Protein AF-0000000075244668 (afdb_homodimer)

Foldseek 3Di:
DDDDPPDDDDDDDDDDDPDPPDPPPPPPDPPPPPVCPVVVVCPVVLPPFPPDDDPLDDPPVVVVVVVVVLVVLLVLLVVLLVLLVVLVVQFFPFDDPVVVVVNQVSLVVLLVVQLVSLLVLQLLLLQLVLLLCVVVDDDPLSSQLSNQLSAQVSLVVSCVVSVDPDPSSVVSNVLRVLRNLLSVLSNAFWDWDFDKDKDKDKKKWFAQPFDFPLPVVADDLVVQQQLLLVLLVCLLADAPVQQLAQAHPLGAGFAFDPVVLVVVFDADPVFKRFDDSVPDRTQTLASFHMDMPDDDQFFKKKFKDKHKAKFKAWPAKAKAADADEDADQDDPPPPPLVPQDDPAAWDKAFGPPQHWYEDPPLQFQKTKTKGIATPCRPNNVVVCVVVNPCSRFPWDQDQVDADDPDFIKMKMWGFAPPPPPHDRIITITIITMWMFMKMFMKMWGHDNVSPDHTNMHTRIMGGGRDTDGHGRDDPCSHNSSRHSLRVSLRQSPHRHHNQWHDLLLLCLQPSRHSPVDDGHRRCSSPDDSVSSSSSVSHSSRHSSSCRQQSCVSNPCVHPPDDPVSVVNRGPDDRIDIIMMMGMGRDGIGMHTDPVSSVSNNVSSVVSSVSSVSSVVSNVPRSAAALPPAPLSLLACDPAHPCNVGDRSDHSVRSCSSCVPFAWDQAWLPPVDQETETGIHGPVNGDHHDPPGHYD/DDDDDDPDDDDDDPDPPPPPPDPPPPPPDPPPPPVVVVVVVCVVVLPPFPPDDDDLDDPPVNVVVVVVVLVVLLVLLVVLLVLLVVLVVQFFPFDDPVVVVVNQVSLVVLLVVQLVSLLVLQLLLLQLVLLLCVVVDDDPLLSQLSNQLSAQVSLVVSCVVVVDPDPSSVVSNVLRVLRNLLSVLSNAFWDWDFDKDKDKDKKKWFAQPFDFPLPVVADDLVVQQQLLLVLLVCLLADAPVQQLAQAHPLGAGFAFDVVVLVVVFDADPVFKRFDDSVPDRTQTLASFHMDMPDDDQFFKKKFKDKDKAKFKAWPAKAKAADADEDADQDDPPPPPLVPLDDPAAWDKAFGPPQHWYEDPPLQFQKTKTKGIATPCRPNNVVVCVVVNPCVRFPWDQDQVDADDPDFIKMKMWGFAPPDPPHDRIITITIITMWMFMKMFMKMWGHDNVSPDHTNMHTRIMGGGRDTDGHGSDDPCSHNSSVHSLRVSLRQSPHRHHSQWHDLLLLCLQPSRHSPVDDGHRRCSSPDDSVSSSSSVSHSSRHSSSCRQQSCVSNPCVHPDDDPVSVVSRGPDDRIDIIMMMGMGRDGIGMHTDPVSSVSNNVSSVVSSVSSVSSVVSNVPRSAASAPPAPLNLLACDPAHPCNVGDRSDHSVRSCSSCVPFAWDQAFLPPPDQETETGIHGPVNGDHHDPPGHYD

Solvent-accessible surface area (backbone atoms only — not comparable to full-atom values): 74291 Å² total; per-residue (Å²): 142,80,90,72,88,73,87,85,79,88,91,87,82,87,81,82,81,78,79,77,81,76,75,80,77,76,80,78,81,76,72,75,64,71,71,52,61,73,55,53,70,54,63,77,41,63,65,71,72,58,88,60,66,41,57,56,64,78,54,68,67,62,48,51,55,53,49,48,52,47,49,51,54,48,57,65,42,45,59,57,46,47,53,48,50,50,49,59,68,42,42,72,35,71,67,48,71,67,61,50,54,52,51,51,53,50,27,60,49,40,34,60,47,40,39,56,53,45,38,47,39,46,25,48,24,27,46,30,49,35,51,42,37,29,45,74,45,33,35,40,37,61,43,42,55,30,59,36,30,46,41,66,55,37,37,51,51,45,39,62,74,53,68,54,86,46,72,66,48,52,52,50,54,56,56,50,52,41,31,66,51,32,15,58,22,46,67,54,25,63,46,79,41,83,39,74,44,80,46,79,43,72,27,33,33,47,40,67,78,52,67,62,48,45,43,74,90,45,63,76,52,83,72,46,48,47,56,23,29,40,50,35,41,26,51,64,66,38,39,47,69,44,69,52,39,37,26,25,86,69,66,15,41,31,49,68,30,62,72,62,45,59,72,76,42,69,58,48,95,88,46,40,35,69,55,54,53,88,80,46,93,63,60,44,33,23,56,58,30,47,33,70,21,69,74,61,35,62,21,32,36,36,38,63,47,68,44,58,46,54,44,41,52,36,82,43,56,34,76,36,58,64,75,69,55,42,75,74,72,72,70,60,93,81,61,62,64,77,47,38,79,66,88,66,66,83,52,80,38,70,44,70,87,86,30,24,41,24,59,70,63,78,51,36,35,52,43,52,27,32,34,46,32,46,66,71,31,69,29,41,52,51,45,38,67,70,62,36,66,56,75,66,43,66,63,34,56,50,77,84,43,58,79,62,92,71,81,54,46,34,37,41,37,32,66,28,80,86,46,80,97,40,72,65,25,13,31,38,30,46,20,35,60,32,38,44,51,32,32,34,35,35,43,27,46,31,32,85,80,58,78,46,78,48,52,49,33,51,38,29,40,27,72,34,81,55,75,36,67,30,15,62,68,45,74,60,35,35,61,67,28,35,39,48,48,52,51,49,59,57,42,46,65,29,91,45,60,51,84,37,67,50,70,64,58,28,29,62,66,30,67,58,48,30,70,71,48,67,67,67,80,71,63,64,39,75,50,54,45,67,60,47,16,49,44,51,20,17,52,53,32,21,47,51,58,25,48,47,44,48,44,40,61,71,54,36,66,72,41,90,69,58,65,67,60,45,60,62,49,39,88,56,75,54,66,36,83,34,69,25,43,32,43,25,79,72,43,44,21,30,39,54,34,66,68,33,39,47,50,32,43,50,42,36,46,50,50,44,50,40,38,48,49,26,51,50,39,53,67,73,36,69,67,56,58,42,79,59,35,65,45,32,48,49,48,46,17,81,64,36,91,62,24,76,42,45,44,65,50,27,16,62,59,44,24,56,60,42,23,80,46,45,30,19,50,10,19,59,33,68,86,46,83,60,24,36,50,41,73,27,42,40,88,66,27,40,68,74,58,70,86,43,37,24,40,141,80,88,80,89,81,87,76,78,84,90,79,82,79,77,77,74,74,80,75,78,75,74,79,71,79,76,73,80,79,66,76,62,70,70,52,58,69,57,52,66,55,62,73,39,65,66,71,74,58,88,57,67,42,58,57,63,77,56,68,68,61,48,51,54,55,49,49,53,49,48,50,53,48,56,67,43,46,59,55,45,47,54,49,52,50,48,60,69,42,43,70,34,70,66,48,70,68,60,50,54,51,50,51,53,50,26,60,49,39,35,60,46,38,39,55,52,45,37,46,40,46,25,48,25,28,44,30,51,38,52,40,37,28,46,75,45,33,35,41,37,61,43,41,55,30,59,36,30,47,40,65,56,38,36,51,51,44,40,63,74,53,69,54,86,46,72,66,49,51,54,52,53,56,55,50,53,41,32,66,50,32,15,57,22,45,67,53,26,62,45,79,40,83,39,73,44,81,46,78,44,74,28,33,34,47,42,67,78,52,68,62,48,45,43,73,90,45,63,75,52,82,73,46,47,47,57,23,27,38,50,35,41,27,50,63,66,40,40,47,69,43,70,54,39,37,27,24,85,69,65,15,39,30,49,68,29,61,72,61,45,57,74,75,42,69,58,48,97,87,46,39,34,68,54,53,51,87,81,43,93,62,58,46,32,24,56,58,32,47,35,72,22,68,75,61,36,65,20,31,36,37,38,64,48,68,45,58,47,54,46,40,51,36,82,43,59,34,77,36,56,64,74,70,55,39,75,76,73,73,71,60,93,81,62,63,66,77,47,34,77,66,88,66,68,85,54,81,39,69,44,71,88,87,30,25,40,24,60,72,63,79,49,36,35,51,42,52,28,32,35,46,32,45,67,71,30,70,29,41,52,52,46,36,66,70,64,36,64,56,74,69,42,66,62,33,55,51,78,85,44,57,78,63,91,69,82,56,47,34,37,40,37,32,65,28,79,86,46,80,94,40,72,65,26,13,32,39,30,45,18,35,61,32,36,45,50,32,31,36,36,36,44,26,46,32,33,85,79,58,78,48,80,48,52,50,32,49,40,27,40,27,72,33,80,54,75,36,66,31,14,62,67,45,72,61,35,34,61,68,28,34,40,49,47,53,53,49,58,56,42,46,66,30,92,46,61,50,85,37,66,48,70,65,59,27,29,65,67,31,69,58,47,30,70,72,49,67,68,65,79,70,64,63,38,75,51,53,45,67,60,47,16,50,44,52,21,17,54,52,31,21,48,50,58,26,48,47,45,48,42,40,59,71,54,35,66,71,41,91,68,56,65,68,60,46,60,64,50,38,88,56,77,54,64,37,83,34,71,24,43,34,42,25,80,73,44,43,21,32,40,54,34,66,69,33,39,48,49,31,43,51,42,36,46,50,50,44,50,40,38,50,49,27,52,50,38,53,67,73,37,69,66,55,57,44,77,59,33,63,47,33,48,48,47,44,18,81,64,37,89,62,24,76,44,45,43,63,52,27,16,61,59,45,25,56,60,41,24,82,45,45,30,20,50,10,18,60,33,67,88,47,85,62,25,36,51,40,72,26,43,40,90,64,27,40,68,72,58,71,88,44,36,23,40

pLDDT: mean 81.07, std 19.48, range [15.22, 97.81]

Radius of gyration: 50.9 Å; Cα contacts (8 Å, |Δi|>4): 2650; chains: 2; bounding box: 81×147×114 Å

Organism: NCBI:txid1955775

Secondary structure (DSSP, 8-state):
------------------------------GGGGGGHHHHTTTT-------S-EES---HHHHHHHHHHHHHHHHHHHHHHHHHHHHHHTTTSBPPHHHHHHHHHHHHHHHHHHHHHHHHHHHHHHHHHHHHHHHH-EEHHHHHHHHH-SSHHHHHHHHHHHT---HHHHHHHHHHHHHHHHHHHGGGSEEEEEEEEEEEEEEEEE-TTSPPTT-TTSS-GGGTHHHHHHHHHHHHHS-HHHHHSSB-TTSPBPPBPHHHHHHH----TTS-EE--TTTS---BS-SS-B-EES--SSSEEEEEEEEEEEEEEEEEEEEEEPPPEES-----TT--TT-SS--SPPPEEEPGGG-EE----TT-SEEEEESEEE---HHHHHHHHHH-GGGTS--BS-TT--SSSSPPEEEEEEE-TT-TTSSSEEEEEEEEEEEEEEEEEEEEEPPTTSSS--EEEEEEEEE--S-B--TT--GGGSHHHHHHHHHHHHTTT----TTS--HHHHHHH-SS-GGGS-SS---GGGS-HHHHHHHHHHHHHHHHHHHH-HHIIIIITTS---HHHHHHH-SS--EEEEEEEEEEEEEEEEEE-HHHHHHHHHHHHHHHHHHHHHHHHHHH--S---TT-GGGGGTTBTT-GGGGS-TT--HHHHHHHTTT-EEEEEES-TTSSEE-EEEEEGGGSBPP-TTSEE-/------------------------------GGGGGHHHHHTTTT-------S-EES---HHHHHHHHHHHHHHHHHHHHHHHHHHHHHHTTTSBPPHHHHHHHHHHHHHHHHHHHHHHHHHHHHHHHHHHHHHHHH-EEHHHHHHHHH-SSHHHHHHHHHHHT---HHHHHHHHHHHHHHHHHHHGGGSEEEEEEEEEEEEEEEEE-TTSPPTT-TTSS-GGGTHHHHHHHHHHHHHS-HHHHHSSB-TTSPBPPBPHHHHHHH----TTS-EE--TTTS---BS-SS-B-EES--SSSEEEEEEEEEEEEEEEEEEEEEEPPPEES-----TT--TT-SS--SPPPEEEPGGG-EE----TT-SEEEEESEEE---HHHHHHHHHH-GGGTS--BS-TT--SSSSPPEEEEEEE-TT-TTSSSEEEEEEEEEEEEEEEEEEEEEPPTTSSS--EEEEEEEEE--S-B--TT--GGGSHHHHHHHHHHHHTTT----TTS--HHHHHHH-SS-GGGS-SS---GGGS-HHHHHHHHHHHHHHHHHHHH-HHIIIIITTS---HHHHHHH-SS--EEEEEEEEEEEEEEEEEE-HHHHHHHHHHHHHHHHHHHHHHHHHHH--S---TT-GGGGGTTBTT-GGGGS-TT--HHHHHHHTTT-EEEEEES-TTSSEE-EEEEEGGGSBPPPTTSEE-

Structure (mmCIF, N/CA/C/O backbone):
data_AF-0000000075244668-model_v1
#
loop_
_entity.id
_entity.type
_entity.pdbx_description
1 polymer 'Uncharacterized protein'
#
loop_
_atom_site.group_PDB
_atom_site.id
_atom_site.type_symbol
_atom_site.label_atom_id
_atom_site.label_alt_id
_atom_site.label_comp_id
_atom_site.label_asym_id
_atom_site.label_entity_id
_atom_site.label_seq_id
_atom_site.pdbx_PDB_ins_code
_atom_site.Cartn_x
_atom_site.Cartn_y
_atom_site.Cartn_z
_atom_site.occupancy
_atom_site.B_iso_or_equiv
_atom_site.auth_seq_id
_atom_site.auth_comp_id
_atom_site.auth_asym_id
_atom_site.auth_atom_id
_atom_site.pdbx_PDB_model_num
ATOM 1 N N . MET A 1 1 ? 16.453 -8.766 56.438 1 16.97 1 MET A N 1
ATOM 2 C CA . MET A 1 1 ? 17.094 -9.922 57.062 1 16.97 1 MET A CA 1
ATOM 3 C C . MET A 1 1 ? 17.406 -10.984 56 1 16.97 1 MET A C 1
ATOM 5 O O . MET A 1 1 ? 16.938 -10.906 54.875 1 16.97 1 MET A O 1
ATOM 9 N N . GLU A 1 2 ? 17.203 -12.367 56.219 1 16.03 2 GLU A N 1
ATOM 10 C CA . GLU A 1 2 ? 18.031 -13.562 56.312 1 16.03 2 GLU A CA 1
ATOM 11 C C . GLU A 1 2 ? 18.031 -14.336 55 1 16.03 2 GLU A C 1
ATOM 13 O O . GLU A 1 2 ? 19.078 -14.766 54.531 1 16.03 2 GLU A O 1
ATOM 18 N N . HIS A 1 3 ? 16.891 -14.859 54.531 1 17.03 3 HIS A N 1
ATOM 19 C CA . HIS A 1 3 ? 16.781 -16.312 54.406 1 17.03 3 HIS A CA 1
ATOM 20 C C . HIS A 1 3 ? 17.469 -16.812 53.156 1 17.03 3 HIS A C 1
ATOM 22 O O . HIS A 1 3 ? 17.344 -16.203 52.094 1 17.03 3 HIS A O 1
ATOM 28 N N . THR A 1 4 ? 18.422 -17.797 53.188 1 18.61 4 THR A N 1
ATOM 29 C CA . THR A 1 4 ? 19.516 -18.703 52.844 1 18.61 4 THR A CA 1
ATOM 30 C C . THR A 1 4 ? 19.016 -19.828 51.938 1 18.61 4 THR A C 1
ATOM 32 O O . THR A 1 4 ? 18.469 -20.828 52.406 1 18.61 4 THR A O 1
ATOM 35 N N . ARG A 1 5 ? 18.125 -19.734 50.969 1 16.83 5 ARG A N 1
ATOM 36 C CA . ARG A 1 5 ? 17.422 -20.984 50.688 1 16.83 5 ARG A CA 1
ATOM 37 C C . ARG A 1 5 ? 18.391 -22.062 50.219 1 16.83 5 ARG A C 1
ATOM 39 O O . ARG A 1 5 ? 19.031 -21.922 49.156 1 16.83 5 ARG A O 1
ATOM 46 N N . THR A 1 6 ? 18.875 -23.141 50.938 1 17.02 6 THR A N 1
ATOM 47 C CA . THR A 1 6 ? 19.844 -24.219 51.062 1 17.02 6 THR A CA 1
ATOM 48 C C . THR A 1 6 ? 19.469 -25.375 50.125 1 17.02 6 THR A C 1
ATOM 50 O O . THR A 1 6 ? 20.203 -26.375 50.062 1 17.02 6 THR A O 1
ATOM 53 N N . ILE A 1 7 ? 18.578 -25.359 49.219 1 17.8 7 ILE A N 1
ATOM 54 C CA . ILE A 1 7 ? 17.938 -26.656 49.125 1 17.8 7 ILE A CA 1
ATOM 55 C C . ILE A 1 7 ? 18.969 -27.719 48.781 1 17.8 7 ILE A C 1
ATOM 57 O O . ILE A 1 7 ? 19.781 -27.531 47.875 1 17.8 7 ILE A O 1
ATOM 61 N N . HIS A 1 8 ? 18.984 -28.953 49.344 1 15.84 8 HIS A N 1
ATOM 62 C CA . HIS A 1 8 ? 19.609 -30.156 49.875 1 15.84 8 HIS A CA 1
ATOM 63 C C . HIS A 1 8 ? 19.984 -31.125 48.75 1 15.84 8 HIS A C 1
ATOM 65 O O . HIS A 1 8 ? 19.562 -30.938 47.594 1 15.84 8 HIS A O 1
ATOM 71 N N . SER A 1 9 ? 19.656 -32.438 48.844 1 16.19 9 SER A N 1
ATOM 72 C CA . SER A 1 9 ? 20.312 -33.625 49.344 1 16.19 9 SER A CA 1
ATOM 73 C C . SER A 1 9 ? 20.547 -34.625 48.219 1 16.19 9 SER A C 1
ATOM 75 O O . SER A 1 9 ? 21.672 -35.125 48.062 1 16.19 9 SER A O 1
ATOM 77 N N . GLY A 1 10 ? 19.531 -35.531 47.812 1 15.98 10 GLY A N 1
ATOM 78 C CA . GLY A 1 10 ? 19.656 -36.938 48.156 1 15.98 10 GLY A CA 1
ATOM 79 C C . GLY A 1 10 ? 20.484 -37.719 47.156 1 15.98 10 GLY A C 1
ATOM 80 O O . GLY A 1 10 ? 20.953 -37.188 46.156 1 15.98 10 GLY A O 1
ATOM 81 N N . THR A 1 11 ? 19.922 -38.938 46.531 1 17.11 11 THR A N 1
ATOM 82 C CA . THR A 1 11 ? 20.125 -40.375 46.844 1 17.11 11 THR A CA 1
ATOM 83 C C . THR A 1 11 ? 21.031 -41 45.781 1 17.11 11 THR A C 1
ATOM 85 O O . THR A 1 11 ? 21.203 -40.469 44.688 1 17.11 11 THR A O 1
ATOM 88 N N . ASP A 1 12 ? 21.141 -42.406 45.719 1 17.03 12 ASP A N 1
ATOM 89 C CA . ASP A 1 12 ? 22.094 -43.5 45.906 1 17.03 12 ASP A CA 1
ATOM 90 C C . ASP A 1 12 ? 22.547 -44.062 44.562 1 17.03 12 ASP A C 1
ATOM 92 O O . ASP A 1 12 ? 23.75 -44.094 44.25 1 17.03 12 ASP A O 1
ATOM 96 N N . PRO A 1 13 ? 22.031 -45.406 44.094 1 17.62 13 PRO A N 1
ATOM 97 C CA . PRO A 1 13 ? 22.859 -46.625 44.188 1 17.62 13 PRO A CA 1
ATOM 98 C C . PRO A 1 13 ? 23.453 -47.031 42.844 1 17.62 13 PRO A C 1
ATOM 100 O O . PRO A 1 13 ? 24.641 -47.344 42.75 1 17.62 13 PRO A O 1
ATOM 103 N N . LEU A 1 14 ? 22.609 -47.375 41.688 1 18.86 14 LEU A N 1
ATOM 104 C CA . LEU A 1 14 ? 22.625 -48.781 41.344 1 18.86 14 LEU A CA 1
ATOM 105 C C . LEU A 1 14 ? 23.781 -49.094 40.406 1 18.86 14 LEU A C 1
ATOM 107 O O . LEU A 1 14 ? 24.188 -48.25 39.594 1 18.86 14 LEU A O 1
ATOM 111 N N . PRO A 1 15 ? 24.453 -50.375 40.375 1 19.55 15 PRO A N 1
ATOM 112 C CA . PRO A 1 15 ? 25.766 -51 40.125 1 19.55 15 PRO A CA 1
ATOM 113 C C . PRO A 1 15 ? 25.969 -51.406 38.656 1 19.55 15 PRO A C 1
ATOM 115 O O . PRO A 1 15 ? 27.062 -51.812 38.281 1 19.55 15 PRO A O 1
ATOM 118 N N . GLY A 1 16 ? 25.078 -51.094 37.656 1 18.55 16 GLY A N 1
ATOM 119 C CA . GLY A 1 16 ? 24.859 -52.25 36.75 1 18.55 16 GLY A CA 1
ATOM 120 C C . GLY A 1 16 ? 26.094 -52.656 36 1 18.55 16 GLY A C 1
ATOM 121 O O . GLY A 1 16 ? 27.062 -51.906 35.875 1 18.55 16 GLY A O 1
ATOM 122 N N . HIS A 1 17 ? 26.234 -54.062 35.625 1 18.16 17 HIS A N 1
ATOM 123 C CA . HIS A 1 17 ? 27.141 -55.156 35.312 1 18.16 17 HIS A CA 1
ATOM 124 C C . HIS A 1 17 ? 27.688 -55.031 33.875 1 18.16 17 HIS A C 1
ATOM 126 O O . HIS A 1 17 ? 26.922 -54.812 32.938 1 18.16 17 HIS A O 1
ATOM 132 N N . ARG A 1 18 ? 28.859 -54.562 33.719 1 20.06 18 ARG A N 1
ATOM 133 C CA . ARG A 1 18 ? 29.625 -54.344 32.5 1 20.06 18 ARG A CA 1
ATOM 134 C C . ARG A 1 18 ? 29.859 -55.656 31.734 1 20.06 18 ARG A C 1
ATOM 136 O O . ARG A 1 18 ? 30.562 -56.531 32.219 1 20.06 18 ARG A O 1
ATOM 143 N N . PRO A 1 19 ? 28.859 -56.188 30.938 1 18.67 19 PRO A N 1
ATOM 144 C CA . PRO A 1 19 ? 29.047 -57.531 30.375 1 18.67 19 PRO A CA 1
ATOM 145 C C . PRO A 1 19 ? 30.312 -57.656 29.547 1 18.67 19 PRO A C 1
ATOM 147 O O . PRO A 1 19 ? 30.797 -56.656 29 1 18.67 19 PRO A O 1
ATOM 150 N N . THR A 1 20 ? 31.156 -58.688 29.812 1 21.25 20 THR A N 1
ATOM 151 C CA . THR A 1 20 ? 32.469 -59.156 29.438 1 21.25 20 THR A CA 1
ATOM 152 C C . THR A 1 20 ? 32.5 -59.594 27.969 1 21.25 20 THR A C 1
ATOM 154 O O . THR A 1 20 ? 31.875 -60.594 27.609 1 21.25 20 THR A O 1
ATOM 157 N N . LEU A 1 21 ? 32.25 -58.719 27.016 1 20.11 21 LEU A N 1
ATOM 158 C CA . LEU A 1 21 ? 32.094 -59.156 25.641 1 20.11 21 LEU A CA 1
ATOM 159 C C . LEU A 1 21 ? 33.312 -59.906 25.156 1 20.11 21 LEU A C 1
ATOM 161 O O . LEU A 1 21 ? 34.438 -59.344 25.156 1 20.11 21 LEU A O 1
ATOM 165 N N . SER A 1 22 ? 33.375 -61.25 25.359 1 20.27 22 SER A N 1
ATOM 166 C CA . SER A 1 22 ? 34.406 -62.219 25.047 1 20.27 22 SER A CA 1
ATOM 167 C C . SER A 1 22 ? 34.75 -62.219 23.562 1 20.27 22 SER A C 1
ATOM 169 O O . SER A 1 22 ? 33.875 -62.031 22.703 1 20.27 22 SER A O 1
ATOM 171 N N . GLU A 1 23 ? 36 -61.938 23.203 1 23.02 23 GLU A N 1
ATOM 172 C CA . GLU A 1 23 ? 36.781 -61.688 21.984 1 23.02 23 GLU A CA 1
ATOM 173 C C . GLU A 1 23 ? 36.906 -62.969 21.156 1 23.02 23 GLU A C 1
ATOM 175 O O . GLU A 1 23 ? 37.625 -63 20.141 1 23.02 23 GLU A O 1
ATOM 180 N N . ASN A 1 24 ? 35.844 -63.844 21.109 1 20.92 24 ASN A N 1
ATOM 181 C CA . ASN A 1 24 ? 36.188 -65.125 20.516 1 20.92 24 ASN A CA 1
ATOM 182 C C . ASN A 1 24 ? 36.719 -65 19.094 1 20.92 24 ASN A C 1
ATOM 184 O O . ASN A 1 24 ? 36.062 -64.312 18.25 1 20.92 24 ASN A O 1
ATOM 188 N N . SER A 1 25 ? 38 -65.188 18.844 1 23.7 25 SER A N 1
ATOM 189 C CA . SER A 1 25 ? 38.875 -65.062 17.703 1 23.7 25 SER A CA 1
ATOM 190 C C . SER A 1 25 ? 38.594 -66.188 16.688 1 23.7 25 SER A C 1
ATOM 192 O O . SER A 1 25 ? 38.906 -67.312 16.906 1 23.7 25 SER A O 1
ATOM 194 N N . SER A 1 26 ? 37.281 -66.375 16.281 1 22.16 26 SER A N 1
ATOM 195 C CA . SER A 1 26 ? 37 -67.5 15.461 1 22.16 26 SER A CA 1
ATOM 196 C C . SER A 1 26 ? 37.812 -67.5 14.18 1 22.16 26 SER A C 1
ATOM 198 O O . SER A 1 26 ? 37.938 -66.5 13.516 1 22.16 26 SER A O 1
ATOM 200 N N . THR A 1 27 ? 38.844 -68.375 14.07 1 24.66 27 THR A N 1
ATOM 201 C CA . THR A 1 27 ? 39.812 -68.812 13.055 1 24.66 27 THR A CA 1
ATOM 202 C C . THR A 1 27 ? 39.094 -69.312 11.805 1 24.66 27 THR A C 1
ATOM 204 O O . THR A 1 27 ? 38.5 -70.375 11.812 1 24.66 27 THR A O 1
ATOM 207 N N . THR A 1 28 ? 38.219 -68.5 11.148 1 24.25 28 THR A N 1
ATOM 208 C CA . THR A 1 28 ? 37.438 -69.062 10.047 1 24.25 28 THR A CA 1
ATOM 209 C C . THR A 1 28 ? 38.375 -69.562 8.93 1 24.25 28 THR A C 1
ATOM 211 O O . THR A 1 28 ? 39.219 -68.812 8.445 1 24.25 28 THR A O 1
ATOM 214 N N . SER A 1 29 ? 38.625 -70.875 8.82 1 24.28 29 SER A N 1
ATOM 215 C CA . SER A 1 29 ? 39.344 -71.75 7.863 1 24.28 29 SER A CA 1
ATOM 216 C C . SER A 1 29 ? 38.906 -71.438 6.434 1 24.28 29 SER A C 1
ATOM 218 O O . SER A 1 29 ? 37.688 -71.438 6.152 1 24.28 29 SER A O 1
ATOM 220 N N . VAL A 1 30 ? 39.688 -70.75 5.586 1 26.44 30 VAL A N 1
ATOM 221 C CA . VAL A 1 30 ? 39.594 -70.25 4.227 1 26.44 30 VAL A CA 1
ATOM 222 C C . VAL A 1 30 ? 39.594 -71.375 3.232 1 26.44 30 VAL A C 1
ATOM 224 O O . VAL A 1 30 ? 39.844 -71.188 2.039 1 26.44 30 VAL A O 1
ATOM 227 N N . SER A 1 31 ? 39.25 -72.625 3.645 1 25.7 31 SER A N 1
ATOM 228 C CA . SER A 1 31 ? 39.562 -73.688 2.674 1 25.7 31 SER A CA 1
ATOM 229 C C . SER A 1 31 ? 38.719 -73.5 1.4 1 25.7 31 SER A C 1
ATOM 231 O O . SER A 1 31 ? 38.969 -74.188 0.404 1 25.7 31 SER A O 1
ATOM 233 N N . SER A 1 32 ? 37.531 -72.938 1.422 1 26.12 32 SER A N 1
ATOM 234 C CA . SER A 1 32 ? 36.562 -73.375 0.433 1 26.12 32 SER A CA 1
ATOM 235 C C . SER A 1 32 ? 36.844 -72.812 -0.941 1 26.12 32 SER A C 1
ATOM 237 O O . SER A 1 32 ? 36 -72.812 -1.82 1 26.12 32 SER A O 1
ATOM 239 N N . LEU A 1 33 ? 38.031 -72.312 -1.268 1 26.2 33 LEU A N 1
ATOM 240 C CA . LEU A 1 33 ? 38.125 -71.562 -2.502 1 26.2 33 LEU A CA 1
ATOM 241 C C . LEU A 1 33 ? 38.031 -72.438 -3.721 1 26.2 33 LEU A C 1
ATOM 243 O O . LEU A 1 33 ? 37.938 -72 -4.852 1 26.2 33 LEU A O 1
ATOM 247 N N . GLU A 1 34 ? 38.469 -73.688 -3.504 1 27.25 34 GLU A N 1
ATOM 248 C CA . GLU A 1 34 ? 38.75 -74.438 -4.738 1 27.25 34 GLU A CA 1
ATOM 249 C C . GLU A 1 34 ? 37.5 -74.625 -5.562 1 27.25 34 GLU A C 1
ATOM 251 O O . GLU A 1 34 ? 37.562 -74.812 -6.777 1 27.25 34 GLU A O 1
ATOM 256 N N . SER A 1 35 ? 36.406 -74.875 -4.875 1 29.14 35 SER A N 1
ATOM 257 C CA . SER A 1 35 ? 35.25 -75.375 -5.633 1 29.14 35 SER A CA 1
ATOM 258 C C . SER A 1 35 ? 34.688 -74.312 -6.566 1 29.14 35 SER A C 1
ATOM 260 O O . SER A 1 35 ? 33.656 -74.5 -7.184 1 29.14 35 SER A O 1
ATOM 262 N N . SER A 1 36 ? 35.344 -73.125 -6.59 1 27.97 36 SER A N 1
ATOM 263 C CA . SER A 1 36 ? 34.625 -72.062 -7.297 1 27.97 36 SER A CA 1
ATOM 264 C C . SER A 1 36 ? 34.75 -72.188 -8.812 1 27.97 36 SER A C 1
ATOM 266 O O . SER A 1 36 ? 34.25 -71.375 -9.57 1 27.97 36 SER A O 1
ATOM 268 N N . THR A 1 37 ? 35.75 -72.938 -9.227 1 29.92 37 THR A N 1
ATOM 269 C CA . THR A 1 37 ? 35.969 -72.812 -10.664 1 29.92 37 THR A CA 1
ATOM 270 C C . THR A 1 37 ? 34.812 -73.5 -11.43 1 29.92 37 THR A C 1
ATOM 272 O O . THR A 1 37 ? 34.625 -73.188 -12.617 1 29.92 37 THR A O 1
ATOM 275 N N . GLU A 1 38 ? 34.344 -74.625 -10.922 1 29.5 38 GLU A N 1
ATOM 276 C CA . GLU A 1 38 ? 33.281 -75.25 -11.688 1 29.5 38 GLU A CA 1
ATOM 277 C C . GLU A 1 38 ? 32.062 -74.375 -11.781 1 29.5 38 GLU A C 1
ATOM 279 O O . GLU A 1 38 ? 31.156 -74.625 -12.578 1 29.5 38 GLU A O 1
ATOM 284 N N . LEU A 1 39 ? 31.938 -73.375 -10.812 1 29.72 39 LEU A N 1
ATOM 285 C CA . LEU A 1 39 ? 30.734 -72.562 -10.844 1 29.72 39 LEU A CA 1
ATOM 286 C C . LEU A 1 39 ? 30.781 -71.562 -12.016 1 29.72 39 LEU A C 1
ATOM 288 O O . LEU A 1 39 ? 29.734 -71 -12.406 1 29.72 39 LEU A O 1
ATOM 292 N N . LEU A 1 40 ? 32 -71.125 -12.391 1 31.64 40 LEU A N 1
ATOM 293 C CA . LEU A 1 40 ? 31.984 -70.062 -13.398 1 31.64 40 LEU A CA 1
ATOM 294 C C . LEU A 1 40 ? 31.531 -70.562 -14.75 1 31.64 40 LEU A C 1
ATOM 296 O O . LEU A 1 40 ? 31.094 -69.812 -15.617 1 31.64 40 LEU A O 1
ATOM 300 N N . ASP A 1 41 ? 32.031 -71.812 -15.062 1 30.8 41 ASP A N 1
ATOM 301 C CA . ASP A 1 41 ? 31.625 -72.25 -16.391 1 30.8 41 ASP A CA 1
ATOM 302 C C . ASP A 1 41 ? 30.109 -72.438 -16.469 1 30.8 41 ASP A C 1
ATOM 304 O O . ASP A 1 41 ? 29.578 -72.875 -17.5 1 30.8 41 ASP A O 1
ATOM 308 N N . GLU A 1 42 ? 29.516 -72.562 -15.328 1 30.42 42 GLU A N 1
ATOM 309 C CA . GLU A 1 42 ? 28.047 -72.562 -15.273 1 30.42 42 GLU A CA 1
ATOM 310 C C . GLU A 1 42 ? 27.453 -71.188 -15.641 1 30.42 42 GLU A C 1
ATOM 312 O O . GLU A 1 42 ? 26.234 -71.062 -15.688 1 30.42 42 GLU A O 1
ATOM 317 N N . SER A 1 43 ? 28.266 -70.125 -15.594 1 34.25 43 SER A N 1
ATOM 318 C CA . SER A 1 43 ? 27.641 -68.812 -15.75 1 34.25 43 SER A CA 1
ATOM 319 C C . SER A 1 43 ? 27.094 -68.625 -17.156 1 34.25 43 SER A C 1
ATOM 321 O O . SER A 1 43 ? 26.188 -67.812 -17.375 1 34.25 43 SER A O 1
ATOM 323 N N . ARG A 1 44 ? 28.062 -68.812 -18.203 1 36 44 ARG A N 1
ATOM 324 C CA . ARG A 1 44 ? 27.453 -68.688 -19.531 1 36 44 ARG A CA 1
ATOM 325 C C . ARG A 1 44 ? 26.5 -69.812 -19.828 1 36 44 ARG A C 1
ATOM 327 O O . ARG A 1 44 ? 26.688 -70.562 -20.781 1 36 44 ARG A O 1
ATOM 334 N N . ARG A 1 45 ? 26.266 -70.5 -18.828 1 35.5 45 ARG A N 1
ATOM 335 C CA . ARG A 1 45 ? 25.438 -71.688 -19.062 1 35.5 45 ARG A CA 1
ATOM 336 C C . ARG A 1 45 ? 24.203 -71.312 -19.891 1 35.5 45 ARG A C 1
ATOM 338 O O . ARG A 1 45 ? 23.359 -70.562 -19.438 1 35.5 45 ARG A O 1
ATOM 345 N N . SER A 1 46 ? 24.516 -71.125 -20.969 1 42.75 46 SER A N 1
ATOM 346 C CA . SER A 1 46 ? 23.328 -71.062 -21.812 1 42.75 46 SER A CA 1
ATOM 347 C C . SER A 1 46 ? 22.188 -71.875 -21.219 1 42.75 46 SER A C 1
ATOM 349 O O . SER A 1 46 ? 22.359 -73 -20.844 1 42.75 46 SER A O 1
ATOM 351 N N . PRO A 1 47 ? 21.328 -71.25 -20.531 1 51 47 PRO A N 1
ATOM 352 C CA . PRO A 1 47 ? 20.234 -72 -19.906 1 51 47 PRO A CA 1
ATOM 353 C C . PRO A 1 47 ? 19.734 -73.125 -20.766 1 51 47 PRO A C 1
ATOM 355 O O . PRO A 1 47 ? 19.406 -72.938 -21.953 1 51 47 PRO A O 1
ATOM 358 N N . LYS A 1 48 ? 20.266 -74.312 -20.578 1 57.62 48 LYS A N 1
ATOM 359 C CA . LYS A 1 48 ? 20 -75.625 -21.219 1 57.62 48 LYS A CA 1
ATOM 360 C C . LYS A 1 48 ? 18.5 -75.812 -21.422 1 57.62 48 LYS A C 1
ATOM 362 O O . LYS A 1 48 ? 17.703 -75.5 -20.531 1 57.62 48 LYS A O 1
ATOM 367 N N . TRP A 1 49 ? 18.094 -75.75 -22.656 1 71.25 49 TRP A N 1
ATOM 368 C CA . TRP A 1 49 ? 16.75 -76.188 -23.047 1 71.25 49 TRP A CA 1
ATOM 369 C C . TRP A 1 49 ? 16.281 -77.375 -22.25 1 71.25 49 TRP A C 1
ATOM 371 O O . TRP A 1 49 ? 17.031 -78.312 -22.062 1 71.25 49 TRP A O 1
ATOM 381 N N . PRO A 1 50 ? 15.203 -77.125 -21.5 1 72.62 50 PRO A N 1
ATOM 382 C CA . PRO A 1 50 ? 14.758 -78.25 -20.672 1 72.62 50 PRO A CA 1
ATOM 383 C C . PRO A 1 50 ? 14.539 -79.5 -21.5 1 72.62 50 PRO A C 1
ATOM 385 O O . PRO A 1 50 ? 13.742 -79.562 -22.438 1 72.62 50 PRO A O 1
ATOM 388 N N . LYS A 1 51 ? 15.352 -80.5 -21.422 1 72.19 51 LYS A N 1
ATOM 389 C CA . LYS A 1 51 ? 15.211 -81.812 -22.141 1 72.19 51 LYS A CA 1
ATOM 390 C C . LYS A 1 51 ? 14.281 -82.75 -21.391 1 72.19 51 LYS A C 1
ATOM 392 O O . LYS A 1 51 ? 13.789 -83.75 -21.969 1 72.19 51 LYS A O 1
ATOM 397 N N . ARG A 1 52 ? 13.875 -82.375 -20.109 1 76.94 52 ARG A N 1
ATOM 398 C CA . ARG A 1 52 ? 13.023 -83.25 -19.312 1 76.94 52 ARG A CA 1
ATOM 399 C C . ARG A 1 52 ? 11.703 -82.562 -18.984 1 76.94 52 ARG A C 1
ATOM 401 O O . ARG A 1 52 ? 11.617 -81.312 -18.969 1 76.94 52 ARG A O 1
ATOM 408 N N . PRO A 1 53 ? 10.625 -83.375 -18.906 1 85.25 53 PRO A N 1
ATOM 409 C CA . PRO A 1 53 ? 9.352 -82.812 -18.484 1 85.25 53 PRO A CA 1
ATOM 410 C C . PRO A 1 53 ? 9.453 -82.062 -17.125 1 85.25 53 PRO A C 1
ATOM 412 O O . PRO A 1 53 ? 10.18 -82.562 -16.25 1 85.25 53 PRO A O 1
ATOM 415 N N . LEU A 1 54 ? 8.977 -80.812 -17.109 1 84.31 54 LEU A N 1
ATOM 416 C CA . LEU A 1 54 ? 9.055 -80 -15.914 1 84.31 54 LEU A CA 1
ATOM 417 C C . LEU A 1 54 ? 7.672 -79.75 -15.328 1 84.31 54 LEU A C 1
ATOM 419 O O . LEU A 1 54 ? 6.68 -79.75 -16.062 1 84.31 54 LEU A O 1
ATOM 423 N N . PRO A 1 55 ? 7.613 -79.688 -13.977 1 82.38 55 PRO A N 1
ATOM 424 C CA . PRO A 1 55 ? 6.34 -79.312 -13.375 1 82.38 55 PRO A CA 1
ATOM 425 C C . PRO A 1 55 ? 6.008 -77.812 -13.633 1 82.38 55 PRO A C 1
ATOM 427 O O . PRO A 1 55 ? 6.883 -77.062 -14.023 1 82.38 55 PRO A O 1
ATOM 430 N N . LEU A 1 56 ? 4.727 -77.562 -13.633 1 82.19 56 LEU A N 1
ATOM 431 C CA . LEU A 1 56 ? 4.258 -76.188 -13.828 1 82.19 56 LEU A CA 1
ATOM 432 C C . LEU A 1 56 ? 4.625 -75.312 -12.633 1 82.19 56 LEU A C 1
ATOM 434 O O . LEU A 1 56 ? 3.742 -74.812 -11.938 1 82.19 56 LEU A O 1
ATOM 438 N N . LYS A 1 57 ? 5.883 -75.5 -12.109 1 67.5 57 LYS A N 1
ATOM 439 C CA . LYS A 1 57 ? 6.277 -74.688 -10.969 1 67.5 57 LYS A CA 1
ATOM 440 C C . LYS A 1 57 ? 7.07 -73.438 -11.422 1 67.5 57 LYS A C 1
ATOM 442 O O . LYS A 1 57 ? 7.891 -73.5 -12.344 1 67.5 57 LYS A O 1
ATOM 447 N N . ARG A 1 58 ? 6.578 -72.188 -11.023 1 65.62 58 ARG A N 1
ATOM 448 C CA . ARG A 1 58 ? 7.238 -70.938 -11.328 1 65.62 58 ARG A CA 1
ATOM 449 C C . ARG A 1 58 ? 8.648 -70.875 -10.758 1 65.62 58 ARG A C 1
ATOM 451 O O . ARG A 1 58 ? 8.875 -71.312 -9.617 1 65.62 58 ARG A O 1
ATOM 458 N N . GLY A 1 59 ? 9.688 -70.875 -11.609 1 64.75 59 GLY A N 1
ATOM 459 C CA . GLY A 1 59 ? 11.039 -70.75 -11.086 1 64.75 59 GLY A CA 1
ATOM 460 C C . GLY A 1 59 ? 11.148 -69.75 -9.969 1 64.75 59 GLY A C 1
ATOM 461 O O . GLY A 1 59 ? 10.406 -68.75 -9.953 1 64.75 59 GLY A O 1
ATOM 462 N N . THR A 1 60 ? 11.773 -70 -8.906 1 67.5 60 THR A N 1
ATOM 463 C CA . THR A 1 60 ? 11.914 -69.188 -7.699 1 67.5 60 THR A CA 1
ATOM 464 C C . THR A 1 60 ? 12.422 -67.812 -8.047 1 67.5 60 THR A C 1
ATOM 466 O O . THR A 1 60 ? 11.922 -66.812 -7.516 1 67.5 60 THR A O 1
ATOM 469 N N . ALA A 1 61 ? 13.406 -67.688 -8.922 1 71.62 61 ALA A N 1
ATOM 470 C CA . ALA A 1 61 ? 13.977 -66.375 -9.234 1 71.62 61 ALA A CA 1
ATOM 471 C C . ALA A 1 61 ? 12.984 -65.5 -10 1 71.62 61 ALA A C 1
ATOM 473 O O . ALA A 1 61 ? 12.852 -64.312 -9.719 1 71.62 61 ALA A O 1
ATOM 474 N N . GLY A 1 62 ? 12.328 -66.125 -10.922 1 71.19 62 GLY A N 1
ATOM 475 C CA . GLY A 1 62 ? 11.32 -65.375 -11.664 1 71.19 62 GLY A CA 1
ATOM 476 C C . GLY A 1 62 ? 10.156 -64.938 -10.805 1 71.19 62 GLY A C 1
ATOM 477 O O . GLY A 1 62 ? 9.656 -63.812 -10.953 1 71.19 62 GLY A O 1
ATOM 478 N N . PHE A 1 63 ? 9.945 -65.688 -9.914 1 75.62 63 PHE A N 1
ATOM 479 C CA . PHE A 1 63 ? 8.852 -65.375 -9 1 75.62 63 PHE A CA 1
ATOM 480 C C . PHE A 1 63 ? 9.227 -64.25 -8.094 1 75.62 63 PHE A C 1
ATOM 482 O O . PHE A 1 63 ? 8.414 -63.344 -7.863 1 75.62 63 PHE A O 1
ATOM 489 N N . VAL A 1 64 ? 10.461 -64.188 -7.676 1 81.5 64 VAL A N 1
ATOM 490 C CA . VAL A 1 64 ? 10.906 -63.156 -6.762 1 81.5 64 VAL A CA 1
ATOM 491 C C . VAL A 1 64 ? 10.945 -61.812 -7.488 1 81.5 64 VAL A C 1
ATOM 493 O O . VAL A 1 64 ? 10.492 -60.781 -6.949 1 81.5 64 VAL A O 1
ATOM 496 N N . ILE A 1 65 ? 11.367 -61.719 -8.68 1 79.62 65 ILE A N 1
ATOM 497 C CA . ILE A 1 65 ? 11.477 -60.469 -9.43 1 79.62 65 ILE A CA 1
ATOM 498 C C . ILE A 1 65 ? 10.086 -59.938 -9.758 1 79.62 65 ILE A C 1
ATOM 500 O O . ILE A 1 65 ? 9.82 -58.719 -9.633 1 79.62 65 ILE A O 1
ATOM 504 N N . ARG A 1 66 ? 9.242 -60.812 -10.102 1 77.62 66 ARG A N 1
ATOM 505 C CA . ARG A 1 66 ? 7.875 -60.406 -10.406 1 77.62 66 ARG A CA 1
ATOM 506 C C . ARG A 1 66 ? 7.168 -59.906 -9.156 1 77.62 66 ARG A C 1
ATOM 508 O O . ARG A 1 66 ? 6.406 -58.938 -9.219 1 77.62 66 ARG A O 1
ATOM 515 N N . SER A 1 67 ? 7.512 -60.562 -8.109 1 84.25 67 SER A N 1
ATOM 516 C CA . SER A 1 67 ? 6.918 -60.125 -6.855 1 84.25 67 SER A CA 1
ATOM 517 C C . SER A 1 67 ? 7.457 -58.75 -6.441 1 84.25 67 SER A C 1
ATOM 519 O O . SER A 1 67 ? 6.715 -57.906 -5.918 1 84.25 67 SER A O 1
ATOM 521 N N . LEU A 1 68 ? 8.688 -58.5 -6.734 1 86.44 68 LEU A N 1
ATOM 522 C CA . LEU A 1 68 ? 9.281 -57.219 -6.398 1 86.44 68 LEU A CA 1
ATOM 523 C C . LEU A 1 68 ? 8.672 -56.094 -7.234 1 86.44 68 LEU A C 1
ATOM 525 O O . LEU A 1 68 ? 8.414 -55 -6.723 1 86.44 68 LEU A O 1
ATOM 529 N N . ILE A 1 69 ? 8.391 -56.312 -8.438 1 82.81 69 ILE A N 1
ATOM 530 C CA . ILE A 1 69 ? 7.777 -55.312 -9.312 1 82.81 69 ILE A CA 1
ATOM 531 C C . ILE A 1 69 ? 6.359 -55 -8.836 1 82.81 69 ILE A C 1
ATOM 533 O O . ILE A 1 69 ? 5.938 -53.844 -8.805 1 82.81 69 ILE A O 1
ATOM 537 N N . ASP A 1 70 ? 5.754 -56.062 -8.438 1 86.06 70 ASP A N 1
ATOM 538 C CA . ASP A 1 70 ? 4.391 -55.875 -7.945 1 86.06 70 ASP A CA 1
ATOM 539 C C . ASP A 1 70 ? 4.379 -55.062 -6.645 1 86.06 70 ASP A C 1
ATOM 541 O O . ASP A 1 70 ? 3.525 -54.188 -6.453 1 86.06 70 ASP A O 1
ATOM 545 N N . ILE A 1 71 ? 5.359 -55.312 -5.906 1 89.31 71 ILE A N 1
ATOM 546 C CA . ILE A 1 71 ? 5.445 -54.594 -4.648 1 89.31 71 ILE A CA 1
ATOM 547 C C . ILE A 1 71 ? 5.789 -53.125 -4.922 1 89.31 71 ILE A C 1
ATOM 549 O O . ILE A 1 71 ? 5.223 -52.219 -4.305 1 89.31 71 ILE A O 1
ATOM 553 N N . LEU A 1 72 ? 6.602 -52.906 -5.824 1 88.75 72 LEU A N 1
ATOM 554 C CA . LEU A 1 72 ? 6.992 -51.531 -6.18 1 88.75 72 LEU A CA 1
ATOM 555 C C . LEU A 1 72 ? 5.809 -50.75 -6.746 1 88.75 72 LEU A C 1
ATOM 557 O O . LEU A 1 72 ? 5.629 -49.594 -6.441 1 88.75 72 LEU A O 1
ATOM 561 N N . LEU A 1 73 ? 5.047 -51.406 -7.492 1 88.75 73 LEU A N 1
ATOM 562 C CA . LEU A 1 73 ? 3.879 -50.719 -8.07 1 88.75 73 LEU A CA 1
ATOM 563 C C . LEU A 1 73 ? 2.828 -50.469 -6.996 1 88.75 73 LEU A C 1
ATOM 565 O O . LEU A 1 73 ? 2.166 -49.406 -7.027 1 88.75 73 LEU A O 1
ATOM 569 N N . LEU A 1 74 ? 2.766 -51.375 -6.086 1 91.44 74 LEU A N 1
ATOM 570 C CA . LEU A 1 74 ? 1.85 -51.156 -4.969 1 91.44 74 LEU A CA 1
ATOM 571 C C . LEU A 1 74 ? 2.305 -50 -4.105 1 91.44 74 LEU A C 1
ATOM 573 O O . LEU A 1 74 ? 1.493 -49.156 -3.729 1 91.44 74 LEU A O 1
ATOM 577 N N . LEU A 1 75 ? 3.545 -49.906 -3.971 1 92.94 75 LEU A N 1
ATOM 578 C CA . LEU A 1 75 ? 4.102 -48.844 -3.156 1 92.94 75 LEU A CA 1
ATOM 579 C C . LEU A 1 75 ? 3.996 -47.5 -3.877 1 92.94 75 LEU A C 1
ATOM 581 O O . LEU A 1 75 ? 3.83 -46.438 -3.238 1 92.94 75 LEU A O 1
ATOM 585 N N . ALA A 1 76 ? 4.035 -47.469 -5.117 1 92.38 76 ALA A N 1
ATOM 586 C CA . ALA A 1 76 ? 3.99 -46.25 -5.91 1 92.38 76 ALA A CA 1
ATOM 587 C C . ALA A 1 76 ? 2.596 -45.625 -5.887 1 92.38 76 ALA A C 1
ATOM 589 O O . ALA A 1 76 ? 2.434 -44.438 -6.152 1 92.38 76 ALA A O 1
ATOM 590 N N . THR A 1 77 ? 1.584 -46.406 -5.52 1 93.25 77 THR A N 1
ATOM 591 C CA . THR A 1 77 ? 0.213 -45.906 -5.496 1 93.25 77 THR A CA 1
ATOM 592 C C . THR A 1 77 ? -0.125 -45.312 -4.133 1 93.25 77 THR A C 1
ATOM 594 O O . THR A 1 77 ? -1.052 -44.5 -4.012 1 93.25 77 THR A O 1
ATOM 597 N N . THR A 1 78 ? 0.621 -45.531 -3.16 1 93.5 78 THR A N 1
ATOM 598 C CA . THR A 1 78 ? 0.294 -45.156 -1.784 1 93.5 78 THR A CA 1
ATOM 599 C C . THR A 1 78 ? 0.442 -43.656 -1.562 1 93.5 78 THR A C 1
ATOM 601 O O . THR A 1 78 ? -0.375 -43.062 -0.873 1 93.5 78 THR A O 1
ATOM 604 N N . PRO A 1 79 ? 1.398 -43.031 -2.191 1 94.06 79 PRO A N 1
ATOM 605 C CA . PRO A 1 79 ? 1.533 -41.594 -1.94 1 94.06 79 PRO A CA 1
ATOM 606 C C . PRO A 1 79 ? 0.323 -40.812 -2.42 1 94.06 79 PRO A C 1
ATOM 608 O O . PRO A 1 79 ? 0.008 -39.75 -1.854 1 94.06 79 PRO A O 1
ATOM 611 N N . PHE A 1 80 ? -0.372 -41.281 -3.389 1 95.56 80 PHE A N 1
ATOM 612 C CA . PHE A 1 80 ? -1.538 -40.562 -3.885 1 95.56 80 PHE A CA 1
ATOM 613 C C . PHE A 1 80 ? -2.684 -40.625 -2.883 1 95.56 80 PHE A C 1
ATOM 615 O O . PHE A 1 80 ? -3.355 -39.625 -2.631 1 95.56 80 PHE A O 1
ATOM 622 N N . LEU A 1 81 ? -2.861 -41.781 -2.301 1 94.81 81 LEU A N 1
ATOM 623 C CA . LEU A 1 81 ? -3.871 -41.938 -1.257 1 94.81 81 LEU A CA 1
ATOM 624 C C . LEU A 1 81 ? -3.475 -41.156 -0.011 1 94.81 81 LEU A C 1
ATOM 626 O O . LEU A 1 81 ? -4.328 -40.562 0.653 1 94.81 81 LEU A O 1
ATOM 630 N N . GLY A 1 82 ? -2.193 -41.188 0.229 1 94.38 82 GLY A N 1
ATOM 631 C CA . GLY A 1 82 ? -1.7 -40.406 1.342 1 94.38 82 GLY A CA 1
ATOM 632 C C . GLY A 1 82 ? -1.952 -38.906 1.17 1 94.38 82 GLY A C 1
ATOM 633 O O . GLY A 1 82 ? -2.369 -38.219 2.111 1 94.38 82 GLY A O 1
ATOM 634 N N . LEU A 1 83 ? -1.709 -38.406 0.069 1 95 83 LEU A N 1
ATOM 635 C CA . LEU A 1 83 ? -1.933 -37 -0.226 1 95 83 LEU A CA 1
ATOM 636 C C . LEU A 1 83 ? -3.406 -36.625 -0.068 1 95 83 LEU A C 1
ATOM 638 O O . LEU A 1 83 ? -3.738 -35.625 0.555 1 95 83 LEU A O 1
ATOM 642 N N . GLY A 1 84 ? -4.254 -37.5 -0.615 1 94.5 84 GLY A N 1
ATOM 643 C CA . GLY A 1 84 ? -5.68 -37.25 -0.486 1 94.5 84 GLY A CA 1
ATOM 644 C C . GLY A 1 84 ? -6.168 -37.312 0.949 1 94.5 84 GLY A C 1
ATOM 645 O O . GLY A 1 84 ? -6.938 -36.438 1.385 1 94.5 84 GLY A O 1
ATOM 646 N N . THR A 1 85 ? -5.766 -38.25 1.7 1 94.25 85 THR A N 1
ATOM 647 C CA . THR A 1 85 ? -6.18 -38.406 3.09 1 94.25 85 THR A CA 1
ATOM 648 C C . THR A 1 85 ? -5.637 -37.281 3.951 1 94.25 85 THR A C 1
ATOM 650 O O . THR A 1 85 ? -6.332 -36.781 4.836 1 94.25 85 THR A O 1
ATOM 653 N N . TYR A 1 86 ? -4.484 -36.938 3.666 1 95 86 TYR A N 1
ATOM 654 C CA . TYR A 1 86 ? -3.887 -35.812 4.41 1 95 86 TYR A CA 1
ATOM 655 C C . TYR A 1 86 ? -4.695 -34.531 4.23 1 95 86 TYR A C 1
ATOM 657 O O . TYR A 1 86 ? -4.969 -33.844 5.203 1 95 86 TYR A O 1
ATOM 665 N N . THR A 1 87 ? -5.051 -34.219 3.029 1 94.19 87 THR A N 1
ATOM 666 C CA . THR A 1 87 ? -5.828 -33.031 2.746 1 94.19 87 THR A CA 1
ATOM 667 C C . THR A 1 87 ? -7.207 -33.094 3.393 1 94.19 87 THR A C 1
ATOM 669 O O . THR A 1 87 ? -7.742 -32.094 3.857 1 94.19 87 THR A O 1
ATOM 672 N N . ALA A 1 88 ? -7.707 -34.312 3.455 1 93.69 88 ALA A N 1
ATOM 673 C CA . ALA A 1 88 ? -9.016 -34.5 4.07 1 93.69 88 ALA A CA 1
ATOM 674 C C . ALA A 1 88 ? -8.953 -34.25 5.574 1 93.69 88 ALA A C 1
ATOM 676 O O . ALA A 1 88 ? -9.859 -33.625 6.145 1 93.69 88 ALA A O 1
ATOM 677 N N . VAL A 1 89 ? -7.93 -34.656 6.164 1 93.94 89 VAL A N 1
ATOM 678 C CA . VAL A 1 89 ? -7.773 -34.5 7.605 1 93.94 89 VAL A CA 1
ATOM 679 C C . VAL A 1 89 ? -7.5 -33.031 7.957 1 93.94 89 VAL A C 1
ATOM 681 O O . VAL A 1 89 ? -7.941 -32.562 9 1 93.94 89 VAL A O 1
ATOM 684 N N . LYS A 1 90 ? -6.852 -32.375 7.117 1 94 90 LYS A N 1
ATOM 685 C CA . LYS A 1 90 ? -6.453 -31 7.395 1 94 90 LYS A CA 1
ATOM 686 C C . LYS A 1 90 ? -7.574 -30.031 7.059 1 94 90 LYS A C 1
ATOM 688 O O . LYS A 1 90 ? -7.457 -28.828 7.316 1 94 90 LYS A O 1
ATOM 693 N N . ASN A 1 91 ? -8.648 -30.641 6.605 1 93.31 91 ASN A N 1
ATOM 694 C CA . ASN A 1 91 ? -9.773 -29.766 6.254 1 93.31 91 ASN A CA 1
ATOM 695 C C . ASN A 1 91 ? -10.289 -29 7.465 1 93.31 91 ASN A C 1
ATOM 697 O O . ASN A 1 91 ? -10.586 -29.594 8.5 1 93.31 91 ASN A O 1
ATOM 701 N N . GLY A 1 92 ? -10.359 -27.672 7.363 1 91.06 92 GLY A N 1
ATOM 702 C CA . GLY A 1 92 ? -10.898 -26.828 8.414 1 91.06 92 GLY A CA 1
ATOM 703 C C . GLY A 1 92 ? -9.867 -26.438 9.461 1 91.06 92 GLY A C 1
ATOM 704 O O . GLY A 1 92 ? -10.172 -25.703 10.398 1 91.06 92 GLY A O 1
ATOM 705 N N . LYS A 1 93 ? -8.727 -26.953 9.328 1 92.25 93 LYS A N 1
ATOM 706 C CA . LYS A 1 93 ? -7.664 -26.625 10.281 1 92.25 93 LYS A CA 1
ATOM 707 C C . LYS A 1 93 ? -6.855 -25.422 9.812 1 92.25 93 LYS A C 1
ATOM 709 O O . LYS A 1 93 ? -6.859 -25.078 8.633 1 92.25 93 LYS A O 1
ATOM 714 N N . PRO A 1 94 ? -6.176 -24.719 10.727 1 92 94 PRO A N 1
ATOM 715 C CA . PRO A 1 94 ? -5.359 -23.562 10.359 1 92 94 PRO A CA 1
ATOM 716 C C . PRO A 1 94 ? -4.137 -23.938 9.523 1 92 94 PRO A C 1
ATOM 718 O O . PRO A 1 94 ? -3.527 -24.984 9.758 1 92 94 PRO A O 1
ATOM 721 N N . VAL A 1 95 ? -3.861 -23.078 8.555 1 91.62 95 VAL A N 1
ATOM 722 C CA . VAL A 1 95 ? -2.791 -23.328 7.594 1 91.62 95 VAL A CA 1
ATOM 723 C C . VAL A 1 95 ? -1.436 -23.109 8.266 1 91.62 95 VAL A C 1
ATOM 725 O O . VAL A 1 95 ? -1.231 -22.109 8.953 1 91.62 95 VAL A O 1
ATOM 728 N N . ASN A 1 96 ? -0.622 -24.062 8.203 1 90.62 96 ASN A N 1
ATOM 729 C CA . ASN A 1 96 ? 0.805 -23.938 8.484 1 90.62 96 ASN A CA 1
ATOM 730 C C . ASN A 1 96 ? 1.604 -23.672 7.215 1 90.62 96 ASN A C 1
ATOM 732 O O . ASN A 1 96 ? 1.596 -24.469 6.285 1 90.62 96 ASN A O 1
ATOM 736 N N . GLU A 1 97 ? 2.35 -22.688 7.113 1 88.19 97 GLU A N 1
ATOM 737 C CA . GLU A 1 97 ? 2.99 -22.219 5.887 1 88.19 97 GLU A CA 1
ATOM 738 C C . GLU A 1 97 ? 3.969 -23.266 5.352 1 88.19 97 GLU A C 1
ATOM 740 O O . GLU A 1 97 ? 4.07 -23.453 4.137 1 88.19 97 GLU A O 1
ATOM 745 N N . GLN A 1 98 ? 4.664 -23.812 6.18 1 89.62 98 GLN A N 1
ATOM 746 C CA . GLN A 1 98 ? 5.605 -24.844 5.738 1 89.62 98 GLN A CA 1
ATOM 747 C C . GLN A 1 98 ? 4.875 -26.047 5.156 1 89.62 98 GLN A C 1
ATOM 749 O O . GLN A 1 98 ? 5.238 -26.547 4.09 1 89.62 98 GLN A O 1
ATOM 754 N N . GLU A 1 99 ? 3.889 -26.438 5.883 1 91.69 99 GLU A N 1
ATOM 755 C CA . GLU A 1 99 ? 3.105 -27.578 5.414 1 91.69 99 GLU A CA 1
ATOM 756 C C . GLU A 1 99 ? 2.389 -27.266 4.105 1 91.69 99 GLU A C 1
ATOM 758 O O . GLU A 1 99 ? 2.289 -28.109 3.219 1 91.69 99 GLU A O 1
ATOM 763 N N . TRP A 1 100 ? 1.992 -26.094 3.982 1 92.12 100 TRP A N 1
ATOM 764 C CA . TRP A 1 100 ? 1.3 -25.656 2.775 1 92.12 100 TRP A CA 1
ATOM 765 C C . TRP A 1 100 ? 2.234 -25.703 1.569 1 92.12 100 TRP A C 1
ATOM 767 O O . TRP A 1 100 ? 1.839 -26.125 0.482 1 92.12 100 TRP A O 1
ATOM 777 N N . SER A 1 101 ? 3.477 -25.344 1.749 1 90.38 101 SER A N 1
ATOM 778 C CA . SER A 1 101 ? 4.461 -25.391 0.67 1 90.38 101 SER A CA 1
ATOM 779 C C . SER A 1 101 ? 4.723 -26.828 0.22 1 90.38 101 SER A C 1
ATOM 781 O O . SER A 1 101 ? 4.824 -27.094 -0.979 1 90.38 101 SER A O 1
ATOM 783 N N . TYR A 1 102 ? 4.75 -27.688 1.169 1 90.94 102 TYR A N 1
ATOM 784 C CA . TYR A 1 102 ? 4.949 -29.094 0.845 1 90.94 102 TYR A CA 1
ATOM 785 C C . TYR A 1 102 ? 3.746 -29.656 0.101 1 90.94 102 TYR A C 1
ATOM 787 O O . TYR A 1 102 ? 3.9 -30.438 -0.837 1 90.94 102 TYR A O 1
ATOM 795 N N . LEU A 1 103 ? 2.689 -29.219 0.545 1 91.81 103 LEU A N 1
ATOM 796 C CA . LEU A 1 103 ? 1.467 -29.688 -0.098 1 91.81 103 LEU A CA 1
ATOM 797 C C . LEU A 1 103 ? 1.389 -29.203 -1.54 1 91.81 103 LEU A C 1
ATOM 799 O O . LEU A 1 103 ? 0.964 -29.938 -2.43 1 91.81 103 LEU A O 1
ATOM 803 N N . GLN A 1 104 ? 1.889 -28.156 -1.843 1 87.94 104 GLN A N 1
ATOM 804 C CA . GLN A 1 104 ? 1.868 -27.609 -3.195 1 87.94 104 GLN A CA 1
ATOM 805 C C . GLN A 1 104 ? 2.846 -28.359 -4.102 1 87.94 104 GLN A C 1
ATOM 807 O O . GLN A 1 104 ? 2.527 -28.656 -5.254 1 87.94 104 GLN A O 1
ATOM 812 N N . VAL A 1 105 ? 3.955 -28.688 -3.584 1 86.12 105 VAL A N 1
ATOM 813 C CA . VAL A 1 105 ? 4.934 -29.453 -4.34 1 86.12 105 VAL A CA 1
ATOM 814 C C . VAL A 1 105 ? 4.387 -30.859 -4.609 1 86.12 105 VAL A C 1
ATOM 816 O O . VAL A 1 105 ? 4.539 -31.391 -5.707 1 86.12 105 VAL A O 1
ATOM 819 N N . GLY A 1 106 ? 3.732 -31.344 -3.586 1 88.56 106 GLY A N 1
ATOM 820 C CA . GLY A 1 106 ? 3.117 -32.656 -3.754 1 88.56 106 GLY A CA 1
ATOM 821 C C . GLY A 1 106 ? 2.043 -32.656 -4.824 1 88.56 106 GLY A C 1
ATOM 822 O O . GLY A 1 106 ? 1.979 -33.594 -5.629 1 88.56 106 GLY A O 1
ATOM 823 N N . MET A 1 107 ? 1.32 -31.656 -4.965 1 88.56 107 MET A N 1
ATOM 824 C CA . MET A 1 107 ? 0.243 -31.578 -5.949 1 88.56 107 MET A CA 1
ATOM 825 C C . MET A 1 107 ? 0.804 -31.406 -7.359 1 88.56 107 MET A C 1
ATOM 827 O O . MET A 1 107 ? 0.347 -32.062 -8.297 1 88.56 107 MET A O 1
ATOM 831 N N . LYS A 1 108 ? 1.876 -30.734 -7.555 1 80.94 108 LYS A N 1
ATOM 832 C CA . LYS A 1 108 ? 2.496 -30.516 -8.859 1 80.94 108 LYS A CA 1
ATOM 833 C C . LYS A 1 108 ? 3.205 -31.766 -9.352 1 80.94 108 LYS A C 1
ATOM 835 O O . LYS A 1 108 ? 3.197 -32.062 -10.555 1 80.94 108 LYS A O 1
ATOM 840 N N . THR A 1 109 ? 3.742 -32.438 -8.438 1 84.31 109 THR A N 1
ATOM 841 C CA . THR A 1 109 ? 4.41 -33.688 -8.797 1 84.31 109 THR A CA 1
ATOM 842 C C . THR A 1 109 ? 3.391 -34.781 -9.094 1 84.31 109 THR A C 1
ATOM 844 O O . THR A 1 109 ? 3.604 -35.594 -9.992 1 84.31 109 THR A O 1
ATOM 847 N N . ALA A 1 110 ? 2.324 -34.656 -8.391 1 88.31 110 ALA A N 1
ATOM 848 C CA . ALA A 1 110 ? 1.292 -35.688 -8.57 1 88.31 110 ALA A CA 1
ATOM 849 C C . ALA A 1 110 ? 0.652 -35.594 -9.953 1 88.31 110 ALA A C 1
ATOM 851 O O . ALA A 1 110 ? 0.297 -36.594 -10.555 1 88.31 110 ALA A O 1
ATOM 852 N N . VAL A 1 111 ? 0.618 -34.5 -10.539 1 84.94 111 VAL A N 1
ATOM 853 C CA . VAL A 1 111 ? -0.031 -34.312 -11.836 1 84.94 111 VAL A CA 1
ATOM 854 C C . VAL A 1 111 ? 0.785 -35 -12.922 1 84.94 111 VAL A C 1
ATOM 856 O O . VAL A 1 111 ? 0.223 -35.562 -13.859 1 84.94 111 VAL A O 1
ATOM 859 N N . THR A 1 112 ? 2.109 -35.062 -12.82 1 81.88 112 THR A N 1
ATOM 860 C CA . THR A 1 112 ? 2.988 -35.656 -13.82 1 81.88 112 THR A CA 1
ATOM 861 C C . THR A 1 112 ? 3.168 -37.156 -13.562 1 81.88 112 THR A C 1
ATOM 863 O O . THR A 1 112 ? 3.197 -37.938 -14.5 1 81.88 112 THR A O 1
ATOM 866 N N . THR A 1 113 ? 3.191 -37.5 -12.312 1 86.62 113 THR A N 1
ATOM 867 C CA . THR A 1 113 ? 3.533 -38.875 -11.977 1 86.62 113 THR A CA 1
ATOM 868 C C . THR A 1 113 ? 2.293 -39.75 -12.023 1 86.62 113 THR A C 1
ATOM 870 O O . THR A 1 113 ? 2.391 -40.969 -12.289 1 86.62 113 THR A O 1
ATOM 873 N N . PHE A 1 114 ? 1.123 -39.25 -11.883 1 90.44 114 PHE A N 1
ATOM 874 C CA . PHE A 1 114 ? -0.098 -40.031 -11.773 1 90.44 114 PHE A CA 1
ATOM 875 C C . PHE A 1 114 ? -0.379 -40.781 -13.07 1 90.44 114 PHE A C 1
ATOM 877 O O . PHE A 1 114 ? -0.541 -42 -13.062 1 90.44 114 PHE A O 1
ATOM 884 N N . PRO A 1 115 ? -0.304 -40.094 -14.164 1 86.12 115 PRO A N 1
ATOM 885 C CA . PRO A 1 115 ? -0.581 -40.844 -15.398 1 86.12 115 PRO A CA 1
ATOM 886 C C . PRO A 1 115 ? 0.479 -41.906 -15.703 1 86.12 115 PRO A C 1
ATOM 888 O O . PRO A 1 115 ? 0.166 -42.938 -16.281 1 86.12 115 PRO A O 1
ATOM 891 N N . ILE A 1 116 ? 1.671 -41.688 -15.344 1 84.06 116 ILE A N 1
ATOM 892 C CA . ILE A 1 116 ? 2.76 -42.625 -15.594 1 84.06 116 ILE A CA 1
ATOM 893 C C . ILE A 1 116 ? 2.557 -43.875 -14.766 1 84.06 116 ILE A C 1
ATOM 895 O O . ILE A 1 116 ? 2.627 -45 -15.289 1 84.06 116 ILE A O 1
ATOM 899 N N . ILE A 1 117 ? 2.258 -43.688 -13.523 1 89.69 117 ILE A N 1
ATOM 900 C CA . ILE A 1 117 ? 2.061 -44.844 -12.648 1 89.69 117 ILE A CA 1
ATOM 901 C C . ILE A 1 117 ? 0.752 -45.562 -13 1 89.69 117 ILE A C 1
ATOM 903 O O . ILE A 1 117 ? 0.669 -46.781 -12.961 1 89.69 117 ILE A O 1
ATOM 907 N N . PHE A 1 118 ? -0.237 -44.812 -13.391 1 91.56 118 PHE A N 1
ATOM 908 C CA . PHE A 1 118 ? -1.513 -45.375 -13.797 1 91.56 118 PHE A CA 1
ATOM 909 C C . PHE A 1 118 ? -1.33 -46.281 -15.008 1 91.56 118 PHE A C 1
ATOM 911 O O . PHE A 1 118 ? -1.89 -47.375 -15.055 1 91.56 118 PHE A O 1
ATOM 918 N N . ALA A 1 119 ? -0.518 -45.812 -15.852 1 87.38 119 ALA A N 1
ATOM 919 C CA . ALA A 1 119 ? -0.265 -46.625 -17.047 1 87.38 119 ALA A CA 1
ATOM 920 C C . ALA A 1 119 ? 0.497 -47.906 -16.719 1 87.38 119 ALA A C 1
ATOM 922 O O . ALA A 1 119 ? 0.235 -48.938 -17.297 1 87.38 119 ALA A O 1
ATOM 923 N N . ALA A 1 120 ? 1.374 -47.812 -15.805 1 88.69 120 ALA A N 1
ATOM 924 C CA . ALA A 1 120 ? 2.141 -48.969 -15.391 1 88.69 120 ALA A CA 1
ATOM 925 C C . ALA A 1 120 ? 1.242 -50.031 -14.719 1 88.69 120 ALA A C 1
ATOM 927 O O . ALA A 1 120 ? 1.325 -51.219 -15.023 1 88.69 120 ALA A O 1
ATOM 928 N N . VAL A 1 121 ? 0.351 -49.594 -13.914 1 92.5 121 VAL A N 1
ATOM 929 C CA . VAL A 1 121 ? -0.512 -50.5 -13.148 1 92.5 121 VAL A CA 1
ATOM 930 C C . VAL A 1 121 ? -1.583 -51.094 -14.055 1 92.5 121 VAL A C 1
ATOM 932 O O . VAL A 1 121 ? -1.788 -52.312 -14.078 1 92.5 121 VAL A O 1
ATOM 935 N N . MET A 1 122 ? -2.174 -50.281 -14.836 1 91.88 122 MET A N 1
ATOM 936 C CA . MET A 1 122 ? -3.262 -50.75 -15.688 1 91.88 122 MET A CA 1
ATOM 937 C C . MET A 1 122 ? -2.732 -51.625 -16.812 1 91.88 122 MET A C 1
ATOM 939 O O . MET A 1 122 ? -3.391 -52.594 -17.219 1 91.88 122 MET A O 1
ATOM 943 N N . GLY A 1 123 ? -1.609 -51.281 -17.312 1 87.38 123 GLY A N 1
ATOM 944 C CA . GLY A 1 123 ? -0.998 -52.156 -18.312 1 87.38 123 GLY A CA 1
ATOM 945 C C . GLY A 1 123 ? -0.696 -53.531 -17.812 1 87.38 123 GLY A C 1
ATOM 946 O O . GLY A 1 123 ? -0.944 -54.531 -18.5 1 87.38 123 GLY A O 1
ATOM 947 N N . ARG A 1 124 ? -0.266 -53.594 -16.641 1 89 124 ARG A N 1
ATOM 948 C CA . ARG A 1 124 ? 0.031 -54.906 -16.047 1 89 124 ARG A CA 1
ATOM 949 C C . ARG A 1 124 ? -1.251 -55.656 -15.719 1 89 124 ARG A C 1
ATOM 951 O O . ARG A 1 124 ? -1.316 -56.875 -15.883 1 89 124 ARG A O 1
ATOM 958 N N . LEU A 1 125 ? -2.199 -54.969 -15.289 1 92.56 125 LEU A N 1
ATOM 959 C CA . LEU A 1 125 ? -3.473 -55.594 -14.953 1 92.56 125 LEU A CA 1
ATOM 960 C C . LEU A 1 125 ? -4.105 -56.25 -16.172 1 92.56 125 LEU A C 1
ATOM 962 O O . LEU A 1 125 ? -4.539 -57.406 -16.125 1 92.56 125 LEU A O 1
ATOM 966 N N . THR A 1 126 ? -4.156 -55.562 -17.234 1 92.5 126 THR A N 1
ATOM 967 C CA . THR A 1 126 ? -4.805 -56.094 -18.422 1 92.5 126 THR A CA 1
ATOM 968 C C . THR A 1 126 ? -4.043 -57.312 -18.953 1 92.5 126 THR A C 1
ATOM 970 O O . THR A 1 126 ? -4.652 -58.281 -19.422 1 92.5 126 THR A O 1
ATOM 973 N N . ARG A 1 127 ? -2.781 -57.312 -18.828 1 89.12 127 ARG A N 1
ATOM 974 C CA . ARG A 1 127 ? -1.976 -58.438 -19.266 1 89.12 127 ARG A CA 1
ATOM 975 C C . ARG A 1 127 ? -2.221 -59.688 -18.391 1 89.12 127 ARG A C 1
ATOM 977 O O . ARG A 1 127 ? -2.408 -60.781 -18.891 1 89.12 127 ARG A O 1
ATOM 984 N N . ASN A 1 128 ? -2.195 -59.438 -17.125 1 91.44 128 ASN A N 1
ATOM 985 C CA . ASN A 1 128 ? -2.428 -60.562 -16.203 1 91.44 128 ASN A CA 1
ATOM 986 C C . ASN A 1 128 ? -3.855 -61.094 -16.312 1 91.44 128 ASN A C 1
ATOM 988 O O . ASN A 1 128 ? -4.09 -62.281 -16.172 1 91.44 128 ASN A O 1
ATOM 992 N N . LEU A 1 129 ? -4.738 -60.188 -16.547 1 93.94 129 LEU A N 1
ATOM 993 C CA . LEU A 1 129 ? -6.121 -60.594 -16.75 1 93.94 129 LEU A CA 1
ATOM 994 C C . LEU A 1 129 ? -6.266 -61.438 -18.016 1 93.94 129 LEU A C 1
ATOM 996 O O . LEU A 1 129 ? -7.008 -62.406 -18.031 1 93.94 129 LEU A O 1
ATOM 1000 N N . ALA A 1 130 ? -5.594 -61.062 -19.047 1 93.94 130 ALA A N 1
ATOM 1001 C CA . ALA A 1 130 ? -5.613 -61.812 -20.297 1 93.94 130 ALA A CA 1
ATOM 1002 C C . ALA A 1 130 ? -5.074 -63.25 -20.109 1 93.94 130 ALA A C 1
ATOM 1004 O O . ALA A 1 130 ? -5.664 -64.188 -20.578 1 93.94 130 ALA A O 1
ATOM 1005 N N . THR A 1 131 ? -4.008 -63.375 -19.359 1 93.12 131 THR A N 1
ATOM 1006 C CA . THR A 1 131 ? -3.404 -64.688 -19.125 1 93.12 131 THR A CA 1
ATOM 1007 C C . THR A 1 131 ? -4.312 -65.562 -18.25 1 93.12 131 THR A C 1
ATOM 1009 O O . THR A 1 131 ? -4.453 -66.75 -18.484 1 93.12 131 THR A O 1
ATOM 1012 N N . TRP A 1 132 ? -4.875 -64.938 -17.297 1 93.38 132 TRP A N 1
ATOM 1013 C CA . TRP A 1 132 ? -5.781 -65.688 -16.406 1 93.38 132 TRP A CA 1
ATOM 1014 C C . TRP A 1 132 ? -7.004 -66.188 -17.156 1 93.38 132 TRP A C 1
ATOM 1016 O O . TRP A 1 132 ? -7.438 -67.312 -16.969 1 93.38 132 TRP A O 1
ATOM 1026 N N . ARG A 1 133 ? -7.52 -65.375 -18.016 1 94.56 133 ARG A N 1
ATOM 1027 C CA . ARG A 1 133 ? -8.688 -65.812 -18.797 1 94.56 133 ARG A CA 1
ATOM 1028 C C . ARG A 1 133 ? -8.305 -66.812 -19.859 1 94.56 133 ARG A C 1
ATOM 1030 O O . ARG A 1 133 ? -9.102 -67.688 -20.203 1 94.56 133 ARG A O 1
ATOM 1037 N N . LEU A 1 134 ? -7.07 -66.75 -20.328 1 94.81 134 LEU A N 1
ATOM 1038 C CA . LEU A 1 134 ? -6.582 -67.688 -21.312 1 94.81 134 LEU A CA 1
ATOM 1039 C C . LEU A 1 134 ? -6.512 -69.062 -20.719 1 94.81 134 LEU A C 1
ATOM 1041 O O . LEU A 1 134 ? -6.785 -70.062 -21.406 1 94.81 134 LEU A O 1
ATOM 1045 N N . GLU A 1 135 ? -6.164 -69.188 -19.484 1 93 135 GLU A N 1
ATOM 1046 C CA . GLU A 1 135 ? -6.113 -70.5 -18.797 1 93 135 GLU A CA 1
ATOM 1047 C C . GLU A 1 135 ? -7.496 -71.125 -18.734 1 93 135 GLU A C 1
ATOM 1049 O O . GLU A 1 135 ? -7.621 -72.375 -18.859 1 93 135 GLU A O 1
ATOM 1054 N N . ARG A 1 136 ? -8.5 -70.438 -18.672 1 92.69 136 ARG A N 1
ATOM 1055 C CA . ARG A 1 136 ? -9.859 -70.938 -18.484 1 92.69 136 ARG A CA 1
ATOM 1056 C C . ARG A 1 136 ? -10.602 -70.938 -19.812 1 92.69 136 ARG A C 1
ATOM 1058 O O . ARG A 1 136 ? -11.602 -71.688 -19.953 1 92.69 136 ARG A O 1
ATOM 1065 N N . GLY A 1 137 ? -10.297 -70.25 -20.703 1 93.81 137 GLY A N 1
ATOM 1066 C CA . GLY A 1 137 ? -10.945 -70.188 -22 1 93.81 137 GLY A CA 1
ATOM 1067 C C . GLY A 1 137 ? -11.531 -68.812 -22.297 1 93.81 137 GLY A C 1
ATOM 1068 O O . GLY A 1 137 ? -12.219 -68.25 -21.453 1 93.81 137 GLY A O 1
ATOM 1069 N N . ILE A 1 138 ? -11.164 -68.25 -23.344 1 94.25 138 ILE A N 1
ATOM 1070 C CA . ILE A 1 138 ? -11.609 -66.938 -23.734 1 94.25 138 ILE A CA 1
AT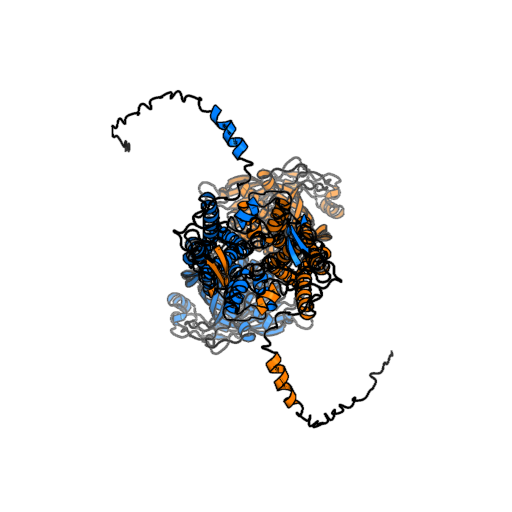OM 1071 C C . ILE A 1 138 ? -11.742 -66.875 -25.25 1 94.25 138 ILE A C 1
ATOM 1073 O O . ILE A 1 138 ? -11.141 -67.625 -25.984 1 94.25 138 ILE A O 1
ATOM 1077 N N . SER A 1 139 ? -12.609 -66 -25.656 1 94.06 139 SER A N 1
ATOM 1078 C CA . SER A 1 139 ? -12.695 -65.75 -27.078 1 94.06 139 SER A CA 1
ATOM 1079 C C . SER A 1 139 ? -11.484 -64.938 -27.578 1 94.06 139 SER A C 1
ATOM 1081 O O . SER A 1 139 ? -10.922 -64.125 -26.859 1 94.06 139 SER A O 1
ATOM 1083 N N . LEU A 1 140 ? -11.039 -65.25 -28.766 1 92.94 140 LEU A N 1
ATOM 1084 C CA . LEU A 1 140 ? -9.859 -64.562 -29.328 1 92.94 140 LEU A CA 1
ATOM 1085 C C . LEU A 1 140 ? -10.062 -63.094 -29.438 1 92.94 140 LEU A C 1
ATOM 1087 O O . LEU A 1 140 ? -9.117 -62.312 -29.25 1 92.94 140 LEU A O 1
ATOM 1091 N N . GLY A 1 141 ? -11.266 -62.594 -29.734 1 90.94 141 GLY A N 1
ATOM 1092 C CA . GLY A 1 141 ? -11.562 -61.188 -29.781 1 90.94 141 GLY A CA 1
ATOM 1093 C C . GLY A 1 141 ? -11.352 -60.5 -28.438 1 90.94 141 GLY A C 1
ATOM 1094 O O . GLY A 1 141 ? -10.719 -59.438 -28.375 1 90.94 141 GLY A O 1
ATOM 1095 N N . HIS A 1 142 ? -11.836 -61.062 -27.406 1 93.06 142 HIS A N 1
ATOM 1096 C CA . HIS A 1 142 ? -11.672 -60.5 -26.062 1 93.06 142 HIS A CA 1
ATOM 1097 C C . HIS A 1 142 ? -10.219 -60.562 -25.625 1 93.06 142 HIS A C 1
ATOM 1099 O O . HIS A 1 142 ? -9.742 -59.656 -24.922 1 93.06 142 HIS A O 1
ATOM 1105 N N . LEU A 1 143 ? -9.578 -61.562 -26.047 1 94.06 143 LEU A N 1
ATOM 1106 C CA . LEU A 1 143 ? -8.164 -61.688 -25.703 1 94.06 143 LEU A CA 1
ATOM 1107 C C . LEU A 1 143 ? -7.336 -60.594 -26.359 1 94.06 143 LEU A C 1
ATOM 1109 O O . LEU A 1 143 ? -6.461 -60 -25.719 1 94.06 143 LEU A O 1
ATOM 1113 N N . GLU A 1 144 ? -7.652 -60.312 -27.562 1 93.12 144 GLU A N 1
ATOM 1114 C CA . GLU A 1 144 ? -6.938 -59.281 -28.297 1 93.12 144 GLU A CA 1
ATOM 1115 C C . GLU A 1 144 ? -7.223 -57.906 -27.703 1 93.12 144 GLU A C 1
ATOM 1117 O O . GLU A 1 144 ? -6.332 -57.062 -27.641 1 93.12 144 GLU A O 1
ATOM 1122 N N . GLN A 1 145 ? -8.391 -57.688 -27.281 1 92.69 145 GLN A N 1
ATOM 1123 C CA . GLN A 1 145 ? -8.75 -56.406 -26.688 1 92.69 145 GLN A CA 1
ATOM 1124 C C . GLN A 1 145 ? -8 -56.188 -25.375 1 92.69 145 GLN A C 1
ATOM 1126 O O . GLN A 1 145 ? -7.555 -55.062 -25.078 1 92.69 145 GLN A O 1
ATOM 1131 N N . LEU A 1 146 ? -7.836 -57.156 -24.594 1 92.31 146 LEU A N 1
ATOM 1132 C CA . LEU A 1 146 ? -7.133 -57.031 -23.328 1 92.31 146 LEU A CA 1
ATOM 1133 C C . LEU A 1 146 ? -5.637 -56.844 -23.547 1 92.31 146 LEU A C 1
ATOM 1135 O O . LEU A 1 146 ? -5.02 -56 -22.891 1 92.31 146 LEU A O 1
ATOM 1139 N N . LEU A 1 147 ? -5.113 -57.531 -24.5 1 90 147 LEU A N 1
ATOM 1140 C CA . LEU A 1 147 ? -3.682 -57.438 -24.766 1 90 147 LEU A CA 1
ATOM 1141 C C . LEU A 1 147 ? -3.326 -56.094 -25.391 1 90 147 LEU A C 1
ATOM 1143 O O . LEU A 1 147 ? -2.252 -55.562 -25.141 1 90 147 LEU A O 1
ATOM 1147 N N . GLY A 1 148 ? -4.203 -55.594 -26.172 1 87.38 148 GLY A N 1
ATOM 1148 C CA . GLY A 1 148 ? -3.971 -54.312 -26.828 1 87.38 148 GLY A CA 1
ATOM 1149 C C . GLY A 1 148 ? -4.195 -53.125 -25.938 1 87.38 148 GLY A C 1
ATOM 1150 O O . GLY A 1 148 ? -3.863 -52 -26.297 1 87.38 148 GLY A O 1
ATOM 1151 N N . SER A 1 149 ? -4.676 -53.281 -24.734 1 86.94 149 SER A N 1
ATOM 1152 C CA . SER A 1 149 ? -5 -52.188 -23.828 1 86.94 149 SER A CA 1
ATOM 1153 C C . SER A 1 149 ? -3.885 -51.969 -22.812 1 86.94 149 SER A C 1
ATOM 1155 O O . SER A 1 149 ? -4.121 -52.031 -21.594 1 86.94 149 SER A O 1
ATOM 1157 N N . SER A 1 150 ? -2.699 -51.625 -23.328 1 81.06 150 SER A N 1
ATOM 1158 C CA . SER A 1 150 ? -1.565 -51.406 -22.438 1 81.06 150 SER A CA 1
ATOM 1159 C C . SER A 1 150 ? -1.352 -49.906 -22.219 1 81.06 150 SER A C 1
ATOM 1161 O O . SER A 1 150 ? -0.653 -49.5 -21.281 1 81.06 150 SER A O 1
ATOM 1163 N N . SER A 1 151 ? -1.902 -49.125 -23.016 1 82.19 151 SER A N 1
ATOM 1164 C CA . SER A 1 151 ? -1.847 -47.688 -22.891 1 82.19 151 SER A CA 1
ATOM 1165 C C . SER A 1 151 ? -3.164 -47.031 -23.312 1 82.19 151 SER A C 1
ATOM 1167 O O . SER A 1 151 ? -4.059 -47.719 -23.812 1 82.19 151 SER A O 1
ATOM 1169 N N . VAL A 1 152 ? -3.219 -45.75 -23.047 1 82.81 152 VAL A N 1
ATOM 1170 C CA . VAL A 1 152 ? -4.438 -45.031 -23.406 1 82.81 152 VAL A CA 1
ATOM 1171 C C . VAL A 1 152 ? -4.645 -45.094 -24.922 1 82.81 152 VAL A C 1
ATOM 1173 O O . VAL A 1 152 ? -5.723 -45.438 -25.391 1 82.81 152 VAL A O 1
ATOM 1176 N N . PHE A 1 153 ? -3.605 -44.844 -25.609 1 80.5 153 PHE A N 1
ATOM 1177 C CA . PHE A 1 153 ? -3.719 -44.812 -27.062 1 80.5 153 PHE A CA 1
ATOM 1178 C C . PHE A 1 153 ? -3.854 -46.219 -27.625 1 80.5 153 PHE A C 1
ATOM 1180 O O . PHE A 1 153 ? -4.574 -46.469 -28.594 1 80.5 153 PHE A O 1
ATOM 1187 N N . GLY A 1 154 ? -3.188 -47.125 -27 1 82.69 154 GLY A N 1
ATOM 1188 C CA . GLY A 1 154 ? -3.32 -48.5 -27.406 1 82.69 154 GLY A CA 1
ATOM 1189 C C . GLY A 1 154 ? -4.734 -49.031 -27.266 1 82.69 154 GLY A C 1
ATOM 1190 O O . GLY A 1 154 ? -5.223 -49.75 -28.141 1 82.69 154 GLY A O 1
ATOM 1191 N N . THR A 1 155 ? -5.336 -48.656 -26.219 1 86.31 155 THR A N 1
ATOM 1192 C CA . THR A 1 155 ? -6.711 -49.062 -25.984 1 86.31 155 THR A CA 1
ATOM 1193 C C . THR A 1 155 ? -7.648 -48.469 -27.031 1 86.31 155 THR A C 1
ATOM 1195 O O . THR A 1 155 ? -8.5 -49.156 -27.578 1 86.31 155 THR A O 1
ATOM 1198 N N . PHE A 1 156 ? -7.371 -47.312 -27.312 1 84.19 156 PHE A N 1
ATOM 1199 C CA . PHE A 1 156 ? -8.227 -46.625 -28.281 1 84.19 156 PHE A CA 1
ATOM 1200 C C . PHE A 1 156 ? -8.023 -47.188 -29.688 1 84.19 156 PHE A C 1
ATOM 1202 O O . PHE A 1 156 ? -8.984 -47.531 -30.375 1 84.19 156 PHE A O 1
ATOM 1209 N N . SER A 1 157 ? -6.785 -47.344 -30.094 1 82.88 157 SER A N 1
ATOM 1210 C CA . SER A 1 157 ? -6.457 -47.812 -31.438 1 82.88 157 SER A CA 1
ATOM 1211 C C . SER A 1 157 ? -6.914 -49.25 -31.672 1 82.88 157 SER A C 1
ATOM 1213 O O . SER A 1 157 ? -7.398 -49.594 -32.75 1 82.88 157 SER A O 1
ATOM 1215 N N . THR A 1 158 ? -6.777 -50.062 -30.656 1 85.31 158 THR A N 1
ATOM 1216 C CA . THR A 1 158 ? -7.172 -51.469 -30.781 1 85.31 158 THR A CA 1
ATOM 1217 C C . THR A 1 158 ? -8.68 -51.594 -31 1 85.31 158 THR A C 1
ATOM 1219 O O . THR A 1 158 ? -9.133 -52.375 -31.828 1 85.31 158 THR A O 1
ATOM 1222 N N . GLN A 1 159 ? -9.43 -50.781 -30.328 1 86.44 159 GLN A N 1
ATOM 1223 C CA . GLN A 1 159 ? -10.883 -50.844 -30.453 1 86.44 159 GLN A CA 1
ATOM 1224 C C . GLN A 1 159 ? -11.344 -50.344 -31.812 1 86.44 159 GLN A C 1
ATOM 1226 O O . GLN A 1 159 ? -12.266 -50.906 -32.406 1 86.44 159 GLN A O 1
ATOM 1231 N N . VAL A 1 160 ? -10.688 -49.375 -32.312 1 81.81 160 VAL A N 1
ATOM 1232 C CA . VAL A 1 160 ? -11.086 -48.812 -33.594 1 81.81 160 VAL A CA 1
ATOM 1233 C C . VAL A 1 160 ? -10.695 -49.75 -34.719 1 81.81 160 VAL A C 1
ATOM 1235 O O . VAL A 1 160 ? -11.477 -49.969 -35.656 1 81.81 160 VAL A O 1
ATOM 1238 N N . LEU A 1 161 ? -9.516 -50.375 -34.594 1 80.81 161 LEU A N 1
ATOM 1239 C CA . LEU A 1 161 ? -9 -51.25 -35.688 1 80.81 161 LEU A CA 1
ATOM 1240 C C . LEU A 1 161 ? -9.711 -52.594 -35.688 1 80.81 161 LEU A C 1
ATOM 1242 O O . LEU A 1 161 ? -9.898 -53.188 -36.75 1 80.81 161 LEU A O 1
ATOM 1246 N N . MET A 1 162 ? -10.094 -53.062 -34.531 1 82.5 162 MET A N 1
ATOM 1247 C CA . MET A 1 162 ? -10.82 -54.312 -34.438 1 82.5 162 MET A CA 1
ATOM 1248 C C . MET A 1 162 ? -12.297 -54.125 -34.781 1 82.5 162 MET A C 1
ATOM 1250 O O . MET A 1 162 ? -12.977 -55.062 -35.188 1 82.5 162 MET A O 1
ATOM 1254 N N . GLY A 1 163 ? -12.859 -52.938 -34.75 1 76.56 163 GLY A N 1
ATOM 1255 C CA . GLY A 1 163 ? -14.25 -52.625 -35.031 1 76.56 163 GLY A CA 1
ATOM 1256 C C . GLY A 1 163 ? -15.227 -53.25 -34.094 1 76.56 163 GLY A C 1
ATOM 1257 O O . GLY A 1 163 ? -16.359 -53.594 -34.469 1 76.56 163 GLY A O 1
ATOM 1258 N N . SER A 1 164 ? -14.695 -53.719 -32.875 1 76.88 164 SER A N 1
ATOM 1259 C CA . SER A 1 164 ? -15.578 -54.375 -31.938 1 76.88 164 SER A CA 1
ATOM 1260 C C . SER A 1 164 ? -15.797 -53.531 -30.688 1 76.88 164 SER A C 1
ATOM 1262 O O . SER A 1 164 ? -15.023 -53.594 -29.734 1 76.88 164 SER A O 1
ATOM 1264 N N . PHE A 1 165 ? -16.828 -52.688 -30.75 1 83.88 165 PHE A N 1
ATOM 1265 C CA . PHE A 1 165 ? -17.172 -51.906 -29.578 1 83.88 165 PHE A CA 1
ATOM 1266 C C . PHE A 1 165 ? -18.172 -52.625 -28.688 1 83.88 165 PHE A C 1
ATOM 1268 O O . PHE A 1 165 ? -19.375 -52.406 -28.766 1 83.88 165 PHE A O 1
ATOM 1275 N N . ASN A 1 166 ? -17.609 -53.625 -27.938 1 89.62 166 ASN A N 1
ATOM 1276 C CA . ASN A 1 166 ? -18.406 -54.375 -26.984 1 89.62 166 ASN A CA 1
ATOM 1277 C C . ASN A 1 166 ? -18.312 -53.812 -25.578 1 89.62 166 ASN A C 1
ATOM 1279 O O . ASN A 1 166 ? -17.75 -52.719 -25.375 1 89.62 166 ASN A O 1
ATOM 1283 N N . MET A 1 167 ? -18.906 -54.5 -24.625 1 91.81 167 MET A N 1
ATOM 1284 C CA . MET A 1 167 ? -18.938 -54.031 -23.25 1 91.81 167 MET A CA 1
ATOM 1285 C C . MET A 1 167 ? -17.547 -54 -22.641 1 91.81 167 MET A C 1
ATOM 1287 O O . MET A 1 167 ? -17.234 -53.094 -21.844 1 91.81 167 MET A O 1
ATOM 1291 N N . LEU A 1 168 ? -16.719 -54.812 -23.062 1 91.56 168 LEU A N 1
ATOM 1292 C CA . LEU A 1 168 ? -15.336 -54.844 -22.594 1 91.56 168 LEU A CA 1
ATOM 1293 C C . LEU A 1 168 ? -14.578 -53.594 -23.094 1 91.56 168 LEU A C 1
ATOM 1295 O O . LEU A 1 168 ? -13.812 -53 -22.344 1 91.56 168 LEU A O 1
ATOM 1299 N N . ALA A 1 169 ? -14.859 -53.281 -24.312 1 91.5 169 ALA A N 1
ATOM 1300 C CA . ALA A 1 169 ? -14.211 -52.125 -24.906 1 91.5 169 ALA A CA 1
ATOM 1301 C C . ALA A 1 169 ? -14.602 -50.844 -24.172 1 91.5 169 ALA A C 1
ATOM 1303 O O . ALA A 1 169 ? -13.75 -50 -23.844 1 91.5 169 ALA A O 1
ATOM 1304 N N . ILE A 1 170 ? -15.805 -50.719 -23.844 1 91.88 170 ILE A N 1
ATOM 1305 C CA . ILE A 1 170 ? -16.297 -49.531 -23.141 1 91.88 170 ILE A CA 1
ATOM 1306 C C . ILE A 1 170 ? -15.703 -49.469 -21.734 1 91.88 170 ILE A C 1
ATOM 1308 O O . ILE A 1 170 ? -15.281 -48.406 -21.266 1 91.88 170 ILE A O 1
ATOM 1312 N N . GLY A 1 171 ? -15.688 -50.594 -21.094 1 92.19 171 GLY A N 1
ATOM 1313 C CA . GLY A 1 171 ? -15.102 -50.656 -19.766 1 92.19 171 GLY A CA 1
ATOM 1314 C C . GLY A 1 171 ? -13.633 -50.281 -19.734 1 92.19 171 GLY A C 1
ATOM 1315 O O . GLY A 1 171 ? -13.188 -49.562 -18.844 1 92.19 171 GLY A O 1
ATOM 1316 N N . LEU A 1 172 ? -12.922 -50.688 -20.734 1 93.25 172 LEU A N 1
ATOM 1317 C CA . LEU A 1 172 ? -11.5 -50.375 -20.797 1 93.25 172 LEU A CA 1
ATOM 1318 C C . LEU A 1 172 ? -11.281 -48.906 -21.109 1 93.25 172 LEU A C 1
ATOM 1320 O O . LEU A 1 172 ? -10.375 -48.25 -20.562 1 93.25 172 LEU A O 1
ATOM 1324 N N . LEU A 1 173 ? -12.125 -48.344 -21.953 1 92.38 173 LEU A N 1
ATOM 1325 C CA . LEU A 1 173 ? -12.008 -46.938 -22.281 1 92.38 173 LEU A CA 1
ATOM 1326 C C . LEU A 1 173 ? -12.328 -46.062 -21.062 1 92.38 173 LEU A C 1
ATOM 1328 O O . LEU A 1 173 ? -11.648 -45.062 -20.812 1 92.38 173 LEU A O 1
ATOM 1332 N N . CYS A 1 174 ? -13.25 -46.406 -20.281 1 92 174 CYS A N 1
ATOM 1333 C CA . CYS A 1 174 ? -13.602 -45.688 -19.062 1 92 174 CYS A CA 1
ATOM 1334 C C . CYS A 1 174 ? -12.492 -45.781 -18.031 1 92 174 CYS A C 1
ATOM 1336 O O . CYS A 1 174 ? -12.195 -44.812 -17.344 1 92 174 CYS A O 1
ATOM 1338 N N . LEU A 1 175 ? -11.93 -46.906 -18 1 92.25 175 LEU A N 1
ATOM 1339 C CA . LEU A 1 175 ? -10.844 -47.094 -17.062 1 92.25 175 LEU A CA 1
ATOM 1340 C C . LEU A 1 175 ? -9.648 -46.219 -17.391 1 92.25 175 LEU A C 1
ATOM 1342 O O . LEU A 1 175 ? -9.07 -45.594 -16.516 1 92.25 175 LEU A O 1
ATOM 1346 N N . TRP A 1 176 ? -9.344 -46.125 -18.672 1 92.19 176 TRP A N 1
ATOM 1347 C CA . TRP A 1 176 ? -8.164 -45.375 -19.078 1 92.19 176 TRP A CA 1
ATOM 1348 C C . TRP A 1 176 ? -8.453 -43.875 -19.031 1 92.19 176 TRP A C 1
ATOM 1350 O O . TRP A 1 176 ? -7.535 -43.062 -18.984 1 92.19 176 TRP A O 1
ATOM 1360 N N . ALA A 1 177 ? -9.695 -43.469 -19 1 90.25 177 ALA A N 1
ATOM 1361 C CA . ALA A 1 177 ? -10.07 -42.062 -18.859 1 90.25 177 ALA A CA 1
ATOM 1362 C C . ALA A 1 177 ? -9.805 -41.531 -17.453 1 90.25 177 ALA A C 1
ATOM 1364 O O . ALA A 1 177 ? -9.695 -40.344 -17.234 1 90.25 177 ALA A O 1
ATOM 1365 N N . LEU A 1 178 ? -9.633 -42.406 -16.531 1 92.69 178 LEU A N 1
ATOM 1366 C CA . LEU A 1 178 ? -9.383 -42.031 -15.141 1 92.69 178 LEU A CA 1
ATOM 1367 C C . LEU A 1 178 ? -7.957 -41.5 -14.961 1 92.69 178 LEU A C 1
ATOM 1369 O O . LEU A 1 178 ? -7.66 -40.812 -13.992 1 92.69 178 LEU A O 1
ATOM 1373 N N . SER A 1 179 ? -7.094 -41.812 -15.922 1 89.69 179 SER A N 1
ATOM 1374 C CA . SER A 1 179 ? -5.699 -41.406 -15.805 1 89.69 179 SER A CA 1
ATOM 1375 C C . SER A 1 179 ? -5.559 -39.906 -15.898 1 89.69 179 SER A C 1
ATOM 1377 O O . SER A 1 179 ? -5.078 -39.25 -14.961 1 89.69 179 SER A O 1
ATOM 1379 N N . PRO A 1 180 ? -6.094 -39.25 -16.984 1 86.31 180 PRO A N 1
ATOM 1380 C CA . PRO A 1 180 ? -6.004 -37.812 -17.031 1 86.31 180 PRO A CA 1
ATOM 1381 C C . PRO A 1 180 ? -6.883 -37.125 -15.977 1 86.31 180 PRO A C 1
ATOM 1383 O O . PRO A 1 180 ? -6.543 -36.062 -15.469 1 86.31 180 PRO A O 1
ATOM 1386 N N . LEU A 1 181 ? -7.926 -37.719 -15.547 1 89.06 181 LEU A N 1
ATOM 1387 C CA . LEU A 1 181 ? -8.828 -37.156 -14.547 1 89.06 181 LEU A CA 1
ATOM 1388 C C . LEU A 1 181 ? -8.188 -37.188 -13.164 1 89.06 181 LEU A C 1
ATOM 1390 O O . LEU A 1 181 ? -8.305 -36.188 -12.414 1 89.06 181 LEU A O 1
ATOM 1394 N N . GLY A 1 182 ? -7.59 -38.219 -12.844 1 89.62 182 GLY A N 1
ATOM 1395 C CA . GLY A 1 182 ? -6.891 -38.312 -11.57 1 89.62 182 GLY A CA 1
ATOM 1396 C C . GLY A 1 182 ? -5.734 -37.344 -11.461 1 89.62 182 GLY A C 1
ATOM 1397 O O . GLY A 1 182 ? -5.578 -36.656 -10.438 1 89.62 182 GLY A O 1
ATOM 1398 N N . GLY A 1 183 ? -4.969 -37.25 -12.469 1 87.38 183 GLY A N 1
ATOM 1399 C CA . GLY A 1 183 ? -3.865 -36.281 -12.461 1 87.38 183 GLY A CA 1
ATOM 1400 C C . GLY A 1 183 ? -4.316 -34.844 -12.297 1 87.38 183 GLY A C 1
ATOM 1401 O O . GLY A 1 183 ? -3.787 -34.125 -11.453 1 87.38 183 GLY A O 1
ATOM 1402 N N . GLN A 1 184 ? -5.324 -34.469 -13 1 85.62 184 GLN A N 1
ATOM 1403 C CA . GLN A 1 184 ? -5.82 -33.094 -12.961 1 85.62 184 GLN A CA 1
ATOM 1404 C C . GLN A 1 184 ? -6.523 -32.781 -11.641 1 85.62 184 GLN A C 1
ATOM 1406 O O . GLN A 1 184 ? -6.492 -31.656 -11.156 1 85.62 184 GLN A O 1
ATOM 1411 N N . SER A 1 185 ? -7.117 -33.688 -11.031 1 90.19 185 SER A N 1
ATOM 1412 C CA . SER A 1 185 ? -7.836 -33.5 -9.773 1 90.19 185 SER A CA 1
ATOM 1413 C C . SER A 1 185 ? -6.883 -33.125 -8.641 1 90.19 185 SER A C 1
ATOM 1415 O O . SER A 1 185 ? -7.258 -32.406 -7.715 1 90.19 185 SER A O 1
ATOM 1417 N N . SER A 1 186 ? -5.695 -33.562 -8.75 1 90.06 186 SER A N 1
ATOM 1418 C CA . SER A 1 186 ? -4.73 -33.312 -7.684 1 90.06 186 SER A CA 1
ATOM 1419 C C . SER A 1 186 ? -4.457 -31.812 -7.543 1 90.06 186 SER A C 1
ATOM 1421 O O . SER A 1 186 ? -4.117 -31.328 -6.457 1 90.06 186 SER A O 1
ATOM 1423 N N . LEU A 1 187 ? -4.691 -31.047 -8.531 1 85.94 187 LEU A N 1
ATOM 1424 C CA . LEU A 1 187 ? -4.395 -29.609 -8.508 1 85.94 187 LEU A CA 1
ATOM 1425 C C . LEU A 1 187 ? -5.52 -28.828 -7.844 1 85.94 187 LEU A C 1
ATOM 1427 O O . LEU A 1 187 ? -5.328 -27.688 -7.434 1 85.94 187 LEU A O 1
ATOM 1431 N N . HIS A 1 188 ? -6.617 -29.453 -7.621 1 88.06 188 HIS A N 1
ATOM 1432 C CA . HIS A 1 188 ? -7.781 -28.688 -7.188 1 88.06 188 HIS A CA 1
ATOM 1433 C C . HIS A 1 188 ? -8.312 -29.203 -5.855 1 88.06 188 HIS A C 1
ATOM 1435 O O . HIS A 1 188 ? -9.391 -28.797 -5.41 1 88.06 188 HIS A O 1
ATOM 1441 N N . ILE A 1 189 ? -7.621 -29.969 -5.164 1 92.88 189 ILE A N 1
ATOM 1442 C CA . ILE A 1 189 ? -8.164 -30.656 -3.998 1 92.88 189 ILE A CA 1
ATOM 1443 C C . ILE A 1 189 ? -8.188 -29.703 -2.805 1 92.88 189 ILE A C 1
ATOM 1445 O O . ILE A 1 189 ? -9.016 -29.844 -1.905 1 92.88 189 ILE A O 1
ATOM 1449 N N . VAL A 1 190 ? -7.301 -28.766 -2.707 1 92.81 190 VAL A N 1
ATOM 1450 C CA . VAL A 1 190 ? -7.258 -27.969 -1.493 1 92.81 190 VAL A CA 1
ATOM 1451 C C . VAL A 1 190 ? -6.949 -26.516 -1.85 1 92.81 190 VAL A C 1
ATOM 1453 O O . VAL A 1 190 ? -6.203 -26.25 -2.795 1 92.81 190 VAL A O 1
ATOM 1456 N N . LYS A 1 191 ? -7.609 -25.641 -1.144 1 90.69 191 LYS A N 1
ATOM 1457 C CA . LYS A 1 191 ? -7.344 -24.203 -1.179 1 90.69 191 LYS A CA 1
ATOM 1458 C C . LYS A 1 191 ? -7.348 -23.609 0.227 1 90.69 191 LYS A C 1
ATOM 1460 O O . LYS A 1 191 ? -7.664 -24.297 1.197 1 90.69 191 LYS A O 1
ATOM 1465 N N . THR A 1 192 ? -6.898 -22.375 0.27 1 91.06 192 THR A N 1
ATOM 1466 C CA . THR A 1 192 ? -6.91 -21.688 1.557 1 91.06 192 THR A CA 1
ATOM 1467 C C . THR A 1 192 ? -8.016 -20.625 1.599 1 91.06 192 THR A C 1
ATOM 1469 O O . THR A 1 192 ? -8.273 -19.953 0.603 1 91.06 192 THR A O 1
ATOM 1472 N N . ILE A 1 193 ? -8.766 -20.672 2.812 1 89.44 193 ILE A N 1
ATOM 1473 C CA . ILE A 1 193 ? -9.812 -19.672 3.008 1 89.44 193 ILE A CA 1
ATOM 1474 C C . ILE A 1 193 ? -9.562 -18.906 4.309 1 89.44 193 ILE A C 1
ATOM 1476 O O . ILE A 1 193 ? -9.094 -19.484 5.293 1 89.44 193 ILE A O 1
ATOM 1480 N N . PRO A 1 194 ? -9.883 -17.641 4.289 1 87 194 PRO A N 1
ATOM 1481 C CA . PRO A 1 194 ? -9.695 -16.859 5.516 1 87 194 PRO A CA 1
ATOM 1482 C C . PRO A 1 194 ? -10.805 -17.094 6.539 1 87 194 PRO A C 1
ATOM 1484 O O . PRO A 1 194 ? -11.969 -17.25 6.164 1 87 194 PRO A O 1
ATOM 1487 N N . SER A 1 195 ? -10.508 -17.328 7.875 1 85.69 195 SER A N 1
ATOM 1488 C CA . SER A 1 195 ? -11.453 -17.391 8.984 1 85.69 195 SER A CA 1
ATOM 1489 C C . SER A 1 195 ? -11.5 -16.078 9.742 1 85.69 195 SER A C 1
ATOM 1491 O O . SER A 1 195 ? -10.461 -15.57 10.188 1 85.69 195 SER A O 1
ATOM 1493 N N . VAL A 1 196 ? -12.805 -15.602 9.891 1 85.5 196 VAL A N 1
ATOM 1494 C CA . VAL A 1 196 ? -12.953 -14.289 10.5 1 85.5 196 VAL A CA 1
ATOM 1495 C C . VAL A 1 196 ? -13.617 -14.43 11.875 1 85.5 196 VAL A C 1
ATOM 1497 O O . VAL A 1 196 ? -14.492 -15.273 12.062 1 85.5 196 VAL A O 1
ATOM 1500 N N . SER A 1 197 ? -13.109 -13.828 12.906 1 85.94 197 SER A N 1
ATOM 1501 C CA . SER A 1 197 ? -13.711 -13.727 14.227 1 85.94 197 SER A CA 1
ATOM 1502 C C . SER A 1 197 ? -14.391 -12.375 14.422 1 85.94 197 SER A C 1
ATOM 1504 O O . SER A 1 197 ? -13.875 -11.344 13.992 1 85.94 197 SER A O 1
ATOM 1506 N N . ILE A 1 198 ? -15.656 -12.5 15.031 1 88.81 198 ILE A N 1
ATOM 1507 C CA . ILE A 1 198 ? -16.406 -11.281 15.297 1 88.81 198 ILE A CA 1
ATOM 1508 C C . ILE A 1 198 ? -16.484 -11.039 16.797 1 88.81 198 ILE A C 1
ATOM 1510 O O . ILE A 1 198 ? -16.938 -11.898 17.547 1 88.81 198 ILE A O 1
ATOM 1514 N N . THR A 1 199 ? -15.93 -10.023 17.281 1 89.38 199 THR A N 1
ATOM 1515 C CA . THR A 1 199 ? -15.977 -9.656 18.688 1 89.38 199 THR A CA 1
ATOM 1516 C C . THR A 1 199 ? -16.484 -8.227 18.859 1 89.38 199 THR A C 1
ATOM 1518 O O . THR A 1 199 ? -16.469 -7.441 17.906 1 89.38 199 THR A O 1
ATOM 1521 N N . SER A 1 200 ? -17.031 -7.98 20.062 1 92.5 200 SER A N 1
ATOM 1522 C CA . SER A 1 200 ? -17.453 -6.625 20.406 1 92.5 200 SER A CA 1
ATOM 1523 C C . SER A 1 200 ? -16.438 -5.945 21.312 1 92.5 200 SER A C 1
ATOM 1525 O O . SER A 1 200 ? -15.859 -6.586 22.203 1 92.5 200 SER A O 1
ATOM 1527 N N . LYS A 1 201 ? -16.125 -4.734 21.016 1 91.81 201 LYS A N 1
ATOM 1528 C CA . LYS A 1 201 ? -15.18 -3.965 21.812 1 91.81 201 LYS A CA 1
ATOM 1529 C C . LYS A 1 201 ? -15.711 -2.566 22.109 1 91.81 201 LYS A C 1
ATOM 1531 O O . LYS A 1 201 ? -16.422 -1.976 21.281 1 91.81 201 LYS A O 1
ATOM 1536 N N . GLU A 1 202 ? -15.398 -2.088 23.328 1 93 202 GLU A N 1
ATOM 1537 C CA . GLU A 1 202 ? -15.758 -0.727 23.703 1 93 202 GLU A CA 1
ATOM 1538 C C . GLU A 1 202 ? -14.773 0.289 23.141 1 93 202 GLU A C 1
ATOM 1540 O O . GLU A 1 202 ? -13.562 0.169 23.344 1 93 202 GLU A O 1
ATOM 1545 N N . ILE A 1 203 ? -15.312 1.204 22.438 1 92.62 203 ILE A N 1
ATOM 1546 C CA . ILE A 1 203 ? -14.539 2.285 21.828 1 92.62 203 ILE A CA 1
ATOM 1547 C C . ILE A 1 203 ? -15.016 3.627 22.391 1 92.62 203 ILE A C 1
ATOM 1549 O O . ILE A 1 203 ? -16.125 3.734 22.906 1 92.62 203 ILE A O 1
ATOM 1553 N N . TYR A 1 204 ? -14.094 4.598 22.344 1 93.62 204 TYR A N 1
ATOM 1554 C CA . TYR A 1 204 ? -14.414 5.938 22.828 1 93.62 204 TYR A CA 1
ATOM 1555 C C . TYR A 1 204 ? -14.375 6.949 21.688 1 93.62 204 TYR A C 1
ATOM 1557 O O . TYR A 1 204 ? -13.469 6.922 20.859 1 93.62 204 TYR A O 1
ATOM 1565 N N . THR A 1 205 ? -15.398 7.688 21.609 1 95 205 THR A N 1
ATOM 1566 C CA . THR A 1 205 ? -15.414 8.805 20.688 1 95 205 THR A CA 1
ATOM 1567 C C . THR A 1 205 ? -15.492 10.133 21.438 1 95 205 THR A C 1
ATOM 1569 O O . THR A 1 205 ? -15.961 10.188 22.578 1 95 205 THR A O 1
ATOM 1572 N N . PHE A 1 206 ? -14.977 11.141 20.875 1 95.31 206 PHE A N 1
ATOM 1573 C CA . PHE A 1 206 ? -15.023 12.461 21.484 1 95.31 206 PHE A CA 1
ATOM 1574 C C . PHE A 1 206 ? -16.453 13 21.5 1 95.31 206 PHE A C 1
ATOM 1576 O O . PHE A 1 206 ? -17.188 12.852 20.516 1 95.31 206 PHE A O 1
ATOM 1583 N N . ASN A 1 207 ? -16.812 13.633 22.609 1 93.5 207 ASN A N 1
ATOM 1584 C CA . ASN A 1 207 ? -18.125 14.242 22.75 1 93.5 207 ASN A CA 1
ATOM 1585 C C . ASN A 1 207 ? -18.141 15.672 22.203 1 93.5 207 ASN A C 1
ATOM 1587 O O . ASN A 1 207 ? -17.672 16.594 22.859 1 93.5 207 ASN A O 1
ATOM 1591 N N . THR A 1 208 ? -18.812 15.859 21.125 1 92.12 208 THR A N 1
ATOM 1592 C CA . THR A 1 208 ? -18.844 17.172 20.469 1 92.12 208 THR A CA 1
ATOM 1593 C C . THR A 1 208 ? -19.859 18.094 21.156 1 92.12 208 THR A C 1
ATOM 1595 O O . THR A 1 208 ? -19.969 19.266 20.797 1 92.12 208 THR A O 1
ATOM 1598 N N . GLU A 1 209 ? -20.562 17.594 22.125 1 86.56 209 GLU A N 1
ATOM 1599 C CA . GLU A 1 209 ? -21.625 18.375 22.766 1 86.56 209 GLU A CA 1
ATOM 1600 C C . GLU A 1 209 ? -21.188 18.938 24.109 1 86.56 209 GLU A C 1
ATOM 1602 O O . GLU A 1 209 ? -22 19.406 24.891 1 86.56 209 GLU A O 1
ATOM 1607 N N . ILE A 1 210 ? -19.922 18.859 24.328 1 84.94 210 ILE A N 1
ATOM 1608 C CA . ILE A 1 210 ? -19.453 19.453 25.562 1 84.94 210 ILE A CA 1
ATOM 1609 C C . ILE A 1 210 ? -19.656 20.969 25.516 1 84.94 210 ILE A C 1
ATOM 1611 O O . ILE A 1 210 ? -19.797 21.547 24.438 1 84.94 210 ILE A O 1
ATOM 1615 N N . SER A 1 211 ? -19.625 21.547 26.609 1 76.75 211 SER A N 1
ATOM 1616 C CA . SER A 1 211 ? -19.906 22.984 26.703 1 76.75 211 SER A CA 1
ATOM 1617 C C . SER A 1 211 ? -18.828 23.797 26 1 76.75 211 SER A C 1
ATOM 1619 O O . SER A 1 211 ? -17.641 23.469 26.062 1 76.75 211 SER A O 1
ATOM 1621 N N . SER A 1 212 ? -19.312 24.875 25.391 1 73.38 212 SER A N 1
ATOM 1622 C CA . SER A 1 212 ? -18.422 25.75 24.641 1 73.38 212 SER A CA 1
ATOM 1623 C C . SER A 1 212 ? -17.406 26.406 25.547 1 73.38 212 SER A C 1
ATOM 1625 O O . SER A 1 212 ? -17.75 26.891 26.641 1 73.38 212 SER A O 1
ATOM 1627 N N . PRO A 1 213 ? -16.188 26.438 25.141 1 76.12 213 PRO A N 1
ATOM 1628 C CA . PRO A 1 213 ? -15.203 27.156 25.953 1 76.12 213 PRO A CA 1
ATOM 1629 C C . PRO A 1 213 ? -15.414 28.672 25.922 1 76.12 213 PRO A C 1
ATOM 1631 O O . PRO A 1 213 ? -14.852 29.391 26.75 1 76.12 213 PRO A O 1
ATOM 1634 N N . PHE A 1 214 ? -16.281 29.125 25 1 77.5 214 PHE A N 1
ATOM 1635 C CA . PHE A 1 214 ? -16.516 30.547 24.859 1 77.5 214 PHE A CA 1
ATOM 1636 C C . PHE A 1 214 ? -17.578 31.016 25.844 1 77.5 214 PHE A C 1
ATOM 1638 O O . PHE A 1 214 ? -17.891 32.219 25.922 1 77.5 214 PHE A O 1
ATOM 1645 N N . ASN A 1 215 ? -18.031 30.047 26.438 1 64.25 215 ASN A N 1
ATOM 1646 C CA . ASN A 1 215 ? -19.016 30.391 27.469 1 64.25 215 ASN A CA 1
ATOM 1647 C C . ASN A 1 215 ? -18.359 31.047 28.672 1 64.25 215 ASN A C 1
ATOM 1649 O O . ASN A 1 215 ? -17.422 30.484 29.25 1 64.25 215 ASN A O 1
ATOM 1653 N N . ALA A 1 216 ? -18.266 32.531 28.688 1 55.94 216 ALA A N 1
ATOM 1654 C CA . ALA A 1 216 ? -17.656 33.5 29.625 1 55.94 216 ALA A CA 1
ATOM 1655 C C . ALA A 1 216 ? -17.609 32.906 31.031 1 55.94 216 ALA A C 1
ATOM 1657 O O . ALA A 1 216 ? -16.75 33.281 31.844 1 55.94 216 ALA A O 1
ATOM 1658 N N . MET A 1 217 ? -18.625 32.344 31.406 1 48.88 217 MET A N 1
ATOM 1659 C CA . MET A 1 217 ? -18.688 31.969 32.812 1 48.88 217 MET A CA 1
ATOM 1660 C C . MET A 1 217 ? -17.672 30.875 33.125 1 48.88 217 MET A C 1
ATOM 1662 O O . MET A 1 217 ? -17.422 30.562 34.281 1 48.88 217 MET A O 1
ATOM 1666 N N . ARG A 1 218 ? -17.25 30.391 32.062 1 51.41 218 ARG A N 1
ATOM 1667 C CA . ARG A 1 218 ? -16.203 29.406 32.312 1 51.41 218 ARG A CA 1
ATOM 1668 C C . ARG A 1 218 ? -14.836 30.062 32.344 1 51.41 218 ARG A C 1
ATOM 1670 O O . ARG A 1 218 ? -14.703 31.266 32.094 1 51.41 218 ARG A O 1
ATOM 1677 N N . GLN A 1 219 ? -13.758 29.25 32.562 1 52.03 219 GLN A N 1
ATOM 1678 C CA . GLN A 1 219 ? -12.375 29.609 32.844 1 52.03 219 GLN A CA 1
ATOM 1679 C C . GLN A 1 219 ? -11.789 30.453 31.703 1 52.03 219 GLN A C 1
ATOM 1681 O O . GLN A 1 219 ? -12.234 30.359 30.562 1 52.03 219 GLN A O 1
ATOM 1686 N N . PRO A 1 220 ? -11.023 31.422 32.156 1 50.41 220 PRO A N 1
ATOM 1687 C CA . PRO A 1 220 ? -10.344 32.375 31.281 1 50.41 220 PRO A CA 1
ATOM 1688 C C . PRO A 1 220 ? -9.836 31.75 29.984 1 50.41 220 PRO A C 1
ATOM 1690 O O . PRO A 1 220 ? -9.141 30.734 30.031 1 50.41 220 PRO A O 1
ATOM 1693 N N . LEU A 1 221 ? -10.578 32 28.859 1 53.16 221 LEU A N 1
ATOM 1694 C CA . LEU A 1 221 ? -10.312 31.656 27.469 1 53.16 221 LEU A CA 1
ATOM 1695 C C . LEU A 1 221 ? -8.844 31.906 27.125 1 53.16 221 LEU A C 1
ATOM 1697 O O . LEU A 1 221 ? -8.344 31.375 26.141 1 53.16 221 LEU A O 1
ATOM 1701 N N . ALA A 1 222 ? -8.219 32.781 27.906 1 53.22 222 ALA A N 1
ATOM 1702 C CA . ALA A 1 222 ? -6.863 33.156 27.531 1 53.22 222 ALA A CA 1
ATOM 1703 C C . ALA A 1 222 ? -5.973 31.953 27.344 1 53.22 222 ALA A C 1
ATOM 1705 O O . ALA A 1 222 ? -4.992 31.984 26.594 1 53.22 222 ALA A O 1
ATOM 1706 N N . PHE A 1 223 ? -6.555 30.75 27.922 1 58.94 223 PHE A N 1
ATOM 1707 C CA . PHE A 1 223 ? -5.691 29.578 27.938 1 58.94 223 PHE A CA 1
ATOM 1708 C C . PHE A 1 223 ? -5.832 28.766 26.656 1 58.94 223 PHE A C 1
ATOM 1710 O O . PHE A 1 223 ? -4.891 28.094 26.234 1 58.94 223 PHE A O 1
ATOM 1717 N N . VAL A 1 224 ? -6.844 29.031 25.922 1 65.69 224 VAL A N 1
ATOM 1718 C CA . VAL A 1 224 ? -7.176 28.109 24.844 1 65.69 224 VAL A CA 1
ATOM 1719 C C . VAL A 1 224 ? -6.762 28.719 23.5 1 65.69 224 VAL A C 1
ATOM 1721 O O . VAL A 1 224 ? -6.531 28 22.531 1 65.69 224 VAL A O 1
ATOM 1724 N N . GLY A 1 225 ? -6.332 29.953 23.5 1 75.88 225 GLY A N 1
ATOM 1725 C CA . GLY A 1 225 ? -6.211 30.703 22.266 1 75.88 225 GLY A CA 1
ATOM 1726 C C . GLY A 1 225 ? -5.113 30.172 21.359 1 75.88 225 GLY A C 1
ATOM 1727 O O . GLY A 1 225 ? -5.379 29.75 20.234 1 75.88 225 GLY A O 1
ATOM 1728 N N . PRO A 1 226 ? -3.947 30.047 21.906 1 76.06 226 PRO A N 1
ATOM 1729 C CA . PRO A 1 226 ? -2.852 29.625 21.031 1 76.06 226 PRO A CA 1
ATOM 1730 C C . PRO A 1 226 ? -3.014 28.203 20.516 1 76.06 226 PRO A C 1
ATOM 1732 O O . PRO A 1 226 ? -2.693 27.906 19.375 1 76.06 226 PRO A O 1
ATOM 1735 N N . GLN A 1 227 ? -3.451 27.312 21.375 1 82.44 227 GLN A N 1
ATOM 1736 C CA . GLN A 1 227 ? -3.645 25.922 20.969 1 82.44 227 GLN A CA 1
ATOM 1737 C C . GLN A 1 227 ? -4.773 25.812 19.938 1 82.44 227 GLN A C 1
ATOM 1739 O O . GLN A 1 227 ? -4.656 25.062 18.969 1 82.44 227 GLN A O 1
ATOM 1744 N N . LEU A 1 228 ? -5.797 26.516 20.25 1 88.62 228 LEU A N 1
ATOM 1745 C CA . LEU A 1 228 ? -6.934 26.562 19.344 1 88.62 228 LEU A CA 1
ATOM 1746 C C . LEU A 1 228 ? -6.512 27.094 17.969 1 88.62 228 LEU A C 1
ATOM 1748 O O . LEU A 1 228 ? -6.832 26.484 16.953 1 88.62 228 LEU A O 1
ATOM 1752 N N . ASN A 1 229 ? -5.781 28.125 17.953 1 87.88 229 ASN A N 1
ATOM 1753 C CA . ASN A 1 229 ? -5.34 28.719 16.703 1 87.88 229 ASN A CA 1
ATOM 1754 C C . ASN A 1 229 ? -4.395 27.797 15.938 1 87.88 229 ASN A C 1
ATOM 1756 O O . ASN A 1 229 ? -4.445 27.734 14.703 1 87.88 229 ASN A O 1
ATOM 1760 N N . GLY A 1 230 ? -3.586 27.125 16.688 1 87.69 230 GLY A N 1
ATOM 1761 C CA . GLY A 1 230 ? -2.693 26.172 16.062 1 87.69 230 GLY A CA 1
ATOM 1762 C C . GLY A 1 230 ? -3.428 25.062 15.32 1 87.69 230 GLY A C 1
ATOM 1763 O O . GLY A 1 230 ? -3.09 24.75 14.172 1 87.69 230 GLY A O 1
ATOM 1764 N N . LEU A 1 231 ? -4.418 24.547 15.906 1 92.25 231 LEU A N 1
ATOM 1765 C CA . LEU A 1 231 ? -5.223 23.5 15.289 1 92.25 231 LEU A CA 1
ATOM 1766 C C . LEU A 1 231 ? -5.957 24.031 14.062 1 92.25 231 LEU A C 1
ATOM 1768 O O . LEU A 1 231 ? -5.977 23.391 13.016 1 92.25 231 LEU A O 1
ATOM 1772 N N . TYR A 1 232 ? -6.5 25.172 14.305 1 93.5 232 TYR A N 1
ATOM 1773 C CA . TYR A 1 232 ? -7.297 25.812 13.258 1 93.5 232 TYR A CA 1
ATOM 1774 C C . TYR A 1 232 ? -6.445 26.125 12.039 1 93.5 232 TYR A C 1
ATOM 1776 O O . TYR A 1 232 ? -6.793 25.75 10.914 1 93.5 232 TYR A O 1
ATOM 1784 N N . ILE A 1 233 ? -5.332 26.703 12.195 1 91.81 233 ILE A N 1
ATOM 1785 C CA . ILE A 1 233 ? -4.445 27.094 11.109 1 91.81 233 ILE A CA 1
ATOM 1786 C C . ILE A 1 233 ? -3.9 25.844 10.414 1 91.81 233 ILE A C 1
ATOM 1788 O O . ILE A 1 233 ? -3.848 25.781 9.18 1 91.81 233 ILE A O 1
ATOM 1792 N N . THR A 1 234 ? -3.529 24.875 11.164 1 92.44 234 THR A N 1
ATOM 1793 C CA . THR A 1 234 ? -3.014 23.641 10.602 1 92.44 234 THR A CA 1
ATOM 1794 C C . THR A 1 234 ? -4.055 22.984 9.703 1 92.44 234 THR A C 1
ATOM 1796 O O . THR A 1 234 ? -3.721 22.453 8.641 1 92.44 234 THR A O 1
ATOM 1799 N N . SER A 1 235 ? -5.227 23 10.102 1 95.5 235 SER A N 1
ATOM 1800 C CA . SER A 1 235 ? -6.301 22.391 9.328 1 95.5 235 SER A CA 1
ATOM 1801 C C . SER A 1 235 ? -6.535 23.141 8.023 1 95.5 235 SER A C 1
ATOM 1803 O O . SER A 1 235 ? -6.793 22.531 6.984 1 95.5 235 SER A O 1
ATOM 1805 N N . LEU A 1 236 ? -6.445 24.453 8.062 1 94.25 236 LEU A N 1
ATOM 1806 C CA . LEU A 1 236 ? -6.648 25.25 6.855 1 94.25 236 LEU A CA 1
ATOM 1807 C C . LEU A 1 236 ? -5.484 25.078 5.887 1 94.25 236 LEU A C 1
ATOM 1809 O O . LEU A 1 236 ? -5.668 25.156 4.672 1 94.25 236 LEU A O 1
ATOM 1813 N N . MET A 1 237 ? -4.336 24.797 6.445 1 92 237 MET A N 1
ATOM 1814 C CA . MET A 1 237 ? -3.125 24.766 5.633 1 92 237 MET A CA 1
ATOM 1815 C C . MET A 1 237 ? -2.822 23.344 5.168 1 92 237 MET A C 1
ATOM 1817 O O . MET A 1 237 ? -1.887 23.125 4.395 1 92 237 MET A O 1
ATOM 1821 N N . ALA A 1 238 ? -3.594 22.438 5.645 1 92.31 238 ALA A N 1
ATOM 1822 C CA . ALA A 1 238 ? -3.379 21.047 5.254 1 92.31 238 ALA A CA 1
ATOM 1823 C C . ALA A 1 238 ? -3.457 20.891 3.736 1 92.31 238 ALA A C 1
ATOM 1825 O O . ALA A 1 238 ? -4.133 21.672 3.059 1 92.31 238 ALA A O 1
ATOM 1826 N N . PRO A 1 239 ? -2.766 19.922 3.178 1 89.75 239 PRO A N 1
ATOM 1827 C CA . PRO A 1 239 ? -2.84 19.656 1.737 1 89.75 239 PRO A CA 1
ATOM 1828 C C . PRO A 1 239 ? -4.238 19.25 1.281 1 89.75 239 PRO A C 1
ATOM 1830 O O . PRO A 1 239 ? -5.047 18.797 2.094 1 89.75 239 PRO A O 1
ATOM 1833 N N . PRO A 1 240 ? -4.48 19.406 -0.018 1 90.62 240 PRO A N 1
ATOM 1834 C CA . PRO A 1 240 ? -5.809 19.078 -0.542 1 90.62 240 PRO A CA 1
ATOM 1835 C C . PRO A 1 240 ? -6.191 17.625 -0.335 1 90.62 240 PRO A C 1
ATOM 1837 O O . PRO A 1 240 ? -7.355 17.312 -0.066 1 90.62 240 PRO A O 1
ATOM 1840 N N . ASP A 1 241 ? -5.25 16.703 -0.426 1 86.94 241 ASP A N 1
ATOM 1841 C CA . ASP A 1 241 ? -5.551 15.289 -0.248 1 86.94 241 ASP A CA 1
ATOM 1842 C C . ASP A 1 241 ? -6.031 15 1.173 1 86.94 241 ASP A C 1
ATOM 1844 O O . ASP A 1 241 ? -6.914 14.172 1.379 1 86.94 241 ASP A O 1
ATOM 1848 N N . THR A 1 242 ? -5.465 15.664 2.102 1 90.5 242 THR A N 1
ATOM 1849 C CA . THR A 1 242 ? -5.863 15.508 3.496 1 90.5 242 THR A CA 1
ATOM 1850 C C . THR A 1 242 ? -7.234 16.125 3.742 1 90.5 242 THR A C 1
ATOM 1852 O O . THR A 1 242 ? -8.031 15.602 4.52 1 90.5 242 THR A O 1
ATOM 1855 N N . LYS A 1 243 ? -7.484 17.234 3.129 1 93.12 243 LYS A N 1
ATOM 1856 C CA . LYS A 1 243 ? -8.758 17.922 3.316 1 93.12 243 LYS A CA 1
ATOM 1857 C C . LYS A 1 243 ? -9.914 17.125 2.723 1 93.12 243 LYS A C 1
ATOM 1859 O O . LYS A 1 243 ? -11.023 17.141 3.256 1 93.12 243 LYS A O 1
ATOM 1864 N N . SER A 1 244 ? -9.648 16.406 1.649 1 92.31 244 SER A N 1
ATOM 1865 C CA . SER A 1 244 ? -10.695 15.633 0.993 1 92.31 244 SER A CA 1
ATOM 1866 C C . SER A 1 244 ? -10.773 14.219 1.564 1 92.31 244 SER A C 1
ATOM 1868 O O . SER A 1 244 ? -11.734 13.5 1.312 1 92.31 244 SER A O 1
ATOM 1870 N N . SER A 1 245 ? -9.828 13.852 2.369 1 93.06 245 SER A N 1
ATOM 1871 C CA . SER A 1 245 ? -9.805 12.523 2.984 1 93.06 245 SER A CA 1
ATOM 1872 C C . SER A 1 245 ? -10.844 12.414 4.094 1 93.06 245 SER A C 1
ATOM 1874 O O . SER A 1 245 ? -11.25 13.422 4.676 1 93.06 245 SER A O 1
ATOM 1876 N N . PRO A 1 246 ? -11.258 11.195 4.406 1 96.06 246 PRO A N 1
ATOM 1877 C CA . PRO A 1 246 ? -12.227 11 5.484 1 96.06 246 PRO A CA 1
ATOM 1878 C C . PRO A 1 246 ? -11.641 11.281 6.867 1 96.06 246 PRO A C 1
ATOM 1880 O O . PRO A 1 246 ? -12.383 11.445 7.836 1 96.06 246 PRO A O 1
ATOM 1883 N N . THR A 1 247 ? -10.359 11.312 6.977 1 94.75 247 THR A N 1
ATOM 1884 C CA . THR A 1 247 ? -9.695 11.609 8.242 1 94.75 247 THR A CA 1
ATOM 1885 C C . THR A 1 247 ? -8.836 12.867 8.117 1 94.75 247 THR A C 1
ATOM 1887 O O . THR A 1 247 ? -8.43 13.242 7.016 1 94.75 247 THR A O 1
ATOM 1890 N N . ASP A 1 248 ? -8.688 13.547 9.227 1 94.94 248 ASP A N 1
ATOM 1891 C CA . ASP A 1 248 ? -7.832 14.727 9.211 1 94.94 248 ASP A CA 1
ATOM 1892 C C . ASP A 1 248 ? -6.363 14.344 9.383 1 94.94 248 ASP A C 1
ATOM 1894 O O . ASP A 1 248 ? -6.008 13.172 9.281 1 94.94 248 ASP A O 1
ATOM 1898 N N . ILE A 1 249 ? -5.484 15.305 9.547 1 91.06 249 ILE A N 1
ATOM 1899 C CA . ILE A 1 249 ? -4.043 15.086 9.555 1 91.06 249 ILE A CA 1
ATOM 1900 C C . ILE A 1 249 ? -3.652 14.258 10.773 1 91.06 249 ILE A C 1
ATOM 1902 O O . ILE A 1 249 ? -2.615 13.594 10.773 1 91.06 249 ILE A O 1
ATOM 1906 N N . TRP A 1 250 ? -4.453 14.32 11.844 1 91.69 250 TRP A N 1
ATOM 1907 C CA . TRP A 1 250 ? -4.141 13.594 13.07 1 91.69 250 TRP A CA 1
ATOM 1908 C C . TRP A 1 250 ? -4.875 12.258 13.117 1 91.69 250 TRP A C 1
ATOM 1910 O O . TRP A 1 250 ? -4.812 11.539 14.117 1 91.69 250 TRP A O 1
ATOM 1920 N N . GLY A 1 251 ? -5.645 11.938 12.094 1 90.31 251 GLY A N 1
ATOM 1921 C CA . GLY A 1 251 ? -6.336 10.656 12.008 1 90.31 251 GLY A CA 1
ATOM 1922 C C . GLY A 1 251 ? -7.734 10.695 12.594 1 90.31 251 GLY A C 1
ATOM 1923 O O . GLY A 1 251 ? -8.352 9.648 12.812 1 90.31 251 GLY A O 1
ATOM 1924 N N . ASN A 1 252 ? -8.234 11.859 12.883 1 95 252 ASN A N 1
ATOM 1925 C CA . ASN A 1 252 ? -9.594 12 13.391 1 95 252 ASN A CA 1
ATOM 1926 C C . ASN A 1 252 ? -10.633 11.852 12.273 1 95 252 ASN A C 1
ATOM 1928 O O . ASN A 1 252 ? -10.367 12.227 11.133 1 95 252 ASN A O 1
ATOM 1932 N N . LEU A 1 253 ? -11.75 11.43 12.656 1 96.06 253 LEU A N 1
ATOM 1933 C CA . LEU A 1 253 ? -12.797 11.117 11.68 1 96.06 253 LEU A CA 1
ATOM 1934 C C . LEU A 1 253 ? -13.625 12.352 11.359 1 96.06 253 LEU A C 1
ATOM 1936 O O . LEU A 1 253 ? -14.242 12.945 12.25 1 96.06 253 LEU A O 1
ATOM 1940 N N . LYS A 1 254 ? -13.648 12.664 10.094 1 97.19 254 LYS A N 1
ATOM 1941 C CA . LYS A 1 254 ? -14.469 13.797 9.688 1 97.19 254 LYS A CA 1
ATOM 1942 C C . LYS A 1 254 ? -15.906 13.375 9.414 1 97.19 254 LYS A C 1
ATOM 1944 O O . LYS A 1 254 ? -16.156 12.266 8.93 1 97.19 254 LYS A O 1
ATOM 1949 N N . VAL A 1 255 ? -16.781 14.266 9.727 1 97.56 255 VAL A N 1
ATOM 1950 C CA . VAL A 1 255 ? -18.188 14.008 9.516 1 97.56 255 VAL A CA 1
ATOM 1951 C C . VAL A 1 255 ? -18.688 14.75 8.273 1 97.56 255 VAL A C 1
ATOM 1953 O O . VAL A 1 255 ? -18.484 15.961 8.156 1 97.56 255 VAL A O 1
ATOM 1956 N N . PRO A 1 256 ? -19.328 14.094 7.402 1 96.75 256 PRO A N 1
ATOM 1957 C CA . PRO A 1 256 ? -19.828 14.75 6.191 1 96.75 256 PRO A CA 1
ATOM 1958 C C . PRO A 1 256 ? -20.969 15.734 6.477 1 96.75 256 PRO A C 1
ATOM 1960 O O . PRO A 1 256 ? -21.688 15.586 7.465 1 96.75 256 PRO A O 1
ATOM 1963 N N . LEU A 1 257 ? -21.031 16.688 5.602 1 95.88 257 LEU A N 1
ATOM 1964 C CA . LEU A 1 257 ? -22.109 17.656 5.664 1 95.88 257 LEU A CA 1
ATOM 1965 C C . LEU A 1 257 ? -23.406 17.047 5.141 1 95.88 257 LEU A C 1
ATOM 1967 O O . LEU A 1 257 ? -23.5 16.703 3.961 1 95.88 257 LEU A O 1
ATOM 1971 N N . MET A 1 258 ? -24.406 17.016 5.957 1 92.38 258 MET A N 1
ATOM 1972 C CA . MET A 1 258 ? -25.688 16.406 5.617 1 92.38 258 MET A CA 1
ATOM 1973 C C . MET A 1 258 ? -26.359 17.141 4.465 1 92.38 258 MET A C 1
ATOM 1975 O O . MET A 1 258 ? -27 16.516 3.615 1 92.38 258 MET A O 1
ATOM 1979 N N . SER A 1 259 ? -26.266 18.438 4.469 1 88 259 SER A N 1
ATOM 1980 C CA . SER A 1 259 ? -26.891 19.234 3.422 1 88 259 SER A CA 1
ATOM 1981 C C . SER A 1 259 ? -26.328 18.891 2.047 1 88 259 SER A C 1
ATOM 1983 O O . SER A 1 259 ? -27.062 18.844 1.061 1 88 259 SER A O 1
ATOM 1985 N N . HIS A 1 260 ? -25.094 18.703 2.02 1 88.06 260 HIS A N 1
ATOM 1986 C CA . HIS A 1 260 ? -24.438 18.312 0.773 1 88.06 260 HIS A CA 1
ATOM 1987 C C . HIS A 1 260 ? -24.828 16.906 0.362 1 88.06 260 HIS A C 1
ATOM 1989 O O . HIS A 1 260 ? -25.047 16.641 -0.821 1 88.06 260 HIS A O 1
ATOM 1995 N N . LEU A 1 261 ? -24.906 16.016 1.291 1 90.88 261 LEU A N 1
ATOM 1996 C CA . LEU A 1 261 ? -25.281 14.633 1.019 1 90.88 261 LEU A CA 1
ATOM 1997 C C . LEU A 1 261 ? -26.719 14.539 0.529 1 90.88 261 LEU A C 1
ATOM 1999 O O . LEU A 1 261 ? -27.016 13.773 -0.389 1 90.88 261 LEU A O 1
ATOM 2003 N N . ALA A 1 262 ? -27.516 15.32 1.141 1 87.31 262 ALA A N 1
ATOM 2004 C CA . ALA A 1 262 ? -28.938 15.305 0.799 1 87.31 262 ALA A CA 1
ATOM 2005 C C . ALA A 1 262 ? -29.156 15.773 -0.635 1 87.31 262 ALA A C 1
ATOM 2007 O O . ALA A 1 262 ? -30.125 15.352 -1.287 1 87.31 262 ALA A O 1
ATOM 2008 N N . SER A 1 263 ? -28.266 16.578 -1.077 1 85.31 263 SER A N 1
ATOM 2009 C CA . SER A 1 263 ? -28.406 17.109 -2.43 1 85.31 263 SER A CA 1
ATOM 2010 C C . SER A 1 263 ? -27.922 16.094 -3.471 1 85.31 263 SER A C 1
ATOM 2012 O O . SER A 1 263 ? -28.422 16.078 -4.602 1 85.31 263 SER A O 1
ATOM 2014 N N . ASN A 1 264 ? -27.109 15.203 -3.109 1 86.12 264 ASN A N 1
ATOM 2015 C CA . ASN A 1 264 ? -26.453 14.344 -4.094 1 86.12 264 ASN A CA 1
ATOM 2016 C C . ASN A 1 264 ? -26.844 12.883 -3.914 1 86.12 264 ASN A C 1
ATOM 2018 O O . ASN A 1 264 ? -26.594 12.055 -4.797 1 86.12 264 ASN A O 1
ATOM 2022 N N . HIS A 1 265 ? -27.453 12.633 -2.754 1 90.06 265 HIS A N 1
ATOM 2023 C CA . HIS A 1 265 ? -27.797 11.258 -2.439 1 90.06 265 HIS A CA 1
ATOM 2024 C C . HIS A 1 265 ? -29.234 11.141 -1.972 1 90.06 265 HIS A C 1
ATOM 2026 O O . HIS A 1 265 ? -29.844 12.141 -1.589 1 90.06 265 HIS A O 1
ATOM 2032 N N . THR A 1 266 ? -29.703 9.922 -2.127 1 91.62 266 THR A N 1
ATOM 2033 C CA . THR A 1 266 ? -31.031 9.633 -1.597 1 91.62 266 THR A CA 1
ATOM 2034 C C . THR A 1 266 ? -30.938 8.758 -0.351 1 91.62 266 THR A C 1
ATOM 2036 O O . THR A 1 266 ? -30.141 7.816 -0.308 1 91.62 266 THR A O 1
ATOM 2039 N N . ALA A 1 267 ? -31.734 9.156 0.59 1 92.62 267 ALA A N 1
ATOM 2040 C CA . ALA A 1 267 ? -31.734 8.414 1.846 1 92.62 267 ALA A CA 1
ATOM 2041 C C . ALA A 1 267 ? -32.469 7.082 1.688 1 92.62 267 ALA A C 1
ATOM 2043 O O . ALA A 1 267 ? -33.438 6.992 0.944 1 92.62 267 ALA A O 1
ATOM 2044 N N . ASN A 1 268 ? -32.031 6.121 2.391 1 91.94 268 ASN A N 1
ATOM 2045 C CA . ASN A 1 268 ? -32.75 4.84 2.395 1 91.94 268 ASN A CA 1
ATOM 2046 C C . ASN A 1 268 ? -33.969 4.871 3.305 1 91.94 268 ASN A C 1
ATOM 2048 O O . ASN A 1 268 ? -34.344 5.926 3.826 1 91.94 268 ASN A O 1
ATOM 2052 N N . GLU A 1 269 ? -34.562 3.688 3.5 1 89.25 269 GLU A N 1
ATOM 2053 C CA . GLU A 1 269 ? -35.812 3.592 4.238 1 89.25 269 GLU A CA 1
ATOM 2054 C C . GLU A 1 269 ? -35.625 4.004 5.699 1 89.25 269 GLU A C 1
ATOM 2056 O O . GLU A 1 269 ? -36.531 4.555 6.312 1 89.25 269 GLU A O 1
ATOM 2061 N N . THR A 1 270 ? -34.469 3.85 6.211 1 91.69 270 THR A N 1
ATOM 2062 C CA . THR A 1 270 ? -34.25 4.156 7.617 1 91.69 270 THR A CA 1
ATOM 2063 C C . THR A 1 270 ? -33.594 5.531 7.766 1 91.69 270 THR A C 1
ATOM 2065 O O . THR A 1 270 ? -33.188 5.914 8.867 1 91.69 270 THR A O 1
ATOM 2068 N N . GLY A 1 271 ? -33.375 6.293 6.656 1 92.25 271 GLY A N 1
ATOM 2069 C CA . GLY A 1 271 ? -32.906 7.668 6.711 1 92.25 271 GLY A CA 1
ATOM 2070 C C . GLY A 1 271 ? -31.422 7.801 6.488 1 92.25 271 GLY A C 1
ATOM 2071 O O . GLY A 1 271 ? -30.875 8.906 6.57 1 92.25 271 GLY A O 1
ATOM 2072 N N . TRP A 1 272 ? -30.719 6.652 6.211 1 95.56 272 TRP A N 1
ATOM 2073 C CA . TRP A 1 272 ? -29.266 6.676 6.027 1 95.56 272 TRP A CA 1
ATOM 2074 C C . TRP A 1 272 ? -28.906 7.133 4.621 1 95.56 272 TRP A C 1
ATOM 2076 O O . TRP A 1 272 ? -29.484 6.66 3.639 1 95.56 272 TRP A O 1
ATOM 2086 N N . TYR A 1 273 ? -28.078 8.078 4.527 1 95.88 273 TYR A N 1
ATOM 2087 C CA . TYR A 1 273 ? -27.406 8.391 3.273 1 95.88 273 TYR A CA 1
ATOM 2088 C C . TYR A 1 273 ? -26.109 7.59 3.129 1 95.88 273 TYR A C 1
ATOM 2090 O O . TYR A 1 273 ? -25.141 7.828 3.848 1 95.88 273 TYR A O 1
ATOM 2098 N N . ASN A 1 274 ? -26.078 6.672 2.258 1 94.69 274 ASN A N 1
ATOM 2099 C CA . ASN A 1 274 ? -24.891 5.848 2.023 1 94.69 274 ASN A CA 1
ATOM 2100 C C . ASN A 1 274 ? -24 6.449 0.945 1 94.69 274 ASN A C 1
ATOM 2102 O O . ASN A 1 274 ? -24.484 6.973 -0.056 1 94.69 274 ASN A O 1
ATOM 2106 N N . PHE A 1 275 ? -22.734 6.43 1.157 1 94.12 275 PHE A N 1
ATOM 2107 C CA . PHE A 1 275 ? -21.781 6.965 0.196 1 94.12 275 PHE A CA 1
ATOM 2108 C C . PHE A 1 275 ? -20.422 6.301 0.358 1 94.12 275 PHE A C 1
ATOM 2110 O O . PHE A 1 275 ? -20.156 5.637 1.363 1 94.12 275 PHE A O 1
ATOM 2117 N N . ASP A 1 276 ? -19.594 6.375 -0.674 1 92.44 276 ASP A N 1
ATOM 2118 C CA . ASP A 1 276 ? -18.203 5.914 -0.622 1 92.44 276 ASP A CA 1
ATOM 2119 C C . ASP A 1 276 ? -17.25 7.082 -0.4 1 92.44 276 ASP A C 1
ATOM 2121 O O . ASP A 1 276 ? -16.969 7.848 -1.326 1 92.44 276 ASP A O 1
ATOM 2125 N N . ALA A 1 277 ? -16.672 7.102 0.829 1 90.75 277 ALA A N 1
ATOM 2126 C CA . ALA A 1 277 ? -15.852 8.227 1.254 1 90.75 277 ALA A CA 1
ATOM 2127 C C . ALA A 1 277 ? -14.562 8.305 0.44 1 90.75 277 ALA A C 1
ATOM 2129 O O . ALA A 1 277 ? -13.938 9.359 0.353 1 90.75 277 ALA A O 1
ATOM 2130 N N . PHE A 1 278 ? -14.133 7.23 -0.18 1 85.94 278 PHE A N 1
ATOM 2131 C CA . PHE A 1 278 ? -12.867 7.207 -0.893 1 85.94 278 PHE A CA 1
ATOM 2132 C C . PHE A 1 278 ? -13.078 7.426 -2.387 1 85.94 278 PHE A C 1
ATOM 2134 O O . PHE A 1 278 ? -12.164 7.848 -3.094 1 85.94 278 PHE A O 1
ATOM 2141 N N . ALA A 1 279 ? -14.258 7.207 -2.848 1 85.88 279 ALA A N 1
ATOM 2142 C CA . ALA A 1 279 ? -14.523 7.281 -4.281 1 85.88 279 ALA A CA 1
ATOM 2143 C C . ALA A 1 279 ? -15.227 8.586 -4.645 1 85.88 279 ALA A C 1
ATOM 2145 O O . ALA A 1 279 ? -15.141 9.047 -5.781 1 85.88 279 ALA A O 1
ATOM 2146 N N . GLU A 1 280 ? -15.922 9.125 -3.73 1 89.56 280 GLU A N 1
ATOM 2147 C CA . GLU A 1 280 ? -16.734 10.312 -4.004 1 89.56 280 GLU A CA 1
ATOM 2148 C C . GLU A 1 280 ? -16.109 11.555 -3.381 1 89.56 280 GLU A C 1
ATOM 2150 O O . GLU A 1 280 ? -15.336 11.461 -2.432 1 89.56 280 GLU A O 1
ATOM 2155 N N . ASP A 1 281 ? -16.422 12.68 -3.994 1 87.81 281 ASP A N 1
ATOM 2156 C CA . ASP A 1 281 ? -16.062 13.969 -3.412 1 87.81 281 ASP A CA 1
ATOM 2157 C C . ASP A 1 281 ? -17.047 14.391 -2.332 1 87.81 281 ASP A C 1
ATOM 2159 O O . ASP A 1 281 ? -18.156 14.836 -2.643 1 87.81 281 ASP A O 1
ATOM 2163 N N . ILE A 1 282 ? -16.688 14.234 -1.139 1 91.31 282 ILE A N 1
ATOM 2164 C CA . ILE A 1 282 ? -17.562 14.508 -0.002 1 91.31 282 ILE A CA 1
ATOM 2165 C C . ILE A 1 282 ? -17.141 15.82 0.663 1 91.31 282 ILE A C 1
ATOM 2167 O O . ILE A 1 282 ? -15.953 16.062 0.884 1 91.31 282 ILE A O 1
ATOM 2171 N N . ALA A 1 283 ? -18.141 16.672 0.909 1 93.62 283 ALA A N 1
ATOM 2172 C CA . ALA A 1 283 ? -17.906 17.875 1.711 1 93.62 283 ALA A CA 1
ATOM 2173 C C . ALA A 1 283 ? -18.062 17.578 3.199 1 93.62 283 ALA A C 1
ATOM 2175 O O . ALA A 1 283 ? -19.109 17.062 3.627 1 93.62 283 ALA A O 1
ATOM 2176 N N . TYR A 1 284 ? -17.109 17.891 3.926 1 96.88 284 TYR A N 1
ATOM 2177 C CA . TYR A 1 284 ? -17.156 17.594 5.355 1 96.88 284 TYR A CA 1
ATOM 2178 C C . TYR A 1 284 ? -17.562 18.828 6.152 1 96.88 284 TYR A C 1
ATOM 2180 O O . TYR A 1 284 ? -17.359 19.953 5.711 1 96.88 284 TYR A O 1
ATOM 2188 N N . SER A 1 285 ? -18.141 18.594 7.289 1 97.44 285 SER A N 1
ATOM 2189 C CA . SER A 1 285 ? -18.641 19.672 8.141 1 97.44 285 SER A CA 1
ATOM 2190 C C . SER A 1 285 ? -17.484 20.438 8.789 1 97.44 285 SER A C 1
ATOM 2192 O O . SER A 1 285 ? -17.625 21.625 9.102 1 97.44 285 SER A O 1
ATOM 2194 N N . SER A 1 286 ? -16.438 19.781 9.039 1 97.81 286 SER A N 1
ATOM 2195 C CA . SER A 1 286 ? -15.258 20.344 9.688 1 97.81 286 SER A CA 1
ATOM 2196 C C . SER A 1 286 ? -13.977 19.719 9.133 1 97.81 286 SER A C 1
ATOM 2198 O O . SER A 1 286 ? -13.992 18.594 8.641 1 97.81 286 SER A O 1
ATOM 2200 N N . LEU A 1 287 ? -12.945 20.484 9.195 1 97.38 287 LEU A N 1
ATOM 2201 C CA . LEU A 1 287 ? -11.648 19.969 8.758 1 97.38 287 LEU A CA 1
ATOM 2202 C C . LEU A 1 287 ? -10.992 19.141 9.867 1 97.38 287 LEU A C 1
ATOM 2204 O O . LEU A 1 287 ? -10.07 18.375 9.609 1 97.38 287 LEU A O 1
ATOM 2208 N N . ILE A 1 288 ? -11.461 19.422 11.047 1 96.94 288 ILE A N 1
ATOM 2209 C CA . ILE A 1 288 ? -11.039 18.594 12.172 1 96.94 288 ILE A CA 1
ATOM 2210 C C . ILE A 1 288 ? -12.094 17.531 12.453 1 96.94 288 ILE A C 1
ATOM 2212 O O . ILE A 1 288 ? -13.273 17.828 12.594 1 96.94 288 ILE A O 1
ATOM 2216 N N . GLY A 1 289 ? -11.625 16.359 12.508 1 96.69 289 GLY A N 1
ATOM 2217 C CA . GLY A 1 289 ? -12.547 15.266 12.742 1 96.69 289 GLY A CA 1
ATOM 2218 C C . GLY A 1 289 ? -12.742 14.953 14.211 1 96.69 289 GLY A C 1
ATOM 2219 O O . GLY A 1 289 ? -12.266 15.688 15.078 1 96.69 289 GLY A O 1
ATOM 2220 N N . ILE A 1 290 ? -13.477 13.953 14.406 1 96.81 290 ILE A N 1
ATOM 2221 C CA . ILE A 1 290 ? -13.758 13.461 15.75 1 96.81 290 ILE A CA 1
ATOM 2222 C C . ILE A 1 290 ? -12.734 12.398 16.141 1 96.81 290 ILE A C 1
ATOM 2224 O O . ILE A 1 290 ? -12.617 11.367 15.469 1 96.81 290 ILE A O 1
ATOM 2228 N N . PRO A 1 291 ? -12.016 12.68 17.219 1 95.12 291 PRO A N 1
ATOM 2229 C CA . PRO A 1 291 ? -11.047 11.672 17.672 1 95.12 291 PRO A CA 1
ATOM 2230 C C . PRO A 1 291 ? -11.719 10.391 18.172 1 95.12 291 PRO A C 1
ATOM 2232 O O . PRO A 1 291 ? -12.766 10.453 18.828 1 95.12 291 PRO A O 1
ATOM 2235 N N . ILE A 1 292 ? -11.07 9.305 17.844 1 93.69 292 ILE A N 1
ATOM 2236 C CA . ILE A 1 292 ? -11.523 8 18.312 1 93.69 292 ILE A CA 1
ATOM 2237 C C . ILE A 1 292 ? -10.414 7.324 19.109 1 93.69 292 ILE A C 1
ATOM 2239 O O . ILE A 1 292 ? -9.242 7.367 18.734 1 93.69 292 ILE A O 1
ATOM 2243 N N . GLY A 1 293 ? -10.812 6.812 20.219 1 90.81 293 GLY A N 1
ATOM 2244 C CA . GLY A 1 293 ? -9.859 6.09 21.047 1 90.81 293 GLY A CA 1
ATOM 2245 C C . GLY A 1 293 ? -10.242 4.637 21.266 1 90.81 293 GLY A C 1
ATOM 2246 O O . GLY A 1 293 ? -11.414 4.273 21.141 1 90.81 293 GLY A O 1
ATOM 2247 N N . GLY A 1 294 ? -9.203 3.814 21.469 1 88.88 294 GLY A N 1
ATOM 2248 C CA . GLY A 1 294 ? -9.438 2.422 21.812 1 88.88 294 GLY A CA 1
ATOM 2249 C C . GLY A 1 294 ? -9.625 1.523 20.609 1 88.88 294 GLY A C 1
ATOM 2250 O O . GLY A 1 294 ? -10.164 0.421 20.719 1 88.88 294 GLY A O 1
ATOM 2251 N N . LEU A 1 295 ? -9.281 1.942 19.469 1 89.25 295 LEU A N 1
ATOM 2252 C CA . LEU A 1 295 ? -9.445 1.146 18.25 1 89.25 295 LEU A CA 1
ATOM 2253 C C . LEU A 1 295 ? -8.406 0.037 18.188 1 89.25 295 LEU A C 1
ATOM 2255 O O . LEU A 1 295 ? -7.211 0.287 18.391 1 89.25 295 LEU A O 1
ATOM 2259 N N . PRO A 1 296 ? -8.875 -1.118 17.984 1 87.12 296 PRO A N 1
ATOM 2260 C CA . PRO A 1 296 ? -7.898 -2.188 17.781 1 87.12 296 PRO A CA 1
ATOM 2261 C C . PRO A 1 296 ? -7.133 -2.055 16.469 1 87.12 296 PRO A C 1
ATOM 2263 O O . PRO A 1 296 ? -7.711 -1.649 15.453 1 87.12 296 PRO A O 1
ATOM 2266 N N . TRP A 1 297 ? -5.91 -2.41 16.438 1 82.5 297 TRP A N 1
ATOM 2267 C CA . TRP A 1 297 ? -5.07 -2.27 15.258 1 82.5 297 TRP A CA 1
ATOM 2268 C C . TRP A 1 297 ? -5.32 -3.404 14.273 1 82.5 297 TRP A C 1
ATOM 2270 O O . TRP A 1 297 ? -5.148 -3.232 13.062 1 82.5 297 TRP A O 1
ATOM 2280 N N . ASN A 1 298 ? -5.691 -4.5 14.883 1 82.25 298 ASN A N 1
ATOM 2281 C CA . ASN A 1 298 ? -5.922 -5.664 14.031 1 82.25 298 ASN A CA 1
ATOM 2282 C C . ASN A 1 298 ? -7.414 -5.914 13.812 1 82.25 298 ASN A C 1
ATOM 2284 O O . ASN A 1 298 ? -8.188 -5.941 14.773 1 82.25 298 ASN A O 1
ATOM 2288 N N . GLY A 1 299 ? -7.773 -5.855 12.539 1 85.62 299 GLY A N 1
ATOM 2289 C CA . GLY A 1 299 ? -9.156 -6.156 12.219 1 85.62 299 GLY A CA 1
ATOM 2290 C C . GLY A 1 299 ? -9.953 -4.938 11.789 1 85.62 299 GLY A C 1
ATOM 2291 O O . GLY A 1 299 ? -9.523 -3.803 12.008 1 85.62 299 GLY A O 1
ATOM 2292 N N . ASN A 1 300 ? -11.078 -5.266 11.211 1 90.25 300 ASN A N 1
ATOM 2293 C CA . ASN A 1 300 ? -12 -4.207 10.812 1 90.25 300 ASN A CA 1
ATOM 2294 C C . ASN A 1 300 ? -13.008 -3.895 11.914 1 90.25 300 ASN A C 1
ATOM 2296 O O . ASN A 1 300 ? -13.516 -4.805 12.57 1 90.25 300 ASN A O 1
ATOM 2300 N N . THR A 1 301 ? -13.195 -2.68 12.188 1 93.44 301 THR A N 1
ATOM 2301 C CA . THR A 1 301 ? -14.125 -2.248 13.234 1 93.44 301 THR A CA 1
ATOM 2302 C C . THR A 1 301 ? -15.266 -1.426 12.633 1 93.44 301 THR A C 1
ATOM 2304 O O . THR A 1 301 ? -15.039 -0.587 11.758 1 93.44 301 THR A O 1
ATOM 2307 N N . THR A 1 302 ? -16.5 -1.755 13.062 1 95.38 302 THR A N 1
ATOM 2308 C CA . THR A 1 302 ? -17.672 -0.982 12.664 1 95.38 302 THR A CA 1
ATOM 2309 C C . THR A 1 302 ? -18.438 -0.496 13.883 1 95.38 302 THR A C 1
ATOM 2311 O O . THR A 1 302 ? -18.578 -1.225 14.867 1 95.38 302 THR A O 1
ATOM 2314 N N . PHE A 1 303 ? -18.844 0.702 13.914 1 96 303 PHE A N 1
ATOM 2315 C CA . PHE A 1 303 ? -19.625 1.281 14.992 1 96 303 PHE A CA 1
ATOM 2316 C C . PHE A 1 303 ? -20.375 2.518 14.516 1 96 303 PHE A C 1
ATOM 2318 O O . PHE A 1 303 ? -20.219 2.939 13.367 1 96 303 PHE A O 1
ATOM 2325 N N . THR A 1 304 ? -21.281 3.029 15.328 1 96 304 THR A N 1
ATOM 2326 C CA . THR A 1 304 ? -22.016 4.27 15.07 1 96 304 THR A CA 1
ATOM 2327 C C . THR A 1 304 ? -21.656 5.332 16.109 1 96 304 THR A C 1
ATOM 2329 O O . THR A 1 304 ? -21.375 5.012 17.266 1 96 304 THR A O 1
ATOM 2332 N N . MET A 1 305 ? -21.594 6.539 15.688 1 95.75 305 MET A N 1
ATOM 2333 C CA . MET A 1 305 ? -21.266 7.621 16.609 1 95.75 305 MET A CA 1
ATOM 2334 C C . MET A 1 305 ? -22.203 8.805 16.422 1 95.75 305 MET A C 1
ATOM 2336 O O . MET A 1 305 ? -22.719 9.023 15.32 1 95.75 305 MET A O 1
ATOM 2340 N N . GLU A 1 306 ? -22.422 9.555 17.5 1 95.25 306 GLU A N 1
ATOM 2341 C CA . GLU A 1 306 ? -23.234 10.766 17.5 1 95.25 306 GLU A CA 1
ATOM 2342 C C . GLU A 1 306 ? -22.359 12.016 17.469 1 95.25 306 GLU A C 1
ATOM 2344 O O . GLU A 1 306 ? -21.297 12.062 18.109 1 95.25 306 GLU A O 1
ATOM 2349 N N . SER A 1 307 ? -22.734 12.953 16.672 1 95.88 307 SER A N 1
ATOM 2350 C CA . SER A 1 307 ? -22.031 14.234 16.625 1 95.88 307 SER A CA 1
ATOM 2351 C C . SER A 1 307 ? -22.969 15.367 16.219 1 95.88 307 SER A C 1
ATOM 2353 O O . SER A 1 307 ? -24.109 15.125 15.828 1 95.88 307 SER A O 1
ATOM 2355 N N . SER A 1 308 ? -22.578 16.547 16.422 1 95.69 308 SER A N 1
ATOM 2356 C CA . SER A 1 308 ? -23.328 17.719 16.031 1 95.69 308 SER A CA 1
ATOM 2357 C C . SER A 1 308 ? -22.406 18.781 15.43 1 95.69 308 SER A C 1
ATOM 2359 O O . SER A 1 308 ? -21.219 18.844 15.742 1 95.69 308 SER A O 1
ATOM 2361 N N . TYR A 1 309 ? -22.891 19.547 14.523 1 96.38 309 TYR A N 1
ATOM 2362 C CA . TYR A 1 309 ? -22.156 20.641 13.898 1 96.38 309 TYR A CA 1
ATOM 2363 C C . TYR A 1 309 ? -23.094 21.734 13.438 1 96.38 309 TYR A C 1
ATOM 2365 O O . TYR A 1 309 ? -24.312 21.547 13.398 1 96.38 309 TYR A O 1
ATOM 2373 N N . PHE A 1 310 ? -22.578 22.844 13.172 1 96.19 310 PHE A N 1
ATOM 2374 C CA . PHE A 1 310 ? -23.359 23.969 12.656 1 96.19 310 PHE A CA 1
ATOM 2375 C C . PHE A 1 310 ? -23.531 23.844 11.141 1 96.19 310 PHE A C 1
ATOM 2377 O O . PHE A 1 310 ? -22.641 23.344 10.453 1 96.19 310 PHE A O 1
ATOM 2384 N N . ASP A 1 311 ? -24.594 24.234 10.688 1 95.5 311 ASP A N 1
ATOM 2385 C CA . ASP A 1 311 ? -24.891 24.297 9.266 1 95.5 311 ASP A CA 1
ATOM 2386 C C . ASP A 1 311 ? -25.344 25.703 8.867 1 95.5 311 ASP A C 1
ATOM 2388 O O . ASP A 1 311 ? -26.375 26.188 9.344 1 95.5 311 ASP A O 1
ATOM 2392 N N . ASN A 1 312 ? -24.547 26.312 8.047 1 95.62 312 ASN A N 1
ATOM 2393 C CA . ASN A 1 312 ? -24.844 27.641 7.539 1 95.62 312 ASN A CA 1
ATOM 2394 C C . ASN A 1 312 ? -25.469 27.594 6.141 1 95.62 312 ASN A C 1
ATOM 2396 O O . ASN A 1 312 ? -24.875 27 5.227 1 95.62 312 ASN A O 1
ATOM 2400 N N . ASP A 1 313 ? -26.578 28.172 6.02 1 94.75 313 ASP A N 1
ATOM 2401 C CA . ASP A 1 313 ? -27.25 28.312 4.734 1 94.75 313 ASP A CA 1
ATOM 2402 C C . ASP A 1 313 ? -27.344 29.766 4.312 1 94.75 313 ASP A C 1
ATOM 2404 O O . ASP A 1 313 ? -28.266 30.484 4.715 1 94.75 313 ASP A O 1
ATOM 2408 N N . CYS A 1 314 ? -26.391 30.172 3.451 1 96.88 314 CYS A N 1
ATOM 2409 C CA . CYS A 1 314 ? -26.359 31.547 2.984 1 96.88 314 CYS A CA 1
ATOM 2410 C C . CYS A 1 314 ? -27.312 31.734 1.806 1 96.88 314 CYS A C 1
ATOM 2412 O O . CYS A 1 314 ? -27.094 31.172 0.733 1 96.88 314 CYS A O 1
ATOM 2414 N N . PHE A 1 315 ? -28.266 32.594 1.954 1 95.44 315 PHE A N 1
ATOM 2415 C CA . PHE A 1 315 ? -29.281 32.75 0.915 1 95.44 315 PHE A CA 1
ATOM 2416 C C . PHE A 1 315 ? -28.953 33.969 0.029 1 95.44 315 PHE A C 1
ATOM 2418 O O . PHE A 1 315 ? -29.5 34.094 -1.067 1 95.44 315 PHE A O 1
ATOM 2425 N N . THR A 1 316 ? -27.984 34.844 0.456 1 96.12 316 THR A N 1
ATOM 2426 C CA . THR A 1 316 ? -27.484 35.906 -0.389 1 96.12 316 THR A CA 1
ATOM 2427 C C . THR A 1 316 ? -25.969 36 -0.315 1 96.12 316 THR A C 1
ATOM 2429 O O . THR A 1 316 ? -25.375 35.719 0.726 1 96.12 316 THR A O 1
ATOM 2432 N N . LEU A 1 317 ? -25.328 36.281 -1.395 1 96.88 317 LEU A N 1
ATOM 2433 C CA . LEU A 1 317 ? -23.906 36.562 -1.523 1 96.88 317 LEU A CA 1
ATOM 2434 C C . LEU A 1 317 ? -23.656 37.562 -2.629 1 96.88 317 LEU A C 1
ATOM 2436 O O . LEU A 1 317 ? -23.906 37.312 -3.803 1 96.88 317 LEU A O 1
ATOM 2440 N N . SER A 1 318 ? -23.219 38.75 -2.242 1 95.12 318 SER A N 1
ATOM 2441 C CA . SER A 1 318 ? -23.047 39.781 -3.246 1 95.12 318 SER A CA 1
ATOM 2442 C C . SER A 1 318 ? -22.078 40.875 -2.768 1 95.12 318 SER A C 1
ATOM 2444 O O . SER A 1 318 ? -21.719 40.906 -1.591 1 95.12 318 SER A O 1
ATOM 2446 N N . ALA A 1 319 ? -21.594 41.625 -3.711 1 94.5 319 ALA A N 1
ATOM 2447 C CA . ALA A 1 319 ? -20.891 42.844 -3.367 1 94.5 319 ALA A CA 1
ATOM 2448 C C . ALA A 1 319 ? -21.859 43.938 -2.982 1 94.5 319 ALA A C 1
ATOM 2450 O O . ALA A 1 319 ? -22.75 44.281 -3.756 1 94.5 319 ALA A O 1
ATOM 2451 N N . ALA A 1 320 ? -21.766 44.438 -1.792 1 93.94 320 ALA A N 1
ATOM 2452 C CA . ALA A 1 320 ? -22.703 45.438 -1.263 1 93.94 320 ALA A CA 1
ATOM 2453 C C . ALA A 1 320 ? -21.984 46.406 -0.333 1 93.94 320 ALA A C 1
ATOM 2455 O O . ALA A 1 320 ? -20.812 46.219 -0.006 1 93.94 320 ALA A O 1
ATOM 2456 N N . PRO A 1 321 ? -22.734 47.5 -0.051 1 91.94 321 PRO A N 1
ATOM 2457 C CA . PRO A 1 321 ? -22.141 48.406 0.942 1 91.94 321 PRO A CA 1
ATOM 2458 C C . PRO A 1 321 ? -21.984 47.75 2.312 1 91.94 321 PRO A C 1
ATOM 2460 O O . PRO A 1 321 ? -22.797 46.875 2.688 1 91.94 321 PRO A O 1
ATOM 2463 N N . HIS A 1 322 ? -21.094 48.156 2.998 1 89.62 322 HIS A N 1
ATOM 2464 C CA . HIS A 1 322 ? -20.844 47.688 4.352 1 89.62 322 HIS A CA 1
ATOM 2465 C C . HIS A 1 322 ? -22.094 47.781 5.219 1 89.62 322 HIS A C 1
ATOM 2467 O O . HIS A 1 322 ? -22.828 48.781 5.152 1 89.62 322 HIS A O 1
ATOM 2473 N N . VAL A 1 323 ? -22.328 46.688 5.961 1 89 323 VAL A N 1
ATOM 2474 C CA . VAL A 1 323 ? -23.469 46.656 6.879 1 89 323 VAL A CA 1
ATOM 2475 C C . VAL A 1 323 ? -23.016 47.094 8.273 1 89 323 VAL A C 1
ATOM 2477 O O . VAL A 1 323 ? -22.047 46.562 8.82 1 89 323 VAL A O 1
ATOM 2480 N N . PRO A 1 324 ? -23.688 48.062 8.812 1 83.69 324 PRO A N 1
ATOM 2481 C CA . PRO A 1 324 ? -23.281 48.5 10.148 1 83.69 324 PRO A CA 1
ATOM 2482 C C . PRO A 1 324 ? -23.5 47.438 11.219 1 83.69 324 PRO A C 1
ATOM 2484 O O . PRO A 1 324 ? -24.562 46.812 11.266 1 83.69 324 PRO A O 1
ATOM 2487 N N . ILE A 1 325 ? -22.516 47.125 11.961 1 85.44 325 ILE A N 1
ATOM 2488 C CA . ILE A 1 325 ? -22.547 46.219 13.094 1 85.44 325 ILE A CA 1
ATOM 2489 C C . ILE A 1 325 ? -22.344 46.969 14.398 1 85.44 325 ILE A C 1
ATOM 2491 O O . ILE A 1 325 ? -21.469 47.844 14.469 1 85.44 325 ILE A O 1
ATOM 2495 N N . THR A 1 326 ? -23.203 46.844 15.344 1 79.88 326 THR A N 1
ATOM 2496 C CA . THR A 1 326 ? -23.094 47.562 16.609 1 79.88 326 THR A CA 1
ATOM 2497 C C . THR A 1 326 ? -22.672 46.594 17.734 1 79.88 326 THR A C 1
ATOM 2499 O O . THR A 1 326 ? -23.047 45.438 17.719 1 79.88 326 THR A O 1
ATOM 2502 N N . GLU A 1 327 ? -21.781 47.031 18.672 1 73.44 327 GLU A N 1
ATOM 2503 C CA . GLU A 1 327 ? -21.375 46.219 19.828 1 73.44 327 GLU A CA 1
ATOM 2504 C C . GLU A 1 327 ? -22.312 46.438 21 1 73.44 327 GLU A C 1
ATOM 2506 O O . GLU A 1 327 ? -22.375 45.625 21.922 1 73.44 327 GLU A O 1
ATOM 2511 N N . ASN A 1 328 ? -22.906 47.656 21.047 1 61.19 328 ASN A N 1
ATOM 2512 C CA . ASN A 1 328 ? -23.688 48.062 22.219 1 61.19 328 ASN A CA 1
ATOM 2513 C C . ASN A 1 328 ? -25.172 47.812 22 1 61.19 328 ASN A C 1
ATOM 2515 O O . ASN A 1 328 ? -25.719 48.156 20.969 1 61.19 328 ASN A O 1
ATOM 2519 N N . SER A 1 329 ? -25.641 46.656 22.297 1 56.38 329 SER A N 1
ATOM 2520 C CA . SER A 1 329 ? -27.094 46.594 22.203 1 56.38 329 SER A CA 1
ATOM 2521 C C . SER A 1 329 ? -27.75 46.938 23.531 1 56.38 329 SER A C 1
ATOM 2523 O O . SER A 1 329 ? -27.453 46.312 24.547 1 56.38 329 SER A O 1
ATOM 2525 N N . THR A 1 330 ? -28.109 48.125 23.625 1 52.09 330 THR A N 1
ATOM 2526 C CA . THR A 1 330 ? -28.953 48.469 24.766 1 52.09 330 THR A CA 1
ATOM 2527 C C . THR A 1 330 ? -30.203 47.594 24.828 1 52.09 330 THR A C 1
ATOM 2529 O O . THR A 1 330 ? -30.844 47.375 23.797 1 52.09 330 THR A O 1
ATOM 2532 N N . ALA A 1 331 ? -30.188 46.781 25.875 1 52.12 331 ALA A N 1
ATOM 2533 C CA . ALA A 1 331 ? -31.422 46.031 26.094 1 52.12 331 ALA A CA 1
ATOM 2534 C C . ALA A 1 331 ? -32.656 46.906 25.812 1 52.12 331 ALA A C 1
ATOM 2536 O O . ALA A 1 331 ? -32.656 48.094 26.109 1 52.12 331 ALA A O 1
ATOM 2537 N N . PRO A 1 332 ? -33.438 46.5 24.891 1 50.06 332 PRO A N 1
ATOM 2538 C CA . PRO A 1 332 ? -34.656 47.312 24.719 1 50.06 332 PRO A CA 1
ATOM 2539 C C . PRO A 1 332 ? -35.188 47.844 26.031 1 50.06 332 PRO A C 1
ATOM 2541 O O . PRO A 1 332 ? -35.031 47.219 27.078 1 50.06 332 PRO A O 1
ATOM 2544 N N . PRO A 1 333 ? -35.688 49.031 26.047 1 43.75 333 PRO A N 1
ATOM 2545 C CA . PRO A 1 333 ? -36.375 49.531 27.25 1 43.75 333 PRO A CA 1
ATOM 2546 C C . PRO A 1 333 ? -37.438 48.594 27.75 1 43.75 333 PRO A C 1
ATOM 2548 O O . PRO A 1 333 ? -38.25 48.062 26.953 1 43.75 333 PRO A O 1
ATOM 2551 N N . GLY A 1 334 ? -37.375 48.094 29.078 1 44.88 334 GLY A N 1
ATOM 2552 C CA . GLY A 1 334 ? -38.281 47.156 29.734 1 44.88 334 GLY A CA 1
ATOM 2553 C C . GLY A 1 334 ? -37.688 45.812 30 1 44.88 334 GLY A C 1
ATOM 2554 O O . GLY A 1 334 ? -38.375 44.906 30.469 1 44.88 334 GLY A O 1
ATOM 2555 N N . THR A 1 335 ? -36.562 45.688 29.344 1 46 335 THR A N 1
ATOM 2556 C CA . THR A 1 335 ? -35.875 44.438 29.703 1 46 335 THR A CA 1
ATOM 2557 C C . THR A 1 335 ? -35.469 44.438 31.172 1 46 335 THR A C 1
ATOM 2559 O O . THR A 1 335 ? -34.781 45.344 31.625 1 46 335 THR A O 1
ATOM 2562 N N . ASP A 1 336 ? -36.25 43.875 31.969 1 42.38 336 ASP A N 1
ATOM 2563 C CA . ASP A 1 336 ? -35.875 43.781 33.375 1 42.38 336 ASP A CA 1
ATOM 2564 C C . ASP A 1 336 ? -34.562 43.031 33.562 1 42.38 336 ASP A C 1
ATOM 2566 O O . ASP A 1 336 ? -34.5 41.812 33.375 1 42.38 336 ASP A O 1
ATOM 2570 N N . LEU A 1 337 ? -33.562 43.688 33.469 1 44.34 337 LEU A N 1
ATOM 2571 C CA . LEU A 1 337 ? -32.188 43.156 33.688 1 44.34 337 LEU A CA 1
ATOM 2572 C C . LEU A 1 337 ? -32.094 42.438 35.031 1 44.34 337 LEU A C 1
ATOM 2574 O O . LEU A 1 337 ? -31.094 41.781 35.312 1 44.34 337 LEU A O 1
ATOM 2578 N N . SER A 1 338 ? -32.812 42.906 36 1 40.19 338 SER A N 1
ATOM 2579 C CA . SER A 1 338 ? -32.812 42.375 37.344 1 40.19 338 SER A CA 1
ATOM 2580 C C . SER A 1 338 ? -33.375 40.969 37.375 1 40.19 338 SER A C 1
ATOM 2582 O O . SER A 1 338 ? -33.594 40.406 38.469 1 40.19 338 SER A O 1
ATOM 2584 N N . MET A 1 339 ? -34.094 40.562 36.375 1 38.81 339 MET A N 1
ATOM 2585 C CA . MET A 1 339 ? -34.906 39.375 36.562 1 38.81 339 MET A CA 1
ATOM 2586 C C . MET A 1 339 ? -34.031 38.125 36.75 1 38.81 339 MET A C 1
ATOM 2588 O O . MET A 1 339 ? -33.438 37.656 35.781 1 38.81 339 MET A O 1
ATOM 2592 N N . THR A 1 340 ? -33.375 37.906 37.812 1 39.91 340 THR A N 1
ATOM 2593 C CA . THR A 1 340 ? -32.906 36.656 38.375 1 39.91 340 THR A CA 1
ATOM 2594 C C . THR A 1 340 ? -33.656 35.469 37.812 1 39.91 340 THR A C 1
ATOM 2596 O O . THR A 1 340 ? -33.062 34.5 37.312 1 39.91 340 THR A O 1
ATOM 2599 N N . THR A 1 341 ? -34.844 34.969 38.562 1 41.12 341 THR A N 1
ATOM 2600 C CA . THR A 1 341 ? -35.656 33.75 38.656 1 41.12 341 THR A CA 1
ATOM 2601 C C . THR A 1 341 ? -36.688 33.75 37.531 1 41.12 341 THR A C 1
ATOM 2603 O O . THR A 1 341 ? -37.781 33.188 37.719 1 41.12 341 THR A O 1
ATOM 2606 N N . SER A 1 342 ? -36.688 34.406 36.562 1 44.41 342 SER A N 1
ATOM 2607 C CA . SER A 1 342 ? -37.938 34.344 35.844 1 44.41 342 SER A CA 1
ATOM 2608 C C . SER A 1 342 ? -38.125 33 35.156 1 44.41 342 SER A C 1
ATOM 2610 O O . SER A 1 342 ? -37.188 32.5 34.562 1 44.41 342 SER A O 1
ATOM 2612 N N . LYS A 1 343 ? -39.125 32.188 35.562 1 52.03 343 LYS A N 1
ATOM 2613 C CA . LYS A 1 343 ? -39.719 30.922 35.094 1 52.03 343 LYS A CA 1
ATOM 2614 C C . LYS A 1 343 ? -40.062 31.031 33.625 1 52.03 343 LYS A C 1
ATOM 2616 O O . LYS A 1 343 ? -40.562 30.047 33.031 1 52.03 343 LYS A O 1
ATOM 2621 N N . GLU A 1 344 ? -39.938 32.188 32.938 1 58.5 344 GLU A N 1
ATOM 2622 C CA . GLU A 1 344 ? -40.469 32.188 31.578 1 58.5 344 GLU A CA 1
ATOM 2623 C C . GLU A 1 344 ? -39.406 31.734 30.562 1 58.5 344 GLU A C 1
ATOM 2625 O O . GLU A 1 344 ? -38.219 31.844 30.844 1 58.5 344 GLU A O 1
ATOM 2630 N N . ALA A 1 345 ? -39.875 31.109 29.453 1 64 345 ALA A N 1
ATOM 2631 C CA . ALA A 1 345 ? -39.031 30.641 28.359 1 64 345 ALA A CA 1
ATOM 2632 C C . ALA A 1 345 ? -38.25 31.781 27.734 1 64 345 ALA A C 1
ATOM 2634 O O . ALA A 1 345 ? -38.719 32.938 27.688 1 64 345 ALA A O 1
ATOM 2635 N N . PRO A 1 346 ? -37.031 31.578 27.359 1 71.56 346 PRO A N 1
ATOM 2636 C CA . PRO A 1 346 ? -36.219 32.625 26.734 1 71.56 346 PRO A CA 1
ATOM 2637 C C . PRO A 1 346 ? -36.875 33.188 25.484 1 71.56 346 PRO A C 1
ATOM 2639 O O . PRO A 1 346 ? -37.5 32.469 24.719 1 71.56 346 PRO A O 1
ATOM 2642 N N . ARG A 1 347 ? -36.906 34.531 25.422 1 76.31 347 ARG A N 1
ATOM 2643 C CA . ARG A 1 347 ? -37.469 35.188 24.234 1 76.31 347 ARG A CA 1
ATOM 2644 C C . ARG A 1 347 ? -36.344 35.719 23.344 1 76.31 347 ARG A C 1
ATOM 2646 O O . ARG A 1 347 ? -35.25 36.062 23.828 1 76.31 347 ARG A O 1
ATOM 2653 N N . LEU A 1 348 ? -36.531 35.656 22.016 1 79.38 348 LEU A N 1
ATOM 2654 C CA . LEU A 1 348 ? -35.594 36.156 21.016 1 79.38 348 LEU A CA 1
ATOM 2655 C C . LEU A 1 348 ? -35.719 37.688 20.875 1 79.38 348 LEU A C 1
ATOM 2657 O O . LEU A 1 348 ? -36.812 38.188 20.656 1 79.38 348 LEU A O 1
ATOM 2661 N N . LEU A 1 349 ? -34.656 38.406 21.156 1 78.19 349 LEU A N 1
ATOM 2662 C CA . LEU A 1 349 ? -34.625 39.844 21.047 1 78.19 349 LEU A CA 1
ATOM 2663 C C . LEU A 1 349 ? -34.062 40.281 19.703 1 78.19 349 LEU A C 1
ATOM 2665 O O . LEU A 1 349 ? -32.938 39.938 19.359 1 78.19 349 LEU A O 1
ATOM 2669 N N . GLN A 1 350 ? -34.844 40.969 18.938 1 79.69 350 GLN A N 1
ATOM 2670 C CA . GLN A 1 350 ? -34.375 41.469 17.672 1 79.69 350 GLN A CA 1
ATOM 2671 C C . GLN A 1 350 ? -33.562 42.75 17.875 1 79.69 350 GLN A C 1
ATOM 2673 O O . GLN A 1 350 ? -33.938 43.625 18.688 1 79.69 350 GLN A O 1
ATOM 2678 N N . ILE A 1 351 ? -32.438 42.812 17.234 1 77.62 351 ILE A N 1
ATOM 2679 C CA . ILE A 1 351 ? -31.625 44.031 17.281 1 77.62 351 ILE A CA 1
ATOM 2680 C C . ILE A 1 351 ? -32.344 45.156 16.531 1 77.62 351 ILE A C 1
ATOM 2682 O O . ILE A 1 351 ? -32.812 44.938 15.414 1 77.62 351 ILE A O 1
ATOM 2686 N N . PRO A 1 352 ? -32.406 46.312 17.141 1 72.75 352 PRO A N 1
ATOM 2687 C CA . PRO A 1 352 ? -33.188 47.406 16.531 1 72.75 352 PRO A CA 1
ATOM 2688 C C . PRO A 1 352 ? -32.531 47.938 15.242 1 72.75 352 PRO A C 1
ATOM 2690 O O . PRO A 1 352 ? -31.344 47.781 15.039 1 72.75 352 PRO A O 1
ATOM 2693 N N . ASN A 1 353 ? -33.344 48.656 14.391 1 66.88 353 ASN A N 1
ATOM 2694 C CA . ASN A 1 353 ? -32.938 49.406 13.219 1 66.88 353 ASN A CA 1
ATOM 2695 C C . ASN A 1 353 ? -32.281 48.531 12.164 1 66.88 353 ASN A C 1
ATOM 2697 O O . ASN A 1 353 ? -31.359 48.969 11.469 1 66.88 353 ASN A O 1
ATOM 2701 N N . ASN A 1 354 ? -32.656 47.344 12.07 1 69 354 ASN A N 1
ATOM 2702 C CA . ASN A 1 354 ? -32.156 46.438 11.047 1 69 354 ASN A CA 1
ATOM 2703 C C . ASN A 1 354 ? -30.625 46.344 11.078 1 69 354 ASN A C 1
ATOM 2705 O O . ASN A 1 354 ? -29.984 46.344 10.031 1 69 354 ASN A O 1
ATOM 2709 N N . THR A 1 355 ? -30.156 46.562 12.281 1 81.56 355 THR A N 1
ATOM 2710 C CA . THR A 1 355 ? -28.719 46.438 12.461 1 81.56 355 THR A CA 1
ATOM 2711 C C . THR A 1 355 ? -28.344 45.062 13 1 81.56 355 THR A C 1
ATOM 2713 O O . THR A 1 355 ? -29.219 44.25 13.266 1 81.56 355 THR A O 1
ATOM 2716 N N . PHE A 1 356 ? -27.125 44.75 12.914 1 89.56 356 PHE A N 1
ATOM 2717 C CA . PHE A 1 356 ? -26.609 43.469 13.398 1 89.56 356 PHE A CA 1
ATOM 2718 C C . PHE A 1 356 ? -25.703 43.688 14.609 1 89.56 356 PHE A C 1
ATOM 2720 O O . PHE A 1 356 ? -25.094 44.75 14.766 1 89.56 356 PHE A O 1
ATOM 2727 N N . TYR A 1 357 ? -25.797 42.719 15.398 1 87.5 357 TYR A N 1
ATOM 2728 C CA . TYR A 1 357 ? -24.891 42.719 16.547 1 87.5 357 TYR A CA 1
ATOM 2729 C C . TYR A 1 357 ? -23.625 41.938 16.234 1 87.5 357 TYR A C 1
ATOM 2731 O O . TYR A 1 357 ? -23.672 40.875 15.617 1 87.5 357 TYR A O 1
ATOM 2739 N N . GLY A 1 358 ? -22.484 42.562 16.609 1 86.88 358 GLY A N 1
ATOM 2740 C CA . GLY A 1 358 ? -21.188 41.906 16.438 1 86.88 358 GLY A CA 1
ATOM 2741 C C . GLY A 1 358 ? -20.016 42.75 16.875 1 86.88 358 GLY A C 1
ATOM 2742 O O . GLY A 1 358 ? -20.203 43.906 17.297 1 86.88 358 GLY A O 1
ATOM 2743 N N . GLN A 1 359 ? -18.844 42.094 16.828 1 79.56 359 GLN A N 1
ATOM 2744 C CA . GLN A 1 359 ? -17.625 42.812 17.203 1 79.56 359 GLN A CA 1
ATOM 2745 C C . GLN A 1 359 ? -17.125 43.688 16.062 1 79.56 359 GLN A C 1
ATOM 2747 O O . GLN A 1 359 ? -17.109 43.281 14.906 1 79.56 359 GLN A O 1
ATOM 2752 N N . THR A 1 360 ? -16.906 44.906 16.375 1 68.88 360 THR A N 1
ATOM 2753 C CA . THR A 1 360 ? -16.406 45.844 15.375 1 68.88 360 THR A CA 1
ATOM 2754 C C . THR A 1 360 ? -14.891 45.938 15.422 1 68.88 360 THR A C 1
ATOM 2756 O O . THR A 1 360 ? -14.32 47 15.273 1 68.88 360 THR A O 1
ATOM 2759 N N . ASP A 1 361 ? -14.266 44.844 15.641 1 62.09 361 ASP A N 1
ATOM 2760 C CA . ASP A 1 361 ? -12.812 44.906 15.734 1 62.09 361 ASP A CA 1
ATOM 2761 C C . ASP A 1 361 ? -12.203 45.5 14.477 1 62.09 361 ASP A C 1
ATOM 2763 O O . ASP A 1 361 ? -12.477 45.062 13.367 1 62.09 361 ASP A O 1
ATOM 2767 N N . THR A 1 362 ? -11.477 46.594 14.555 1 60.34 362 THR A N 1
ATOM 2768 C CA . THR A 1 362 ? -10.883 47.375 13.469 1 60.34 362 THR A CA 1
ATOM 2769 C C . THR A 1 362 ? -9.695 46.625 12.859 1 60.34 362 THR A C 1
ATOM 2771 O O . THR A 1 362 ? -9.211 47 11.789 1 60.34 362 THR A O 1
ATOM 2774 N N . GLN A 1 363 ? -9.414 45.562 13.383 1 64 363 GLN A N 1
ATOM 2775 C CA . GLN A 1 363 ? -8.164 45 12.883 1 64 363 GLN A CA 1
ATOM 2776 C C . GLN A 1 363 ? -8.43 43.75 12.031 1 64 363 GLN A C 1
ATOM 2778 O O . GLN A 1 363 ? -7.5 43.062 11.641 1 64 363 GLN A O 1
ATOM 2783 N N . SER A 1 364 ? -9.727 43.531 11.68 1 77.56 364 SER A N 1
ATOM 2784 C CA . SER A 1 364 ? -10.008 42.375 10.852 1 77.56 364 SER A CA 1
ATOM 2785 C C . SER A 1 364 ? -10.617 42.781 9.516 1 77.56 364 SER A C 1
ATOM 2787 O O . SER A 1 364 ? -11.336 43.781 9.43 1 77.56 364 SER A O 1
ATOM 2789 N N . SER A 1 365 ? -10.25 42.062 8.516 1 82.88 365 SER A N 1
ATOM 2790 C CA . SER A 1 365 ? -10.773 42.312 7.176 1 82.88 365 SER A CA 1
ATOM 2791 C C . SER A 1 365 ? -12.18 41.75 7.012 1 82.88 365 SER A C 1
ATOM 2793 O O . SER A 1 365 ? -12.883 42.094 6.066 1 82.88 365 SER A O 1
ATOM 2795 N N . PHE A 1 366 ? -12.602 40.938 7.965 1 89.44 366 PHE A N 1
ATOM 2796 C CA . PHE A 1 366 ? -13.945 40.375 7.906 1 89.44 366 PHE A CA 1
ATOM 2797 C C . PHE A 1 366 ? -14.648 40.531 9.25 1 89.44 366 PHE A C 1
ATOM 2799 O O . PHE A 1 366 ? -14 40.719 10.281 1 89.44 366 PHE A O 1
ATOM 2806 N N . LYS A 1 367 ? -15.977 40.438 9.234 1 89.75 367 LYS A N 1
ATOM 2807 C CA . LYS A 1 367 ? -16.797 40.562 10.43 1 89.75 367 LYS A CA 1
ATOM 2808 C C . LYS A 1 367 ? -18.016 39.625 10.359 1 89.75 367 LYS A C 1
ATOM 2810 O O . LYS A 1 367 ? -18.438 39.219 9.273 1 89.75 367 LYS A O 1
ATOM 2815 N N . PHE A 1 368 ? -18.438 39.375 11.586 1 92.88 368 PHE A N 1
ATOM 2816 C CA . PHE A 1 368 ? -19.672 38.594 11.734 1 92.88 368 PHE A CA 1
ATOM 2817 C C . PHE A 1 368 ? -20.703 39.375 12.539 1 92.88 368 PHE A C 1
ATOM 2819 O O . PHE A 1 368 ? -20.344 40.25 13.336 1 92.88 368 PHE A O 1
ATOM 2826 N N . GLY A 1 369 ? -21.938 39.094 12.234 1 91.31 369 GLY A N 1
ATOM 2827 C CA . GLY A 1 369 ? -23.016 39.688 12.984 1 91.31 369 GLY A CA 1
ATOM 2828 C C . GLY A 1 369 ? -24.281 38.844 13.016 1 91.31 369 GLY A C 1
ATOM 2829 O O . GLY A 1 369 ? -24.422 37.906 12.211 1 91.31 369 GLY A O 1
ATOM 2830 N N . ILE A 1 370 ? -25.078 39.125 14.023 1 91.25 370 ILE A N 1
ATOM 2831 C CA . ILE A 1 370 ? -26.359 38.438 14.133 1 91.25 370 ILE A CA 1
ATOM 2832 C C . ILE A 1 370 ? -27.469 39.469 14.328 1 91.25 370 ILE A C 1
ATOM 2834 O O . ILE A 1 370 ? -27.234 40.562 14.875 1 91.25 370 ILE A O 1
ATOM 2838 N N . ASP A 1 371 ? -28.688 39.156 13.898 1 89.5 371 ASP A N 1
ATOM 2839 C CA . ASP A 1 371 ? -29.781 40.125 13.93 1 89.5 371 ASP A CA 1
ATOM 2840 C C . ASP A 1 371 ? -30.625 39.969 15.195 1 89.5 371 ASP A C 1
ATOM 2842 O O . ASP A 1 371 ? -31.484 40.812 15.484 1 89.5 371 ASP A O 1
ATOM 2846 N N . SER A 1 372 ? -30.453 38.844 15.859 1 84.06 372 SER A N 1
ATOM 2847 C CA . SER A 1 372 ? -31.234 38.594 17.062 1 84.06 372 SER A CA 1
ATOM 2848 C C . SER A 1 372 ? -30.422 37.844 18.109 1 84.06 372 SER A C 1
ATOM 2850 O O . SER A 1 372 ? -29.484 37.094 17.75 1 84.06 372 SER A O 1
ATOM 2852 N N . SER A 1 373 ? -30.656 38.094 19.344 1 81.81 373 SER A N 1
ATOM 2853 C CA . SER A 1 373 ? -30 37.406 20.438 1 81.81 373 SER A CA 1
ATOM 2854 C C . SER A 1 373 ? -30.969 37.094 21.562 1 81.81 373 SER A C 1
ATOM 2856 O O . SER A 1 373 ? -32.062 37.656 21.609 1 81.81 373 SER A O 1
ATOM 2858 N N . VAL A 1 374 ? -30.594 36.094 22.234 1 75.81 374 VAL A N 1
ATOM 2859 C CA . VAL A 1 374 ? -31.422 35.75 23.375 1 75.81 374 VAL A CA 1
ATOM 2860 C C . VAL A 1 374 ? -31.078 36.625 24.562 1 75.81 374 VAL A C 1
ATOM 2862 O O . VAL A 1 374 ? -29.906 36.906 24.812 1 75.81 374 VAL A O 1
ATOM 2865 N N . ASP A 1 375 ? -32.062 37.25 24.969 1 63.06 375 ASP A N 1
ATOM 2866 C CA . ASP A 1 375 ? -31.891 38.062 26.172 1 63.06 375 ASP A CA 1
ATOM 2867 C C . ASP A 1 375 ? -31.688 37.156 27.391 1 63.06 375 ASP A C 1
ATOM 2869 O O . ASP A 1 375 ? -32.594 36.438 27.797 1 63.06 375 ASP A O 1
ATOM 2873 N N . TRP A 1 376 ? -30.375 36.75 27.516 1 55.62 376 TRP A N 1
ATOM 2874 C CA . TRP A 1 376 ? -30.219 35.938 28.719 1 55.62 376 TRP A CA 1
ATOM 2875 C C . TRP A 1 376 ? -29.875 36.812 29.922 1 55.62 376 TRP A C 1
ATOM 2877 O O . TRP A 1 376 ? -28.828 37.469 29.953 1 55.62 376 TRP A O 1
ATOM 2887 N N . ARG A 1 377 ? -30.719 37.188 30.625 1 49.44 377 ARG A N 1
ATOM 2888 C CA . ARG A 1 377 ? -30.562 38 31.828 1 49.44 377 ARG A CA 1
ATOM 2889 C C . ARG A 1 377 ? -29.672 37.344 32.844 1 49.44 377 ARG A C 1
ATOM 2891 O O . ARG A 1 377 ? -29.609 36.094 32.906 1 49.44 377 ARG A O 1
ATOM 2898 N N . PRO A 1 378 ? -28.719 38.062 33.5 1 44.72 378 PRO A N 1
ATOM 2899 C CA . PRO A 1 378 ? -27.781 37.531 34.469 1 44.72 378 PRO A CA 1
ATOM 2900 C C . PRO A 1 378 ? -28.375 36.406 35.312 1 44.72 378 PRO A C 1
ATOM 2902 O O . PRO A 1 378 ? -27.672 35.438 35.656 1 44.72 378 PRO A O 1
ATOM 2905 N N . GLY A 1 379 ? -29.484 36.531 35.844 1 42.22 379 GLY A N 1
ATOM 2906 C CA . GLY A 1 379 ? -30.094 35.531 36.719 1 42.22 379 GLY A CA 1
ATOM 2907 C C . GLY A 1 379 ? -30.328 34.188 36.031 1 42.22 379 GLY A C 1
ATOM 2908 O O . GLY A 1 379 ? -30.219 33.125 36.656 1 42.22 379 GLY A O 1
ATOM 2909 N N . TYR A 1 380 ? -30.594 34.125 34.812 1 46.94 380 TYR A N 1
ATOM 2910 C CA . TYR A 1 380 ? -30.859 32.938 34 1 46.94 380 TYR A CA 1
ATOM 2911 C C . TYR A 1 380 ? -29.578 32.156 33.75 1 46.94 380 TYR A C 1
ATOM 2913 O O . TYR A 1 380 ? -29.594 30.922 33.688 1 46.94 380 TYR A O 1
ATOM 2921 N N . LEU A 1 381 ? -28.672 32.969 33.625 1 48.81 381 LEU A N 1
ATOM 2922 C CA . LEU A 1 381 ? -27.391 32.312 33.344 1 48.81 381 LEU A CA 1
ATOM 2923 C C . LEU A 1 381 ? -26.969 31.406 34.5 1 48.81 381 LEU A C 1
ATOM 2925 O O . LEU A 1 381 ? -26.422 30.328 34.281 1 48.81 381 LEU A O 1
ATOM 2929 N N . THR A 1 382 ? -27.359 31.938 35.719 1 44.22 382 THR A N 1
ATOM 2930 C CA . THR A 1 382 ? -27.047 31.094 36.875 1 44.22 382 THR A CA 1
ATOM 2931 C C . THR A 1 382 ? -27.859 29.797 36.844 1 44.22 382 THR A C 1
ATOM 2933 O O . THR A 1 382 ? -27.344 28.734 37.156 1 44.22 382 THR A O 1
ATOM 2936 N N . LYS A 1 383 ? -29.141 29.953 36.594 1 46.44 383 LYS A N 1
ATOM 2937 C CA . LYS A 1 383 ? -29.969 28.75 36.562 1 46.44 383 LYS A CA 1
ATOM 2938 C C . LYS A 1 383 ? -29.578 27.844 35.406 1 46.44 383 LYS A C 1
ATOM 2940 O O . LYS A 1 383 ? -29.594 26.625 35.531 1 46.44 383 LYS A O 1
ATOM 2945 N N . LEU A 1 384 ? -29.406 28.344 34.312 1 51.53 384 LEU A N 1
ATOM 2946 C CA . LEU A 1 384 ? -28.906 27.609 33.156 1 51.53 384 LEU A CA 1
ATOM 2947 C C . LEU A 1 384 ? -27.625 26.859 33.531 1 51.53 384 LEU A C 1
ATOM 2949 O O . LEU A 1 384 ? -27.422 25.719 33.094 1 51.53 384 LEU A O 1
ATOM 2953 N N . TRP A 1 385 ? -26.922 27.578 34.344 1 47.69 385 TRP A N 1
ATOM 2954 C CA . TRP A 1 385 ? -25.688 26.969 34.812 1 47.69 385 TRP A CA 1
ATOM 2955 C C . TRP A 1 385 ? -25.984 25.781 35.719 1 47.69 385 TRP A C 1
ATOM 2957 O O . TRP A 1 385 ? -25.312 24.75 35.656 1 47.69 385 TRP A O 1
ATOM 2967 N N . ASP A 1 386 ? -27.031 26.078 36.531 1 45.88 386 ASP A N 1
ATOM 2968 C CA . ASP A 1 386 ? -27.312 25.062 37.562 1 45.88 386 ASP A CA 1
ATOM 2969 C C . ASP A 1 386 ? -28.141 23.922 37 1 45.88 386 ASP A C 1
ATOM 2971 O O . ASP A 1 386 ? -27.906 22.75 37.312 1 45.88 386 ASP A O 1
ATOM 2975 N N . GLU A 1 387 ? -29.078 24.25 36.125 1 50.31 387 GLU A N 1
ATOM 2976 C CA . GLU A 1 387 ? -30.062 23.234 35.719 1 50.31 387 GLU A CA 1
ATOM 2977 C C . GLU A 1 387 ? -29.875 22.812 34.281 1 50.31 387 GLU A C 1
ATOM 2979 O O . GLU A 1 387 ? -30.438 21.797 33.844 1 50.31 387 GLU A O 1
ATOM 2984 N N . GLY A 1 388 ? -28.969 23.422 33.625 1 54.09 388 GLY A N 1
ATOM 2985 C CA . GLY A 1 388 ? -28.688 23.094 32.219 1 54.09 388 GLY A CA 1
ATOM 2986 C C . GLY A 1 388 ? -29.703 23.688 31.266 1 54.09 388 GLY A C 1
ATOM 2987 O O . GLY A 1 388 ? -30.812 24.047 31.672 1 54.09 388 GLY A O 1
ATOM 2988 N N . MET A 1 389 ? -29.438 23.953 30.047 1 59.09 389 MET A N 1
ATOM 2989 C CA . MET A 1 389 ? -30.266 24.531 29 1 59.09 389 MET A CA 1
ATOM 2990 C C . MET A 1 389 ? -31.562 23.734 28.812 1 59.09 389 MET A C 1
ATOM 2992 O O . MET A 1 389 ? -32.594 24.297 28.406 1 59.09 389 MET A O 1
ATOM 2996 N N . SER A 1 390 ? -31.516 22.516 29.203 1 60.38 390 SER A N 1
ATOM 2997 C CA . SER A 1 390 ? -32.625 21.594 28.953 1 60.38 390 SER A CA 1
ATOM 2998 C C . SER A 1 390 ? -33.844 21.938 29.812 1 60.38 390 SER A C 1
ATOM 3000 O O . SER A 1 390 ? -34.969 21.594 29.469 1 60.38 390 SER A O 1
ATOM 3002 N N . SER A 1 391 ? -33.562 22.531 30.922 1 61.62 391 SER A N 1
ATOM 3003 C CA . SER A 1 391 ? -34.719 22.875 31.781 1 61.62 391 SER A CA 1
ATOM 3004 C C . SER A 1 391 ? -35.562 23.953 31.156 1 61.62 391 SER A C 1
ATOM 3006 O O . SER A 1 391 ? -36.781 24.031 31.422 1 61.62 391 SER A O 1
ATOM 3008 N N . PHE A 1 392 ? -35.094 24.688 30.266 1 69.06 392 PHE A N 1
ATOM 3009 C CA . PHE A 1 392 ? -35.844 25.781 29.656 1 69.06 392 PHE A CA 1
ATOM 3010 C C . PHE A 1 392 ? -36.25 25.438 28.219 1 69.06 392 PHE A C 1
ATOM 3012 O O . PHE A 1 392 ? -37.312 25.859 27.75 1 69.06 392 PHE A O 1
ATOM 3019 N N . ILE A 1 393 ? -35.469 24.75 27.609 1 78.75 393 ILE A N 1
ATOM 3020 C CA . ILE A 1 393 ? -35.656 24.359 26.219 1 78.75 393 ILE A CA 1
ATOM 3021 C C . ILE A 1 393 ? -35.75 22.844 26.125 1 78.75 393 ILE A C 1
ATOM 3023 O O . ILE A 1 393 ? -34.719 22.156 26.203 1 78.75 393 ILE A O 1
ATOM 3027 N N . PRO A 1 394 ? -36.938 22.406 25.953 1 82.12 394 PRO A N 1
ATOM 3028 C CA . PRO A 1 394 ? -37.094 20.953 25.875 1 82.12 394 PRO A CA 1
ATOM 3029 C C . PRO A 1 394 ? -36.375 20.344 24.672 1 82.12 394 PRO A C 1
ATOM 3031 O O . PRO A 1 394 ? -36.375 20.953 23.594 1 82.12 394 PRO A O 1
ATOM 3034 N N . ASN A 1 395 ? -35.906 19.156 24.797 1 87.38 395 ASN A N 1
ATOM 3035 C CA . ASN A 1 395 ? -35.281 18.422 23.703 1 87.38 395 ASN A CA 1
ATOM 3036 C C . ASN A 1 395 ? -36.312 17.953 22.672 1 87.38 395 ASN A C 1
ATOM 3038 O O . ASN A 1 395 ? -37.5 17.781 23 1 87.38 395 ASN A O 1
ATOM 3042 N N . VAL A 1 396 ? -35.781 17.844 21.516 1 88.06 396 VAL A N 1
ATOM 3043 C CA . VAL A 1 396 ? -36.625 17.406 20.406 1 88.06 396 VAL A CA 1
ATOM 3044 C C . VAL A 1 396 ? -36 16.156 19.766 1 88.06 396 VAL A C 1
ATOM 3046 O O . VAL A 1 396 ? -34.906 15.75 20.125 1 88.06 396 VAL A O 1
ATOM 3049 N N . THR A 1 397 ? -36.781 15.445 18.859 1 84.44 397 THR A N 1
ATOM 3050 C CA . THR A 1 397 ? -36.312 14.227 18.234 1 84.44 397 THR A CA 1
ATOM 3051 C C . THR A 1 397 ? -35.969 14.469 16.766 1 84.44 397 THR A C 1
ATOM 3053 O O . THR A 1 397 ? -35.281 13.656 16.141 1 84.44 397 THR A O 1
ATOM 3056 N N . ASN A 1 398 ? -36.312 15.625 16.219 1 86.12 398 ASN A N 1
ATOM 3057 C CA . ASN A 1 398 ? -36.094 15.852 14.789 1 86.12 398 ASN A CA 1
ATOM 3058 C C . ASN A 1 398 ? -35.375 17.156 14.547 1 86.12 398 ASN A C 1
ATOM 3060 O O . ASN A 1 398 ? -35.625 18.156 15.211 1 86.12 398 ASN A O 1
ATOM 3064 N N . ASN A 1 399 ? -34.438 17.078 13.5 1 90.06 399 ASN A N 1
ATOM 3065 C CA . ASN A 1 399 ? -33.625 18.25 13.148 1 90.06 399 ASN A CA 1
ATOM 3066 C C . ASN A 1 399 ? -34.5 19.344 12.508 1 90.06 399 ASN A C 1
ATOM 3068 O O . ASN A 1 399 ? -34.031 20.469 12.312 1 90.06 399 ASN A O 1
ATOM 3072 N N . GLU A 1 400 ? -35.719 19.078 12.227 1 86.88 400 GLU A N 1
ATOM 3073 C CA . GLU A 1 400 ? -36.562 20.062 11.57 1 86.88 400 GLU A CA 1
ATOM 3074 C C . GLU A 1 400 ? -37.25 20.953 12.586 1 86.88 400 GLU A C 1
ATOM 3076 O O . GLU A 1 400 ? -37.719 22.047 12.25 1 86.88 400 GLU A O 1
ATOM 3081 N N . LYS A 1 401 ? -37.25 20.516 13.797 1 86.75 401 LYS A N 1
ATOM 3082 C CA . LYS A 1 401 ? -37.969 21.25 14.828 1 86.75 401 LYS A CA 1
ATOM 3083 C C . LYS A 1 401 ? -37.125 22.391 15.375 1 86.75 401 LYS A C 1
ATOM 3085 O O . LYS A 1 401 ? -35.906 22.219 15.617 1 86.75 401 LYS A O 1
ATOM 3090 N N . THR A 1 402 ? -37.75 23.609 15.508 1 89.19 402 THR A N 1
ATOM 3091 C CA . THR A 1 402 ? -37.094 24.812 16.047 1 89.19 402 THR A CA 1
ATOM 3092 C C . THR A 1 402 ? -37.844 25.281 17.297 1 89.19 402 THR A C 1
ATOM 3094 O O . THR A 1 402 ? -38.969 24.891 17.547 1 89.19 402 THR A O 1
ATOM 3097 N N . PHE A 1 403 ? -37.156 25.938 18.062 1 87 403 PHE A N 1
ATOM 3098 C CA . PHE A 1 403 ? -37.75 26.484 19.281 1 87 403 PHE A CA 1
ATOM 3099 C C . PHE A 1 403 ? -38.406 27.828 19 1 87 403 PHE A C 1
ATOM 3101 O O . PHE A 1 403 ? -39.5 28.094 19.453 1 87 403 PHE A O 1
ATOM 3108 N N . PHE A 1 404 ? -37.688 28.641 18.219 1 86.75 404 PHE A N 1
ATOM 3109 C CA . PHE A 1 404 ? -38.219 29.953 17.875 1 86.75 404 PHE A CA 1
ATOM 3110 C C . PHE A 1 404 ? -38.938 29.938 16.531 1 86.75 404 PHE A C 1
ATOM 3112 O O . PHE A 1 404 ? -38.594 29.125 15.672 1 86.75 404 PHE A O 1
ATOM 3119 N N . ASP A 1 405 ? -39.812 30.844 16.297 1 83.31 405 ASP A N 1
ATOM 3120 C CA . ASP A 1 405 ? -40.594 30.906 15.047 1 83.31 405 ASP A CA 1
ATOM 3121 C C . ASP A 1 405 ? -39.781 31.609 13.953 1 83.31 405 ASP A C 1
ATOM 3123 O O . ASP A 1 405 ? -39.906 31.266 12.773 1 83.31 405 ASP A O 1
ATOM 3127 N N . LYS A 1 406 ? -38.969 32.531 14.391 1 82.19 406 LYS A N 1
ATOM 3128 C CA . LYS A 1 406 ? -38.156 33.25 13.414 1 82.19 406 LYS A CA 1
ATOM 3129 C C . LYS A 1 406 ? -36.75 32.688 13.344 1 82.19 406 LYS A C 1
ATOM 3131 O O . LYS A 1 406 ? -36.156 32.375 14.367 1 82.19 406 LYS A O 1
ATOM 3136 N N . LYS A 1 407 ? -36.312 32.625 12.086 1 84.75 407 LYS A N 1
ATOM 3137 C CA . LYS A 1 407 ? -34.938 32.188 11.883 1 84.75 407 LYS A CA 1
ATOM 3138 C C . LYS A 1 407 ? -33.969 33.344 12.062 1 84.75 407 LYS A C 1
ATOM 3140 O O . LYS A 1 407 ? -34.219 34.469 11.625 1 84.75 407 LYS A O 1
ATOM 3145 N N . GLN A 1 408 ? -32.938 33.031 12.734 1 86.81 408 GLN A N 1
ATOM 3146 C CA . GLN A 1 408 ? -31.906 34.031 12.945 1 86.81 408 GLN A CA 1
ATOM 3147 C C . GLN A 1 408 ? -31.062 34.219 11.688 1 86.81 408 GLN A C 1
ATOM 3149 O O . GLN A 1 408 ? -30.734 33.25 11.008 1 86.81 408 GLN A O 1
ATOM 3154 N N . THR A 1 409 ? -30.781 35.531 11.438 1 92.12 409 THR A N 1
ATOM 3155 C CA . THR A 1 409 ? -29.906 35.844 10.305 1 92.12 409 THR A CA 1
ATOM 3156 C C . THR A 1 409 ? -28.469 36.062 10.773 1 92.12 409 THR A C 1
ATOM 3158 O O . THR A 1 409 ? -28.234 36.906 11.648 1 92.12 409 THR A O 1
ATOM 3161 N N . PHE A 1 410 ? -27.641 35.281 10.266 1 94.25 410 PHE A N 1
ATOM 3162 C CA . PHE A 1 410 ? -26.203 35.375 10.508 1 94.25 410 PHE A CA 1
ATOM 3163 C C . PHE A 1 410 ? -25.5 36.094 9.375 1 94.25 410 PHE A C 1
ATOM 3165 O O . PHE A 1 410 ? -25.656 35.719 8.203 1 94.25 410 PHE A O 1
ATOM 3172 N N . LEU A 1 411 ? -24.766 37.156 9.664 1 95 411 LEU A N 1
ATOM 3173 C CA . LEU A 1 411 ? -24.141 38.031 8.68 1 95 411 LEU A CA 1
ATOM 3174 C C . LEU A 1 411 ? -22.641 37.781 8.602 1 95 411 LEU A C 1
ATOM 3176 O O . LEU A 1 411 ? -21.984 37.656 9.633 1 95 411 LEU A O 1
ATOM 3180 N N . PHE A 1 412 ? -22.109 37.594 7.383 1 95.31 412 PHE A N 1
ATOM 3181 C CA . PHE A 1 412 ? -20.688 37.625 7.09 1 95.31 412 PHE A CA 1
ATOM 3182 C C . PHE A 1 412 ? -20.344 38.781 6.164 1 95.31 412 PHE A C 1
ATOM 3184 O O . PHE A 1 412 ? -21.016 39 5.156 1 95.31 412 PHE A O 1
ATOM 3191 N N . GLU A 1 413 ? -19.375 39.531 6.512 1 93 413 GLU A N 1
ATOM 3192 C CA . GLU A 1 413 ? -18.922 40.625 5.672 1 93 413 GLU A CA 1
ATOM 3193 C C . GLU A 1 413 ? -17.391 40.656 5.551 1 93 413 GLU A C 1
ATOM 3195 O O . GLU A 1 413 ? -16.688 40.438 6.535 1 93 413 GLU A O 1
ATOM 3200 N N . SER A 1 414 ? -16.891 40.75 4.375 1 91.81 414 SER A N 1
ATOM 3201 C CA . SER A 1 414 ? -15.469 40.906 4.078 1 91.81 414 SER A CA 1
ATOM 3202 C C . SER A 1 414 ? -15.203 42.125 3.227 1 91.81 414 SER A C 1
ATOM 3204 O O . SER A 1 414 ? -15.836 42.312 2.188 1 91.81 414 SER A O 1
ATOM 3206 N N . ARG A 1 415 ? -14.234 42.938 3.576 1 88.62 415 ARG A N 1
ATOM 3207 C CA . ARG A 1 415 ? -13.93 44.188 2.883 1 88.62 415 ARG A CA 1
ATOM 3208 C C . ARG A 1 415 ? -13.484 43.906 1.449 1 88.62 415 ARG A C 1
ATOM 3210 O O . ARG A 1 415 ? -12.773 42.938 1.186 1 88.62 415 ARG A O 1
ATOM 3217 N N . LEU A 1 416 ? -13.984 44.75 0.563 1 87.88 416 LEU A N 1
ATOM 3218 C CA . LEU A 1 416 ? -13.633 44.688 -0.852 1 87.88 416 LEU A CA 1
ATOM 3219 C C . LEU A 1 416 ? -13.062 46.031 -1.32 1 87.88 416 LEU A C 1
ATOM 3221 O O . LEU A 1 416 ? -13.711 46.75 -2.076 1 87.88 416 LEU A O 1
ATOM 3225 N N . PRO A 1 417 ? -11.805 46.156 -0.993 1 81.19 417 PRO A N 1
ATOM 3226 C CA . PRO A 1 417 ? -11.258 47.469 -1.357 1 81.19 417 PRO A CA 1
ATOM 3227 C C . PRO A 1 417 ? -11.203 47.688 -2.867 1 81.19 417 PRO A C 1
ATOM 3229 O O . PRO A 1 417 ? -10.859 46.75 -3.617 1 81.19 417 PRO A O 1
ATOM 3232 N N . GLY A 1 418 ? -11.5 48.938 -3.363 1 76.56 418 GLY A N 1
ATOM 3233 C CA . GLY A 1 418 ? -11.32 49.375 -4.738 1 76.56 418 GLY A CA 1
ATOM 3234 C C . GLY A 1 418 ? -12.43 48.938 -5.664 1 76.56 418 GLY A C 1
ATOM 3235 O O . GLY A 1 418 ? -12.328 49.062 -6.883 1 76.56 418 GLY A O 1
ATOM 3236 N N . PHE A 1 419 ? -13.391 48.281 -4.984 1 83.19 419 PHE A N 1
ATOM 3237 C CA . PHE A 1 419 ? -14.516 47.875 -5.824 1 83.19 419 PHE A CA 1
ATOM 3238 C C . PHE A 1 419 ? -15.258 49.125 -6.348 1 83.19 419 PHE A C 1
ATOM 3240 O O . PHE A 1 419 ? -15.656 50 -5.574 1 83.19 419 PHE A O 1
ATOM 3247 N N . PRO A 1 420 ? -15.406 49.156 -7.652 1 85.38 420 PRO A N 1
ATOM 3248 C CA . PRO A 1 420 ? -15.977 50.375 -8.227 1 85.38 420 PRO A CA 1
ATOM 3249 C C . PRO A 1 420 ? -17.469 50.5 -7.961 1 85.38 420 PRO A C 1
ATOM 3251 O O . PRO A 1 420 ? -18.203 49.5 -7.988 1 85.38 420 PRO A O 1
ATOM 3254 N N . GLY A 1 421 ? -17.953 51.75 -7.73 1 87.75 421 GLY A N 1
ATOM 3255 C CA . GLY A 1 421 ? -19.375 52.094 -7.738 1 87.75 421 GLY A CA 1
ATOM 3256 C C . GLY A 1 421 ? -20.031 51.906 -6.383 1 87.75 421 GLY A C 1
ATOM 3257 O O . GLY A 1 421 ? -21.219 52.219 -6.219 1 87.75 421 GLY A O 1
ATOM 3258 N N . ILE A 1 422 ? -19.406 51.312 -5.418 1 90 422 ILE A N 1
ATOM 3259 C CA . ILE A 1 422 ? -20.016 51.094 -4.109 1 90 422 ILE A CA 1
ATOM 3260 C C . ILE A 1 422 ? -19.156 51.75 -3.031 1 90 422 ILE A C 1
ATOM 3262 O O . ILE A 1 422 ? -17.938 51.594 -3.002 1 90 422 ILE A O 1
ATOM 3266 N N . LYS A 1 423 ? -19.859 52.594 -2.262 1 88.81 423 LYS A N 1
ATOM 3267 C CA . LYS A 1 423 ? -19.172 53.219 -1.138 1 88.81 423 LYS A CA 1
ATOM 3268 C C . LYS A 1 423 ? -18.812 52.188 -0.075 1 88.81 423 LYS A C 1
ATOM 3270 O O . LYS A 1 423 ? -19.672 51.438 0.396 1 88.81 423 LYS A O 1
ATOM 3275 N N . ASN A 1 424 ? -17.625 52.094 0.311 1 87.81 424 ASN A N 1
ATOM 3276 C CA . ASN A 1 424 ? -17.109 51.125 1.272 1 87.81 424 ASN A CA 1
ATOM 3277 C C . ASN A 1 424 ? -17.578 49.688 0.937 1 87.81 424 ASN A C 1
ATOM 3279 O O . ASN A 1 424 ? -18.281 49.062 1.721 1 87.81 424 ASN A O 1
ATOM 3283 N N . PRO A 1 425 ? -17.219 49.281 -0.191 1 91.31 425 PRO A N 1
ATOM 3284 C CA . PRO A 1 425 ? -17.719 48 -0.688 1 91.31 425 PRO A CA 1
ATOM 3285 C C . PRO A 1 425 ? -17.234 46.812 0.154 1 91.31 425 PRO A C 1
ATOM 3287 O O . PRO A 1 425 ? -16.109 46.812 0.646 1 91.31 425 PRO A O 1
ATOM 3290 N N . ALA A 1 426 ? -18.109 45.844 0.314 1 92.38 426 ALA A N 1
ATOM 3291 C CA . ALA A 1 426 ? -17.812 44.594 1.022 1 92.38 426 ALA A CA 1
ATOM 3292 C C . ALA A 1 426 ? -18.531 43.406 0.385 1 92.38 426 ALA A C 1
ATOM 3294 O O . ALA A 1 426 ? -19.516 43.594 -0.338 1 92.38 426 ALA A O 1
ATOM 3295 N N . THR A 1 427 ? -17.938 42.281 0.456 1 94.38 427 THR A N 1
ATOM 3296 C CA . THR A 1 427 ? -18.688 41.062 0.205 1 94.38 427 THR A CA 1
ATOM 3297 C C . THR A 1 427 ? -19.625 40.75 1.374 1 94.38 427 THR A C 1
ATOM 3299 O O . THR A 1 427 ? -19.172 40.625 2.514 1 94.38 427 THR A O 1
ATOM 3302 N N . VAL A 1 428 ? -20.859 40.75 1.115 1 95.62 428 VAL A N 1
ATOM 3303 C CA . VAL A 1 428 ? -21.844 40.562 2.174 1 95.62 428 VAL A CA 1
ATOM 3304 C C . VAL A 1 428 ? -22.625 39.281 1.918 1 95.62 428 VAL A C 1
ATOM 3306 O O . VAL A 1 428 ? -23.141 39.062 0.816 1 95.62 428 VAL A O 1
ATOM 3309 N N . ALA A 1 429 ? -22.688 38.406 2.908 1 97.12 429 ALA A N 1
ATOM 3310 C CA . ALA A 1 429 ? -23.5 37.188 2.859 1 97.12 429 ALA A CA 1
ATOM 3311 C C . ALA A 1 429 ? -24.469 37.125 4.035 1 97.12 429 ALA A C 1
ATOM 3313 O O . ALA A 1 429 ? -24.078 37.375 5.184 1 97.12 429 ALA A O 1
ATOM 3314 N N . TYR A 1 430 ? -25.734 36.938 3.771 1 96.44 430 TYR A N 1
ATOM 3315 C CA . TYR A 1 430 ? -26.75 36.688 4.785 1 96.44 430 TYR A CA 1
ATOM 3316 C C . TYR A 1 430 ? -27.062 35.188 4.859 1 96.44 430 TYR A C 1
ATOM 3318 O O . TYR A 1 430 ? -27.438 34.594 3.861 1 96.44 430 TYR A O 1
ATOM 3326 N N . CYS A 1 431 ? -26.875 34.656 6.051 1 96.75 431 CYS A N 1
ATOM 3327 C CA . CYS A 1 431 ? -27.016 33.219 6.23 1 96.75 431 CYS A CA 1
ATOM 3328 C C . CYS A 1 431 ? -27.953 32.906 7.391 1 96.75 431 CYS A C 1
ATOM 3330 O O . CYS A 1 431 ? -28.25 33.75 8.219 1 96.75 431 CYS A O 1
ATOM 3332 N N . ASN A 1 432 ? -28.531 31.719 7.348 1 94.69 432 ASN A N 1
ATOM 3333 C CA . ASN A 1 432 ? -29.156 31.109 8.508 1 94.69 432 ASN A CA 1
ATOM 3334 C C . ASN A 1 432 ? -28.25 30.047 9.133 1 94.69 432 ASN A C 1
ATOM 3336 O O . ASN A 1 432 ? -27.609 29.281 8.414 1 94.69 432 ASN A O 1
ATOM 3340 N N . ILE A 1 433 ? -28.109 30.078 10.438 1 93.81 433 ILE A N 1
ATOM 3341 C CA . ILE A 1 433 ? -27.25 29.109 11.102 1 93.81 433 ILE A CA 1
ATOM 3342 C C . ILE A 1 433 ? -28.078 28.188 11.992 1 93.81 433 ILE A C 1
ATOM 3344 O O . ILE A 1 433 ? -28.969 28.656 12.703 1 93.81 433 ILE A O 1
ATOM 3348 N N . ARG A 1 434 ? -27.875 26.922 11.883 1 93.62 434 ARG A N 1
ATOM 3349 C CA . ARG A 1 434 ? -28.516 25.906 12.711 1 93.62 434 ARG A CA 1
ATOM 3350 C C . ARG A 1 434 ? -27.5 24.859 13.188 1 93.62 434 ARG A C 1
ATOM 3352 O O . ARG A 1 434 ? -26.422 24.75 12.617 1 93.62 434 ARG A O 1
ATOM 3359 N N . ARG A 1 435 ? -27.781 24.219 14.281 1 94.25 435 ARG A N 1
ATOM 3360 C CA . ARG A 1 435 ? -26.969 23.109 14.773 1 94.25 435 ARG A CA 1
ATOM 3361 C C . ARG A 1 435 ? -27.609 21.766 14.438 1 94.25 435 ARG A C 1
ATOM 3363 O O . ARG A 1 435 ? -28.703 21.469 14.93 1 94.25 435 ARG A O 1
ATOM 3370 N N . LEU A 1 436 ? -26.984 20.984 13.617 1 95.5 436 LEU A N 1
ATOM 3371 C CA . LEU A 1 436 ? -27.5 19.688 13.203 1 95.5 436 LEU A CA 1
ATOM 3372 C C . LEU A 1 436 ? -26.922 18.562 14.055 1 95.5 436 LEU A C 1
ATOM 3374 O O . LEU A 1 436 ? -25.734 18.594 14.406 1 95.5 436 LEU A O 1
ATOM 3378 N N . TYR A 1 437 ? -27.75 17.656 14.398 1 95.69 437 TYR A N 1
ATOM 3379 C CA . TYR A 1 437 ? -27.359 16.469 15.141 1 95.69 437 TYR A CA 1
ATOM 3380 C C . TYR A 1 437 ? -27.453 15.227 14.258 1 95.69 437 TYR A C 1
ATOM 3382 O O . TYR A 1 437 ? -28.516 14.922 13.703 1 95.69 437 TYR A O 1
ATOM 3390 N N . VAL A 1 438 ? -26.359 14.516 14.172 1 96.56 438 VAL A N 1
ATOM 3391 C CA . VAL A 1 438 ? -26.297 13.438 13.188 1 96.56 438 VAL A CA 1
ATOM 3392 C C . VAL A 1 438 ? -25.734 12.172 13.844 1 96.56 438 VAL A C 1
ATOM 3394 O O . VAL A 1 438 ? -25.031 12.25 14.844 1 96.56 438 VAL A O 1
ATOM 3397 N N . GLU A 1 439 ? -26.156 11.109 13.312 1 96.62 439 GLU A N 1
ATOM 3398 C CA . GLU A 1 439 ? -25.594 9.789 13.586 1 96.62 439 GLU A CA 1
ATOM 3399 C C . GLU A 1 439 ? -24.766 9.281 12.406 1 96.62 439 GLU A C 1
ATOM 3401 O O . GLU A 1 439 ? -25.234 9.32 11.258 1 96.62 439 GLU A O 1
ATOM 3406 N N . SER A 1 440 ? -23.547 8.914 12.648 1 97.31 440 SER A N 1
ATOM 3407 C CA . SER A 1 440 ? -22.656 8.469 11.586 1 97.31 440 SER A CA 1
ATOM 3408 C C . SER A 1 440 ? -22.25 7.004 11.773 1 97.31 440 SER A C 1
ATOM 3410 O O . SER A 1 440 ? -21.922 6.582 12.883 1 97.31 440 SER A O 1
ATOM 3412 N N . ALA A 1 441 ? -22.391 6.234 10.719 1 97.38 441 ALA A N 1
ATOM 3413 C CA . ALA A 1 441 ? -21.875 4.871 10.695 1 97.38 441 ALA A CA 1
ATOM 3414 C C . ALA A 1 441 ? -20.406 4.848 10.25 1 97.38 441 ALA A C 1
ATOM 3416 O O . ALA A 1 441 ? -20.062 5.379 9.195 1 97.38 441 ALA A O 1
ATOM 3417 N N . VAL A 1 442 ? -19.594 4.203 11.031 1 97.12 442 VAL A N 1
ATOM 3418 C CA . VAL A 1 442 ? -18.156 4.262 10.797 1 97.12 442 VAL A CA 1
ATOM 3419 C C . VAL A 1 442 ? -17.625 2.857 10.508 1 97.12 442 VAL A C 1
ATOM 3421 O O . VAL A 1 442 ? -18.062 1.883 11.125 1 97.12 442 VAL A O 1
ATOM 3424 N N . HIS A 1 443 ? -16.812 2.799 9.555 1 96 443 HIS A N 1
ATOM 3425 C CA . HIS A 1 443 ? -16.094 1.573 9.211 1 96 443 HIS A CA 1
ATOM 3426 C C . HIS A 1 443 ? -14.586 1.8 9.195 1 96 443 HIS A C 1
ATOM 3428 O O . HIS A 1 443 ? -14.094 2.672 8.477 1 96 443 HIS A O 1
ATOM 3434 N N . CYS A 1 444 ? -13.828 1.108 10.008 1 93.44 444 CYS A N 1
ATOM 3435 C CA . CYS A 1 444 ? -12.375 1.203 10.094 1 93.44 444 CYS A CA 1
ATOM 3436 C C . CYS A 1 444 ? -11.719 -0.069 9.578 1 93.44 444 CYS A C 1
ATOM 3438 O O . CYS A 1 444 ? -12.086 -1.174 9.984 1 93.44 444 CYS A O 1
ATOM 3440 N N . ILE A 1 445 ? -10.836 0.072 8.688 1 89.5 445 ILE A N 1
ATOM 3441 C CA . ILE A 1 445 ? -10.094 -1.05 8.125 1 89.5 445 ILE A CA 1
ATOM 3442 C C . ILE A 1 445 ? -8.75 -1.188 8.836 1 89.5 445 ILE A C 1
ATOM 3444 O O . ILE A 1 445 ? -7.922 -0.277 8.797 1 89.5 445 ILE A O 1
ATOM 3448 N N . GLY A 1 446 ? -8.625 -2.281 9.414 1 84.81 446 GLY A N 1
ATOM 3449 C CA . GLY A 1 446 ? -7.383 -2.543 10.125 1 84.81 446 GLY A CA 1
ATOM 3450 C C . GLY A 1 446 ? -6.324 -3.189 9.258 1 84.81 446 GLY A C 1
ATOM 3451 O O . GLY A 1 446 ? -6.621 -3.682 8.164 1 84.81 446 GLY A O 1
ATOM 3452 N N . ASN A 1 447 ? -5.02 -2.867 9.617 1 72.69 447 ASN A N 1
ATOM 3453 C CA . ASN A 1 447 ? -3.893 -3.494 8.938 1 72.69 447 ASN A CA 1
ATOM 3454 C C . ASN A 1 447 ? -3.365 -4.695 9.711 1 72.69 447 ASN A C 1
ATOM 3456 O O . ASN A 1 447 ? -3.197 -4.625 10.93 1 72.69 447 ASN A O 1
ATOM 3460 N N . SER A 1 448 ? -3.277 -5.758 9.039 1 64.12 448 SER A N 1
ATOM 3461 C CA . SER A 1 448 ? -2.801 -6.984 9.664 1 64.12 448 SER A CA 1
ATOM 3462 C C . SER A 1 448 ? -1.384 -6.82 10.203 1 64.12 448 SER A C 1
ATOM 3464 O O . SER A 1 448 ? -1.011 -7.453 11.188 1 64.12 448 SER A O 1
ATOM 3466 N N . SER A 1 449 ? -0.638 -5.977 9.586 1 58.5 449 SER A N 1
ATOM 3467 C CA . SER A 1 449 ? 0.747 -5.859 10.031 1 58.5 449 SER A CA 1
ATOM 3468 C C . SER A 1 449 ? 0.863 -4.926 11.234 1 58.5 449 SER A C 1
ATOM 3470 O O . SER A 1 449 ? 1.917 -4.852 11.867 1 58.5 449 SER A O 1
ATOM 3472 N N . ALA A 1 450 ? -0.06 -4.469 11.828 1 53.78 450 ALA A N 1
ATOM 3473 C CA . ALA A 1 450 ? -0.131 -3.646 13.031 1 53.78 450 ALA A CA 1
ATOM 3474 C C . ALA A 1 450 ? 0.857 -2.484 12.961 1 53.78 450 ALA A C 1
ATOM 3476 O O . ALA A 1 450 ? 1.366 -2.031 13.984 1 53.78 450 ALA A O 1
ATOM 3477 N N . THR A 1 451 ? 1.234 -2.098 11.859 1 59.16 451 THR A N 1
ATOM 3478 C CA . THR A 1 451 ? 2.23 -1.035 11.773 1 59.16 451 THR A CA 1
ATOM 3479 C C . THR A 1 451 ? 1.561 0.321 11.57 1 59.16 451 THR A C 1
ATOM 3481 O O . THR A 1 451 ? 2.076 1.346 12.023 1 59.16 451 THR A O 1
ATOM 3484 N N . ASN A 1 452 ? 0.331 0.179 11 1 64.31 452 ASN A N 1
ATOM 3485 C CA . ASN A 1 452 ? -0.312 1.457 10.711 1 64.31 452 ASN A CA 1
ATOM 3486 C C . ASN A 1 452 ? -1.66 1.576 11.414 1 64.31 452 ASN A C 1
ATOM 3488 O O . ASN A 1 452 ? -2.342 0.573 11.633 1 64.31 452 ASN A O 1
ATOM 3492 N N . LYS A 1 453 ? -2.008 2.762 11.852 1 75.44 453 LYS A N 1
ATOM 3493 C CA . LYS A 1 453 ? -3.324 3.037 12.422 1 75.44 453 LYS A CA 1
ATOM 3494 C C . LYS A 1 453 ? -4.434 2.68 11.438 1 75.44 453 LYS A C 1
ATOM 3496 O O . LYS A 1 453 ? -4.262 2.814 10.227 1 75.44 453 LYS A O 1
ATOM 3501 N N . PRO A 1 454 ? -5.512 2.16 12.047 1 87 454 PRO A N 1
ATOM 3502 C CA . PRO A 1 454 ? -6.625 1.822 11.156 1 87 454 PRO A CA 1
ATOM 3503 C C . PRO A 1 454 ? -7.145 3.027 10.375 1 87 454 PRO A C 1
ATOM 3505 O O . PRO A 1 454 ? -7.141 4.148 10.891 1 87 454 PRO A O 1
ATOM 3508 N N . GLN A 1 455 ? -7.488 2.717 9.148 1 87.56 455 GLN A N 1
ATOM 3509 C CA . GLN A 1 455 ? -8.117 3.746 8.328 1 87.56 455 GLN A CA 1
ATOM 3510 C C . GLN A 1 455 ? -9.633 3.744 8.516 1 87.56 455 GLN A C 1
ATOM 3512 O O . GLN A 1 455 ? -10.305 2.773 8.164 1 87.56 455 GLN A O 1
ATOM 3517 N N . CYS A 1 456 ? -10.039 4.812 9.086 1 93.38 456 CYS A N 1
ATOM 3518 C CA . CYS A 1 456 ? -11.461 4.898 9.375 1 93.38 456 CYS A CA 1
ATOM 3519 C C . CYS A 1 456 ? -12.156 5.863 8.422 1 93.38 456 CYS A C 1
ATOM 3521 O O . CYS A 1 456 ? -11.539 6.801 7.918 1 93.38 456 CYS A O 1
ATOM 3523 N N . ALA A 1 457 ? -13.469 5.559 8.094 1 96.06 457 ALA A N 1
ATOM 3524 C CA . ALA A 1 457 ? -14.281 6.441 7.266 1 96.06 457 ALA A CA 1
ATOM 3525 C C . ALA A 1 457 ? -15.766 6.324 7.617 1 96.06 457 ALA A C 1
ATOM 3527 O O . ALA A 1 457 ? -16.234 5.254 8.016 1 96.06 457 ALA A O 1
ATOM 3528 N N . VAL A 1 458 ? -16.375 7.418 7.586 1 97.25 458 VAL A N 1
ATOM 3529 C CA . VAL A 1 458 ? -17.828 7.387 7.672 1 97.25 458 VAL A CA 1
ATOM 3530 C C . VAL A 1 458 ? -18.422 6.855 6.367 1 97.25 458 VAL A C 1
ATOM 3532 O O . VAL A 1 458 ? -18.047 7.309 5.281 1 97.25 458 VAL A O 1
ATOM 3535 N N . THR A 1 459 ? -19.312 5.906 6.504 1 96.06 459 THR A N 1
ATOM 3536 C CA . THR A 1 459 ? -19.859 5.289 5.305 1 96.06 459 THR A CA 1
ATOM 3537 C C . THR A 1 459 ? -21.328 5.676 5.121 1 96.06 459 THR A C 1
ATOM 3539 O O . THR A 1 459 ? -21.875 5.539 4.027 1 96.06 459 THR A O 1
ATOM 3542 N N . ALA A 1 460 ? -21.875 6.094 6.176 1 96.5 460 ALA A N 1
ATOM 3543 C CA . ALA A 1 460 ? -23.266 6.523 6.121 1 96.5 460 ALA A CA 1
ATOM 3544 C C . ALA A 1 460 ? -23.578 7.516 7.238 1 96.5 460 ALA A C 1
ATOM 3546 O O . ALA A 1 460 ? -22.969 7.477 8.305 1 96.5 460 ALA A O 1
ATOM 3547 N N . THR A 1 461 ? -24.484 8.445 6.961 1 96.5 461 THR A N 1
ATOM 3548 C CA . THR A 1 461 ? -24.922 9.422 7.953 1 96.5 461 THR A CA 1
ATOM 3549 C C . THR A 1 461 ? -26.438 9.625 7.895 1 96.5 461 THR A C 1
ATOM 3551 O O . THR A 1 461 ? -27.031 9.508 6.828 1 96.5 461 THR A O 1
ATOM 3554 N N . ARG A 1 462 ? -27.047 9.867 9 1 95.81 462 ARG A N 1
ATOM 3555 C CA . ARG A 1 462 ? -28.453 10.211 9.086 1 95.81 462 ARG A CA 1
ATOM 3556 C C . ARG A 1 462 ? -28.719 11.156 10.25 1 95.81 462 ARG A C 1
ATOM 3558 O O . ARG A 1 462 ? -27.828 11.406 11.07 1 95.81 462 ARG A O 1
ATOM 3565 N N . ALA A 1 463 ? -29.891 11.75 10.242 1 94.81 463 ALA A N 1
ATOM 3566 C CA . ALA A 1 463 ? -30.297 12.539 11.406 1 94.81 463 ALA A CA 1
ATOM 3567 C C . ALA A 1 463 ? -30.391 11.672 12.656 1 94.81 463 ALA A C 1
ATOM 3569 O O . ALA A 1 463 ? -30.828 10.523 12.586 1 94.81 463 ALA A O 1
ATOM 3570 N N . THR A 1 464 ? -29.891 12.25 13.75 1 94.56 464 THR A N 1
ATOM 3571 C CA . THR A 1 464 ? -29.922 11.484 14.992 1 94.56 464 THR A CA 1
ATOM 3572 C C . THR A 1 464 ? -31.344 11.125 15.375 1 94.56 464 THR A C 1
ATOM 3574 O O . THR A 1 464 ? -32.281 11.859 15.047 1 94.56 464 THR A O 1
ATOM 3577 N N . ARG A 1 465 ? -31.547 10.023 16.047 1 91.38 465 ARG A N 1
ATOM 3578 C CA . ARG A 1 465 ? -32.844 9.602 16.562 1 91.38 465 ARG A CA 1
ATOM 3579 C C . ARG A 1 465 ? -32.938 9.836 18.062 1 91.38 465 ARG A C 1
ATOM 3581 O O . ARG A 1 465 ? -34 9.617 18.672 1 91.38 465 ARG A O 1
ATOM 3588 N N . LYS A 1 466 ? -31.906 10.391 18.547 1 91.19 466 LYS A N 1
ATOM 3589 C CA . LYS A 1 466 ? -31.875 10.695 19.984 1 91.19 466 LYS A CA 1
ATOM 3590 C C . LYS A 1 466 ? -32.438 12.086 20.25 1 91.19 466 LYS A C 1
ATOM 3592 O O . LYS A 1 466 ? -32.5 12.93 19.359 1 91.19 466 LYS A O 1
ATOM 3597 N N . GLN A 1 467 ? -32.75 12.266 21.484 1 91.31 467 GLN A N 1
ATOM 3598 C CA . GLN A 1 467 ? -33.25 13.578 21.891 1 91.31 467 GLN A CA 1
ATOM 3599 C C . GLN A 1 467 ? -32.094 14.594 21.969 1 91.31 467 GLN A C 1
ATOM 3601 O O . GLN A 1 467 ? -31.016 14.266 22.438 1 91.31 467 GLN A O 1
ATOM 3606 N N . HIS A 1 468 ? -32.344 15.734 21.422 1 90.44 468 HIS A N 1
ATOM 3607 C CA . HIS A 1 468 ? -31.359 16.797 21.391 1 90.44 468 HIS A CA 1
ATOM 3608 C C . HIS A 1 468 ? -32.031 18.172 21.453 1 90.44 468 HIS A C 1
ATOM 3610 O O . HIS A 1 468 ? -33.219 18.297 21.219 1 90.44 468 HIS A O 1
ATOM 3616 N N . PRO A 1 469 ? -31.297 19.203 21.766 1 88.12 469 PRO A N 1
ATOM 3617 C CA . PRO A 1 469 ? -31.875 20.547 21.703 1 88.12 469 PRO A CA 1
ATOM 3618 C C . PRO A 1 469 ? -32.344 20.938 20.297 1 88.12 469 PRO A C 1
ATOM 3620 O O . PRO A 1 469 ? -31.797 20.406 19.312 1 88.12 469 PRO A O 1
ATOM 3623 N N . PRO A 1 470 ? -33.344 21.828 20.25 1 90.81 470 PRO A N 1
ATOM 3624 C CA . PRO A 1 470 ? -33.75 22.281 18.922 1 90.81 470 PRO A CA 1
ATOM 3625 C C . PRO A 1 470 ? -32.594 22.859 18.109 1 90.81 470 PRO A C 1
ATOM 3627 O O . PRO A 1 470 ? -31.656 23.438 18.672 1 90.81 470 PRO A O 1
ATOM 3630 N N . THR A 1 471 ? -32.719 22.781 16.797 1 92 471 THR A N 1
ATOM 3631 C CA . THR A 1 471 ? -31.594 23.062 15.914 1 92 471 THR A CA 1
ATOM 3632 C C . THR A 1 471 ? -31.281 24.547 15.859 1 92 471 THR A C 1
ATOM 3634 O O . THR A 1 471 ? -30.188 24.953 15.469 1 92 471 THR A O 1
ATOM 3637 N N . ASP A 1 472 ? -32.25 25.422 16.172 1 90.25 472 ASP A N 1
ATOM 3638 C CA . ASP A 1 472 ? -32.031 26.859 16.094 1 90.25 472 ASP A CA 1
ATOM 3639 C C . ASP A 1 472 ? -31.281 27.375 17.328 1 90.25 472 ASP A C 1
ATOM 3641 O O . ASP A 1 472 ? -30.828 28.516 17.359 1 90.25 472 ASP A O 1
ATOM 3645 N N . ILE A 1 473 ? -31.172 26.5 18.281 1 86.88 473 ILE A N 1
ATOM 3646 C CA . ILE A 1 473 ? -30.453 26.875 19.484 1 86.88 473 ILE A CA 1
ATOM 3647 C C . ILE A 1 473 ? -28.953 26.656 19.281 1 86.88 473 ILE A C 1
ATOM 3649 O O . ILE A 1 473 ? -28.438 25.562 19.469 1 86.88 473 ILE A O 1
ATOM 3653 N N . THR A 1 474 ? -28.25 27.719 18.969 1 88.06 474 THR A N 1
ATOM 3654 C CA . THR A 1 474 ? -26.797 27.719 18.812 1 88.06 474 THR A CA 1
ATOM 3655 C C . THR A 1 474 ? -26.125 28.578 19.875 1 88.06 474 THR A C 1
ATOM 3657 O O . THR A 1 474 ? -26.75 29.484 20.438 1 88.06 474 THR A O 1
ATOM 3660 N N . PRO A 1 475 ? -24.891 28.266 20.188 1 84.81 475 PRO A N 1
ATOM 3661 C CA . PRO A 1 475 ? -24.203 29.109 21.172 1 84.81 475 PRO A CA 1
ATOM 3662 C C . PRO A 1 475 ? -24.094 30.562 20.719 1 84.81 475 PRO A C 1
ATOM 3664 O O . PRO A 1 475 ? -23.906 31.453 21.547 1 84.81 475 PRO A O 1
ATOM 3667 N N . PHE A 1 476 ? -24.312 30.859 19.516 1 87 476 PHE A N 1
ATOM 3668 C CA . PHE A 1 476 ? -24.125 32.219 18.969 1 87 476 PHE A CA 1
ATOM 3669 C C . PHE A 1 476 ? -25.328 33.094 19.297 1 87 476 PHE A C 1
ATOM 3671 O O . PHE A 1 476 ? -25.281 34.312 19.078 1 87 476 PHE A O 1
ATOM 3678 N N . LEU A 1 477 ? -26.344 32.469 19.797 1 83.25 477 LEU A N 1
ATOM 3679 C CA . LEU A 1 477 ? -27.516 33.219 20.266 1 83.25 477 LEU A CA 1
ATOM 3680 C C . LEU A 1 477 ? -27.156 34.062 21.484 1 83.25 477 LEU A C 1
ATOM 3682 O O . LEU A 1 477 ? -27.859 35 21.812 1 83.25 477 LEU A O 1
ATOM 3686 N N . PHE A 1 478 ? -26.078 33.625 22.047 1 80 478 PHE A N 1
ATOM 3687 C CA . PHE A 1 478 ? -25.594 34.344 23.219 1 80 478 PHE A CA 1
ATOM 3688 C C . PHE A 1 478 ? -24.516 35.344 22.844 1 80 478 PHE A C 1
ATOM 3690 O O . PHE A 1 478 ? -23.422 34.969 22.406 1 80 478 PHE A O 1
ATOM 3697 N N . ARG A 1 479 ? -24.688 36.594 23.109 1 80.31 479 ARG A N 1
ATOM 3698 C CA . ARG A 1 479 ? -23.859 37.688 22.641 1 80.31 479 ARG A CA 1
ATOM 3699 C C . ARG A 1 479 ? -22.422 37.531 23.125 1 80.31 479 ARG A C 1
ATOM 3701 O O . ARG A 1 479 ? -21.469 37.656 22.344 1 80.31 479 ARG A O 1
ATOM 3708 N N . PRO A 1 480 ? -22.188 37.188 24.453 1 77.62 480 PRO A N 1
ATOM 3709 C CA . PRO A 1 480 ? -20.797 37.062 24.891 1 77.62 480 PRO A CA 1
ATOM 3710 C C . PRO A 1 480 ? -20.062 35.938 24.172 1 77.62 480 PRO A C 1
ATOM 3712 O O . PRO A 1 480 ? -18.859 36.062 23.906 1 77.62 480 PRO A O 1
ATOM 3715 N N . VAL A 1 481 ? -20.797 34.844 23.859 1 82.25 481 VAL A N 1
ATOM 3716 C CA . VAL A 1 481 ? -20.188 33.719 23.172 1 82.25 481 VAL A CA 1
ATOM 3717 C C . VAL A 1 481 ? -19.859 34.125 21.734 1 82.25 481 VAL A C 1
ATOM 3719 O O . VAL A 1 481 ? -18.75 33.844 21.234 1 82.25 481 VAL A O 1
ATOM 3722 N N . LEU A 1 482 ? -20.797 34.812 21.094 1 86 482 LEU A N 1
ATOM 3723 C CA . LEU A 1 482 ? -20.562 35.25 19.719 1 86 482 LEU A CA 1
ATOM 3724 C C . LEU A 1 482 ? -19.375 36.219 19.656 1 86 482 LEU A C 1
ATOM 3726 O O . LEU A 1 482 ? -18.531 36.094 18.766 1 86 482 LEU A O 1
ATOM 3730 N N . ASP A 1 483 ? -19.297 37.156 20.562 1 83.38 483 ASP A N 1
ATOM 3731 C CA . ASP A 1 483 ? -18.234 38.156 20.594 1 83.38 483 ASP A CA 1
ATOM 3732 C C . ASP A 1 483 ? -16.875 37.5 20.75 1 83.38 483 ASP A C 1
ATOM 3734 O O . ASP A 1 483 ? -15.938 37.812 20.016 1 83.38 483 ASP A O 1
ATOM 3738 N N . LYS A 1 484 ? -16.828 36.656 21.719 1 82.94 484 LYS A N 1
ATOM 3739 C CA . LYS A 1 484 ? -15.555 36 21.984 1 82.94 484 LYS A CA 1
ATOM 3740 C C . LYS A 1 484 ? -15.148 35.094 20.844 1 82.94 484 LYS A C 1
ATOM 3742 O O . LYS A 1 484 ? -13.977 35.062 20.438 1 82.94 484 LYS A O 1
ATOM 3747 N N . PHE A 1 485 ? -16.062 34.375 20.312 1 88.19 485 PHE A N 1
ATOM 3748 C CA . PHE A 1 485 ? -15.781 33.438 19.219 1 88.19 485 PHE A CA 1
ATOM 3749 C C . PHE A 1 485 ? -15.305 34.188 17.984 1 88.19 485 PHE A C 1
ATOM 3751 O O . PHE A 1 485 ? -14.289 33.844 17.391 1 88.19 485 PHE A O 1
ATOM 3758 N N . THR A 1 486 ? -16 35.219 17.594 1 89.19 486 THR A N 1
ATOM 3759 C CA . THR A 1 486 ? -15.688 35.906 16.359 1 89.19 486 THR A CA 1
ATOM 3760 C C . THR A 1 486 ? -14.422 36.75 16.531 1 89.19 486 THR A C 1
ATOM 3762 O O . THR A 1 486 ? -13.656 36.906 15.578 1 89.19 486 THR A O 1
ATOM 3765 N N . SER A 1 487 ? -14.211 37.312 17.703 1 83.94 487 SER A N 1
ATOM 3766 C CA . SER A 1 487 ? -12.992 38.062 17.938 1 83.94 487 SER A CA 1
ATOM 3767 C C . SER A 1 487 ? -11.758 37.188 17.875 1 83.94 487 SER A C 1
ATOM 3769 O O . SER A 1 487 ? -10.758 37.562 17.25 1 83.94 487 SER A O 1
ATOM 3771 N N . LEU A 1 488 ? -11.898 36.031 18.516 1 84.56 488 LEU A N 1
ATOM 3772 C CA . LEU A 1 488 ? -10.766 35.094 18.5 1 84.56 488 LEU A CA 1
ATOM 3773 C C . LEU A 1 488 ? -10.539 34.531 17.109 1 84.56 488 LEU A C 1
ATOM 3775 O O . LEU A 1 488 ? -9.398 34.344 16.703 1 84.56 488 LEU A O 1
ATOM 3779 N N . LEU A 1 489 ? -11.602 34.312 16.422 1 89.38 489 LEU A N 1
ATOM 3780 C CA . LEU A 1 489 ? -11.5 33.812 15.055 1 89.38 489 LEU A CA 1
ATOM 3781 C C . LEU A 1 489 ? -10.836 34.844 14.156 1 89.38 489 LEU A C 1
ATOM 3783 O O . LEU A 1 489 ? -9.992 34.5 13.32 1 89.38 489 LEU A O 1
ATOM 3787 N N . ALA A 1 490 ? -11.148 36.031 14.305 1 83.38 490 ALA A N 1
ATOM 3788 C CA . ALA A 1 490 ? -10.625 37.125 13.484 1 83.38 490 ALA A CA 1
ATOM 3789 C C . ALA A 1 490 ? -9.133 37.312 13.734 1 83.38 490 ALA A C 1
ATOM 3791 O O . ALA A 1 490 ? -8.398 37.719 12.828 1 83.38 490 ALA A O 1
ATOM 3792 N N . THR A 1 491 ? -8.648 36.938 14.898 1 79.12 491 THR A N 1
ATOM 3793 C CA . THR A 1 491 ? -7.246 37.156 15.234 1 79.12 491 THR A CA 1
ATOM 3794 C C . THR A 1 491 ? -6.484 35.844 15.266 1 79.12 491 THR A C 1
ATOM 3796 O O . THR A 1 491 ? -5.422 35.75 15.891 1 79.12 491 THR A O 1
ATOM 3799 N N . SER A 1 492 ? -7.105 34.844 14.805 1 81.44 492 SER A N 1
ATOM 3800 C CA . SER A 1 492 ? -6.527 33.531 14.898 1 81.44 492 SER A CA 1
ATOM 3801 C C . SER A 1 492 ? -5.152 33.469 14.234 1 81.44 492 SER A C 1
ATOM 3803 O O . SER A 1 492 ? -4.312 32.625 14.609 1 81.44 492 SER A O 1
ATOM 3805 N N . GLN A 1 493 ? -4.863 34.25 13.219 1 75.94 493 GLN A N 1
ATOM 3806 C CA . GLN A 1 493 ? -3.568 34.25 12.539 1 75.94 493 GLN A CA 1
ATOM 3807 C C . GLN A 1 493 ? -2.707 35.438 13 1 75.94 493 GLN A C 1
ATOM 3809 O O . GLN A 1 493 ? -1.661 35.688 12.406 1 75.94 493 GLN A O 1
ATOM 3814 N N . GLY A 1 494 ? -3.027 36.031 13.914 1 67.06 494 GLY A N 1
ATOM 3815 C CA . GLY A 1 494 ? -2.316 37.219 14.367 1 67.06 494 GLY A CA 1
ATOM 3816 C C . GLY A 1 494 ? -2.936 38.5 13.867 1 67.06 494 GLY A C 1
ATOM 3817 O O . GLY A 1 494 ? -3.971 38.5 13.195 1 67.06 494 GLY A O 1
ATOM 3818 N N . LEU A 1 495 ? -2.279 39.594 14.242 1 60.38 495 LEU A N 1
ATOM 3819 C CA . LEU A 1 495 ? -2.801 40.906 13.875 1 60.38 495 LEU A CA 1
ATOM 3820 C C . LEU A 1 495 ? -2.557 41.188 12.398 1 60.38 495 LEU A C 1
ATOM 3822 O O . LEU A 1 495 ? -1.439 41.031 11.906 1 60.38 495 LEU A O 1
ATOM 3826 N N . ASN A 1 496 ? -3.666 41.094 11.641 1 57.59 496 ASN A N 1
ATOM 3827 C CA . ASN A 1 496 ? -3.572 41.375 10.211 1 57.59 496 ASN A CA 1
ATOM 3828 C C . ASN A 1 496 ? -3.707 42.875 9.93 1 57.59 496 ASN A C 1
ATOM 3830 O O . ASN A 1 496 ? -4.348 43.594 10.695 1 57.59 496 ASN A O 1
ATOM 3834 N N . GLU A 1 497 ? -2.867 43.281 9.016 1 60.69 497 GLU A N 1
ATOM 3835 C CA . GLU A 1 497 ? -3.18 44.594 8.477 1 60.69 497 GLU A CA 1
ATOM 3836 C C . GLU A 1 497 ? -4.551 44.625 7.809 1 60.69 497 GLU A C 1
ATOM 3838 O O . GLU A 1 497 ? -4.918 43.656 7.113 1 60.69 497 GLU A O 1
ATOM 3843 N N . THR A 1 498 ? -5.426 45.469 8.18 1 60.47 498 THR A N 1
ATOM 3844 C CA . THR A 1 498 ? -6.797 45.594 7.703 1 60.47 498 THR A CA 1
ATOM 3845 C C . THR A 1 498 ? -6.844 45.531 6.18 1 60.47 498 THR A C 1
ATOM 3847 O O . THR A 1 498 ? -7.883 45.219 5.594 1 60.47 498 THR A O 1
ATOM 3850 N N . SER A 1 499 ? -5.77 45.781 5.559 1 62.75 499 SER A N 1
ATOM 3851 C CA . SER A 1 499 ? -5.793 45.875 4.102 1 62.75 499 SER A CA 1
ATOM 3852 C C . SER A 1 499 ? -5.5 44.5 3.471 1 62.75 499 SER A C 1
ATOM 3854 O O . SER A 1 499 ? -5.605 44.344 2.254 1 62.75 499 SER A O 1
ATOM 3856 N N . ARG A 1 500 ? -5.422 43.531 4.285 1 74 500 ARG A N 1
ATOM 3857 C CA . ARG A 1 500 ? -5.09 42.25 3.715 1 74 500 ARG A CA 1
ATOM 3858 C C . ARG A 1 500 ? -6.066 41.156 4.191 1 74 500 ARG A C 1
ATOM 3860 O O . ARG A 1 500 ? -6.609 41.25 5.293 1 74 500 ARG A O 1
ATOM 3867 N N . TYR A 1 501 ? -6.156 40.281 3.299 1 82.88 501 TYR A N 1
ATOM 3868 C CA . TYR A 1 501 ? -7.125 39.219 3.59 1 82.88 501 TYR A CA 1
ATOM 3869 C C . TYR A 1 501 ? -6.531 38.188 4.531 1 82.88 501 TYR A C 1
ATOM 3871 O O . TYR A 1 501 ? -5.348 37.844 4.426 1 82.88 501 TYR A O 1
ATOM 3879 N N . SER A 1 502 ? -7.328 37.688 5.395 1 84.75 502 SER A N 1
ATOM 3880 C CA . SER A 1 502 ? -6.945 36.656 6.344 1 84.75 502 SER A CA 1
ATOM 3881 C C . SER A 1 502 ? -6.871 35.281 5.668 1 84.75 502 SER A C 1
ATOM 3883 O O . SER A 1 502 ? -7.383 35.125 4.562 1 84.75 502 SER A O 1
ATOM 3885 N N . LEU A 1 503 ? -6.254 34.375 6.32 1 87.56 503 LEU A N 1
ATOM 3886 C CA . LEU A 1 503 ? -6.16 33 5.828 1 87.56 503 LEU A CA 1
ATOM 3887 C C . LEU A 1 503 ? -7.551 32.406 5.637 1 87.56 503 LEU A C 1
ATOM 3889 O O . LEU A 1 503 ? -7.766 31.625 4.715 1 87.56 503 LEU A O 1
ATOM 3893 N N . MET A 1 504 ? -8.461 32.75 6.5 1 91.81 504 MET A N 1
ATOM 3894 C CA . MET A 1 504 ? -9.828 32.25 6.383 1 91.81 504 MET A CA 1
ATOM 3895 C C . MET A 1 504 ? -10.461 32.688 5.07 1 91.81 504 MET A C 1
ATOM 3897 O O . MET A 1 504 ? -11.055 31.891 4.355 1 91.81 504 MET A O 1
ATOM 3901 N N . GLU A 1 505 ? -10.305 33.969 4.777 1 92.44 505 GLU A N 1
ATOM 3902 C CA . GLU A 1 505 ? -10.859 34.5 3.535 1 92.44 505 GLU A CA 1
ATOM 3903 C C . GLU A 1 505 ? -10.219 33.844 2.318 1 92.44 505 GLU A C 1
ATOM 3905 O O . GLU A 1 505 ? -10.898 33.531 1.336 1 92.44 505 GLU A O 1
ATOM 3910 N N . LYS A 1 506 ? -8.977 33.656 2.416 1 90.19 506 LYS A N 1
ATOM 3911 C CA . LYS A 1 506 ? -8.266 32.969 1.329 1 90.19 506 LYS A CA 1
ATOM 3912 C C . LYS A 1 506 ? -8.758 31.547 1.16 1 90.19 506 LYS A C 1
ATOM 3914 O O . LYS A 1 506 ? -8.867 31.047 0.036 1 90.19 506 LYS A O 1
ATOM 3919 N N . TYR A 1 507 ? -8.992 30.953 2.258 1 93.69 507 TYR A N 1
ATOM 3920 C CA . TYR A 1 507 ? -9.516 29.594 2.213 1 93.69 507 TYR A CA 1
ATOM 3921 C C . TYR A 1 507 ? -10.906 29.562 1.588 1 93.69 507 TYR A C 1
ATOM 3923 O O . TYR A 1 507 ? -11.219 28.672 0.801 1 93.69 507 TYR A O 1
ATOM 3931 N N . LEU A 1 508 ? -11.727 30.469 2.02 1 95.88 508 LEU A N 1
ATOM 3932 C CA . LEU A 1 508 ? -13.07 30.531 1.459 1 95.88 508 LEU A CA 1
ATOM 3933 C C . LEU A 1 508 ? -13.023 30.672 -0.058 1 95.88 508 LEU A C 1
ATOM 3935 O O . LEU A 1 508 ? -13.906 30.172 -0.762 1 95.88 508 LEU A O 1
ATOM 3939 N N . ASN A 1 509 ? -11.984 31.281 -0.47 1 93.38 509 ASN A N 1
ATOM 3940 C CA . ASN A 1 509 ? -11.844 31.5 -1.906 1 93.38 509 ASN A CA 1
ATOM 3941 C C . ASN A 1 509 ? -11.305 30.266 -2.609 1 93.38 509 ASN A C 1
ATOM 3943 O O . ASN A 1 509 ? -11.781 29.891 -3.682 1 93.38 509 ASN A O 1
ATOM 3947 N N . ASN A 1 510 ? -10.25 29.703 -2.014 1 91.56 510 ASN A N 1
ATOM 3948 C CA . ASN A 1 510 ? -9.602 28.516 -2.539 1 91.56 510 ASN A CA 1
ATOM 3949 C C . ASN A 1 510 ? -9.266 27.516 -1.43 1 91.56 510 ASN A C 1
ATOM 3951 O O . ASN A 1 510 ? -8.266 27.672 -0.729 1 91.56 510 ASN A O 1
ATOM 3955 N N . THR A 1 511 ? -10.031 26.453 -1.422 1 92.69 511 THR A N 1
ATOM 3956 C CA . THR A 1 511 ? -9.867 25.5 -0.329 1 92.69 511 THR A CA 1
ATOM 3957 C C . THR A 1 511 ? -8.625 24.641 -0.545 1 92.69 511 THR A C 1
ATOM 3959 O O . THR A 1 511 ? -8.031 24.125 0.414 1 92.69 511 THR A O 1
ATOM 3962 N N . ASP A 1 512 ? -8.133 24.5 -1.755 1 87.44 512 ASP A N 1
ATOM 3963 C CA . ASP A 1 512 ? -7.02 23.609 -2.059 1 87.44 512 ASP A CA 1
ATOM 3964 C C . ASP A 1 512 ? -5.688 24.25 -1.663 1 87.44 512 ASP A C 1
ATOM 3966 O O . ASP A 1 512 ? -4.84 23.594 -1.053 1 87.44 512 ASP A O 1
ATOM 3970 N N . ALA A 1 513 ? -5.578 25.5 -2.094 1 85.94 513 ALA A N 1
ATOM 3971 C CA . ALA A 1 513 ? -4.324 26.203 -1.825 1 85.94 513 ALA A CA 1
ATOM 3972 C C . ALA A 1 513 ? -4.582 27.656 -1.422 1 85.94 513 ALA A C 1
ATOM 3974 O O . ALA A 1 513 ? -4.344 28.578 -2.207 1 85.94 513 ALA A O 1
ATOM 3975 N N . PRO A 1 514 ? -4.852 27.828 -0.166 1 87.62 514 PRO A N 1
ATOM 3976 C CA . PRO A 1 514 ? -5.199 29.172 0.282 1 87.62 514 PRO A CA 1
ATOM 3977 C C . PRO A 1 514 ? -4.043 30.156 0.125 1 87.62 514 PRO A C 1
ATOM 3979 O O . PRO A 1 514 ? -4.27 31.344 -0.151 1 87.62 514 PRO A O 1
ATOM 3982 N N . LEU A 1 515 ? -2.83 29.688 0.215 1 83.5 515 LEU A N 1
ATOM 3983 C CA . LEU A 1 515 ? -1.689 30.594 0.178 1 83.5 515 LEU A CA 1
ATOM 3984 C C . LEU A 1 515 ? -1.352 30.984 -1.257 1 83.5 515 LEU A C 1
ATOM 3986 O O . LEU A 1 515 ? -0.55 31.891 -1.484 1 83.5 515 LEU A O 1
ATOM 3990 N N . LEU A 1 516 ? -1.986 30.438 -2.189 1 79.5 516 LEU A N 1
ATOM 3991 C CA . LEU A 1 516 ? -1.74 30.781 -3.588 1 79.5 516 LEU A CA 1
ATOM 3992 C C . LEU A 1 516 ? -2.711 31.844 -4.066 1 79.5 516 LEU A C 1
ATOM 3994 O O . LEU A 1 516 ? -2.57 32.375 -5.176 1 79.5 516 LEU A O 1
ATOM 3998 N N . VAL A 1 517 ? -3.691 32.125 -3.199 1 80.31 517 VAL A N 1
ATOM 3999 C CA . VAL A 1 517 ? -4.645 33.188 -3.506 1 80.31 517 VAL A CA 1
ATOM 4000 C C . VAL A 1 517 ? -3.957 34.562 -3.383 1 80.31 517 VAL A C 1
ATOM 4002 O O . VAL A 1 517 ? -3.158 34.781 -2.469 1 80.31 517 VAL A O 1
ATOM 4005 N N . PRO A 1 518 ? -4.227 35.344 -4.348 1 74.25 518 PRO A N 1
ATOM 4006 C CA . PRO A 1 518 ? -3.592 36.656 -4.309 1 74.25 518 PRO A CA 1
ATOM 4007 C C . PRO A 1 518 ? -3.977 37.469 -3.066 1 74.25 518 PRO A C 1
ATOM 4009 O O . PRO A 1 518 ? -5.078 37.281 -2.533 1 74.25 518 PRO A O 1
ATOM 4012 N N . GLU A 1 519 ? -3.164 38.312 -2.674 1 69.62 519 GLU A N 1
ATOM 4013 C CA . GLU A 1 519 ? -3.318 39.094 -1.448 1 69.62 519 GLU A CA 1
ATOM 4014 C C . GLU A 1 519 ? -4.344 40.219 -1.628 1 69.62 519 GLU A C 1
ATOM 4016 O O . GLU A 1 519 ? -4.941 40.688 -0.654 1 69.62 519 GLU A O 1
ATOM 4021 N N . VAL A 1 520 ? -4.469 40.656 -2.834 1 65.38 520 VAL A N 1
ATOM 4022 C CA . VAL A 1 520 ? -5.379 41.781 -3.066 1 65.38 520 VAL A CA 1
ATOM 4023 C C . VAL A 1 520 ? -6.434 41.375 -4.094 1 65.38 520 VAL A C 1
ATOM 4025 O O . VAL A 1 520 ? -6.188 40.5 -4.945 1 65.38 520 VAL A O 1
ATOM 4028 N N . GLY A 1 521 ? -7.66 41.906 -3.879 1 70.38 521 GLY A N 1
ATOM 4029 C CA . GLY A 1 521 ? -8.711 41.75 -4.875 1 70.38 521 GLY A CA 1
ATOM 4030 C C . GLY A 1 521 ? -9.414 40.406 -4.805 1 70.38 521 GLY A C 1
ATOM 4031 O O . GLY A 1 521 ? -9.75 39.812 -5.836 1 70.38 521 GLY A O 1
ATOM 4032 N N . LEU A 1 522 ? -9.57 39.938 -3.604 1 82 522 LEU A N 1
ATOM 4033 C CA . LEU A 1 522 ? -10.258 38.656 -3.438 1 82 522 LEU A CA 1
ATOM 4034 C C . LEU A 1 522 ? -11.742 38.781 -3.742 1 82 522 LEU A C 1
ATOM 4036 O O . LEU A 1 522 ? -12.414 39.688 -3.203 1 82 522 LEU A O 1
ATOM 4040 N N . SER A 1 523 ? -12.203 38.031 -4.703 1 85.81 523 SER A N 1
ATOM 4041 C CA . SER A 1 523 ? -13.594 38.094 -5.145 1 85.81 523 SER A CA 1
ATOM 4042 C C . SER A 1 523 ? -14.43 36.969 -4.555 1 85.81 523 SER A C 1
ATOM 4044 O O . SER A 1 523 ? -14.953 36.125 -5.289 1 85.81 523 SER A O 1
ATOM 4046 N N . LEU A 1 524 ? -14.711 37.062 -3.264 1 93.44 524 LEU A N 1
ATOM 4047 C CA . LEU A 1 524 ? -15.539 36.031 -2.615 1 93.44 524 LEU A CA 1
ATOM 4048 C C . LEU A 1 524 ? -16.969 36.094 -3.133 1 93.44 524 LEU A C 1
ATOM 4050 O O . LEU A 1 524 ? -17.672 35.094 -3.17 1 93.44 524 LEU A O 1
ATOM 4054 N N . TYR A 1 525 ? -17.406 37.281 -3.6 1 94.06 525 TYR A N 1
ATOM 4055 C CA . TYR A 1 525 ? -18.781 37.531 -4.023 1 94.06 525 TYR A CA 1
ATOM 4056 C C . TYR A 1 525 ? -19.078 36.781 -5.328 1 94.06 525 TYR A C 1
ATOM 4058 O O . TYR A 1 525 ? -20.234 36.625 -5.695 1 94.06 525 TYR A O 1
ATOM 4066 N N . THR A 1 526 ? -18.062 36.312 -5.996 1 93.62 526 THR A N 1
ATOM 4067 C CA . THR A 1 526 ? -18.266 35.625 -7.277 1 93.62 526 THR A CA 1
ATOM 4068 C C . THR A 1 526 ? -18.516 34.156 -7.078 1 93.62 526 THR A C 1
ATOM 4070 O O . THR A 1 526 ? -18.906 33.438 -8.016 1 93.62 526 THR A O 1
ATOM 4073 N N . LEU A 1 527 ? -18.359 33.656 -5.891 1 95 527 LEU A N 1
ATOM 4074 C CA . LEU A 1 527 ? -18.562 32.25 -5.605 1 95 527 LEU A CA 1
ATOM 4075 C C . LEU A 1 527 ? -20.047 31.906 -5.633 1 95 527 LEU A C 1
ATOM 4077 O O . LEU A 1 527 ? -20.891 32.781 -5.418 1 95 527 LEU A O 1
ATOM 4081 N N . ASP A 1 528 ? -20.266 30.672 -5.949 1 95.06 528 ASP A N 1
ATOM 4082 C CA . ASP A 1 528 ? -21.625 30.188 -5.801 1 95.06 528 ASP A CA 1
ATOM 4083 C C . ASP A 1 528 ? -22.047 30.172 -4.336 1 95.06 528 ASP A C 1
ATOM 4085 O O . ASP A 1 528 ? -21.266 29.812 -3.455 1 95.06 528 ASP A O 1
ATOM 4089 N N . LYS A 1 529 ? -23.297 30.578 -4.086 1 94.88 529 LYS A N 1
ATOM 4090 C CA . LYS A 1 529 ? -23.781 30.703 -2.719 1 94.88 529 LYS A CA 1
ATOM 4091 C C . LYS A 1 529 ? -23.719 29.375 -1.976 1 94.88 529 LYS A C 1
ATOM 4093 O O . LYS A 1 529 ? -23.438 29.344 -0.774 1 94.88 529 LYS A O 1
ATOM 4098 N N . ILE A 1 530 ? -23.984 28.281 -2.639 1 93.5 530 ILE A N 1
ATOM 4099 C CA . ILE A 1 530 ? -23.969 26.969 -2.006 1 93.5 530 ILE A CA 1
ATOM 4100 C C . ILE A 1 530 ? -22.547 26.594 -1.611 1 93.5 530 ILE A C 1
ATOM 4102 O O . ILE A 1 530 ? -22.312 26.094 -0.506 1 93.5 530 ILE A O 1
ATOM 4106 N N . VAL A 1 531 ? -21.656 26.859 -2.539 1 94.31 531 VAL A N 1
ATOM 4107 C CA . VAL A 1 531 ? -20.25 26.562 -2.287 1 94.31 531 VAL A CA 1
ATOM 4108 C C . VAL A 1 531 ? -19.734 27.422 -1.137 1 94.31 531 VAL A C 1
ATOM 4110 O O . VAL A 1 531 ? -19.031 26.938 -0.257 1 94.31 531 VAL A O 1
ATOM 4113 N N . PHE A 1 532 ? -20.141 28.703 -1.152 1 96.44 532 PHE A N 1
ATOM 4114 C CA . PHE A 1 532 ? -19.734 29.594 -0.083 1 96.44 532 PHE A CA 1
ATOM 4115 C C . PHE A 1 532 ? -20.297 29.141 1.256 1 96.44 532 PHE A C 1
ATOM 4117 O O . PHE A 1 532 ? -19.594 29.172 2.271 1 96.44 532 PHE A O 1
ATOM 4124 N N . SER A 1 533 ? -21.547 28.719 1.246 1 96.31 533 SER A N 1
ATOM 4125 C CA . SER A 1 533 ? -22.188 28.234 2.471 1 96.31 533 SER A CA 1
ATOM 4126 C C . SER A 1 533 ? -21.453 27.031 3.049 1 96.31 533 SER A C 1
ATOM 4128 O O . SER A 1 533 ? -21.25 26.953 4.262 1 96.31 533 SER A O 1
ATOM 4130 N N . GLN A 1 534 ? -21.109 26.188 2.211 1 95.31 534 GLN A N 1
ATOM 4131 C CA . GLN A 1 534 ? -20.406 24.984 2.637 1 95.31 534 GLN A CA 1
ATOM 4132 C C . GLN A 1 534 ? -19.047 25.312 3.229 1 95.31 534 GLN A C 1
ATOM 4134 O O . GLN A 1 534 ? -18.672 24.797 4.281 1 95.31 534 GLN A O 1
ATOM 4139 N N . ARG A 1 535 ? -18.344 26.172 2.547 1 96.56 535 ARG A N 1
ATOM 4140 C CA . ARG A 1 535 ? -17 26.516 2.998 1 96.56 535 ARG A CA 1
ATOM 4141 C C . ARG A 1 535 ? -17.047 27.312 4.301 1 96.56 535 ARG A C 1
ATOM 4143 O O . ARG A 1 535 ? -16.203 27.109 5.18 1 96.56 535 ARG A O 1
ATOM 4150 N N . LEU A 1 536 ? -18 28.188 4.41 1 97.31 536 LEU A N 1
ATOM 4151 C CA . LEU A 1 536 ? -18.172 28.938 5.648 1 97.31 536 LEU A CA 1
ATOM 4152 C C . LEU A 1 536 ? -18.531 28.016 6.801 1 97.31 536 LEU A C 1
ATOM 4154 O O . LEU A 1 536 ? -18.031 28.172 7.914 1 97.31 536 LEU A O 1
ATOM 4158 N N . THR A 1 537 ? -19.406 27.047 6.539 1 97.5 537 THR A N 1
ATOM 4159 C CA . THR A 1 537 ? -19.766 26.047 7.531 1 97.5 537 THR A CA 1
ATOM 4160 C C . THR A 1 537 ? -18.531 25.281 8 1 97.5 537 THR A C 1
ATOM 4162 O O . THR A 1 537 ? -18.344 25.078 9.203 1 97.5 537 THR A O 1
ATOM 4165 N N . GLN A 1 538 ? -17.75 24.922 7.09 1 97 538 GLN A N 1
ATOM 4166 C CA . GLN A 1 538 ? -16.547 24.156 7.379 1 97 538 GLN A CA 1
ATOM 4167 C C . GLN A 1 538 ? -15.586 24.938 8.258 1 97 538 GLN A C 1
ATOM 4169 O O . GLN A 1 538 ? -15.055 24.406 9.234 1 97 538 GLN A O 1
ATOM 4174 N N . VAL A 1 539 ? -15.414 26.172 7.957 1 96.88 539 VAL A N 1
ATOM 4175 C CA . VAL A 1 539 ? -14.461 27 8.688 1 96.88 539 VAL A CA 1
ATOM 4176 C C . VAL A 1 539 ? -14.969 27.266 10.094 1 96.88 539 VAL A C 1
ATOM 4178 O O . VAL A 1 539 ? -14.219 27.172 11.07 1 96.88 539 VAL A O 1
ATOM 4181 N N . LEU A 1 540 ? -16.188 27.578 10.25 1 96.88 540 LEU A N 1
ATOM 4182 C CA . LEU A 1 540 ? -16.766 27.859 11.555 1 96.88 540 LEU A CA 1
ATOM 4183 C C . LEU A 1 540 ? -16.75 26.625 12.445 1 96.88 540 LEU A C 1
ATOM 4185 O O . LEU A 1 540 ? -16.375 26.703 13.617 1 96.88 540 LEU A O 1
ATOM 4189 N N . ASN A 1 541 ? -17.109 25.531 11.883 1 97.38 541 ASN A N 1
ATOM 4190 C CA . ASN A 1 541 ? -17.109 24.281 12.648 1 97.38 541 ASN A CA 1
ATOM 4191 C C . ASN A 1 541 ? -15.688 23.859 13.023 1 97.38 541 ASN A C 1
ATOM 4193 O O . ASN A 1 541 ? -15.469 23.281 14.086 1 97.38 541 ASN A O 1
ATOM 4197 N N . THR A 1 542 ? -14.766 24.047 12.086 1 97.44 542 THR A N 1
ATOM 4198 C CA . THR A 1 542 ? -13.375 23.703 12.367 1 97.44 542 THR A CA 1
ATOM 4199 C C . THR A 1 542 ? -12.852 24.484 13.57 1 97.44 542 THR A C 1
ATOM 4201 O O . THR A 1 542 ? -12.219 23.906 14.461 1 97.44 542 THR A O 1
ATOM 4204 N N . TYR A 1 543 ? -13.164 25.766 13.586 1 95.94 543 TYR A N 1
ATOM 4205 C CA . TYR A 1 543 ? -12.711 26.594 14.695 1 95.94 543 TYR A CA 1
ATOM 4206 C C . TYR A 1 543 ? -13.422 26.203 15.992 1 95.94 543 TYR A C 1
ATOM 4208 O O . TYR A 1 543 ? -12.805 26.156 17.062 1 95.94 543 TYR A O 1
ATOM 4216 N N . TYR A 1 544 ? -14.625 25.969 15.883 1 94.44 544 TYR A N 1
ATOM 4217 C CA . TYR A 1 544 ? -15.391 25.578 17.062 1 94.44 544 TYR A CA 1
ATOM 4218 C C . TYR A 1 544 ? -14.898 24.234 17.609 1 94.44 544 TYR A C 1
ATOM 4220 O O . TYR A 1 544 ? -14.711 24.078 18.812 1 94.44 544 TYR A O 1
ATOM 4228 N N . MET A 1 545 ? -14.727 23.297 16.734 1 94.25 545 MET A N 1
ATOM 4229 C CA . MET A 1 545 ? -14.234 21.984 17.141 1 94.25 545 MET A CA 1
ATOM 4230 C C . MET A 1 545 ? -12.875 22.094 17.812 1 94.25 545 MET A C 1
ATOM 4232 O O . MET A 1 545 ? -12.625 21.438 18.828 1 94.25 545 MET A O 1
ATOM 4236 N N . ALA A 1 546 ? -12.062 22.875 17.25 1 93 546 ALA A N 1
ATOM 4237 C CA . ALA A 1 546 ? -10.719 23.062 17.797 1 93 546 ALA A CA 1
ATOM 4238 C C . ALA A 1 546 ? -10.773 23.672 19.188 1 93 546 ALA A C 1
ATOM 4240 O O . ALA A 1 546 ? -9.875 23.438 20.016 1 93 546 ALA A O 1
ATOM 4241 N N . SER A 1 547 ? -11.82 24.406 19.531 1 90.56 547 SER A N 1
ATOM 4242 C CA . SER A 1 547 ? -11.922 25.109 20.797 1 90.56 547 SER A CA 1
ATOM 4243 C C . SER A 1 547 ? -12.43 24.203 21.906 1 90.56 547 SER A C 1
ATOM 4245 O O . SER A 1 547 ? -12.258 24.5 23.094 1 90.56 547 SER A O 1
ATOM 4247 N N . LEU A 1 548 ? -13.047 23.125 21.547 1 89.06 548 LEU A N 1
ATOM 4248 C CA . LEU A 1 548 ? -13.703 22.281 22.547 1 89.06 548 LEU A CA 1
ATOM 4249 C C . LEU A 1 548 ? -12.672 21.625 23.469 1 89.06 548 LEU A C 1
ATOM 4251 O O . LEU A 1 548 ? -12.812 21.688 24.688 1 89.06 548 LEU A O 1
ATOM 4255 N N . PHE A 1 549 ? -11.68 21.047 22.891 1 88.62 549 PHE A N 1
ATOM 4256 C CA . PHE A 1 549 ? -10.648 20.359 23.672 1 88.62 549 PHE A CA 1
ATOM 4257 C C . PHE A 1 549 ? -9.414 20.109 22.812 1 88.62 549 PHE A C 1
ATOM 4259 O O . PHE A 1 549 ? -9.195 18.984 22.344 1 88.62 549 PHE A O 1
ATOM 4266 N N . PRO A 1 550 ? -8.562 21.062 22.641 1 88.38 550 PRO A N 1
ATOM 4267 C CA . PRO A 1 550 ? -7.43 20.969 21.703 1 88.38 550 PRO A CA 1
ATOM 4268 C C . PRO A 1 550 ? -6.555 19.75 21.953 1 88.38 550 PRO A C 1
ATOM 4270 O O . PRO A 1 550 ? -6.172 19.047 21 1 88.38 550 PRO A O 1
ATOM 4273 N N . SER A 1 551 ? -6.238 19.359 23.188 1 86.88 551 SER A N 1
ATOM 4274 C CA . SER A 1 551 ? -5.371 18.219 23.453 1 86.88 551 SER A CA 1
ATOM 4275 C C . SER A 1 551 ? -6.027 16.906 23.047 1 86.88 551 SER A C 1
ATOM 4277 O O . SER A 1 551 ? -5.34 15.953 22.656 1 86.88 551 SER A O 1
ATOM 4279 N N . ALA A 1 552 ? -7.32 16.844 23.078 1 89.5 552 ALA A N 1
ATOM 4280 C CA . ALA A 1 552 ? -8.047 15.648 22.672 1 89.5 552 ALA A CA 1
ATOM 4281 C C . ALA A 1 552 ? -7.945 15.438 21.156 1 89.5 552 ALA A C 1
ATOM 4283 O O . ALA A 1 552 ? -7.984 14.297 20.688 1 89.5 552 ALA A O 1
ATOM 4284 N N . MET A 1 553 ? -7.77 16.516 20.406 1 91.75 553 MET A N 1
ATOM 4285 C CA . MET A 1 553 ? -7.766 16.453 18.953 1 91.75 553 MET A CA 1
ATOM 4286 C C . MET A 1 553 ? -6.453 15.867 18.438 1 91.75 553 MET A C 1
ATOM 4288 O O . MET A 1 553 ? -6.379 15.406 17.297 1 91.75 553 MET A O 1
ATOM 4292 N N . VAL A 1 554 ? -5.441 15.914 19.25 1 88.81 554 VAL A N 1
ATOM 4293 C CA . VAL A 1 554 ? -4.133 15.484 18.766 1 88.81 554 VAL A CA 1
ATOM 4294 C C . VAL A 1 554 ? -3.734 14.18 19.453 1 88.81 554 VAL A C 1
ATOM 4296 O O . VAL A 1 554 ? -2.549 13.93 19.688 1 88.81 554 VAL A O 1
ATOM 4299 N N . GLY A 1 555 ? -4.684 13.383 19.938 1 83.5 555 GLY A N 1
ATOM 4300 C CA . GLY A 1 555 ? -4.391 12.078 20.5 1 83.5 555 GLY A CA 1
ATOM 4301 C C . GLY A 1 555 ? -4.672 11.992 21.984 1 83.5 555 GLY A C 1
ATOM 4302 O O . GLY A 1 555 ? -4.371 10.984 22.625 1 83.5 555 GLY A O 1
ATOM 4303 N N . GLY A 1 556 ? -5.242 12.93 22.5 1 74.94 556 GLY A N 1
ATOM 4304 C CA . GLY A 1 556 ? -5.465 13 23.938 1 74.94 556 GLY A CA 1
ATOM 4305 C C . GLY A 1 556 ? -6.559 12.062 24.406 1 74.94 556 GLY A C 1
ATOM 4306 O O . GLY A 1 556 ? -6.754 11.898 25.609 1 74.94 556 GLY A O 1
ATOM 4307 N N . LEU A 1 557 ? -7.18 11.469 23.484 1 85.56 557 LEU A N 1
ATOM 4308 C CA . LEU A 1 557 ? -8.219 10.539 23.906 1 85.56 557 LEU A CA 1
ATOM 4309 C C . LEU A 1 557 ? -7.609 9.219 24.375 1 85.56 557 LEU A C 1
ATOM 4311 O O . LEU A 1 557 ? -8.172 8.547 25.25 1 85.56 557 LEU A O 1
ATOM 4315 N N . ASP A 1 558 ? -6.52 8.875 23.828 1 82.31 558 ASP A N 1
ATOM 4316 C CA . ASP A 1 558 ? -5.863 7.621 24.172 1 82.31 558 ASP A CA 1
ATOM 4317 C C . ASP A 1 558 ? -4.805 7.824 25.25 1 82.31 558 ASP A C 1
ATOM 4319 O O . ASP A 1 558 ? -4.375 6.863 25.891 1 82.31 558 ASP A O 1
ATOM 4323 N N . THR A 1 559 ? -4.422 9.055 25.375 1 81.5 559 THR A N 1
ATOM 4324 C CA . THR A 1 559 ? -3.391 9.359 26.359 1 81.5 559 THR A CA 1
ATOM 4325 C C . THR A 1 559 ? -4.012 9.922 27.641 1 81.5 559 THR A C 1
ATOM 4327 O O . THR A 1 559 ? -5.016 10.633 27.594 1 81.5 559 THR A O 1
ATOM 4330 N N . LYS A 1 560 ? -3.461 9.516 28.719 1 79.38 560 LYS A N 1
ATOM 4331 C CA . LYS A 1 560 ? -3.922 10.062 30 1 79.38 560 LYS A CA 1
ATOM 4332 C C . LYS A 1 560 ? -3.521 11.531 30.141 1 79.38 560 LYS A C 1
ATOM 4334 O O . LYS A 1 560 ? -2.334 11.859 30.141 1 79.38 560 LYS A O 1
ATOM 4339 N N . LEU A 1 561 ? -4.527 12.344 30.156 1 80.94 561 LEU A N 1
ATOM 4340 C CA . LEU A 1 561 ? -4.293 13.773 30.328 1 80.94 561 LEU A CA 1
ATOM 4341 C C . LEU A 1 561 ? -4.34 14.164 31.812 1 80.94 561 LEU A C 1
ATOM 4343 O O . LEU A 1 561 ? -5.098 13.578 32.594 1 80.94 561 LEU A O 1
ATOM 4347 N N . PRO A 1 562 ? -3.486 15.086 32.156 1 76.19 562 PRO A N 1
ATOM 4348 C CA . PRO A 1 562 ? -3.562 15.555 33.531 1 76.19 562 PRO A CA 1
ATOM 4349 C C . PRO A 1 562 ? -4.941 16.109 33.906 1 76.19 562 PRO A C 1
ATOM 4351 O O . PRO A 1 562 ? -5.59 16.75 33.062 1 76.19 562 PRO A O 1
ATOM 4354 N N . GLU A 1 563 ? -5.289 15.852 35.094 1 76.94 563 GLU A N 1
ATOM 4355 C CA . GLU A 1 563 ? -6.605 16.25 35.594 1 76.94 563 GLU A CA 1
ATOM 4356 C C . GLU A 1 563 ? -6.793 17.766 35.469 1 76.94 563 GLU A C 1
ATOM 4358 O O . GLU A 1 563 ? -7.891 18.234 35.156 1 76.94 563 GLU A O 1
ATOM 4363 N N . TYR A 1 564 ? -5.754 18.406 35.719 1 72.56 564 TYR A N 1
ATOM 4364 C CA . TYR A 1 564 ? -5.82 19.859 35.656 1 72.56 564 TYR A CA 1
ATOM 4365 C C . TYR A 1 564 ? -6.203 20.328 34.25 1 72.56 564 TYR A C 1
ATOM 4367 O O . TYR A 1 564 ? -6.996 21.25 34.062 1 72.56 564 TYR A O 1
ATOM 4375 N N . THR A 1 565 ? -5.664 19.672 33.281 1 73.56 565 THR A N 1
ATOM 4376 C CA . THR A 1 565 ? -5.973 20.016 31.891 1 73.56 565 THR A CA 1
ATOM 4377 C C . THR A 1 565 ? -7.43 19.703 31.562 1 73.56 565 THR A C 1
ATOM 4379 O O . THR A 1 565 ? -8.102 20.484 30.891 1 73.56 565 THR A O 1
ATOM 4382 N N . ILE A 1 566 ? -7.883 18.609 32.062 1 77.56 566 ILE A N 1
ATOM 4383 C CA . ILE A 1 566 ? -9.25 18.203 31.797 1 77.56 566 ILE A CA 1
ATOM 4384 C C . ILE A 1 566 ? -10.227 19.172 32.438 1 77.56 566 ILE A C 1
ATOM 4386 O O . ILE A 1 566 ? -11.172 19.641 31.797 1 77.56 566 ILE A O 1
ATOM 4390 N N . ARG A 1 567 ? -9.992 19.531 33.625 1 74.06 567 ARG A N 1
ATOM 4391 C CA . ARG A 1 567 ? -10.883 20.422 34.375 1 74.06 567 ARG A CA 1
ATOM 4392 C C . ARG A 1 567 ? -10.891 21.828 33.781 1 74.06 567 ARG A C 1
ATOM 4394 O O . ARG A 1 567 ? -11.891 22.547 33.906 1 74.06 567 ARG A O 1
ATOM 4401 N N . MET A 1 568 ? -9.812 22.109 33.188 1 70.25 568 MET A N 1
ATOM 4402 C CA . MET A 1 568 ? -9.703 23.438 32.594 1 70.25 568 MET A CA 1
ATOM 4403 C C . MET A 1 568 ? -10.594 23.547 31.359 1 70.25 568 MET A C 1
ATOM 4405 O O . MET A 1 568 ? -11.125 24.625 31.062 1 70.25 568 MET A O 1
ATOM 4409 N N . TYR A 1 569 ? -10.789 22.469 30.766 1 72.62 569 TYR A N 1
ATOM 4410 C CA . TYR A 1 569 ? -11.523 22.562 29.5 1 72.62 569 TYR A CA 1
ATOM 4411 C C . TYR A 1 569 ? -12.992 22.172 29.703 1 72.62 569 TYR A C 1
ATOM 4413 O O . TYR A 1 569 ? -13.883 22.75 29.078 1 72.62 569 TYR A O 1
ATOM 4421 N N . THR A 1 570 ? -13.172 21.141 30.516 1 72.19 570 THR A N 1
ATOM 4422 C CA . THR A 1 570 ? -14.57 20.75 30.609 1 72.19 570 THR A CA 1
ATOM 4423 C C . THR A 1 570 ? -14.852 20.031 31.922 1 72.19 570 THR A C 1
ATOM 4425 O O . THR A 1 570 ? -13.945 19.422 32.5 1 72.19 570 THR A O 1
ATOM 4428 N N . GLU A 1 571 ? -15.992 20.25 32.344 1 70.88 571 GLU A N 1
ATOM 4429 C CA . GLU A 1 571 ? -16.5 19.469 33.469 1 70.88 571 GLU A CA 1
ATOM 4430 C C . GLU A 1 571 ? -17.328 18.281 32.969 1 70.88 571 GLU A C 1
ATOM 4432 O O . GLU A 1 571 ? -17.547 17.328 33.719 1 70.88 571 GLU A O 1
ATOM 4437 N N . ASP A 1 572 ? -17.672 18.344 31.688 1 74.88 572 ASP A N 1
ATOM 4438 C CA . ASP A 1 572 ? -18.453 17.281 31.078 1 74.88 572 ASP A CA 1
ATOM 4439 C C . ASP A 1 572 ? -17.562 16.109 30.672 1 74.88 572 ASP A C 1
ATOM 4441 O O . ASP A 1 572 ? -16.375 16.281 30.438 1 74.88 572 ASP A O 1
ATOM 4445 N N . PRO A 1 573 ? -18.172 14.938 30.75 1 84.62 573 PRO A N 1
ATOM 4446 C CA . PRO A 1 573 ? -17.406 13.828 30.172 1 84.62 573 PRO A CA 1
ATOM 4447 C C . PRO A 1 573 ? -17.094 14.039 28.688 1 84.62 573 PRO A C 1
ATOM 4449 O O . PRO A 1 573 ? -18.016 14.141 27.875 1 84.62 573 PRO A O 1
ATOM 4452 N N . PHE A 1 574 ? -15.859 14.109 28.344 1 89.25 574 PHE A N 1
ATOM 4453 C CA . PHE A 1 574 ? -15.492 14.43 26.969 1 89.25 574 PHE A CA 1
ATOM 4454 C C . PHE A 1 574 ? -15.32 13.164 26.141 1 89.25 574 PHE A C 1
ATOM 4456 O O . PHE A 1 574 ? -15.109 13.227 24.938 1 89.25 574 PHE A O 1
ATOM 4463 N N . LYS A 1 575 ? -15.477 12.016 26.797 1 90.88 575 LYS A N 1
ATOM 4464 C CA . LYS A 1 575 ? -15.43 10.727 26.094 1 90.88 575 LYS A CA 1
ATOM 4465 C C . LYS A 1 575 ? -16.797 10.055 26.094 1 90.88 575 LYS A C 1
ATOM 4467 O O . LYS A 1 575 ? -17.484 10.031 27.125 1 90.88 575 LYS A O 1
ATOM 4472 N N . ARG A 1 576 ? -17.203 9.633 24.922 1 92.81 576 ARG A N 1
ATOM 4473 C CA . ARG A 1 576 ? -18.422 8.828 24.797 1 92.81 576 ARG A CA 1
ATOM 4474 C C . ARG A 1 576 ? -18.078 7.375 24.484 1 92.81 576 ARG A C 1
ATOM 4476 O O . ARG A 1 576 ? -17.281 7.098 23.578 1 92.81 576 ARG A O 1
ATOM 4483 N N . ARG A 1 577 ? -18.688 6.469 25.219 1 93.5 577 ARG A N 1
ATOM 4484 C CA . ARG A 1 577 ? -18.453 5.047 25 1 93.5 577 ARG A CA 1
ATOM 4485 C C . ARG A 1 577 ? -19.406 4.5 23.938 1 93.5 577 ARG A C 1
ATOM 4487 O O . ARG A 1 577 ? -20.609 4.758 23.969 1 93.5 577 ARG A O 1
ATOM 4494 N N . VAL A 1 578 ? -18.844 3.869 23 1 94.19 578 VAL A N 1
ATOM 4495 C CA . VAL A 1 578 ? -19.625 3.227 21.953 1 94.19 578 VAL A CA 1
ATOM 4496 C C . VAL A 1 578 ? -19.156 1.784 21.766 1 94.19 578 VAL A C 1
ATOM 4498 O O . VAL A 1 578 ? -17.984 1.474 21.984 1 94.19 578 VAL A O 1
ATOM 4501 N N . MET A 1 579 ? -20.078 0.967 21.422 1 93.88 579 MET A N 1
ATOM 4502 C CA . MET A 1 579 ? -19.734 -0.432 21.172 1 93.88 579 MET A CA 1
ATOM 4503 C C . MET A 1 579 ? -19.422 -0.671 19.703 1 93.88 579 MET A C 1
ATOM 4505 O O . MET A 1 579 ? -20.234 -0.349 18.828 1 93.88 579 MET A O 1
ATOM 4509 N N . GLY A 1 580 ? -18.219 -1.164 19.438 1 93.44 580 GLY A N 1
ATOM 4510 C CA . GLY A 1 580 ? -17.828 -1.503 18.078 1 93.44 580 GLY A CA 1
ATOM 4511 C C . GLY A 1 580 ? -17.766 -2.998 17.828 1 93.44 580 GLY A C 1
ATOM 4512 O O . GLY A 1 580 ? -17.531 -3.777 18.75 1 93.44 580 GLY A O 1
ATOM 4513 N N . THR A 1 581 ? -18.109 -3.385 16.641 1 93.38 581 THR A N 1
ATOM 4514 C CA . THR A 1 581 ? -17.953 -4.762 16.188 1 93.38 581 THR A CA 1
ATOM 4515 C C . THR A 1 581 ? -16.625 -4.945 15.461 1 93.38 581 THR A C 1
ATOM 4517 O O . THR A 1 581 ? -16.359 -4.266 14.469 1 93.38 581 THR A O 1
ATOM 4520 N N . VAL A 1 582 ? -15.773 -5.793 15.922 1 91.19 582 VAL A N 1
ATOM 4521 C CA . VAL A 1 582 ? -14.445 -6.023 15.359 1 91.19 582 VAL A CA 1
ATOM 4522 C C . VAL A 1 582 ? -14.43 -7.355 14.609 1 91.19 582 VAL A C 1
ATOM 4524 O O . VAL A 1 582 ? -14.773 -8.398 15.172 1 91.19 582 VAL A O 1
ATOM 4527 N N . THR A 1 583 ? -14.133 -7.301 13.352 1 89.25 583 THR A N 1
ATOM 4528 C CA . THR A 1 583 ? -13.945 -8.492 12.531 1 89.25 583 THR A CA 1
ATOM 4529 C C . THR A 1 583 ? -12.461 -8.703 12.227 1 89.25 583 THR A C 1
ATOM 4531 O O . THR A 1 583 ? -11.836 -7.871 11.562 1 89.25 583 THR A O 1
ATOM 4534 N N . SER A 1 584 ? -11.82 -9.586 12.703 1 86 584 SER A N 1
ATOM 4535 C CA . SER A 1 584 ? -10.391 -9.836 12.516 1 86 584 SER A CA 1
ATOM 4536 C C . SER A 1 584 ? -10.148 -11.18 11.844 1 86 584 SER A C 1
ATOM 4538 O O . SER A 1 584 ? -10.914 -12.125 12.055 1 86 584 SER A O 1
ATOM 4540 N N . LEU A 1 585 ? -9.125 -11.094 10.898 1 79.25 585 LEU A N 1
ATOM 4541 C CA . LEU A 1 585 ? -8.672 -12.352 10.312 1 79.25 585 LEU A CA 1
ATOM 4542 C C . LEU A 1 585 ? -7.898 -13.172 11.344 1 79.25 585 LEU A C 1
ATOM 4544 O O . LEU A 1 585 ? -6.879 -12.719 11.867 1 79.25 585 LEU A O 1
ATOM 4548 N N . GLU A 1 586 ? -8.398 -14.219 11.75 1 76.31 586 GLU A N 1
ATOM 4549 C CA . GLU A 1 586 ? -7.73 -15.047 12.758 1 76.31 586 GLU A CA 1
ATOM 4550 C C . GLU A 1 586 ? -6.699 -15.969 12.117 1 76.31 586 GLU A C 1
ATOM 4552 O O . GLU A 1 586 ? -5.523 -15.945 12.492 1 76.31 586 GLU A O 1
ATOM 4557 N N . TYR A 1 587 ? -7.164 -16.906 11.258 1 80.25 587 TYR A N 1
ATOM 4558 C CA . TYR A 1 587 ? -6.289 -17.844 10.578 1 80.25 587 TYR A CA 1
ATOM 4559 C C . TYR A 1 587 ? -6.82 -18.188 9.195 1 80.25 587 TYR A C 1
ATOM 4561 O O . TYR A 1 587 ? -7.984 -17.922 8.883 1 80.25 587 TYR A O 1
ATOM 4569 N N . HIS A 1 588 ? -5.832 -18.531 8.336 1 87.38 588 HIS A N 1
ATOM 4570 C CA . HIS A 1 588 ? -6.254 -19.203 7.113 1 87.38 588 HIS A CA 1
ATOM 4571 C C . HIS A 1 588 ? -6.562 -20.672 7.363 1 87.38 588 HIS A C 1
ATOM 4573 O O . HIS A 1 588 ? -5.863 -21.328 8.133 1 87.38 588 HIS A O 1
ATOM 4579 N N . LEU A 1 589 ? -7.652 -21.031 6.824 1 91.5 589 LEU A N 1
ATOM 4580 C CA . LEU A 1 589 ? -8.062 -22.438 6.965 1 91.5 589 LEU A CA 1
ATOM 4581 C C . LEU A 1 589 ? -7.879 -23.188 5.652 1 91.5 589 LEU A C 1
ATOM 4583 O O . LEU A 1 589 ? -7.988 -22.609 4.574 1 91.5 589 LEU A O 1
ATOM 4587 N N . TYR A 1 590 ? -7.535 -24.5 5.82 1 93.56 590 TYR A N 1
ATOM 4588 C CA . TYR A 1 590 ? -7.555 -25.375 4.664 1 93.56 590 TYR A CA 1
ATOM 4589 C C . TYR A 1 590 ? -8.984 -25.672 4.227 1 93.56 590 TYR A C 1
ATOM 4591 O O . TYR A 1 590 ? -9.836 -26 5.051 1 93.56 590 TYR A O 1
ATOM 4599 N N . ALA A 1 591 ? -9.211 -25.375 2.955 1 93.5 591 ALA A N 1
ATOM 4600 C CA . ALA A 1 591 ? -10.516 -25.703 2.396 1 93.5 591 ALA A CA 1
ATOM 4601 C C . ALA A 1 591 ? -10.391 -26.703 1.258 1 93.5 591 ALA A C 1
ATOM 4603 O O . ALA A 1 591 ? -9.828 -26.391 0.205 1 93.5 591 ALA A O 1
ATOM 4604 N N . THR A 1 592 ? -10.914 -27.906 1.562 1 93.94 592 THR A N 1
ATOM 4605 C CA . THR A 1 592 ? -10.844 -28.969 0.567 1 93.94 592 THR A CA 1
ATOM 4606 C C . THR A 1 592 ? -12.086 -28.953 -0.321 1 93.94 592 THR A C 1
ATOM 4608 O O . THR A 1 592 ? -13.188 -28.656 0.145 1 93.94 592 THR A O 1
ATOM 4611 N N . ASN A 1 593 ? -11.867 -29.109 -1.638 1 93.94 593 ASN A N 1
ATOM 4612 C CA . ASN A 1 593 ? -12.984 -29.328 -2.549 1 93.94 593 ASN A CA 1
ATOM 4613 C C . ASN A 1 593 ? -13.453 -30.781 -2.523 1 93.94 593 ASN A C 1
ATOM 4615 O O . ASN A 1 593 ? -12.758 -31.672 -3.012 1 93.94 593 ASN A O 1
ATOM 4619 N N . PRO A 1 594 ? -14.625 -30.969 -1.98 1 93.5 594 PRO A N 1
ATOM 4620 C CA . PRO A 1 594 ? -15.047 -32.344 -1.804 1 93.5 594 PRO A CA 1
ATOM 4621 C C . PRO A 1 594 ? -15.211 -33.094 -3.131 1 93.5 594 PRO A C 1
ATOM 4623 O O . PRO A 1 594 ? -14.945 -34.281 -3.207 1 93.5 594 PRO A O 1
ATOM 4626 N N . ALA A 1 595 ? -15.586 -32.375 -4.207 1 93.44 595 ALA A N 1
ATOM 4627 C CA . ALA A 1 595 ? -15.773 -33.031 -5.496 1 93.44 595 ALA A CA 1
ATOM 4628 C C . ALA A 1 595 ? -14.438 -33.531 -6.062 1 93.44 595 ALA A C 1
ATOM 4630 O O . ALA A 1 595 ? -14.297 -34.719 -6.398 1 93.44 595 ALA A O 1
ATOM 4631 N N . TRP A 1 596 ? -13.508 -32.719 -6.062 1 93.38 596 TRP A N 1
ATOM 4632 C CA . TRP A 1 596 ? -12.203 -33.062 -6.617 1 93.38 596 TRP A CA 1
ATOM 4633 C C . TRP A 1 596 ? -11.461 -34.031 -5.703 1 93.38 596 TRP A C 1
ATOM 4635 O O . TRP A 1 596 ? -10.742 -34.938 -6.18 1 93.38 596 TRP A O 1
ATOM 4645 N N . LEU A 1 597 ? -11.68 -33.906 -4.438 1 95.44 597 LEU A N 1
ATOM 4646 C CA . LEU A 1 597 ? -11.055 -34.844 -3.502 1 95.44 597 LEU A CA 1
ATOM 4647 C C . LEU A 1 597 ? -11.625 -36.25 -3.662 1 95.44 597 LEU A C 1
ATOM 4649 O O . LEU A 1 597 ? -10.883 -37.219 -3.643 1 95.44 597 LEU A O 1
ATOM 4653 N N . THR A 1 598 ? -12.906 -36.281 -3.869 1 95.19 598 THR A N 1
ATOM 4654 C CA . THR A 1 598 ? -13.547 -37.594 -4.055 1 95.19 598 THR A CA 1
ATOM 4655 C C . THR A 1 598 ? -13.055 -38.25 -5.336 1 95.19 598 THR A C 1
ATOM 4657 O O . THR A 1 598 ? -12.742 -39.438 -5.336 1 95.19 598 THR A O 1
ATOM 4660 N N . VAL A 1 599 ? -12.992 -37.5 -6.387 1 94.75 599 VAL A N 1
ATOM 4661 C CA . VAL A 1 599 ? -12.508 -38.031 -7.656 1 94.75 599 VAL A CA 1
ATOM 4662 C C . VAL A 1 599 ? -11.07 -38.531 -7.496 1 94.75 599 VAL A C 1
ATOM 4664 O O . VAL A 1 599 ? -10.719 -39.625 -7.953 1 94.75 599 VAL A O 1
ATOM 4667 N N . PHE A 1 600 ? -10.281 -37.75 -6.797 1 95.5 600 PHE A N 1
ATOM 4668 C CA . PHE A 1 600 ? -8.875 -38.094 -6.602 1 95.5 600 PHE A CA 1
ATOM 4669 C C . PHE A 1 600 ? -8.727 -39.344 -5.754 1 95.5 600 PHE A C 1
ATOM 4671 O O . PHE A 1 600 ? -7.934 -40.25 -6.078 1 95.5 600 PHE A O 1
ATOM 4678 N N . LEU A 1 601 ? -9.523 -39.531 -4.801 1 95.5 601 LEU A N 1
ATOM 4679 C CA . LEU A 1 601 ? -9.445 -40.688 -3.92 1 95.5 601 LEU A CA 1
ATOM 4680 C C . LEU A 1 601 ? -10 -41.938 -4.605 1 95.5 601 LEU A C 1
ATOM 4682 O O . LEU A 1 601 ? -9.43 -43.031 -4.488 1 95.5 601 LEU A O 1
ATOM 4686 N N . ILE A 1 602 ? -11.078 -41.719 -5.355 1 95.5 602 ILE A N 1
ATOM 4687 C CA . ILE A 1 602 ? -11.664 -42.875 -6.055 1 95.5 602 ILE A CA 1
ATOM 4688 C C . ILE A 1 602 ? -10.695 -43.375 -7.113 1 95.5 602 ILE A C 1
ATOM 4690 O O . ILE A 1 602 ? -10.469 -44.594 -7.227 1 95.5 602 ILE A O 1
ATOM 4694 N N . THR A 1 603 ? -10.141 -42.438 -7.836 1 95.69 603 THR A N 1
ATOM 4695 C CA . THR A 1 603 ? -9.211 -42.844 -8.883 1 95.69 603 THR A CA 1
ATOM 4696 C C . THR A 1 603 ? -7.961 -43.5 -8.273 1 95.69 603 THR A C 1
ATOM 4698 O O . THR A 1 603 ? -7.434 -44.469 -8.812 1 95.69 603 THR A O 1
ATOM 4701 N N . SER A 1 604 ? -7.531 -42.969 -7.184 1 95.56 604 SER A N 1
ATOM 4702 C CA . SER A 1 604 ? -6.379 -43.562 -6.5 1 95.56 604 SER A CA 1
ATOM 4703 C C . SER A 1 604 ? -6.715 -44.938 -5.91 1 95.56 604 SER A C 1
ATOM 4705 O O . SER A 1 604 ? -5.891 -45.844 -5.941 1 95.56 604 SER A O 1
ATOM 4707 N N . ALA A 1 605 ? -7.883 -45.094 -5.449 1 95.56 605 ALA A N 1
ATOM 4708 C CA . ALA A 1 605 ? -8.32 -46.375 -4.91 1 95.56 605 ALA A CA 1
ATOM 4709 C C . ALA A 1 605 ? -8.445 -47.438 -6.016 1 95.56 605 ALA A C 1
ATOM 4711 O O . ALA A 1 605 ? -8.039 -48.594 -5.836 1 95.56 605 ALA A O 1
ATOM 4712 N N . ILE A 1 606 ? -8.992 -46.906 -7.082 1 95.5 606 ILE A N 1
ATOM 4713 C CA . ILE A 1 606 ? -9.117 -47.812 -8.219 1 95.5 606 ILE A CA 1
ATOM 4714 C C . ILE A 1 606 ? -7.73 -48.281 -8.664 1 95.5 606 ILE A C 1
ATOM 4716 O O . ILE A 1 606 ? -7.527 -49.469 -8.977 1 95.5 606 ILE A O 1
ATOM 4720 N N . MET A 1 607 ? -6.832 -47.375 -8.641 1 95.69 607 MET A N 1
ATOM 4721 C CA . MET A 1 607 ? -5.461 -47.688 -9 1 95.69 607 MET A CA 1
ATOM 4722 C C . MET A 1 607 ? -4.867 -48.688 -8.016 1 95.69 607 MET A C 1
ATOM 4724 O O . MET A 1 607 ? -4.227 -49.688 -8.414 1 95.69 607 MET A O 1
ATOM 4728 N N . LEU A 1 608 ? -5.113 -48.531 -6.766 1 95.56 608 LEU A N 1
ATOM 4729 C CA . LEU A 1 608 ? -4.613 -49.438 -5.742 1 95.56 608 LEU A CA 1
ATOM 4730 C C . LEU A 1 608 ? -5.262 -50.812 -5.871 1 95.56 608 LEU A C 1
ATOM 4732 O O . LEU A 1 608 ? -4.574 -51.812 -5.809 1 95.56 608 LEU A O 1
ATOM 4736 N N . PHE A 1 609 ? -6.52 -50.875 -6.109 1 95.56 609 PHE A N 1
ATOM 4737 C CA . PHE A 1 609 ? -7.23 -52.125 -6.277 1 95.56 609 PHE A CA 1
ATOM 4738 C C . PHE A 1 609 ? -6.758 -52.844 -7.531 1 95.56 609 PHE A C 1
ATOM 4740 O O . PHE A 1 609 ? -6.637 -54.062 -7.535 1 95.56 609 PHE A O 1
ATOM 4747 N N . ALA A 1 610 ? -6.52 -52.031 -8.516 1 94.94 610 ALA A N 1
ATOM 4748 C CA . ALA A 1 610 ? -6.004 -52.625 -9.75 1 94.94 610 ALA A CA 1
ATOM 4749 C C . ALA A 1 610 ? -4.625 -53.25 -9.531 1 94.94 610 ALA A C 1
ATOM 4751 O O . ALA A 1 610 ? -4.324 -54.312 -10.07 1 94.94 610 ALA A O 1
ATOM 4752 N N . ALA A 1 611 ? -3.844 -52.594 -8.703 1 94.56 611 ALA A N 1
ATOM 4753 C CA . ALA A 1 611 ? -2.52 -53.125 -8.398 1 94.56 611 ALA A CA 1
ATOM 4754 C C . ALA A 1 611 ? -2.623 -54.438 -7.602 1 94.56 611 ALA A C 1
ATOM 4756 O O . ALA A 1 611 ? -1.912 -55.406 -7.887 1 94.56 611 ALA A O 1
ATOM 4757 N N . ILE A 1 612 ? -3.539 -54.531 -6.77 1 94.62 612 ILE A N 1
ATOM 4758 C CA . ILE A 1 612 ? -3.748 -55.719 -5.961 1 94.62 612 ILE A CA 1
ATOM 4759 C C . ILE A 1 612 ? -4.32 -56.844 -6.832 1 94.62 612 ILE A C 1
ATOM 4761 O O . ILE A 1 612 ? -3.836 -57.969 -6.797 1 94.62 612 ILE A O 1
ATOM 4765 N N . ALA A 1 613 ? -5.305 -56.469 -7.57 1 94.38 613 ALA A N 1
ATOM 4766 C CA . ALA A 1 613 ? -5.926 -57.438 -8.453 1 94.38 613 ALA A CA 1
ATOM 4767 C C . ALA A 1 613 ? -4.91 -58.031 -9.43 1 94.38 613 ALA A C 1
ATOM 4769 O O . ALA A 1 613 ? -4.918 -59.219 -9.695 1 94.38 613 ALA A O 1
ATOM 4770 N N . SER A 1 614 ? -4.059 -57.125 -9.922 1 93 614 SER A N 1
ATOM 4771 C CA . SER A 1 614 ? -3.023 -57.562 -10.852 1 93 614 SER A CA 1
ATOM 4772 C C . SER A 1 614 ? -2.086 -58.594 -10.188 1 93 614 SER A C 1
ATOM 4774 O O . SER A 1 614 ? -1.749 -59.594 -10.781 1 93 614 SER A O 1
ATOM 4776 N N . SER A 1 615 ? -1.748 -58.344 -8.977 1 90.94 615 SER A N 1
ATOM 4777 C CA . SER A 1 615 ? -0.855 -59.25 -8.25 1 90.94 615 SER A CA 1
ATOM 4778 C C . SER A 1 615 ? -1.549 -60.562 -7.902 1 90.94 615 SER A C 1
ATOM 4780 O O . SER A 1 615 ? -0.946 -61.625 -8.008 1 90.94 615 SER A O 1
ATOM 4782 N N . LEU A 1 616 ? -2.793 -60.594 -7.59 1 92.31 616 LEU A N 1
ATOM 4783 C CA . LEU A 1 616 ? -3.543 -61.812 -7.238 1 92.31 616 LEU A CA 1
ATOM 4784 C C . LEU A 1 616 ? -3.783 -62.688 -8.469 1 92.31 616 LEU A C 1
ATOM 4786 O O . LEU A 1 616 ? -3.662 -63.906 -8.398 1 92.31 616 LEU A O 1
ATOM 4790 N N . LEU A 1 617 ? -4.121 -62 -9.523 1 92.12 617 LEU A N 1
ATOM 4791 C CA . LEU A 1 617 ? -4.336 -62.75 -10.758 1 92.12 617 LEU A CA 1
ATOM 4792 C C . LEU A 1 617 ? -3.061 -63.469 -11.188 1 92.12 617 LEU A C 1
ATOM 4794 O O . LEU A 1 617 ? -3.109 -64.625 -11.633 1 92.12 617 LEU A O 1
ATOM 4798 N N . ALA A 1 618 ? -1.943 -62.75 -11.031 1 86.62 618 ALA A N 1
ATOM 4799 C CA . ALA A 1 618 ? -0.661 -63.375 -11.383 1 86.62 618 ALA A CA 1
ATOM 4800 C C . ALA A 1 618 ? -0.357 -64.562 -10.484 1 86.62 618 ALA A C 1
ATOM 4802 O O . ALA A 1 618 ? 0.22 -65.562 -10.93 1 86.62 618 ALA A O 1
ATOM 4803 N N . PHE A 1 619 ? -0.848 -64.5 -9.273 1 84.81 619 PHE A N 1
ATOM 4804 C CA . PHE A 1 619 ? -0.594 -65.562 -8.305 1 84.81 619 PHE A CA 1
ATOM 4805 C C . PHE A 1 619 ? -1.488 -66.75 -8.57 1 84.81 619 PHE A C 1
ATOM 4807 O O . PHE A 1 619 ? -1.058 -67.875 -8.422 1 84.81 619 PHE A O 1
ATOM 4814 N N . PHE A 1 620 ? -2.678 -66.562 -9.086 1 87.94 620 PHE A N 1
ATOM 4815 C CA . PHE A 1 620 ? -3.641 -67.625 -9.273 1 87.94 620 PHE A CA 1
ATOM 4816 C C . PHE A 1 620 ? -3.543 -68.188 -10.672 1 87.94 620 PHE A C 1
ATOM 4818 O O . PHE A 1 620 ? -4.246 -69.125 -11.008 1 87.94 620 PHE A O 1
ATOM 4825 N N . THR A 1 621 ? -2.744 -67.625 -11.469 1 88.06 621 THR A N 1
ATOM 4826 C CA . THR A 1 621 ? -2.545 -68.188 -12.812 1 88.06 621 THR A CA 1
ATOM 4827 C C . THR A 1 621 ? -1.405 -69.188 -12.828 1 88.06 621 THR A C 1
ATOM 4829 O O . THR A 1 621 ? -0.324 -68.938 -12.297 1 88.06 621 THR A O 1
ATOM 4832 N N . HIS A 1 622 ? -1.653 -70.375 -13.398 1 87.38 622 HIS A N 1
ATOM 4833 C CA . HIS A 1 622 ? -0.674 -71.438 -13.367 1 87.38 622 HIS A CA 1
ATOM 4834 C C . HIS A 1 622 ? 0.029 -71.562 -14.711 1 87.38 622 HIS A C 1
ATOM 4836 O O . HIS A 1 622 ? 1.153 -72.062 -14.781 1 87.38 622 HIS A O 1
ATOM 4842 N N . ILE A 1 623 ? -0.634 -71.125 -15.742 1 88.62 623 ILE A N 1
ATOM 4843 C CA . ILE A 1 623 ? -0.037 -71.25 -17.062 1 88.62 623 ILE A CA 1
ATOM 4844 C C . ILE A 1 623 ? 1.075 -70.25 -17.25 1 88.62 623 ILE A C 1
ATOM 4846 O O . ILE A 1 623 ? 1.085 -69.188 -16.578 1 88.62 623 ILE A O 1
ATOM 4850 N N . PRO A 1 624 ? 2.061 -70.562 -17.953 1 88.5 624 PRO A N 1
ATOM 4851 C CA . PRO A 1 624 ? 3.098 -69.562 -18.234 1 88.5 624 PRO A CA 1
ATOM 4852 C C . PRO A 1 624 ? 2.576 -68.375 -19.047 1 88.5 624 PRO A C 1
ATOM 4854 O O . PRO A 1 624 ? 1.602 -68.5 -19.781 1 88.5 624 PRO A O 1
ATOM 4857 N N . ASP A 1 625 ? 3.205 -67.312 -18.844 1 87.5 625 ASP A N 1
ATOM 4858 C CA . ASP A 1 625 ? 2.848 -66.125 -19.594 1 87.5 625 ASP A CA 1
ATOM 4859 C C . ASP A 1 625 ? 3.441 -66.125 -21 1 87.5 625 ASP A C 1
ATOM 4861 O O . ASP A 1 625 ? 4.645 -65.938 -21.172 1 87.5 625 ASP A O 1
ATOM 4865 N N . VAL A 1 626 ? 2.625 -66.312 -21.969 1 90.75 626 VAL A N 1
ATOM 4866 C CA . VAL A 1 626 ? 3.121 -66.5 -23.344 1 90.75 626 VAL A CA 1
ATOM 4867 C C . VAL A 1 626 ? 2.561 -65.375 -24.219 1 90.75 626 VAL A C 1
ATOM 4869 O O . VAL A 1 626 ? 2.934 -65.25 -25.391 1 90.75 626 VAL A O 1
ATOM 4872 N N . LEU A 1 627 ? 1.755 -64.562 -23.656 1 90.44 627 LEU A N 1
ATOM 4873 C CA . LEU A 1 627 ? 1.064 -63.562 -24.469 1 90.44 627 LEU A CA 1
ATOM 4874 C C . LEU A 1 627 ? 1.94 -62.344 -24.688 1 90.44 627 LEU A C 1
ATOM 4876 O O . LEU A 1 627 ? 2.586 -61.844 -23.75 1 90.44 627 LEU A O 1
ATOM 4880 N N . GLY A 1 628 ? 1.937 -61.906 -25.922 1 85.44 628 GLY A N 1
ATOM 4881 C CA . GLY A 1 628 ? 2.547 -60.625 -26.266 1 85.44 628 GLY A CA 1
ATOM 4882 C C . GLY A 1 628 ? 4.047 -60.719 -26.484 1 85.44 628 GLY A C 1
ATOM 4883 O O . GLY A 1 628 ? 4.723 -59.688 -26.625 1 85.44 628 GLY A O 1
ATOM 4884 N N . TYR A 1 629 ? 4.582 -61.906 -26.469 1 89.94 629 TYR A N 1
ATOM 4885 C CA . TYR A 1 629 ? 6.016 -62.094 -26.688 1 89.94 629 TYR A CA 1
ATOM 4886 C C . TYR A 1 629 ? 6.301 -62.688 -28.062 1 89.94 629 TYR A C 1
ATOM 4888 O O . TYR A 1 629 ? 5.52 -63.469 -28.578 1 89.94 629 TYR A O 1
ATOM 4896 N N . ALA A 1 630 ? 7.352 -62.25 -28.625 1 90.88 630 ALA A N 1
ATOM 4897 C CA . ALA A 1 630 ? 7.75 -62.781 -29.922 1 90.88 630 ALA A CA 1
ATOM 4898 C C . ALA A 1 630 ? 8.203 -64.25 -29.828 1 90.88 630 ALA A C 1
ATOM 4900 O O . ALA A 1 630 ? 7.988 -65 -30.734 1 90.88 630 ALA A O 1
ATOM 4901 N N . SER A 1 631 ? 8.734 -64.562 -28.703 1 89.94 631 SER A N 1
ATOM 4902 C CA . SER A 1 631 ? 9.234 -65.938 -28.516 1 89.94 631 SER A CA 1
ATOM 4903 C C . SER A 1 631 ? 8.094 -66.938 -28.5 1 89.94 631 SER A C 1
ATOM 4905 O O . SER A 1 631 ? 8.312 -68.125 -28.766 1 89.94 631 SER A O 1
ATOM 4907 N N . SER A 1 632 ? 6.914 -66.438 -28.266 1 90.38 632 SER A N 1
ATOM 4908 C CA . SER A 1 632 ? 5.77 -67.375 -28.203 1 90.38 632 SER A CA 1
ATOM 4909 C C . SER A 1 632 ? 5.391 -67.875 -29.594 1 90.38 632 SER A C 1
ATOM 4911 O O . SER A 1 632 ? 4.715 -68.875 -29.734 1 90.38 632 SER A O 1
ATOM 4913 N N . LEU A 1 633 ? 5.891 -67.25 -30.578 1 90.31 633 LEU A N 1
ATOM 4914 C CA . LEU A 1 633 ? 5.625 -67.688 -31.953 1 90.31 633 LEU A CA 1
ATOM 4915 C C . LEU A 1 633 ? 6.453 -68.938 -32.281 1 90.31 633 LEU A C 1
ATOM 4917 O O . LEU A 1 633 ? 6.164 -69.625 -33.281 1 90.31 633 LEU A O 1
ATOM 4921 N N . THR A 1 634 ? 7.457 -69.188 -31.484 1 89.06 634 THR A N 1
ATOM 4922 C CA . THR A 1 634 ? 8.289 -70.375 -31.703 1 89.06 634 THR A CA 1
ATOM 4923 C C . THR A 1 634 ? 7.66 -71.562 -31.047 1 89.06 634 THR A C 1
ATOM 4925 O O . THR A 1 634 ? 8.047 -72.75 -31.344 1 89.06 634 THR A O 1
ATOM 4928 N N . ARG A 1 635 ? 6.637 -71.188 -30.344 1 86.25 635 ARG A N 1
ATOM 4929 C CA . ARG A 1 635 ? 5.957 -72.25 -29.625 1 86.25 635 ARG A CA 1
ATOM 4930 C C . ARG A 1 635 ? 4.996 -73 -30.547 1 86.25 635 ARG A C 1
ATOM 4932 O O . ARG A 1 635 ? 4.262 -72.375 -31.328 1 86.25 635 ARG A O 1
ATOM 4939 N N . ASP A 1 636 ? 4.945 -74.188 -30.672 1 82.44 636 ASP A N 1
ATOM 4940 C CA . ASP A 1 636 ? 3.992 -75 -31.406 1 82.44 636 ASP A CA 1
ATOM 4941 C C . ASP A 1 636 ? 4.176 -74.812 -32.906 1 82.44 636 ASP A C 1
ATOM 4943 O O . ASP A 1 636 ? 3.256 -75.125 -33.688 1 82.44 636 ASP A O 1
ATOM 4947 N N . SER A 1 637 ? 5.285 -74.188 -33.219 1 86 637 SER A N 1
ATOM 4948 C CA . SER A 1 637 ? 5.523 -73.938 -34.625 1 86 637 SER A CA 1
ATOM 4949 C C . SER A 1 637 ? 6.113 -75.188 -35.312 1 86 637 SER A C 1
ATOM 4951 O O . SER A 1 637 ? 6.957 -75.875 -34.75 1 86 637 SER A O 1
ATOM 4953 N N . VAL A 1 638 ? 5.672 -75.438 -36.531 1 82.94 638 VAL A N 1
ATOM 4954 C CA . VAL A 1 638 ? 6.145 -76.562 -37.312 1 82.94 638 VAL A CA 1
ATOM 4955 C C . VAL A 1 638 ? 7.551 -76.312 -37.812 1 82.94 638 VAL A C 1
ATOM 4957 O O . VAL A 1 638 ? 8.297 -77.25 -38.156 1 82.94 638 VAL A O 1
ATOM 4960 N N . HIS A 1 639 ? 7.945 -75.125 -37.719 1 84.25 639 HIS A N 1
ATOM 4961 C CA . HIS A 1 639 ? 9.188 -74.75 -38.344 1 84.25 639 HIS A CA 1
ATOM 4962 C C . HIS A 1 639 ? 10.32 -74.625 -37.344 1 84.25 639 HIS A C 1
ATOM 4964 O O . HIS A 1 639 ? 11.438 -74.188 -37.688 1 84.25 639 HIS A O 1
ATOM 4970 N N . PHE A 1 640 ? 10.062 -74.875 -36.125 1 85.12 640 PHE A N 1
ATOM 4971 C CA . PHE A 1 640 ? 11.094 -74.875 -35.125 1 85.12 640 PHE A CA 1
ATOM 4972 C C . PHE A 1 640 ? 11.273 -76.25 -34.469 1 85.12 640 PHE A C 1
ATOM 4974 O O . PHE A 1 640 ? 10.297 -76.875 -34.156 1 85.12 640 PHE A O 1
ATOM 4981 N N . SER A 1 641 ? 12.492 -76.75 -34.469 1 74.31 641 SER A N 1
ATOM 4982 C CA . SER A 1 641 ? 12.812 -78.125 -33.969 1 74.31 641 SER A CA 1
ATOM 4983 C C . SER A 1 641 ? 12.453 -78.25 -32.5 1 74.31 641 SER A C 1
ATOM 4985 O O . SER A 1 641 ? 12.07 -79.312 -32.062 1 74.31 641 SER A O 1
ATOM 4987 N N . HIS A 1 642 ? 12.57 -77.25 -31.75 1 68.56 642 HIS A N 1
ATOM 4988 C CA . HIS A 1 642 ? 12.359 -77.312 -30.312 1 68.56 642 HIS A CA 1
ATOM 4989 C C . HIS A 1 642 ? 10.906 -77 -29.953 1 68.56 642 HIS A C 1
ATOM 4991 O O . HIS A 1 642 ? 10.617 -76.625 -28.812 1 68.56 642 HIS A O 1
ATOM 4997 N N . SER A 1 643 ? 9.984 -77.25 -30.891 1 65.69 643 SER A N 1
ATOM 4998 C CA . SER A 1 643 ? 8.594 -76.812 -30.688 1 65.69 643 SER A CA 1
ATOM 4999 C C . SER A 1 643 ? 7.898 -77.75 -29.656 1 65.69 643 SER A C 1
ATOM 5001 O O . SER A 1 643 ? 7.047 -77.25 -28.906 1 65.69 643 SER A O 1
ATOM 5003 N N . ALA A 1 644 ? 8.367 -78.875 -29.562 1 67.75 644 ALA A N 1
ATOM 5004 C CA . ALA A 1 644 ? 7.66 -79.812 -28.688 1 67.75 644 ALA A CA 1
ATOM 5005 C C . ALA A 1 644 ? 8.297 -79.812 -27.297 1 67.75 644 ALA A C 1
ATOM 5007 O O . ALA A 1 644 ? 7.777 -80.438 -26.375 1 67.75 644 ALA A O 1
ATOM 5008 N N . GLU A 1 645 ? 9.359 -79 -27.188 1 78.38 645 GLU A N 1
ATOM 5009 C CA . GLU A 1 645 ? 10.062 -79 -25.906 1 78.38 645 GLU A CA 1
ATOM 5010 C C . GLU A 1 645 ? 9.898 -77.625 -25.219 1 78.38 645 GLU A C 1
ATOM 5012 O O . GLU A 1 645 ? 9.688 -76.625 -25.875 1 78.38 645 GLU A O 1
ATOM 5017 N N . GLY A 1 646 ? 9.781 -77.625 -23.938 1 82.62 646 GLY A N 1
ATOM 5018 C CA . GLY A 1 646 ? 9.75 -76.375 -23.141 1 82.62 646 GLY A CA 1
ATOM 5019 C C . GLY A 1 646 ? 8.383 -75.75 -23.125 1 82.62 646 GLY A C 1
ATOM 5020 O O . GLY A 1 646 ? 8.273 -74.5 -23.219 1 82.62 646 GLY A O 1
ATOM 5021 N N . SER A 1 647 ? 7.336 -76.438 -23.125 1 86.31 647 SER A N 1
ATOM 5022 C CA . SER A 1 647 ? 5.973 -75.938 -23.141 1 86.31 647 SER A CA 1
ATOM 5023 C C . SER A 1 647 ? 5.66 -75.188 -21.844 1 86.31 647 SER A C 1
ATOM 5025 O O . SER A 1 647 ? 4.738 -74.375 -21.812 1 86.31 647 SER A O 1
ATOM 5027 N N . VAL A 1 648 ? 6.48 -75.312 -20.797 1 87.19 648 VAL A N 1
ATOM 5028 C CA . VAL A 1 648 ? 6.219 -74.75 -19.5 1 87.19 648 VAL A CA 1
ATOM 5029 C C . VAL A 1 648 ? 6.961 -73.375 -19.391 1 87.19 648 VAL A C 1
ATOM 5031 O O . VAL A 1 648 ? 6.719 -72.625 -18.469 1 87.19 648 VAL A O 1
ATOM 5034 N N . LEU A 1 649 ? 7.754 -73.062 -20.359 1 86.19 649 LEU A N 1
ATOM 5035 C CA . LEU A 1 649 ? 8.562 -71.812 -20.266 1 86.19 649 LEU A CA 1
ATOM 5036 C C . LEU A 1 649 ? 7.719 -70.625 -20.578 1 86.19 649 LEU A C 1
ATOM 5038 O O . LEU A 1 649 ? 6.914 -70.625 -21.516 1 86.19 649 LEU A O 1
ATOM 5042 N N . ASP A 1 650 ? 7.93 -69.625 -19.75 1 87.81 650 ASP A N 1
ATOM 5043 C CA . ASP A 1 650 ? 7.309 -68.312 -20.016 1 87.81 650 ASP A CA 1
ATOM 5044 C C . ASP A 1 650 ? 7.914 -67.688 -21.266 1 87.81 650 ASP A C 1
ATOM 5046 O O . ASP A 1 650 ? 9.023 -68 -21.672 1 87.81 650 ASP A O 1
ATOM 5050 N N . GLY A 1 651 ? 7.047 -66.812 -21.844 1 85.06 651 GLY A N 1
ATOM 5051 C CA . GLY A 1 651 ? 7.527 -66.125 -23.031 1 85.06 651 GLY A CA 1
ATOM 5052 C C . GLY A 1 651 ? 8.844 -65.375 -22.797 1 85.06 651 GLY A C 1
ATOM 5053 O O . GLY A 1 651 ? 9.719 -65.375 -23.672 1 85.06 651 GLY A O 1
ATOM 5054 N N . LEU A 1 652 ? 9.023 -64.875 -21.703 1 84.12 652 LEU A N 1
ATOM 5055 C CA . LEU A 1 652 ? 10.227 -64.125 -21.406 1 84.12 652 LEU A CA 1
ATOM 5056 C C . LEU A 1 652 ? 11.414 -65.062 -21.172 1 84.12 652 LEU A C 1
ATOM 5058 O O . LEU A 1 652 ? 12.531 -64.75 -21.641 1 84.12 652 LEU A O 1
ATOM 5062 N N . VAL A 1 653 ? 11.25 -66.125 -20.453 1 83.31 653 VAL A N 1
ATOM 5063 C CA . VAL A 1 653 ? 12.32 -67.062 -20.203 1 83.31 653 VAL A CA 1
ATOM 5064 C C . VAL A 1 653 ? 12.727 -67.75 -21.516 1 83.31 653 VAL A C 1
ATOM 5066 O O . VAL A 1 653 ? 13.914 -67.938 -21.781 1 83.31 653 VAL A O 1
ATOM 5069 N N . ARG A 1 654 ? 11.727 -68 -22.266 1 88 654 ARG A N 1
ATOM 5070 C CA . ARG A 1 654 ? 12 -68.562 -23.578 1 88 654 ARG A CA 1
ATOM 5071 C C . ARG A 1 654 ? 12.812 -67.562 -24.438 1 88 654 ARG A C 1
ATOM 5073 O O . ARG A 1 654 ? 13.734 -68 -25.141 1 88 654 ARG A O 1
ATOM 5080 N N . SER A 1 655 ? 12.453 -66.375 -24.359 1 88.06 655 SER A N 1
ATOM 5081 C CA . SER A 1 655 ? 13.18 -65.375 -25.094 1 88.06 655 SER A CA 1
ATOM 5082 C C . SER A 1 655 ? 14.617 -65.25 -24.625 1 88.06 655 SER A C 1
ATOM 5084 O O . SER A 1 655 ? 15.531 -65.062 -25.422 1 88.06 655 SER A O 1
ATOM 5086 N N . ARG A 1 656 ? 14.875 -65.375 -23.391 1 86.12 656 ARG A N 1
ATOM 5087 C CA . ARG A 1 656 ? 16.219 -65.312 -22.828 1 86.12 656 ARG A CA 1
ATOM 5088 C C . ARG A 1 656 ? 17.062 -66.5 -23.281 1 86.12 656 ARG A C 1
ATOM 5090 O O . ARG A 1 656 ? 18.25 -66.312 -23.594 1 86.12 656 ARG A O 1
ATOM 5097 N N . ARG A 1 657 ? 16.469 -67.625 -23.406 1 86.81 657 ARG A N 1
ATOM 5098 C CA . ARG A 1 657 ? 17.188 -68.812 -23.797 1 86.81 657 ARG A CA 1
ATOM 5099 C C . ARG A 1 657 ? 17.469 -68.812 -25.297 1 86.81 657 ARG A C 1
ATOM 5101 O O . ARG A 1 657 ? 18.469 -69.375 -25.734 1 86.81 657 ARG A O 1
ATOM 5108 N N . LEU A 1 658 ? 16.531 -68.25 -25.984 1 89.19 658 LEU A N 1
ATOM 5109 C CA . LEU A 1 658 ? 16.688 -68.25 -27.422 1 89.19 658 LEU A CA 1
ATOM 5110 C C . LEU A 1 658 ? 17.156 -66.875 -27.906 1 89.19 658 LEU A C 1
ATOM 5112 O O . LEU A 1 658 ? 16.938 -66.5 -29.062 1 89.19 658 LEU A O 1
ATOM 5116 N N . LYS A 1 659 ? 17.766 -66.125 -27.109 1 88.19 659 LYS A N 1
ATOM 5117 C CA . LYS A 1 659 ? 18.078 -64.688 -27.375 1 88.19 659 LYS A CA 1
ATOM 5118 C C . LYS A 1 659 ? 18.984 -64.562 -28.578 1 88.19 659 LYS A C 1
ATOM 5120 O O . LYS A 1 659 ? 18.875 -63.562 -29.328 1 88.19 659 LYS A O 1
ATOM 5125 N N . ASP A 1 660 ? 19.828 -65.438 -28.891 1 88.06 660 ASP A N 1
ATOM 5126 C CA . ASP A 1 660 ? 20.844 -65.312 -29.938 1 88.06 660 ASP A CA 1
ATOM 5127 C C . ASP A 1 660 ? 20.375 -65.938 -31.25 1 88.06 660 ASP A C 1
ATOM 5129 O O . ASP A 1 660 ? 21.031 -65.812 -32.281 1 88.06 660 ASP A O 1
ATOM 5133 N N . LYS A 1 661 ? 19.234 -66.625 -31.219 1 91.12 661 LYS A N 1
ATOM 5134 C CA . LYS A 1 661 ? 18.719 -67.188 -32.438 1 91.12 661 LYS A CA 1
ATOM 5135 C C . LYS A 1 661 ? 18.156 -66.125 -33.375 1 91.12 661 LYS A C 1
ATOM 5137 O O . LYS A 1 661 ? 17.406 -65.25 -32.938 1 91.12 661 LYS A O 1
ATOM 5142 N N . ARG A 1 662 ? 18.562 -66.188 -34.594 1 94.56 662 ARG A N 1
ATOM 5143 C CA . ARG A 1 662 ? 18.062 -65.25 -35.594 1 94.56 662 ARG A CA 1
ATOM 5144 C C . ARG A 1 662 ? 16.797 -65.75 -36.25 1 94.56 662 ARG A C 1
ATOM 5146 O O . ARG A 1 662 ? 16.734 -66.875 -36.719 1 94.56 662 ARG A O 1
ATOM 5153 N N . VAL A 1 663 ? 15.781 -64.875 -36.219 1 93.56 663 VAL A N 1
ATOM 5154 C CA . VAL A 1 663 ? 14.469 -65.25 -36.719 1 93.56 663 VAL A CA 1
ATOM 5155 C C . VAL A 1 663 ? 14.016 -64.312 -37.812 1 93.56 663 VAL A C 1
ATOM 5157 O O . VAL A 1 663 ? 14.523 -63.188 -37.906 1 93.56 663 VAL A O 1
ATOM 5160 N N . ARG A 1 664 ? 13.164 -64.75 -38.688 1 94.19 664 ARG A N 1
ATOM 5161 C CA . ARG A 1 664 ? 12.57 -63.938 -39.75 1 94.19 664 ARG A CA 1
ATOM 5162 C C . ARG A 1 664 ? 11.188 -64.438 -40.125 1 94.19 664 ARG A C 1
ATOM 5164 O O . ARG A 1 664 ? 10.891 -65.625 -39.969 1 94.19 664 ARG A O 1
ATOM 5171 N N . LEU A 1 665 ? 10.273 -63.5 -40.375 1 93.5 665 LEU A N 1
ATOM 5172 C CA . LEU A 1 665 ? 9.031 -63.875 -41.031 1 93.5 665 LEU A CA 1
ATOM 5173 C C . LEU A 1 665 ? 9.211 -63.844 -42.562 1 93.5 665 LEU A C 1
ATOM 5175 O O . LEU A 1 665 ? 9.203 -62.75 -43.156 1 93.5 665 LEU A O 1
ATOM 5179 N N . GLY A 1 666 ? 9.406 -65 -43.062 1 91.19 666 GLY A N 1
ATOM 5180 C CA . GLY A 1 666 ? 9.719 -65.125 -44.469 1 91.19 666 GLY A CA 1
ATOM 5181 C C . GLY A 1 666 ? 9.062 -66.25 -45.156 1 91.19 666 GLY A C 1
ATOM 5182 O O . GLY A 1 666 ? 8.172 -66.938 -44.594 1 91.19 666 GLY A O 1
ATOM 5183 N N . ASP A 1 667 ? 9.43 -66.438 -46.375 1 92.12 667 ASP A N 1
ATOM 5184 C CA . ASP A 1 667 ? 8.875 -67.5 -47.219 1 92.12 667 ASP A CA 1
ATOM 5185 C C . ASP A 1 667 ? 9.602 -68.812 -47 1 92.12 667 ASP A C 1
ATOM 5187 O O . ASP A 1 667 ? 10.766 -68.938 -47.375 1 92.12 667 ASP A O 1
ATOM 5191 N N . VAL A 1 668 ? 8.906 -69.812 -46.344 1 91.06 668 VAL A N 1
ATOM 5192 C CA . VAL A 1 668 ? 9.492 -71.125 -46.062 1 91.06 668 VAL A CA 1
ATOM 5193 C C . VAL A 1 668 ? 9.422 -72 -47.281 1 91.06 668 VAL A C 1
ATOM 5195 O O . VAL A 1 668 ? 10.156 -73 -47.375 1 91.06 668 VAL A O 1
ATOM 5198 N N . GLN A 1 669 ? 8.547 -71.688 -48.219 1 90.31 669 GLN A N 1
ATOM 5199 C CA . GLN A 1 669 ? 8.43 -72.375 -49.5 1 90.31 669 GLN A CA 1
ATOM 5200 C C . GLN A 1 669 ? 8.898 -71.5 -50.656 1 90.31 669 GLN A C 1
ATOM 5202 O O . GLN A 1 669 ? 8.125 -71.25 -51.594 1 90.31 669 GLN A O 1
ATOM 5207 N N . SER A 1 670 ? 10.141 -71.25 -50.656 1 86.88 670 SER A N 1
ATOM 5208 C CA . SER A 1 670 ? 10.672 -70.312 -51.625 1 86.88 670 SER A CA 1
ATOM 5209 C C . SER A 1 670 ? 10.805 -70.938 -53 1 86.88 670 SER A C 1
ATOM 5211 O O . SER A 1 670 ? 10.766 -70.188 -54.031 1 86.88 670 SER A O 1
ATOM 5213 N N . THR A 1 671 ? 10.836 -72.125 -53 1 86.12 671 THR A N 1
ATOM 5214 C CA . THR A 1 671 ? 11.078 -72.812 -54.281 1 86.12 671 THR A CA 1
ATOM 5215 C C . THR A 1 671 ? 9.766 -73.125 -55 1 86.12 671 THR A C 1
ATOM 5217 O O . THR A 1 671 ? 9.766 -73.375 -56.219 1 86.12 671 THR A O 1
ATOM 5220 N N . GLU A 1 672 ? 8.711 -72.938 -54.344 1 88.5 672 GLU A N 1
ATOM 5221 C CA . GLU A 1 672 ? 7.406 -73.188 -54.938 1 88.5 672 GLU A CA 1
ATOM 5222 C C . GLU A 1 672 ? 6.824 -71.938 -55.531 1 88.5 672 GLU A C 1
ATOM 5224 O O . GLU A 1 672 ? 7.289 -70.812 -55.25 1 88.5 672 GLU A O 1
ATOM 5229 N N . ARG A 1 673 ? 5.879 -72.062 -56.5 1 87.19 673 ARG A N 1
ATOM 5230 C CA . ARG A 1 673 ? 5.234 -70.938 -57.125 1 87.19 673 ARG A CA 1
ATOM 5231 C C . ARG A 1 673 ? 4.41 -70.125 -56.125 1 87.19 673 ARG A C 1
ATOM 5233 O O . ARG A 1 673 ? 4.41 -68.875 -56.156 1 87.19 673 ARG A O 1
ATOM 5240 N N . VAL A 1 674 ? 3.742 -70.875 -55.344 1 89.38 674 VAL A N 1
ATOM 5241 C CA . VAL A 1 674 ? 2.99 -70.25 -54.25 1 89.38 674 VAL A CA 1
ATOM 5242 C C . VAL A 1 674 ? 3.76 -70.375 -52.938 1 89.38 674 VAL A C 1
ATOM 5244 O O . VAL A 1 674 ? 4.148 -71.438 -52.562 1 89.38 674 VAL A O 1
ATOM 5247 N N . GLY A 1 675 ? 4.102 -69.188 -52.406 1 88.88 675 GLY A N 1
ATOM 5248 C CA . GLY A 1 675 ? 4.895 -69.188 -51.188 1 88.88 675 GLY A CA 1
ATOM 5249 C C . GLY A 1 675 ? 4.055 -69.312 -49.938 1 88.88 675 GLY A C 1
ATOM 5250 O O . GLY A 1 675 ? 2.822 -69.312 -50 1 88.88 675 GLY A O 1
ATOM 5251 N N . LEU A 1 676 ? 4.703 -69.562 -48.812 1 89.62 676 LEU A N 1
ATOM 5252 C CA . LEU A 1 676 ? 4.102 -69.625 -47.469 1 89.62 676 LEU A CA 1
ATOM 5253 C C . LEU A 1 676 ? 4.91 -68.812 -46.5 1 89.62 676 LEU A C 1
ATOM 5255 O O . LEU A 1 676 ? 6.098 -69.062 -46.281 1 89.62 676 LEU A O 1
ATOM 5259 N N . LEU A 1 677 ? 4.246 -67.75 -45.969 1 91.44 677 LEU A N 1
ATOM 5260 C CA . LEU A 1 677 ? 4.918 -66.875 -44.969 1 91.44 677 LEU A CA 1
ATOM 5261 C C . LEU A 1 677 ? 4.801 -67.5 -43.594 1 91.44 677 LEU A C 1
ATOM 5263 O O . LEU A 1 677 ? 3.699 -67.875 -43.156 1 91.44 677 LEU A O 1
ATOM 5267 N N . ALA A 1 678 ? 5.934 -67.75 -42.938 1 91.12 678 ALA A N 1
ATOM 5268 C CA . ALA A 1 678 ? 5.934 -68.312 -41.594 1 91.12 678 ALA A CA 1
ATOM 5269 C C . ALA A 1 678 ? 7.074 -67.75 -40.75 1 91.12 678 ALA A C 1
ATOM 5271 O O . ALA A 1 678 ? 8.047 -67.188 -41.281 1 91.12 678 ALA A O 1
ATOM 5272 N N . PHE A 1 679 ? 6.844 -67.688 -39.469 1 91.88 679 PHE A N 1
ATOM 5273 C CA . PHE A 1 679 ? 7.883 -67.312 -38.5 1 91.88 679 PHE A CA 1
ATOM 5274 C C . PHE A 1 679 ? 8.875 -68.5 -38.344 1 91.88 679 PHE A C 1
ATOM 5276 O O . PHE A 1 679 ? 8.508 -69.562 -37.906 1 91.88 679 PHE A O 1
ATOM 5283 N N . SER A 1 680 ? 10.055 -68.312 -38.875 1 92.38 680 SER A N 1
ATOM 5284 C CA . SER A 1 680 ? 11.039 -69.438 -38.844 1 92.38 680 SER A CA 1
ATOM 5285 C C . SER A 1 680 ? 12.453 -68.875 -38.625 1 92.38 680 SER A C 1
ATOM 5287 O O . SER A 1 680 ? 12.641 -67.688 -38.5 1 92.38 680 SER A O 1
ATOM 5289 N N . GLU A 1 681 ? 13.391 -69.75 -38.438 1 92.12 681 GLU A N 1
ATOM 5290 C CA . GLU A 1 681 ? 14.797 -69.375 -38.344 1 92.12 681 GLU 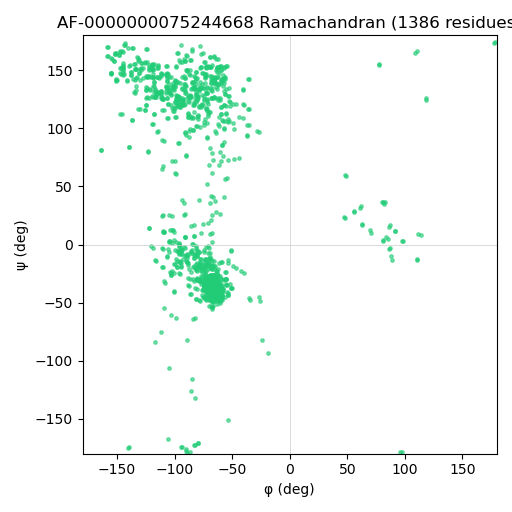A CA 1
ATOM 5291 C C . GLU A 1 681 ? 15.25 -68.75 -39.656 1 92.12 681 GLU A C 1
ATOM 5293 O O . GLU A 1 681 ? 14.797 -69.062 -40.75 1 92.12 681 GLU A O 1
ATOM 5298 N N . MET A 1 682 ? 16.078 -67.812 -39.531 1 91.69 682 MET A N 1
ATOM 5299 C CA . MET A 1 682 ? 16.484 -66.938 -40.656 1 91.69 682 MET A CA 1
ATOM 5300 C C . MET A 1 682 ? 17 -67.75 -41.812 1 91.69 682 MET A C 1
ATOM 5302 O O . MET A 1 682 ? 16.734 -67.438 -42.969 1 91.69 682 MET A O 1
ATOM 5306 N N . ASP A 1 683 ? 17.656 -68.812 -41.5 1 87.75 683 ASP A N 1
ATOM 5307 C CA . ASP A 1 683 ? 18.281 -69.625 -42.562 1 87.75 683 ASP A CA 1
ATOM 5308 C C . ASP A 1 683 ? 17.266 -70.5 -43.25 1 87.75 683 ASP A C 1
ATOM 5310 O O . ASP A 1 683 ? 17.484 -70.938 -44.375 1 87.75 683 ASP A O 1
ATOM 5314 N N . SER A 1 684 ? 16.078 -70.75 -42.688 1 89.25 684 SER A N 1
ATOM 5315 C CA . SER A 1 684 ? 15.094 -71.688 -43.25 1 89.25 684 SER A CA 1
ATOM 5316 C C . SER A 1 684 ? 14.039 -70.938 -44.062 1 89.25 684 SER A C 1
ATOM 5318 O O . SER A 1 684 ? 13.195 -71.562 -44.719 1 89.25 684 SER A O 1
ATOM 5320 N N . ALA A 1 685 ? 14.062 -69.625 -44.062 1 92 685 ALA A N 1
ATOM 5321 C CA . ALA A 1 685 ? 13.047 -68.812 -44.75 1 92 685 ALA A CA 1
ATOM 5322 C C . ALA A 1 685 ? 13.68 -67.688 -45.594 1 92 685 ALA A C 1
ATOM 5324 O O . ALA A 1 685 ? 14.602 -67.062 -45.125 1 92 685 ALA A O 1
ATOM 5325 N N . ALA A 1 686 ? 13.219 -67.562 -46.812 1 91.75 686 ALA A N 1
ATOM 5326 C CA . ALA A 1 686 ? 13.688 -66.5 -47.656 1 91.75 686 ALA A CA 1
ATOM 5327 C C . ALA A 1 686 ? 12.875 -65.188 -47.438 1 91.75 686 ALA A C 1
ATOM 5329 O O . ALA A 1 686 ? 11.758 -65.25 -46.906 1 91.75 686 ALA A O 1
ATOM 5330 N N . ARG A 1 687 ? 13.469 -64.125 -47.812 1 91.62 687 ARG A N 1
ATOM 5331 C CA . ARG A 1 687 ? 12.797 -62.844 -47.656 1 91.62 687 ARG A CA 1
ATOM 5332 C C . ARG A 1 687 ? 11.562 -62.781 -48.531 1 91.62 687 ARG A C 1
ATOM 5334 O O . ARG A 1 687 ? 11.57 -63.25 -49.688 1 91.62 687 ARG A O 1
ATOM 5341 N N . ALA A 1 688 ? 10.516 -62.125 -47.969 1 89.56 688 ALA A N 1
ATOM 5342 C CA . ALA A 1 688 ? 9.25 -62.031 -48.688 1 89.56 688 ALA A CA 1
ATOM 5343 C C . ALA A 1 688 ? 9.383 -61.125 -49.906 1 89.56 688 ALA A C 1
ATOM 5345 O O . ALA A 1 688 ? 10.055 -60.094 -49.812 1 89.56 688 ALA A O 1
ATOM 5346 N N . GLU A 1 689 ? 8.844 -61.594 -51.031 1 86.81 689 GLU A N 1
ATOM 5347 C CA . GLU A 1 689 ? 8.828 -60.812 -52.25 1 86.81 689 GLU A CA 1
ATOM 5348 C C . GLU A 1 689 ? 7.441 -60.25 -52.531 1 86.81 689 GLU A C 1
ATOM 5350 O O . GLU A 1 689 ? 6.438 -60.938 -52.375 1 86.81 689 GLU A O 1
ATOM 5355 N N . LYS A 1 690 ? 7.332 -59.062 -52.938 1 81.75 690 LYS A N 1
ATOM 5356 C CA . LYS A 1 690 ? 6.086 -58.312 -53.125 1 81.75 690 LYS A CA 1
ATOM 5357 C C . LYS A 1 690 ? 5.266 -58.906 -54.25 1 81.75 690 LYS A C 1
ATOM 5359 O O . LYS A 1 690 ? 4.031 -58.906 -54.219 1 81.75 690 LYS A O 1
ATOM 5364 N N . GLN A 1 691 ? 5.832 -59.469 -55.25 1 81.06 691 GLN A N 1
ATOM 5365 C CA . GLN A 1 691 ? 5.129 -59.875 -56.469 1 81.06 691 GLN A CA 1
ATOM 5366 C C . GLN A 1 691 ? 4.723 -61.344 -56.375 1 81.06 691 GLN A C 1
ATOM 5368 O O . GLN A 1 691 ? 3.941 -61.812 -57.219 1 81.06 691 GLN A O 1
ATOM 5373 N N . LYS A 1 692 ? 5.105 -62 -55.344 1 86.88 692 LYS A N 1
ATOM 5374 C CA . LYS A 1 692 ? 4.797 -63.406 -55.219 1 86.88 692 LYS A CA 1
ATOM 5375 C C . LYS A 1 692 ? 3.492 -63.625 -54.469 1 86.88 692 LYS A C 1
ATOM 5377 O O . LYS A 1 692 ? 3.113 -62.812 -53.625 1 86.88 692 LYS A O 1
ATOM 5382 N N . LEU A 1 693 ? 2.746 -64.688 -54.906 1 89.06 693 LEU A N 1
ATOM 5383 C CA . LEU A 1 693 ? 1.514 -65.062 -54.188 1 89.06 693 LEU A CA 1
ATOM 5384 C C . LEU A 1 693 ? 1.802 -65.938 -53 1 89.06 693 LEU A C 1
ATOM 5386 O O . LEU A 1 693 ? 2.686 -66.812 -53.062 1 89.06 693 LEU A O 1
ATOM 5390 N N . TYR A 1 694 ? 1.143 -65.688 -52 1 89.62 694 TYR A N 1
ATOM 5391 C CA . TYR A 1 694 ? 1.335 -66.438 -50.812 1 89.62 694 TYR A CA 1
ATOM 5392 C C . TYR A 1 694 ? 0.025 -67.125 -50.344 1 89.62 694 TYR A C 1
ATOM 5394 O O . TYR A 1 694 ? -1.052 -66.562 -50.594 1 89.62 694 TYR A O 1
ATOM 5402 N N . GLN A 1 695 ? 0.158 -68.25 -49.688 1 87.25 695 GLN A N 1
ATOM 5403 C CA . GLN A 1 695 ? -1.011 -68.938 -49.188 1 87.25 695 GLN A CA 1
ATOM 5404 C C . GLN A 1 695 ? -1.64 -68.25 -48 1 87.25 695 GLN A C 1
ATOM 5406 O O . GLN A 1 695 ? -0.937 -67.625 -47.219 1 87.25 695 GLN A O 1
ATOM 5411 N N . MET B 1 1 ? -13.117 35.938 -45.562 1 17.08 1 MET B N 1
ATOM 5412 C CA . MET B 1 1 ? -13.844 35.656 -46.812 1 17.08 1 MET B CA 1
ATOM 5413 C C . MET B 1 1 ? -14.414 34.219 -46.781 1 17.08 1 MET B C 1
ATOM 5415 O O . MET B 1 1 ? -14.102 33.438 -45.875 1 17.08 1 MET B O 1
ATOM 5419 N N . GLU B 1 2 ? -14.039 33.312 -47.781 1 15.22 2 GLU B N 1
ATOM 5420 C CA . GLU B 1 2 ? -14.922 32.594 -48.688 1 15.22 2 GLU B CA 1
ATOM 5421 C C . GLU B 1 2 ? -15.375 31.266 -48.125 1 15.22 2 GLU B C 1
ATOM 5423 O O . GLU B 1 2 ? -16.562 30.953 -48.156 1 15.22 2 GLU B O 1
ATOM 5428 N N . HIS B 1 3 ? -14.523 30.188 -48.25 1 16.84 3 HIS B N 1
ATOM 5429 C CA . HIS B 1 3 ? -14.93 29.156 -49.188 1 16.84 3 HIS B CA 1
ATOM 5430 C C . HIS B 1 3 ? -16.016 28.266 -48.594 1 16.84 3 HIS B C 1
ATOM 5432 O O . HIS B 1 3 ? -16.156 28.172 -47.375 1 16.84 3 HIS B O 1
ATOM 5438 N N . THR B 1 4 ? -16.625 27.391 -49.375 1 16.2 4 THR B N 1
ATOM 5439 C CA . THR B 1 4 ? -17.859 26.922 -50.031 1 16.2 4 THR B CA 1
ATOM 5440 C C . THR B 1 4 ? -18.328 25.625 -49.375 1 16.2 4 THR B C 1
ATOM 5442 O O . THR B 1 4 ? -19.531 25.438 -49.188 1 16.2 4 THR B O 1
ATOM 5445 N N . ARG B 1 5 ? -17.438 24.453 -49.25 1 17.05 5 ARG B N 1
ATOM 5446 C CA . ARG B 1 5 ? -17.766 23.344 -50.156 1 17.05 5 ARG B CA 1
ATOM 5447 C C . ARG B 1 5 ? -18.969 22.562 -49.594 1 17.05 5 ARG B C 1
ATOM 5449 O O . ARG B 1 5 ? -19.125 22.406 -48.406 1 17.05 5 ARG B O 1
ATOM 5456 N N . THR B 1 6 ? -19.75 21.922 -50.531 1 17.25 6 THR B N 1
ATOM 5457 C CA . THR B 1 6 ? -21.062 21.406 -50.938 1 17.25 6 THR B CA 1
ATOM 5458 C C . THR B 1 6 ? -21.297 20.016 -50.344 1 17.25 6 THR B C 1
ATOM 5460 O O . THR B 1 6 ? -20.422 19.156 -50.406 1 17.25 6 THR B O 1
ATOM 5463 N N . ILE B 1 7 ? -22.25 19.797 -49.438 1 20.17 7 ILE B N 1
ATOM 5464 C CA . ILE B 1 7 ? -23 18.859 -48.594 1 20.17 7 ILE B CA 1
ATOM 5465 C C . ILE B 1 7 ? -23.703 17.844 -49.5 1 20.17 7 ILE B C 1
ATOM 5467 O O . ILE B 1 7 ? -24.766 17.328 -49.125 1 20.17 7 ILE B O 1
ATOM 5471 N N . HIS B 1 8 ? -22.984 17.672 -50.812 1 16.02 8 HIS B N 1
ATOM 5472 C CA . HIS B 1 8 ? -23.969 17.125 -51.75 1 16.02 8 HIS B CA 1
ATOM 5473 C C . HIS B 1 8 ? -24.609 15.867 -51.188 1 16.02 8 HIS B C 1
ATOM 5475 O O . HIS B 1 8 ? -24.109 15.273 -50.219 1 16.02 8 HIS B O 1
ATOM 5481 N N . SER B 1 9 ? -25.031 14.961 -52.125 1 16.62 9 SER B N 1
ATOM 5482 C CA . SER B 1 9 ? -26.219 14.461 -52.781 1 16.62 9 SER B CA 1
ATOM 5483 C C . SER B 1 9 ? -26.531 13.031 -52.375 1 16.62 9 SER B C 1
ATOM 5485 O O . SER B 1 9 ? -27.672 12.727 -51.969 1 16.62 9 SER B O 1
ATOM 5487 N N . GLY B 1 10 ? -25.75 12.016 -52.906 1 16.72 10 GLY B N 1
ATOM 5488 C CA . GLY B 1 10 ? -26.438 11.148 -53.844 1 16.72 10 GLY B CA 1
ATOM 5489 C C . GLY B 1 10 ? -27.203 10.023 -53.188 1 16.72 10 GLY B C 1
ATOM 5490 O O . GLY B 1 10 ? -28.391 10.164 -52.906 1 16.72 10 GLY B O 1
ATOM 5491 N N . THR B 1 11 ? -26.734 8.727 -53.5 1 18.25 11 THR B N 1
ATOM 5492 C CA . THR B 1 11 ? -27.328 7.691 -54.344 1 18.25 11 THR B CA 1
ATOM 5493 C C . THR B 1 11 ? -28.156 6.715 -53.5 1 18.25 11 THR B C 1
ATOM 5495 O O . THR B 1 11 ? -27.938 6.594 -52.281 1 18.25 11 THR B O 1
ATOM 5498 N N . ASP B 1 12 ? -28.906 5.812 -54.25 1 18.56 12 ASP B N 1
ATOM 5499 C CA . ASP B 1 12 ? -30.172 5.105 -54.469 1 18.56 12 ASP B CA 1
ATOM 5500 C C . ASP B 1 12 ? -30.219 3.826 -53.625 1 18.56 12 ASP B C 1
ATOM 5502 O O . ASP B 1 12 ? -29.188 3.225 -53.312 1 18.56 12 ASP B O 1
ATOM 5506 N N . PRO B 1 13 ? -31.344 3.627 -52.969 1 21.69 13 PRO B N 1
ATOM 5507 C CA . PRO B 1 13 ? -31.906 2.695 -52 1 21.69 13 PRO B CA 1
ATOM 5508 C C . PRO B 1 13 ? -31.969 1.258 -52.5 1 21.69 13 PRO B C 1
ATOM 5510 O O . PRO B 1 13 ? -32.625 0.979 -53.5 1 21.69 13 PRO B O 1
ATOM 5513 N N . LEU B 1 14 ? -30.656 0.634 -52.656 1 19.67 14 LEU B N 1
ATOM 5514 C CA . LEU B 1 14 ? -30.562 -0.639 -53.375 1 19.67 14 LEU B CA 1
ATOM 5515 C C . LEU B 1 14 ? -31.641 -1.605 -52.875 1 19.67 14 LEU B C 1
ATOM 5517 O O . LEU B 1 14 ? -31.844 -1.742 -51.656 1 19.67 14 LEU B O 1
ATOM 5521 N N . PRO B 1 15 ? -32.5 -2.025 -53.844 1 19.83 15 PRO B N 1
ATOM 5522 C CA . PRO B 1 15 ? -33.781 -2.75 -53.812 1 19.83 15 PRO B CA 1
ATOM 5523 C C . PRO B 1 15 ? -33.656 -4.145 -53.188 1 19.83 15 PRO B C 1
ATOM 5525 O O . PRO B 1 15 ? -32.594 -4.785 -53.344 1 19.83 15 PRO B O 1
ATOM 5528 N N . GLY B 1 16 ? -34.188 -4.422 -52 1 20.47 16 GLY B N 1
ATOM 5529 C CA . GLY B 1 16 ? -34.25 -5.555 -51.094 1 20.47 16 GLY B CA 1
ATOM 5530 C C . GLY B 1 16 ? -34.844 -6.801 -51.719 1 20.47 16 GLY B C 1
ATOM 5531 O O . GLY B 1 16 ? -35.188 -7.746 -51.031 1 20.47 16 GLY B O 1
ATOM 5532 N N . HIS B 1 17 ? -34.406 -7.035 -53.094 1 17.95 17 HIS B N 1
ATOM 5533 C CA . HIS B 1 17 ? -35.219 -8.023 -53.781 1 17.95 17 HIS B CA 1
ATOM 5534 C C . HIS B 1 17 ? -35.344 -9.305 -52.969 1 17.95 17 HIS B C 1
ATOM 5536 O O . HIS B 1 17 ? -34.375 -9.711 -52.312 1 17.95 17 HIS B O 1
ATOM 5542 N N . ARG B 1 18 ? -36.531 -9.602 -52.656 1 20.92 18 ARG B N 1
ATOM 5543 C CA . ARG B 1 18 ? -37.25 -10.633 -51.906 1 20.92 18 ARG B CA 1
ATOM 5544 C C . ARG B 1 18 ? -37 -12.008 -52.5 1 20.92 18 ARG B C 1
ATOM 5546 O O . ARG B 1 18 ? -37.375 -12.273 -53.656 1 20.92 18 ARG B O 1
ATOM 5553 N N . PRO B 1 19 ? -35.75 -12.68 -52.375 1 18.84 19 PRO B N 1
ATOM 5554 C CA . PRO B 1 19 ? -35.438 -13.875 -53.188 1 18.84 19 PRO B CA 1
ATOM 5555 C C . PRO B 1 19 ? -36.5 -14.969 -53 1 18.84 19 PRO B C 1
ATOM 5557 O O . PRO B 1 19 ? -37.031 -15.148 -51.906 1 18.84 19 PRO B O 1
ATOM 5560 N N . THR B 1 20 ? -37.375 -15.18 -54 1 21.34 20 THR B N 1
ATOM 5561 C CA . THR B 1 20 ? -38.469 -16.109 -54.219 1 21.34 20 THR B CA 1
ATOM 5562 C C . THR B 1 20 ? -38 -17.547 -54.031 1 21.34 20 THR B C 1
ATOM 5564 O O . THR B 1 20 ? -37.156 -18.047 -54.781 1 21.34 20 THR B O 1
ATOM 5567 N N . LEU B 1 21 ? -37.75 -17.953 -52.812 1 21.23 21 LEU B N 1
ATOM 5568 C CA . LEU B 1 21 ? -37.219 -19.281 -52.531 1 21.23 21 LEU B CA 1
ATOM 5569 C C . LEU B 1 21 ? -38.125 -20.359 -53.062 1 21.23 21 LEU B C 1
ATOM 5571 O O . LEU B 1 21 ? -39.312 -20.438 -52.688 1 21.23 21 LEU B O 1
ATOM 5575 N N . SER B 1 22 ? -38.062 -20.562 -54.438 1 20.25 22 SER B N 1
ATOM 5576 C CA . SER B 1 22 ? -38.875 -21.531 -55.156 1 20.25 22 SER B CA 1
ATOM 5577 C C . SER B 1 22 ? -38.844 -22.906 -54.5 1 20.25 22 SER B C 1
ATOM 5579 O O . SER B 1 22 ? -37.781 -23.312 -53.969 1 20.25 22 SER B O 1
ATOM 5581 N N . GLU B 1 23 ? -40.031 -23.406 -54.094 1 23.14 23 GLU B N 1
ATOM 5582 C CA . GLU B 1 23 ? -40.531 -24.562 -53.375 1 23.14 23 GLU B CA 1
ATOM 5583 C C . GLU B 1 23 ? -40.25 -25.859 -54.156 1 23.14 23 GLU B C 1
ATOM 5585 O O . GLU B 1 23 ? -40.625 -26.938 -53.719 1 23.14 23 GLU B O 1
ATOM 5590 N N . ASN B 1 24 ? -39.156 -25.891 -55 1 21.06 24 ASN B N 1
ATOM 5591 C CA . ASN B 1 24 ? -39.188 -27.047 -55.875 1 21.06 24 ASN B CA 1
ATOM 5592 C C . ASN B 1 24 ? -39.344 -28.359 -55.094 1 21.06 24 ASN B C 1
ATOM 5594 O O . ASN B 1 24 ? -38.562 -28.594 -54.156 1 21.06 24 ASN B O 1
ATOM 5598 N N . SER B 1 25 ? -40.531 -28.953 -55.125 1 23.31 25 SER B N 1
ATOM 5599 C CA . SER B 1 25 ? -41.125 -30.156 -54.531 1 23.31 25 SER B CA 1
ATOM 5600 C C . SER B 1 25 ? -40.438 -31.406 -55.062 1 23.31 25 SER B C 1
ATOM 5602 O O . SER B 1 25 ? -40.938 -32.531 -54.875 1 23.31 25 SER B O 1
ATOM 5604 N N . SER B 1 26 ? -39.094 -31.375 -55.281 1 22.06 26 SER B N 1
ATOM 5605 C CA . SER B 1 26 ? -38.594 -32.531 -56.031 1 22.06 26 SER B CA 1
ATOM 5606 C C . SER B 1 26 ? -38.938 -33.844 -55.312 1 22.06 26 SER B C 1
ATOM 5608 O O . SER B 1 26 ? -38.719 -33.938 -54.094 1 22.06 26 SER B O 1
ATOM 5610 N N . THR B 1 27 ? -40 -34.531 -55.75 1 24.52 27 THR B N 1
ATOM 5611 C CA . THR B 1 27 ? -40.562 -35.812 -55.406 1 24.52 27 THR B CA 1
ATOM 5612 C C . THR B 1 27 ? -39.5 -36.906 -55.531 1 24.52 27 THR B C 1
ATOM 5614 O O . THR B 1 27 ? -39.062 -37.25 -56.656 1 24.52 27 THR B O 1
ATOM 5617 N N . THR B 1 28 ? -38.406 -36.812 -54.844 1 24.14 28 THR B N 1
ATOM 5618 C CA . THR B 1 28 ? -37.375 -37.844 -55.031 1 24.14 28 THR B CA 1
ATOM 5619 C C . THR B 1 28 ? -37.938 -39.219 -54.75 1 24.14 28 THR B C 1
ATOM 5621 O O . THR B 1 28 ? -38.5 -39.469 -53.688 1 24.14 28 THR B O 1
ATOM 5624 N N . SER B 1 29 ? -38.281 -39.969 -55.844 1 24.91 29 SER B N 1
ATOM 5625 C CA . SER B 1 29 ? -38.719 -41.344 -55.969 1 24.91 29 SER B CA 1
ATOM 5626 C C . SER B 1 29 ? -37.812 -42.281 -55.188 1 24.91 29 SER B C 1
ATOM 5628 O O . SER B 1 29 ? -36.594 -42.25 -55.344 1 24.91 29 SER B O 1
ATOM 5630 N N . VAL B 1 30 ? -38.219 -42.688 -53.969 1 25.91 30 VAL B N 1
ATOM 5631 C CA . VAL B 1 30 ? -37.562 -43.531 -53 1 25.91 30 VAL B CA 1
ATOM 5632 C C . VAL B 1 30 ? -37.469 -44.969 -53.531 1 25.91 30 VAL B C 1
ATOM 5634 O O . VAL B 1 30 ? -38.125 -45.875 -53 1 25.91 30 VAL B O 1
ATOM 5637 N N . SER B 1 31 ? -37.469 -45.156 -54.875 1 26.44 31 SER B N 1
ATOM 5638 C CA . SER B 1 31 ? -37.625 -46.562 -55.25 1 26.44 31 SER B CA 1
ATOM 5639 C C . SER B 1 31 ? -36.5 -47.406 -54.656 1 26.44 31 SER B C 1
ATOM 5641 O O . SER B 1 31 ? -36.594 -48.625 -54.594 1 26.44 31 SER B O 1
ATOM 5643 N N . SER B 1 32 ? -35.281 -46.906 -54.656 1 26.3 32 SER B N 1
ATOM 5644 C CA . SER B 1 32 ? -34.188 -47.844 -54.781 1 26.3 32 SER B CA 1
ATOM 5645 C C . SER B 1 32 ? -34.031 -48.656 -53.5 1 26.3 32 SER B C 1
ATOM 5647 O O . SER B 1 32 ? -32.969 -49.25 -53.25 1 26.3 32 SER B O 1
ATOM 5649 N N . LEU B 1 33 ? -35.031 -48.719 -52.625 1 26.33 33 LEU B N 1
ATOM 5650 C CA . LEU B 1 33 ? -34.719 -49.312 -51.344 1 26.33 33 LEU B CA 1
ATOM 5651 C C . LEU B 1 33 ? -34.5 -50.812 -51.5 1 26.33 33 LEU B C 1
ATOM 5653 O O . LEU B 1 33 ? -34.094 -51.5 -50.531 1 26.33 33 LEU B O 1
ATOM 5657 N N . GLU B 1 34 ? -35.031 -51.375 -52.594 1 26.81 34 GLU B N 1
ATOM 5658 C CA . GLU B 1 34 ? -35.125 -52.812 -52.5 1 26.81 34 GLU B CA 1
ATOM 5659 C C . GLU B 1 34 ? -33.75 -53.438 -52.438 1 26.81 34 GLU B C 1
ATOM 5661 O O . GLU B 1 34 ? -33.594 -54.562 -51.906 1 26.81 34 GLU B O 1
ATOM 5666 N N . SER B 1 35 ? -32.844 -52.875 -53.219 1 29.05 35 SER B N 1
ATOM 5667 C CA . SER B 1 35 ? -31.625 -53.656 -53.406 1 29.05 35 SER B CA 1
ATOM 5668 C C . SER B 1 35 ? -30.812 -53.688 -52.125 1 29.05 35 SER B C 1
ATOM 5670 O O . SER B 1 35 ? -29.688 -54.219 -52.094 1 29.05 35 SER B O 1
ATOM 5672 N N . SER B 1 36 ? -31.312 -52.969 -51.094 1 27.94 36 SER B N 1
ATOM 5673 C CA . SER B 1 36 ? -30.391 -52.875 -49.969 1 27.94 36 SER B CA 1
ATOM 5674 C C . SER B 1 36 ? -30.328 -54.156 -49.188 1 27.94 36 SER B C 1
ATOM 5676 O O . SER B 1 36 ? -29.641 -54.25 -48.188 1 27.94 36 SER B O 1
ATOM 5678 N N . THR B 1 37 ? -31.328 -55 -49.375 1 29.73 37 THR B N 1
ATOM 5679 C CA . THR B 1 37 ? -31.297 -56.094 -48.438 1 29.73 37 THR B CA 1
ATOM 5680 C C . THR B 1 37 ? -30.094 -57 -48.688 1 29.73 37 THR B C 1
ATOM 5682 O O . THR B 1 37 ? -29.688 -57.781 -47.812 1 29.73 37 THR B O 1
ATOM 5685 N N . GLU B 1 38 ? -29.828 -57.25 -50 1 29.72 38 GLU B N 1
ATOM 5686 C CA . GLU B 1 38 ? -28.734 -58.188 -50.219 1 29.72 38 GLU B CA 1
ATOM 5687 C C . GLU B 1 38 ? -27.422 -57.656 -49.625 1 29.72 38 GLU B C 1
ATOM 5689 O O . GLU B 1 38 ? -26.469 -58.406 -49.469 1 29.72 38 GLU B O 1
ATOM 5694 N N . LEU B 1 39 ? -27.297 -56.281 -49.531 1 29.94 39 LEU B N 1
ATOM 5695 C CA . LEU B 1 39 ? -26.031 -55.781 -49.031 1 29.94 39 LEU B CA 1
ATOM 5696 C C . LEU B 1 39 ? -25.891 -56.094 -47.531 1 29.94 39 LEU B C 1
ATOM 5698 O O . LEU B 1 39 ? -24.781 -56 -47 1 29.94 39 LEU B O 1
ATOM 5702 N N . LEU B 1 40 ? -27.047 -56.125 -46.844 1 31 40 LEU B N 1
ATOM 5703 C CA . LEU B 1 40 ? -26.859 -56.281 -45.406 1 31 40 LEU B CA 1
ATOM 5704 C C . LEU B 1 40 ? -26.344 -57.688 -45.062 1 31 40 LEU B C 1
ATOM 5706 O O . LEU B 1 40 ? -25.812 -57.906 -43.969 1 31 40 LEU B O 1
ATOM 5710 N N . ASP B 1 41 ? -26.875 -58.656 -45.812 1 31.09 41 ASP B N 1
ATOM 5711 C CA . ASP B 1 41 ? -26.406 -59.969 -45.438 1 31.09 41 ASP B CA 1
ATOM 5712 C C . ASP B 1 41 ? -24.906 -60.125 -45.656 1 31.09 41 ASP B C 1
ATOM 5714 O O . ASP B 1 41 ? -24.328 -61.188 -45.375 1 31.09 41 ASP B O 1
ATOM 5718 N N . GLU B 1 42 ? -24.422 -59.312 -46.531 1 30.55 42 GLU B N 1
ATOM 5719 C CA . GLU B 1 42 ? -22.984 -59.281 -46.719 1 30.55 42 GLU B CA 1
ATOM 5720 C C . GLU B 1 42 ? -22.297 -58.688 -45.469 1 30.55 42 GLU B C 1
ATOM 5722 O O . GLU B 1 42 ? -21.062 -58.625 -45.406 1 30.55 42 GLU B O 1
ATOM 5727 N N . SER B 1 43 ? -23.062 -57.969 -44.625 1 33.97 43 SER B N 1
ATOM 5728 C CA . SER B 1 43 ? -22.375 -57.312 -43.531 1 33.97 43 SER B CA 1
ATOM 5729 C C . SER B 1 43 ? -21.781 -58.312 -42.531 1 33.97 43 SER B C 1
ATOM 5731 O O . SER B 1 43 ? -20.875 -57.969 -41.781 1 33.97 43 SER B O 1
ATOM 5733 N N . ARG B 1 44 ? -22.719 -59.25 -42.062 1 35.91 44 ARG B N 1
ATOM 5734 C CA . ARG B 1 44 ? -22.062 -60.188 -41.125 1 35.91 44 ARG B CA 1
ATOM 5735 C C . ARG B 1 44 ? -21.094 -61.094 -41.875 1 35.91 44 ARG B C 1
ATOM 5737 O O . ARG B 1 44 ? -21.281 -62.312 -41.938 1 35.91 44 ARG B O 1
ATOM 5744 N N . ARG B 1 45 ? -20.953 -60.719 -43.062 1 36 45 ARG B N 1
ATOM 5745 C CA . ARG B 1 45 ? -20.109 -61.625 -43.812 1 36 45 ARG B CA 1
ATOM 5746 C C . ARG B 1 45 ? -18.875 -62.031 -43.031 1 36 45 ARG B C 1
ATOM 5748 O O . ARG B 1 45 ? -18.047 -61.188 -42.688 1 36 45 ARG B O 1
ATOM 5755 N N . SER B 1 46 ? -19.156 -62.781 -42.219 1 42.75 46 SER B N 1
ATOM 5756 C CA . SER B 1 46 ? -17.953 -63.312 -41.594 1 42.75 46 SER B CA 1
ATOM 5757 C C . SER B 1 46 ? -16.781 -63.312 -42.562 1 42.75 46 SER B C 1
ATOM 5759 O O . SER B 1 46 ? -16.906 -63.75 -43.719 1 42.75 46 SER B O 1
ATOM 5761 N N . PRO B 1 47 ? -15.945 -62.344 -42.5 1 51.41 47 PRO B N 1
ATOM 5762 C CA . PRO B 1 47 ? -14.828 -62.281 -43.438 1 51.41 47 PRO B CA 1
ATOM 5763 C C . PRO B 1 47 ? -14.25 -63.688 -43.75 1 51.41 47 PRO B C 1
ATOM 5765 O O . PRO B 1 47 ? -13.906 -64.438 -42.844 1 51.41 47 PRO B O 1
ATOM 5768 N N . LYS B 1 48 ? -14.711 -64.312 -44.812 1 58.03 48 LYS B N 1
ATOM 5769 C CA . LYS B 1 48 ? -14.352 -65.625 -45.375 1 58.03 48 LYS B CA 1
ATOM 5770 C C . LYS B 1 48 ? -12.844 -65.812 -45.375 1 58.03 48 LYS B C 1
ATOM 5772 O O . LYS B 1 48 ? -12.086 -64.875 -45.656 1 58.03 48 LYS B O 1
ATOM 5777 N N . TRP B 1 49 ? -12.414 -66.688 -44.531 1 71.88 49 TRP B N 1
ATOM 5778 C CA . TRP B 1 49 ? -11.039 -67.188 -44.531 1 71.88 49 TRP B CA 1
ATOM 5779 C C . TRP B 1 49 ? -10.516 -67.312 -45.969 1 71.88 49 TRP B C 1
ATOM 5781 O O . TRP B 1 49 ? -11.219 -67.812 -46.844 1 71.88 49 TRP B O 1
ATOM 5791 N N . PRO B 1 50 ? -9.469 -66.5 -46.25 1 72.94 50 PRO B N 1
ATOM 5792 C CA . PRO B 1 50 ? -8.977 -66.562 -47.625 1 72.94 50 PRO B CA 1
ATOM 5793 C C . PRO B 1 50 ? -8.664 -68 -48.062 1 72.94 50 PRO B C 1
ATOM 5795 O O . PRO B 1 50 ? -7.844 -68.688 -47.438 1 72.94 50 PRO B O 1
ATOM 5798 N N . LYS B 1 51 ? -9.43 -68.625 -48.875 1 72.31 51 LYS B N 1
ATOM 5799 C CA . LYS B 1 51 ? -9.195 -70 -49.406 1 72.31 51 LYS B CA 1
ATOM 5800 C C . LYS B 1 51 ? -8.234 -69.938 -50.594 1 72.31 51 LYS B C 1
ATOM 5802 O O . LYS B 1 51 ? -7.672 -71 -50.938 1 72.31 51 LYS B O 1
ATOM 5807 N N . ARG B 1 52 ? -7.898 -68.688 -51.094 1 77.25 52 ARG B N 1
ATOM 5808 C CA . ARG B 1 52 ? -7.02 -68.562 -52.25 1 77.25 52 ARG B CA 1
ATOM 5809 C C . ARG B 1 52 ? -5.754 -67.812 -51.906 1 77.25 52 ARG B C 1
ATOM 5811 O O . ARG B 1 52 ? -5.746 -67 -50.969 1 77.25 52 ARG B O 1
ATOM 5818 N N . PRO B 1 53 ? -4.625 -68.25 -52.531 1 85.38 53 PRO B N 1
ATOM 5819 C CA . PRO B 1 53 ? -3.4 -67.438 -52.344 1 85.38 53 PRO B CA 1
ATOM 5820 C C . PRO B 1 53 ? -3.586 -65.938 -52.688 1 85.38 53 PRO B C 1
ATOM 5822 O O . PRO B 1 53 ? -4.312 -65.625 -53.625 1 85.38 53 PRO B O 1
ATOM 5825 N N . LEU B 1 54 ? -3.189 -65.125 -51.719 1 84.5 54 LEU B N 1
ATOM 5826 C CA . LEU B 1 54 ? -3.355 -63.688 -51.875 1 84.5 54 LEU B CA 1
ATOM 5827 C C . LEU B 1 54 ? -2.004 -63 -52.031 1 84.5 54 LEU B C 1
ATOM 5829 O O . LEU B 1 54 ? -0.992 -63.5 -51.531 1 84.5 54 LEU B O 1
ATOM 5833 N N . PRO B 1 55 ? -1.992 -61.906 -52.844 1 82.31 55 PRO B N 1
ATOM 5834 C CA . PRO B 1 55 ? -0.762 -61.125 -52.875 1 82.31 55 PRO B CA 1
ATOM 5835 C C . PRO B 1 55 ? -0.503 -60.344 -51.594 1 82.31 55 PRO B C 1
ATOM 5837 O O . PRO B 1 55 ? -1.408 -60.188 -50.75 1 82.31 55 PRO B O 1
ATOM 5840 N N . LEU B 1 56 ? 0.761 -60.094 -51.344 1 82.19 56 LEU B N 1
ATOM 5841 C CA . LEU B 1 56 ? 1.157 -59.344 -50.188 1 82.19 56 LEU B CA 1
ATOM 5842 C C . LEU B 1 56 ? 0.697 -57.906 -50.281 1 82.19 56 LEU B C 1
ATOM 5844 O O . LEU B 1 56 ? 1.521 -56.969 -50.312 1 82.19 56 LEU B O 1
ATOM 5848 N N . LYS B 1 57 ? -0.559 -57.688 -50.781 1 67.5 57 LYS B N 1
ATOM 5849 C CA . LYS B 1 57 ? -1.045 -56.312 -50.875 1 67.5 57 LYS B CA 1
ATOM 5850 C C . LYS B 1 57 ? -1.888 -55.938 -49.688 1 67.5 57 LYS B C 1
ATOM 5852 O O . LYS B 1 57 ? -2.664 -56.75 -49.156 1 67.5 57 LYS B O 1
ATOM 5857 N N . ARG B 1 58 ? -1.489 -54.781 -48.969 1 65.69 58 ARG B N 1
ATOM 5858 C CA . ARG B 1 58 ? -2.207 -54.25 -47.844 1 65.69 58 ARG B CA 1
ATOM 5859 C C . ARG B 1 58 ? -3.639 -53.875 -48.219 1 65.69 58 ARG B C 1
ATOM 5861 O O . ARG B 1 58 ? -3.881 -53.281 -49.281 1 65.69 58 ARG B O 1
ATOM 5868 N N . GLY B 1 59 ? -4.645 -54.594 -47.688 1 64.94 59 GLY B N 1
ATOM 5869 C CA . GLY B 1 59 ? -6.02 -54.188 -47.938 1 64.94 59 GLY B CA 1
ATOM 5870 C C . GLY B 1 59 ? -6.227 -52.688 -47.875 1 64.94 59 GLY B C 1
ATOM 5871 O O . GLY B 1 59 ? -5.551 -52 -47.125 1 64.94 59 GLY B O 1
ATOM 5872 N N . THR B 1 60 ? -6.871 -52.094 -48.781 1 67.81 60 THR B N 1
ATOM 5873 C CA . THR B 1 60 ? -7.09 -50.656 -48.938 1 67.81 60 THR B CA 1
ATOM 5874 C C . THR B 1 60 ? -7.68 -50.062 -47.656 1 67.81 60 THR B C 1
ATOM 5876 O O . THR B 1 60 ? -7.262 -49 -47.219 1 67.81 60 THR B O 1
ATOM 5879 N N . ALA B 1 61 ? -8.656 -50.719 -47.031 1 71.75 61 ALA B N 1
ATOM 5880 C CA . ALA B 1 61 ? -9.305 -50.156 -45.844 1 71.75 61 ALA B CA 1
ATOM 5881 C C . ALA B 1 61 ? -8.344 -50.125 -44.656 1 71.75 61 ALA B C 1
ATOM 5883 O O . ALA B 1 61 ? -8.297 -49.125 -43.938 1 71.75 61 ALA B O 1
ATOM 5884 N N . GLY B 1 62 ? -7.617 -51.188 -44.531 1 71.19 62 GLY B N 1
ATOM 5885 C CA . GLY B 1 62 ? -6.641 -51.219 -43.469 1 71.19 62 GLY B CA 1
ATOM 5886 C C . GLY B 1 62 ? -5.527 -50.188 -43.625 1 71.19 62 GLY B C 1
ATOM 5887 O O . GLY B 1 62 ? -5.094 -49.562 -42.656 1 71.19 62 GLY B O 1
ATOM 5888 N N . PHE B 1 63 ? -5.281 -50 -44.781 1 75.88 63 PHE B N 1
ATOM 5889 C CA . PHE B 1 63 ? -4.234 -49.031 -45.094 1 75.88 63 PHE B CA 1
ATOM 5890 C C . PHE B 1 63 ? -4.707 -47.594 -44.812 1 75.88 63 PHE B C 1
ATOM 5892 O O . PHE B 1 63 ? -3.957 -46.812 -44.25 1 75.88 63 PHE B O 1
ATOM 5899 N N . VAL B 1 64 ? -5.945 -47.344 -45.094 1 81.88 64 VAL B N 1
ATOM 5900 C CA . VAL B 1 64 ? -6.48 -46 -44.875 1 81.88 64 VAL B CA 1
ATOM 5901 C C . VAL B 1 64 ? -6.578 -45.688 -43.406 1 81.88 64 VAL B C 1
ATOM 5903 O O . VAL B 1 64 ? -6.207 -44.594 -42.938 1 81.88 64 VAL B O 1
ATOM 5906 N N . ILE B 1 65 ? -6.98 -46.562 -42.562 1 79.56 65 ILE B N 1
ATOM 5907 C CA . ILE B 1 65 ? -7.145 -46.344 -41.125 1 79.56 65 ILE B CA 1
ATOM 5908 C C . ILE B 1 65 ? -5.773 -46.188 -40.469 1 79.56 65 ILE B C 1
ATOM 5910 O O . ILE B 1 65 ? -5.59 -45.312 -39.625 1 79.56 65 ILE B O 1
ATOM 5914 N N . ARG B 1 66 ? -4.871 -46.969 -40.906 1 77.56 66 ARG B N 1
ATOM 5915 C CA . ARG B 1 66 ? -3.523 -46.844 -40.344 1 77.56 66 ARG B CA 1
ATOM 5916 C C . ARG B 1 66 ? -2.887 -45.5 -40.75 1 77.56 66 ARG B C 1
ATOM 5918 O O . ARG B 1 66 ? -2.182 -44.906 -39.938 1 77.56 66 ARG B O 1
ATOM 5925 N N . SER B 1 67 ? -3.23 -45.156 -41.938 1 84.56 67 SER B N 1
ATOM 5926 C CA . SER B 1 67 ? -2.699 -43.875 -42.375 1 84.56 67 SER B CA 1
ATOM 5927 C C . SER B 1 67 ? -3.33 -42.719 -41.625 1 84.56 67 SER B C 1
ATOM 5929 O O . SER B 1 67 ? -2.656 -41.75 -41.312 1 84.56 67 SER B O 1
ATOM 5931 N N . LEU B 1 68 ? -4.551 -42.844 -41.281 1 86.44 68 LEU B N 1
ATOM 5932 C CA . LEU B 1 68 ? -5.23 -41.812 -40.5 1 86.44 68 LEU B CA 1
ATOM 5933 C C . LEU B 1 68 ? -4.66 -41.688 -39.094 1 86.44 68 LEU B C 1
ATOM 5935 O O . LEU B 1 68 ? -4.492 -40.594 -38.594 1 86.44 68 LEU B O 1
ATOM 5939 N N . ILE B 1 69 ? -4.336 -42.75 -38.5 1 82.69 69 ILE B N 1
ATOM 5940 C CA . ILE B 1 69 ? -3.756 -42.719 -37.156 1 82.69 69 ILE B CA 1
ATOM 5941 C C . ILE B 1 69 ? -2.369 -42.094 -37.188 1 82.69 69 ILE B C 1
ATOM 5943 O O . ILE B 1 69 ? -2.018 -41.312 -36.312 1 82.69 69 ILE B O 1
ATOM 5947 N N . ASP B 1 70 ? -1.716 -42.406 -38.25 1 86.12 70 ASP B N 1
ATOM 5948 C CA . ASP B 1 70 ? -0.382 -41.844 -38.375 1 86.12 70 ASP B CA 1
ATOM 5949 C C . ASP B 1 70 ? -0.457 -40.344 -38.594 1 86.12 70 ASP B C 1
ATOM 5951 O O . ASP B 1 70 ? 0.338 -39.594 -38.031 1 86.12 70 ASP B O 1
ATOM 5955 N N . ILE B 1 71 ? -1.438 -40 -39.281 1 89.25 71 ILE B N 1
ATOM 5956 C CA . ILE B 1 71 ? -1.604 -38.562 -39.5 1 89.25 71 ILE B CA 1
ATOM 5957 C C . ILE B 1 71 ? -2.027 -37.875 -38.219 1 89.25 71 ILE B C 1
ATOM 5959 O O . ILE B 1 71 ? -1.537 -36.781 -37.906 1 89.25 71 ILE B O 1
ATOM 5963 N N . LEU B 1 72 ? -2.822 -38.469 -37.5 1 88.94 72 LEU B N 1
ATOM 5964 C CA . LEU B 1 72 ? -3.285 -37.875 -36.25 1 88.94 72 LEU B CA 1
ATOM 5965 C C . LEU B 1 72 ? -2.135 -37.75 -35.25 1 88.94 72 LEU B C 1
ATOM 5967 O O . LEU B 1 72 ? -2.041 -36.75 -34.531 1 88.94 72 LEU B O 1
ATOM 5971 N N . LEU B 1 73 ? -1.315 -38.656 -35.25 1 88.94 73 LEU B N 1
ATOM 5972 C CA . LEU B 1 73 ? -0.174 -38.594 -34.344 1 88.94 73 LEU B CA 1
ATOM 5973 C C . LEU B 1 73 ? 0.821 -37.531 -34.781 1 88.94 73 LEU B C 1
ATOM 5975 O O . LEU B 1 73 ? 1.419 -36.844 -33.938 1 88.94 73 LEU B O 1
ATOM 5979 N N . LEU B 1 74 ? 0.919 -37.406 -36.062 1 91.62 74 LEU B N 1
ATOM 5980 C CA . LEU B 1 74 ? 1.781 -36.375 -36.594 1 91.62 74 LEU B CA 1
ATOM 5981 C C . LEU B 1 74 ? 1.224 -35 -36.25 1 91.62 74 LEU B C 1
ATOM 5983 O O . LEU B 1 74 ? 1.966 -34.094 -35.844 1 91.62 74 LEU B O 1
ATOM 5987 N N . LEU B 1 75 ? -0.022 -34.906 -36.312 1 93 75 LEU B N 1
ATOM 5988 C CA . LEU B 1 75 ? -0.674 -33.625 -36.031 1 93 75 LEU B CA 1
ATOM 5989 C C . LEU B 1 75 ? -0.631 -33.344 -34.531 1 93 75 LEU B C 1
ATOM 5991 O O . LEU B 1 75 ? -0.556 -32.156 -34.125 1 93 75 LEU B O 1
ATOM 5995 N N . ALA B 1 76 ? -0.636 -34.281 -33.75 1 92.25 76 ALA B N 1
ATOM 5996 C CA . ALA B 1 76 ? -0.645 -34.094 -32.281 1 92.25 76 ALA B CA 1
ATOM 5997 C C . ALA B 1 76 ? 0.706 -33.594 -31.797 1 92.25 76 ALA B C 1
ATOM 5999 O O . ALA B 1 76 ? 0.795 -33 -30.703 1 92.25 76 ALA B O 1
ATOM 6000 N N . THR B 1 77 ? 1.756 -33.719 -32.594 1 93.25 77 THR B N 1
ATOM 6001 C CA . THR B 1 77 ? 3.09 -33.312 -32.156 1 93.25 77 THR B CA 1
ATOM 6002 C C . THR B 1 77 ? 3.348 -31.859 -32.594 1 93.25 77 THR B C 1
ATOM 6004 O O . THR B 1 77 ? 4.215 -31.188 -32.031 1 93.25 77 THR B O 1
ATOM 6007 N N . THR B 1 78 ? 2.588 -31.312 -33.406 1 93.5 78 THR B N 1
ATOM 6008 C CA . THR B 1 78 ? 2.85 -30 -34 1 93.5 78 THR B CA 1
ATOM 6009 C C . THR B 1 78 ? 2.596 -28.875 -33 1 93.5 78 THR B C 1
ATOM 6011 O O . THR B 1 78 ? 3.346 -27.906 -32.969 1 93.5 78 THR B O 1
ATOM 6014 N N . PRO B 1 79 ? 1.618 -29.016 -32.156 1 94.06 79 PRO B N 1
ATOM 6015 C CA . PRO B 1 79 ? 1.384 -27.922 -31.203 1 94.06 79 PRO B CA 1
ATOM 6016 C C . PRO B 1 79 ? 2.555 -27.703 -30.25 1 94.06 79 PRO B C 1
ATOM 6018 O O . PRO B 1 79 ? 2.787 -26.578 -29.812 1 94.06 79 PRO B O 1
ATOM 6021 N N . PHE B 1 80 ? 3.305 -28.703 -29.984 1 95.56 80 PHE B N 1
ATOM 6022 C CA . PHE B 1 80 ? 4.438 -28.547 -29.078 1 95.56 80 PHE B CA 1
ATOM 6023 C C . PHE B 1 80 ? 5.555 -27.75 -29.734 1 95.56 80 PHE B C 1
ATOM 6025 O O . PHE B 1 80 ? 6.152 -26.875 -29.109 1 95.56 80 PHE B O 1
ATOM 6032 N N . LEU B 1 81 ? 5.785 -28.031 -31 1 94.88 81 LEU B N 1
ATOM 6033 C CA . LEU B 1 81 ? 6.77 -27.266 -31.734 1 94.88 81 LEU B CA 1
ATOM 6034 C C . LEU B 1 81 ? 6.289 -25.828 -31.953 1 94.88 81 LEU B C 1
ATOM 6036 O O . LEU B 1 81 ? 7.0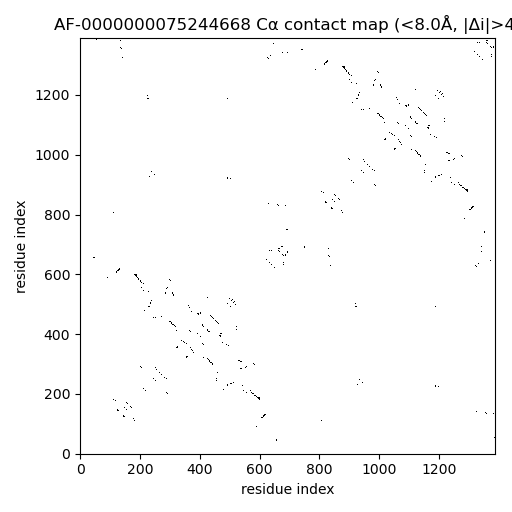82 -24.891 -31.906 1 94.88 81 LEU B O 1
ATOM 6040 N N . GLY B 1 82 ? 5.012 -25.766 -32.188 1 94.44 82 GLY B N 1
ATOM 6041 C CA . GLY B 1 82 ? 4.438 -24.438 -32.312 1 94.44 82 GLY B CA 1
ATOM 6042 C C . GLY B 1 82 ? 4.594 -23.594 -31.047 1 94.44 82 GLY B C 1
ATOM 6043 O O . GLY B 1 82 ? 4.941 -22.422 -31.125 1 94.44 82 GLY B O 1
ATOM 6044 N N . LEU B 1 83 ? 4.355 -24.125 -29.953 1 94.94 83 LEU B N 1
ATOM 6045 C CA . LEU B 1 83 ? 4.496 -23.438 -28.672 1 94.94 83 LEU B CA 1
ATOM 6046 C C . LEU B 1 83 ? 5.938 -22.984 -28.453 1 94.94 83 LEU B C 1
ATOM 6048 O O . LEU B 1 83 ? 6.184 -21.844 -28.062 1 94.94 83 LEU B O 1
ATOM 6052 N N . GLY B 1 84 ? 6.844 -23.906 -28.734 1 94.56 84 GLY B N 1
ATOM 6053 C CA . GLY B 1 84 ? 8.25 -23.562 -28.594 1 94.56 84 GLY B CA 1
ATOM 6054 C C . GLY B 1 84 ? 8.695 -22.469 -29.531 1 94.56 84 GLY B C 1
ATOM 6055 O O . GLY B 1 84 ? 9.391 -21.531 -29.141 1 94.56 84 GLY B O 1
ATOM 6056 N N . THR B 1 85 ? 8.336 -22.516 -30.766 1 94.25 85 THR B N 1
ATOM 6057 C CA . THR B 1 85 ? 8.719 -21.516 -31.766 1 94.25 85 THR B CA 1
ATOM 6058 C C . THR B 1 85 ? 8.078 -20.172 -31.453 1 94.25 85 THR B C 1
ATOM 6060 O O . THR B 1 85 ? 8.711 -19.125 -31.625 1 94.25 85 THR B O 1
ATOM 6063 N N . TYR B 1 86 ? 6.918 -20.25 -31.047 1 94.94 86 TYR B N 1
ATOM 6064 C CA . TYR B 1 86 ? 6.23 -19.016 -30.688 1 94.94 86 TYR B CA 1
ATOM 6065 C C . TYR B 1 86 ? 6.957 -18.281 -29.562 1 94.94 86 TYR B C 1
ATOM 6067 O O . TYR B 1 86 ? 7.152 -17.062 -29.625 1 94.94 86 TYR B O 1
ATOM 6075 N N . THR B 1 87 ? 7.328 -18.969 -28.531 1 94.19 87 THR B N 1
ATOM 6076 C CA . THR B 1 87 ? 8.039 -18.375 -27.406 1 94.19 87 THR B CA 1
ATOM 6077 C C . THR B 1 87 ? 9.398 -17.828 -27.844 1 94.19 87 THR B C 1
ATOM 6079 O O . THR B 1 87 ? 9.852 -16.797 -27.344 1 94.19 87 THR B O 1
ATOM 6082 N N . ALA B 1 88 ? 9.961 -18.531 -28.797 1 93.75 88 ALA B N 1
ATOM 6083 C CA . ALA B 1 88 ? 11.258 -18.094 -29.297 1 93.75 88 ALA B CA 1
ATOM 6084 C C . ALA B 1 88 ? 11.141 -16.781 -30.078 1 93.75 88 ALA B C 1
ATOM 6086 O O . ALA B 1 88 ? 11.984 -15.891 -29.953 1 93.75 88 ALA B O 1
ATOM 6087 N N . VAL B 1 89 ? 10.125 -16.641 -30.781 1 94 89 VAL B N 1
ATOM 6088 C CA . VAL B 1 89 ? 9.914 -15.445 -31.609 1 94 89 VAL B CA 1
ATOM 6089 C C . VAL B 1 89 ? 9.531 -14.266 -30.719 1 94 89 VAL B C 1
ATOM 6091 O O . VAL B 1 89 ? 9.906 -13.125 -30.984 1 94 89 VAL B O 1
ATOM 6094 N N . LYS B 1 90 ? 8.875 -14.523 -29.688 1 94.06 90 LYS B N 1
ATOM 6095 C CA . LYS B 1 90 ? 8.375 -13.461 -28.812 1 94.06 90 LYS B CA 1
ATOM 6096 C C . LYS B 1 90 ? 9.445 -13.023 -27.812 1 94.06 90 LYS B C 1
ATOM 6098 O O . LYS B 1 90 ? 9.242 -12.07 -27.047 1 94.06 90 LYS B O 1
ATOM 6103 N N . ASN B 1 91 ? 10.57 -13.68 -27.953 1 93.31 91 ASN B N 1
ATOM 6104 C CA . ASN B 1 91 ? 11.648 -13.328 -27.031 1 93.31 91 ASN B CA 1
ATOM 6105 C C . ASN B 1 91 ? 12.078 -11.875 -27.188 1 93.31 91 ASN B C 1
ATOM 6107 O O . ASN B 1 91 ? 12.375 -11.43 -28.297 1 93.31 91 ASN B O 1
ATOM 6111 N N . GLY B 1 92 ? 12.055 -11.109 -26.125 1 91 92 GLY B N 1
ATOM 6112 C CA . GLY B 1 92 ? 12.5 -9.727 -26.125 1 91 92 GLY B CA 1
ATOM 6113 C C . GLY B 1 92 ? 11.414 -8.75 -26.531 1 91 92 GLY B C 1
ATOM 6114 O O . GLY B 1 92 ? 11.641 -7.535 -26.562 1 91 92 GLY B O 1
ATOM 6115 N N . LYS B 1 93 ? 10.32 -9.25 -26.859 1 92.25 93 LYS B N 1
ATOM 6116 C CA . LYS B 1 93 ? 9.211 -8.391 -27.266 1 92.25 93 LYS B CA 1
ATOM 6117 C C . LYS B 1 93 ? 8.344 -8.023 -26.062 1 92.25 93 LYS B C 1
ATOM 6119 O O . LYS B 1 93 ? 8.367 -8.719 -25.031 1 92.25 93 LYS B O 1
ATOM 6124 N N . PRO B 1 94 ? 7.578 -6.926 -26.125 1 92 94 PRO B N 1
ATOM 6125 C CA . PRO B 1 94 ? 6.703 -6.523 -25.016 1 92 94 PRO B CA 1
ATOM 6126 C C . PRO B 1 94 ? 5.535 -7.484 -24.812 1 92 94 PRO B C 1
ATOM 6128 O O . PRO B 1 94 ? 4.984 -8.008 -25.797 1 92 94 PRO B O 1
ATOM 6131 N N . VAL B 1 95 ? 5.234 -7.695 -23.562 1 91.62 95 VAL B N 1
ATOM 6132 C CA . VAL B 1 95 ? 4.215 -8.656 -23.156 1 91.62 95 VAL B CA 1
ATOM 6133 C C . VAL B 1 95 ? 2.826 -8.086 -23.453 1 91.62 95 VAL B C 1
ATOM 6135 O O . VAL B 1 95 ? 2.541 -6.934 -23.125 1 91.62 95 VAL B O 1
ATOM 6138 N N . ASN B 1 96 ? 2.086 -8.797 -24.172 1 90.38 96 ASN B N 1
ATOM 6139 C CA . ASN B 1 96 ? 0.646 -8.594 -24.281 1 90.38 96 ASN B CA 1
ATOM 6140 C C . ASN B 1 96 ? -0.125 -9.445 -23.281 1 90.38 96 ASN B C 1
ATOM 6142 O O . ASN B 1 96 ? -0.028 -10.672 -23.297 1 90.38 96 ASN B O 1
ATOM 6146 N N . GLU B 1 97 ? -0.929 -8.945 -22.469 1 87.81 97 GLU B N 1
ATOM 6147 C CA . GLU B 1 97 ? -1.554 -9.641 -21.344 1 87.81 97 GLU B CA 1
ATOM 6148 C C . GLU B 1 97 ? -2.451 -10.773 -21.828 1 87.81 97 GLU B C 1
ATOM 6150 O O . GLU B 1 97 ? -2.5 -11.844 -21.203 1 87.81 97 GLU B O 1
ATOM 6155 N N . GLN B 1 98 ? -3.141 -10.539 -22.797 1 89.31 98 GLN B N 1
ATOM 6156 C CA . GLN B 1 98 ? -4.008 -11.594 -23.328 1 89.31 98 GLN B CA 1
ATOM 6157 C C . GLN B 1 98 ? -3.188 -12.758 -23.875 1 89.31 98 GLN B C 1
ATOM 6159 O O . GLN B 1 98 ? -3.492 -13.922 -23.594 1 89.31 98 GLN B O 1
ATOM 6164 N N . GLU B 1 99 ? -2.211 -12.383 -24.609 1 91.62 99 GLU B N 1
ATOM 6165 C CA . GLU B 1 99 ? -1.349 -13.422 -25.172 1 91.62 99 GLU B CA 1
ATOM 6166 C C . GLU B 1 99 ? -0.607 -14.172 -24.078 1 91.62 99 GLU B C 1
ATOM 6168 O O . GLU B 1 99 ? -0.425 -15.391 -24.172 1 91.62 99 GLU B O 1
ATOM 6173 N N . TRP B 1 100 ? -0.278 -13.516 -23.094 1 92.12 100 TRP B N 1
ATOM 6174 C CA . TRP B 1 100 ? 0.43 -14.125 -21.969 1 92.12 100 TRP B CA 1
ATOM 6175 C C . TRP B 1 100 ? -0.457 -15.133 -21.25 1 92.12 100 TRP B C 1
ATOM 6177 O O . TRP B 1 100 ? 0.001 -16.203 -20.875 1 92.12 100 TRP B O 1
ATOM 6187 N N . SER B 1 101 ? -1.732 -14.859 -21.125 1 90.44 101 SER B N 1
ATOM 6188 C CA . SER B 1 101 ? -2.67 -15.773 -20.484 1 90.44 101 SER B CA 1
ATOM 6189 C C . SER B 1 101 ? -2.832 -17.047 -21.312 1 90.44 101 SER B C 1
ATOM 6191 O O . SER B 1 101 ? -2.877 -18.156 -20.75 1 90.44 101 SER B O 1
ATOM 6193 N N . TYR B 1 102 ? -2.836 -16.875 -22.578 1 91.06 102 TYR B N 1
ATOM 6194 C CA . TYR B 1 102 ? -2.939 -18.031 -23.453 1 91.06 102 TYR B CA 1
ATOM 6195 C C . TYR B 1 102 ? -1.679 -18.875 -23.391 1 91.06 102 TYR B C 1
ATOM 6197 O O . TYR B 1 102 ? -1.754 -20.109 -23.391 1 91.06 102 TYR B O 1
ATOM 6205 N N . LEU B 1 103 ? -0.665 -18.203 -23.312 1 91.81 103 LEU B N 1
ATOM 6206 C CA . LEU B 1 103 ? 0.605 -18.906 -23.234 1 91.81 103 LEU B CA 1
ATOM 6207 C C . LEU B 1 103 ? 0.706 -19.703 -21.938 1 91.81 103 LEU B C 1
ATOM 6209 O O . LEU B 1 103 ? 1.209 -20.828 -21.922 1 91.81 103 LEU B O 1
ATOM 6213 N N . GLN B 1 104 ? 0.156 -19.297 -20.953 1 87.94 104 GLN B N 1
ATOM 6214 C CA . GLN B 1 104 ? 0.19 -20 -19.672 1 87.94 104 GLN B CA 1
ATOM 6215 C C . GLN B 1 104 ? -0.708 -21.234 -19.688 1 87.94 104 GLN B C 1
ATOM 6217 O O . GLN B 1 104 ? -0.333 -22.281 -19.172 1 87.94 104 GLN B O 1
ATOM 6222 N N . VAL B 1 105 ? -1.806 -21.109 -20.297 1 86.12 105 VAL B N 1
ATOM 6223 C CA . VAL B 1 105 ? -2.705 -22.25 -20.438 1 86.12 105 VAL B CA 1
ATOM 6224 C C . VAL B 1 105 ? -2.059 -23.312 -21.312 1 86.12 105 VAL B C 1
ATOM 6226 O O . VAL B 1 105 ? -2.139 -24.5 -21.031 1 86.12 105 VAL B O 1
ATOM 6229 N N . GLY B 1 106 ? -1.414 -22.781 -22.328 1 88.5 106 GLY B N 1
ATOM 6230 C CA . GLY B 1 106 ? -0.711 -23.703 -23.203 1 88.5 106 GLY B CA 1
ATOM 6231 C C . GLY B 1 106 ? 0.398 -24.469 -22.5 1 88.5 106 GLY B C 1
ATOM 6232 O O . GLY B 1 106 ? 0.549 -25.672 -22.703 1 88.5 106 GLY B O 1
ATOM 6233 N N . MET B 1 107 ? 1.051 -23.891 -21.625 1 88.69 107 MET B N 1
ATOM 6234 C CA . MET B 1 107 ? 2.154 -24.516 -20.906 1 88.69 107 MET B CA 1
ATOM 6235 C C . MET B 1 107 ? 1.634 -25.531 -19.891 1 88.69 107 MET B C 1
ATOM 6237 O O . MET B 1 107 ? 2.166 -26.641 -19.781 1 88.69 107 MET B O 1
ATOM 6241 N N . LYS B 1 108 ? 0.541 -25.328 -19.281 1 80.75 108 LYS B N 1
ATOM 6242 C CA . LYS B 1 108 ? -0.047 -26.219 -18.297 1 80.75 108 LYS B CA 1
ATOM 6243 C C . LYS B 1 108 ? -0.654 -27.453 -18.953 1 80.75 108 LYS B C 1
ATOM 6245 O O . LYS B 1 108 ? -0.571 -28.562 -18.422 1 80.75 108 LYS B O 1
ATOM 6250 N N . THR B 1 109 ? -1.195 -27.219 -20.078 1 84.62 109 THR B N 1
ATOM 6251 C CA . THR B 1 109 ? -1.771 -28.328 -20.828 1 84.62 109 THR B CA 1
ATOM 6252 C C . THR B 1 109 ? -0.673 -29.188 -21.438 1 84.62 109 THR B C 1
ATOM 6254 O O . THR B 1 109 ? -0.807 -30.406 -21.516 1 84.62 109 THR B O 1
ATOM 6257 N N . ALA B 1 110 ? 0.364 -28.516 -21.766 1 88.25 110 ALA B N 1
ATOM 6258 C CA . ALA B 1 110 ? 1.464 -29.234 -22.406 1 88.25 110 ALA B CA 1
ATOM 6259 C C . ALA B 1 110 ? 2.139 -30.188 -21.422 1 88.25 110 ALA B C 1
ATOM 6261 O O . ALA B 1 110 ? 2.58 -31.266 -21.797 1 88.25 110 ALA B O 1
ATOM 6262 N N . VAL B 1 111 ? 2.115 -29.938 -20.203 1 85.06 111 VAL B N 1
ATOM 6263 C CA . VAL B 1 111 ? 2.785 -30.766 -19.219 1 85.06 111 VAL B CA 1
ATOM 6264 C C . VAL B 1 111 ? 2.049 -32.094 -19.078 1 85.06 111 VAL B C 1
ATOM 6266 O O . VAL B 1 111 ? 2.678 -33.156 -18.906 1 85.06 111 VAL B O 1
ATOM 6269 N N . THR B 1 112 ? 0.727 -32.156 -19.219 1 81.69 112 THR B N 1
ATOM 6270 C CA . THR B 1 112 ? -0.079 -33.344 -19.062 1 81.69 112 THR B CA 1
ATOM 6271 C C . THR B 1 112 ? -0.173 -34.125 -20.375 1 81.69 112 THR B C 1
ATOM 6273 O O . THR B 1 112 ? -0.126 -35.344 -20.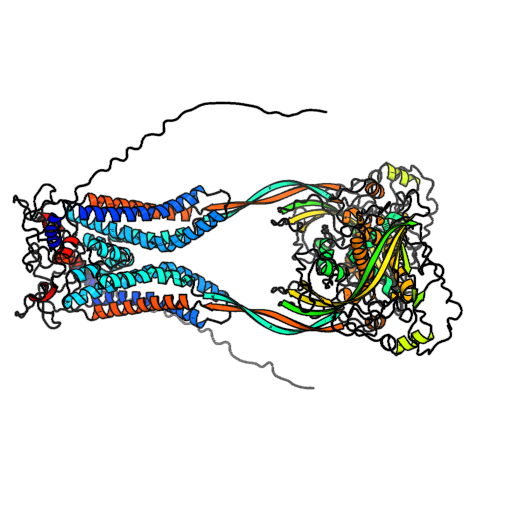391 1 81.69 112 THR B O 1
ATOM 6276 N N . THR B 1 113 ? -0.211 -33.375 -21.453 1 86.56 113 THR B N 1
ATOM 6277 C CA . THR B 1 113 ? -0.475 -34.031 -22.734 1 86.56 113 THR B CA 1
ATOM 6278 C C . THR B 1 113 ? 0.818 -34.531 -23.359 1 86.56 113 THR B C 1
ATOM 6280 O O . THR B 1 113 ? 0.802 -35.531 -24.094 1 86.56 113 THR B O 1
ATOM 6283 N N . PHE B 1 114 ? 1.945 -34.031 -23 1 90.5 114 PHE B N 1
ATOM 6284 C CA . PHE B 1 114 ? 3.209 -34.375 -23.641 1 90.5 114 PHE B CA 1
ATOM 6285 C C . PHE B 1 114 ? 3.576 -35.844 -23.375 1 90.5 114 PHE B C 1
ATOM 6287 O O . PHE B 1 114 ? 3.816 -36.594 -24.312 1 90.5 114 PHE B O 1
ATOM 6294 N N . PRO B 1 115 ? 3.488 -36.219 -22.156 1 86.19 115 PRO B N 1
ATOM 6295 C CA . PRO B 1 115 ? 3.848 -37.625 -21.922 1 86.19 115 PRO B CA 1
ATOM 6296 C C . PRO B 1 115 ? 2.869 -38.594 -22.562 1 86.19 115 PRO B C 1
ATOM 6298 O O . PRO B 1 115 ? 3.266 -39.688 -22.984 1 86.19 115 PRO B O 1
ATOM 6301 N N . ILE B 1 116 ? 1.651 -38.281 -22.672 1 84.12 116 ILE B N 1
ATOM 6302 C CA . ILE B 1 116 ? 0.633 -39.156 -23.25 1 84.12 116 ILE B CA 1
ATOM 6303 C C . ILE B 1 116 ? 0.894 -39.312 -24.75 1 84.12 116 ILE B C 1
ATOM 6305 O O . ILE B 1 116 ? 0.912 -40.406 -25.266 1 84.12 116 ILE B O 1
ATOM 6309 N N . ILE B 1 117 ? 1.142 -38.219 -25.406 1 89.75 117 ILE B N 1
ATOM 6310 C CA . ILE B 1 117 ? 1.387 -38.25 -26.844 1 89.75 117 ILE B CA 1
ATOM 6311 C C . ILE B 1 117 ? 2.746 -38.906 -27.109 1 89.75 117 ILE B C 1
ATOM 6313 O O . ILE B 1 117 ? 2.906 -39.656 -28.078 1 89.75 117 ILE B O 1
ATOM 6317 N N . PHE B 1 118 ? 3.701 -38.656 -26.25 1 91.62 118 PHE B N 1
ATOM 6318 C CA . PHE B 1 118 ? 5.023 -39.25 -26.391 1 91.62 118 PHE B CA 1
ATOM 6319 C C . PHE B 1 118 ? 4.934 -40.75 -26.328 1 91.62 118 PHE B C 1
ATOM 6321 O O . PHE B 1 118 ? 5.566 -41.469 -27.109 1 91.62 118 PHE B O 1
ATOM 6328 N N . ALA B 1 119 ? 4.121 -41.188 -25.438 1 87.19 119 ALA B N 1
ATOM 6329 C CA . ALA B 1 119 ? 3.953 -42.625 -25.281 1 87.19 119 ALA B CA 1
ATOM 6330 C C . ALA B 1 119 ? 3.264 -43.219 -26.5 1 87.19 119 ALA B C 1
ATOM 6332 O O . ALA B 1 119 ? 3.609 -44.344 -26.938 1 87.19 119 ALA B O 1
ATOM 6333 N N . ALA B 1 120 ? 2.363 -42.531 -27.047 1 88.69 120 ALA B N 1
ATOM 6334 C CA . ALA B 1 120 ? 1.658 -43 -28.234 1 88.69 120 ALA B CA 1
ATOM 6335 C C . ALA B 1 120 ? 2.6 -43.094 -29.422 1 88.69 120 ALA B C 1
ATOM 6337 O O . ALA B 1 120 ? 2.6 -44.094 -30.141 1 88.69 120 ALA B O 1
ATOM 6338 N N . VAL B 1 121 ? 3.432 -42.156 -29.609 1 92.56 121 VAL B N 1
ATOM 6339 C CA . VAL B 1 121 ? 4.328 -42.094 -30.75 1 92.56 121 VAL B CA 1
ATOM 6340 C C . VAL B 1 121 ? 5.457 -43.094 -30.594 1 92.56 121 VAL B C 1
ATOM 6342 O O . VAL B 1 121 ? 5.738 -43.875 -31.5 1 92.56 121 VAL B O 1
ATOM 6345 N N . MET B 1 122 ? 6.02 -43.156 -29.453 1 91.75 122 MET B N 1
ATOM 6346 C CA . MET B 1 122 ? 7.16 -44.031 -29.234 1 91.75 122 MET B CA 1
ATOM 6347 C C . MET B 1 122 ? 6.715 -45.5 -29.219 1 91.75 122 MET B C 1
ATOM 6349 O O . MET B 1 122 ? 7.441 -46.375 -29.672 1 91.75 122 MET B O 1
ATOM 6353 N N . GLY B 1 123 ? 5.586 -45.719 -28.656 1 87.25 123 GLY B N 1
ATOM 6354 C CA . GLY B 1 123 ? 5.059 -47.062 -28.688 1 87.25 123 GLY B CA 1
ATOM 6355 C C . GLY B 1 123 ? 4.828 -47.594 -30.094 1 87.25 123 GLY B C 1
ATOM 6356 O O . GLY B 1 123 ? 5.152 -48.75 -30.391 1 87.25 123 GLY B O 1
ATOM 6357 N N . ARG B 1 124 ? 4.375 -46.781 -30.891 1 89.12 124 ARG B N 1
ATOM 6358 C CA . ARG B 1 124 ? 4.141 -47.156 -32.281 1 89.12 124 ARG B CA 1
ATOM 6359 C C . ARG B 1 124 ? 5.457 -47.312 -33.031 1 89.12 124 ARG B C 1
ATOM 6361 O O . ARG B 1 124 ? 5.605 -48.219 -33.844 1 89.12 124 ARG B O 1
ATOM 6368 N N . LEU B 1 125 ? 6.352 -46.5 -32.781 1 92.5 125 LEU B N 1
ATOM 6369 C CA . LEU B 1 125 ? 7.652 -46.562 -33.438 1 92.5 125 LEU B CA 1
ATOM 6370 C C . LEU B 1 125 ? 8.359 -47.875 -33.125 1 92.5 125 LEU B C 1
ATOM 6372 O O . LEU B 1 125 ? 8.867 -48.531 -34.031 1 92.5 125 LEU B O 1
ATOM 6376 N N . THR B 1 126 ? 8.391 -48.219 -31.891 1 92.44 126 THR B N 1
ATOM 6377 C CA . THR B 1 126 ? 9.109 -49.438 -31.516 1 92.44 126 THR B CA 1
ATOM 6378 C C . THR B 1 126 ? 8.445 -50.656 -32.125 1 92.44 126 THR B C 1
ATOM 6380 O O . THR B 1 126 ? 9.133 -51.594 -32.562 1 92.44 126 THR B O 1
ATOM 6383 N N . ARG B 1 127 ? 7.184 -50.656 -32.25 1 89.12 127 ARG B N 1
ATOM 6384 C CA . ARG B 1 127 ? 6.469 -51.781 -32.875 1 89.12 127 ARG B CA 1
ATOM 6385 C C . ARG B 1 127 ? 6.762 -51.875 -34.375 1 89.12 127 ARG B C 1
ATOM 6387 O O . ARG B 1 127 ? 7.031 -52.938 -34.875 1 89.12 127 ARG B O 1
ATOM 6394 N N . ASN B 1 128 ? 6.676 -50.75 -35 1 91.5 128 ASN B N 1
ATOM 6395 C CA . ASN B 1 128 ? 6.949 -50.75 -36.438 1 91.5 128 ASN B CA 1
ATOM 6396 C C . ASN B 1 128 ? 8.406 -51.062 -36.719 1 91.5 128 ASN B C 1
ATOM 6398 O O . ASN B 1 128 ? 8.711 -51.719 -37.75 1 91.5 128 ASN B O 1
ATOM 6402 N N . LEU B 1 129 ? 9.242 -50.625 -35.875 1 94 129 LEU B N 1
ATOM 6403 C CA . LEU B 1 129 ? 10.656 -50.938 -36.031 1 94 129 LEU B CA 1
ATOM 6404 C C . LEU B 1 129 ? 10.883 -52.438 -35.844 1 94 129 LEU B C 1
ATOM 6406 O O . LEU B 1 129 ? 11.695 -53.031 -36.562 1 94 129 LEU B O 1
ATOM 6410 N N . ALA B 1 130 ? 10.227 -53.062 -34.906 1 94.06 130 ALA B N 1
ATOM 6411 C CA . ALA B 1 130 ? 10.328 -54.5 -34.688 1 94.06 130 ALA B CA 1
ATOM 6412 C C . ALA B 1 130 ? 9.867 -55.281 -35.906 1 94.06 130 ALA B C 1
ATOM 6414 O O . ALA B 1 130 ? 10.531 -56.219 -36.344 1 94.06 130 ALA B O 1
ATOM 6415 N N . THR B 1 131 ? 8.797 -54.875 -36.531 1 93.31 131 THR B N 1
ATOM 6416 C CA . THR B 1 131 ? 8.266 -55.562 -37.719 1 93.31 131 THR B CA 1
ATOM 6417 C C . THR B 1 131 ? 9.203 -55.375 -38.906 1 93.31 131 THR B C 1
ATOM 6419 O O . THR B 1 131 ? 9.422 -56.312 -39.656 1 93.31 131 THR B O 1
ATOM 6422 N N . TRP B 1 132 ? 9.695 -54.25 -39.031 1 93.44 132 TRP B N 1
ATOM 6423 C CA . TRP B 1 132 ? 10.617 -53.938 -40.125 1 93.44 132 TRP B CA 1
ATOM 6424 C C . TRP B 1 132 ? 11.891 -54.781 -40 1 93.44 132 TRP B C 1
ATOM 6426 O O . TRP B 1 132 ? 12.391 -55.312 -41 1 93.44 132 TRP B O 1
ATOM 6436 N N . ARG B 1 133 ? 12.398 -54.906 -38.844 1 94.69 133 ARG B N 1
ATOM 6437 C CA . ARG B 1 133 ? 13.602 -55.688 -38.625 1 94.69 133 ARG B CA 1
ATOM 6438 C C . ARG B 1 133 ? 13.32 -57.188 -38.75 1 94.69 133 ARG B C 1
ATOM 6440 O O . ARG B 1 133 ? 14.18 -57.969 -39.156 1 94.69 133 ARG B O 1
ATOM 6447 N N . LEU B 1 134 ? 12.086 -57.562 -38.406 1 94.75 134 LEU B N 1
ATOM 6448 C CA . LEU B 1 134 ? 11.688 -58.938 -38.5 1 94.75 134 LEU B CA 1
ATOM 6449 C C . LEU B 1 134 ? 11.688 -59.406 -39.969 1 94.75 134 LEU B C 1
ATOM 6451 O O . LEU B 1 134 ? 12.031 -60.531 -40.281 1 94.75 134 LEU B O 1
ATOM 6455 N N . GLU B 1 135 ? 11.312 -58.562 -40.875 1 92.94 135 GLU B N 1
ATOM 6456 C CA . GLU B 1 135 ? 11.32 -58.844 -42.281 1 92.94 135 GLU B CA 1
ATOM 6457 C C . GLU B 1 135 ? 12.742 -59.125 -42.781 1 92.94 135 GLU B C 1
ATOM 6459 O O . GLU B 1 135 ? 12.953 -60 -43.625 1 92.94 135 GLU B O 1
ATOM 6464 N N . ARG B 1 136 ? 13.695 -58.562 -42.25 1 92.62 136 ARG B N 1
ATOM 6465 C CA . ARG B 1 136 ? 15.078 -58.656 -42.719 1 92.62 136 ARG B CA 1
ATOM 6466 C C . ARG B 1 136 ? 15.859 -59.656 -41.875 1 92.62 136 ARG B C 1
ATOM 6468 O O . ARG B 1 136 ? 16.906 -60.156 -42.312 1 92.62 136 ARG B O 1
ATOM 6475 N N . GLY B 1 137 ? 15.539 -59.906 -40.781 1 93.94 137 GLY B N 1
ATOM 6476 C CA . GLY B 1 137 ? 16.219 -60.812 -39.844 1 93.94 137 GLY B CA 1
ATOM 6477 C C . GLY B 1 137 ? 16.719 -60.125 -38.594 1 93.94 137 GLY B C 1
ATOM 6478 O O . GLY B 1 137 ? 17.328 -59.062 -38.656 1 93.94 137 GLY B O 1
ATOM 6479 N N . ILE B 1 138 ? 16.359 -60.594 -37.5 1 94.25 138 ILE B N 1
ATOM 6480 C CA . ILE B 1 138 ? 16.719 -60.031 -36.219 1 94.25 138 ILE B CA 1
ATOM 6481 C C . ILE B 1 138 ? 16.891 -61.125 -35.188 1 94.25 138 ILE B C 1
ATOM 6483 O O . ILE B 1 138 ? 16.359 -62.219 -35.344 1 94.25 138 ILE B O 1
ATOM 6487 N N . SER B 1 139 ? 17.719 -60.812 -34.219 1 94.12 139 SER B N 1
ATOM 6488 C CA . SER B 1 139 ? 17.828 -61.75 -33.125 1 94.12 139 SER B CA 1
ATOM 6489 C C . SER B 1 139 ? 16.594 -61.719 -32.25 1 94.12 139 SER B C 1
ATOM 6491 O O . SER B 1 139 ? 15.953 -60.656 -32.094 1 94.12 139 SER B O 1
ATOM 6493 N N . LEU B 1 140 ? 16.203 -62.812 -31.719 1 93.06 140 LEU B N 1
ATOM 6494 C CA . LEU B 1 140 ? 14.992 -62.906 -30.906 1 93.06 140 LEU B CA 1
ATOM 6495 C C . LEU B 1 140 ? 15.102 -62.031 -29.672 1 93.06 140 LEU B C 1
ATOM 6497 O O . LEU B 1 140 ? 14.109 -61.438 -29.234 1 93.06 140 LEU B O 1
ATOM 6501 N N . GLY B 1 141 ? 16.281 -61.875 -29.062 1 90.75 141 GLY B N 1
ATOM 6502 C CA . GLY B 1 141 ? 16.484 -60.969 -27.938 1 90.75 141 GLY B CA 1
ATOM 6503 C C . GLY B 1 141 ? 16.203 -59.531 -28.266 1 90.75 141 GLY B C 1
ATOM 6504 O O . GLY B 1 141 ? 15.5 -58.844 -27.516 1 90.75 141 GLY B O 1
ATOM 6505 N N . HIS B 1 142 ? 16.688 -59.062 -29.375 1 93 142 HIS B N 1
ATOM 6506 C CA . HIS B 1 142 ? 16.453 -57.719 -29.797 1 93 142 HIS B CA 1
ATOM 6507 C C . HIS B 1 142 ? 14.992 -57.469 -30.172 1 93 142 HIS B C 1
ATOM 6509 O O . HIS B 1 142 ? 14.445 -56.406 -29.938 1 93 142 HIS B O 1
ATOM 6515 N N . LEU B 1 143 ? 14.43 -58.469 -30.688 1 94 143 LEU B N 1
ATOM 6516 C CA . LEU B 1 143 ? 13.023 -58.375 -31.047 1 94 143 LEU B CA 1
ATOM 6517 C C . LEU B 1 143 ? 12.148 -58.25 -29.812 1 94 143 LEU B C 1
ATOM 6519 O O . LEU B 1 143 ? 11.219 -57.438 -29.781 1 94 143 LEU B O 1
ATOM 6523 N N . GLU B 1 144 ? 12.477 -58.969 -28.812 1 93.19 144 GLU B N 1
ATOM 6524 C CA . GLU B 1 144 ? 11.719 -58.906 -27.562 1 93.19 144 GLU B CA 1
ATOM 6525 C C . GLU B 1 144 ? 11.906 -57.531 -26.875 1 93.19 144 GLU B C 1
ATOM 6527 O O . GLU B 1 144 ? 10.961 -57 -26.281 1 93.19 144 GLU B O 1
ATOM 6532 N N . GLN B 1 145 ? 13.047 -57.031 -26.938 1 92.62 145 GLN B N 1
ATOM 6533 C CA . GLN B 1 145 ? 13.305 -55.719 -26.344 1 92.62 145 GLN B CA 1
ATOM 6534 C C . GLN B 1 145 ? 12.508 -54.625 -27.031 1 92.62 145 GLN B C 1
ATOM 6536 O O . GLN B 1 145 ? 11.977 -53.719 -26.375 1 92.62 145 GLN B O 1
ATOM 6541 N N . LEU B 1 146 ? 12.383 -54.656 -28.266 1 92.38 146 LEU B N 1
ATOM 6542 C CA . LEU B 1 146 ? 11.641 -53.656 -29.031 1 92.38 146 LEU B CA 1
ATOM 6543 C C . LEU B 1 146 ? 10.141 -53.781 -28.781 1 92.38 146 LEU B C 1
ATOM 6545 O O . LEU B 1 146 ? 9.453 -52.781 -28.578 1 92.38 146 LEU B O 1
ATOM 6549 N N . LEU B 1 147 ? 9.68 -54.969 -28.703 1 89.94 147 LEU B N 1
ATOM 6550 C CA . LEU B 1 147 ? 8.25 -55.219 -28.5 1 89.94 147 LEU B CA 1
ATOM 6551 C C . LEU B 1 147 ? 7.836 -54.844 -27.078 1 89.94 147 LEU B C 1
ATOM 6553 O O . LEU B 1 147 ? 6.727 -54.375 -26.859 1 89.94 147 LEU B O 1
ATOM 6557 N N . GLY B 1 148 ? 8.703 -55.062 -26.172 1 87.25 148 GLY B N 1
ATOM 6558 C CA . GLY B 1 148 ? 8.414 -54.781 -24.781 1 87.25 148 GLY B CA 1
ATOM 6559 C C . GLY B 1 148 ? 8.539 -53.312 -24.438 1 87.25 148 GLY B C 1
ATOM 6560 O O . GLY B 1 148 ? 8.141 -52.875 -23.344 1 87.25 148 GLY B O 1
ATOM 6561 N N . SER B 1 149 ? 9 -52.469 -25.312 1 86.88 149 SER B N 1
ATOM 6562 C CA . SER B 1 149 ? 9.227 -51.062 -25.062 1 86.88 149 SER B CA 1
ATOM 6563 C C . SER B 1 149 ? 8.07 -50.219 -25.578 1 86.88 149 SER B C 1
ATOM 6565 O O . SER B 1 149 ? 8.273 -49.312 -26.406 1 86.88 149 SER B O 1
ATOM 6567 N N . SER B 1 150 ? 6.898 -50.469 -25.031 1 81 150 SER B N 1
ATOM 6568 C CA . SER B 1 150 ? 5.723 -49.719 -25.453 1 81 150 SER B CA 1
ATOM 6569 C C . SER B 1 150 ? 5.402 -48.594 -24.469 1 81 150 SER B C 1
ATOM 6571 O O . SER B 1 150 ? 4.648 -47.688 -24.781 1 81 150 SER B O 1
ATOM 6573 N N . SER B 1 151 ? 5.941 -48.656 -23.328 1 81.62 151 SER B N 1
ATOM 6574 C CA . SER B 1 151 ? 5.785 -47.656 -22.312 1 81.62 151 SER B CA 1
ATOM 6575 C C . SER B 1 151 ? 7.066 -47.469 -21.5 1 81.62 151 SER B C 1
ATOM 6577 O O . SER B 1 151 ? 8.016 -48.219 -21.672 1 81.62 151 SER B O 1
ATOM 6579 N N . VAL B 1 152 ? 7.02 -46.438 -20.672 1 82.5 152 VAL B N 1
ATOM 6580 C CA . VAL B 1 152 ? 8.195 -46.188 -19.844 1 82.5 152 VAL B CA 1
ATOM 6581 C C . VAL B 1 152 ? 8.445 -47.375 -18.922 1 82.5 152 VAL B C 1
ATOM 6583 O O . VAL B 1 152 ? 9.555 -47.906 -18.859 1 82.5 152 VAL B O 1
ATOM 6586 N N . PHE B 1 153 ? 7.418 -47.812 -18.312 1 80.12 153 PHE B N 1
ATOM 6587 C CA . PHE B 1 153 ? 7.566 -48.906 -17.359 1 80.12 153 PHE B CA 1
ATOM 6588 C C . PHE B 1 153 ? 7.805 -50.219 -18.094 1 80.12 153 PHE B C 1
ATOM 6590 O O . PHE B 1 153 ? 8.562 -51.062 -17.609 1 80.12 153 PHE B O 1
ATOM 6597 N N . GLY B 1 154 ? 7.18 -50.344 -19.188 1 82.31 154 GLY B N 1
ATOM 6598 C CA . GLY B 1 154 ? 7.41 -51.562 -19.984 1 82.31 154 GLY B CA 1
ATOM 6599 C C . GLY B 1 154 ? 8.852 -51.688 -20.438 1 82.31 154 GLY B C 1
ATOM 6600 O O . GLY B 1 154 ? 9.406 -52.781 -20.422 1 82.31 154 GLY B O 1
ATOM 6601 N N . THR B 1 155 ? 9.383 -50.594 -20.797 1 86.25 155 THR B N 1
ATOM 6602 C CA . THR B 1 155 ? 10.773 -50.625 -21.234 1 86.25 155 THR B CA 1
ATOM 6603 C C . THR B 1 155 ? 11.695 -50.969 -20.062 1 86.25 155 THR B C 1
ATOM 6605 O O . THR B 1 155 ? 12.617 -51.781 -20.219 1 86.25 155 THR B O 1
ATOM 6608 N N . PHE B 1 156 ? 11.375 -50.469 -19.016 1 83.56 156 PHE B N 1
ATOM 6609 C CA . PHE B 1 156 ? 12.211 -50.719 -17.844 1 83.56 156 PHE B CA 1
ATOM 6610 C C . PHE B 1 156 ? 12.078 -52.156 -17.391 1 83.56 156 PHE B C 1
ATOM 6612 O O . PHE B 1 156 ? 13.078 -52.844 -17.156 1 83.56 156 PHE B O 1
ATOM 6619 N N . SER B 1 157 ? 10.859 -52.656 -17.266 1 82.69 157 SER B N 1
ATOM 6620 C CA . SER B 1 157 ? 10.602 -54 -16.75 1 82.69 157 SER B CA 1
ATOM 6621 C C . SER B 1 157 ? 11.156 -55.062 -17.703 1 82.69 157 SER B C 1
ATOM 6623 O O . SER B 1 157 ? 11.688 -56.094 -17.25 1 82.69 157 SER B O 1
ATOM 6625 N N . THR B 1 158 ? 11.055 -54.812 -18.984 1 85.12 158 THR B N 1
ATOM 6626 C CA . THR B 1 158 ? 11.539 -55.781 -19.953 1 85.12 158 THR B CA 1
ATOM 6627 C C . THR B 1 158 ? 13.055 -55.938 -19.875 1 85.12 158 THR B C 1
ATOM 6629 O O . THR B 1 158 ? 13.578 -57.031 -19.922 1 85.12 158 THR B O 1
ATOM 6632 N N . GLN B 1 159 ? 13.719 -54.844 -19.656 1 86.31 159 GLN B N 1
ATOM 6633 C CA . GLN B 1 159 ? 15.172 -54.906 -19.594 1 86.31 159 GLN B CA 1
ATOM 6634 C C . GLN B 1 159 ? 15.641 -55.594 -18.312 1 86.31 159 GLN B C 1
ATOM 6636 O O . GLN B 1 159 ? 16.609 -56.344 -18.328 1 86.31 159 GLN B O 1
ATOM 6641 N N . VAL B 1 160 ? 14.945 -55.406 -17.281 1 81.62 160 VAL B N 1
ATOM 6642 C CA . VAL B 1 160 ? 15.336 -55.969 -16.016 1 81.62 160 VAL B CA 1
ATOM 6643 C C . VAL B 1 160 ? 15.039 -57.469 -16.016 1 81.62 160 VAL B C 1
ATOM 6645 O O . VAL B 1 160 ? 15.859 -58.281 -15.562 1 81.62 160 VAL B O 1
ATOM 6648 N N . LEU B 1 161 ? 13.914 -57.875 -16.625 1 80.44 161 LEU B N 1
ATOM 6649 C CA . LEU B 1 161 ? 13.484 -59.281 -16.594 1 80.44 161 LEU B CA 1
ATOM 6650 C C . LEU B 1 161 ? 14.281 -60.094 -17.609 1 80.44 161 LEU B C 1
ATOM 6652 O O . LEU B 1 161 ? 14.531 -61.281 -17.391 1 80.44 161 LEU B O 1
ATOM 6656 N N . MET B 1 162 ? 14.664 -59.469 -18.688 1 82.25 162 MET B N 1
ATOM 6657 C CA . MET B 1 162 ? 15.469 -60.188 -19.688 1 82.25 162 MET B CA 1
ATOM 6658 C C . MET B 1 162 ? 16.938 -60.219 -19.281 1 82.25 162 MET B C 1
ATOM 6660 O O . MET B 1 162 ? 17.688 -61.094 -19.734 1 82.25 162 MET B O 1
ATOM 6664 N N . GLY B 1 163 ? 17.422 -59.406 -18.375 1 76.38 163 GLY B N 1
ATOM 6665 C CA . GLY B 1 163 ? 18.797 -59.344 -17.891 1 76.38 163 GLY B CA 1
ATOM 6666 C C . GLY B 1 163 ? 19.781 -58.969 -18.984 1 76.38 163 GLY B C 1
ATOM 6667 O O . GLY B 1 163 ? 20.938 -59.406 -18.938 1 76.38 163 GLY B O 1
ATOM 6668 N N . SER B 1 164 ? 19.25 -58.406 -20.109 1 76.75 164 SER B N 1
ATOM 6669 C CA . SER B 1 164 ? 20.141 -58.031 -21.219 1 76.75 164 SER B CA 1
ATOM 6670 C C . SER B 1 164 ? 20.281 -56.531 -21.359 1 76.75 164 SER B C 1
ATOM 6672 O O . SER B 1 164 ? 19.484 -55.875 -22.031 1 76.75 164 SER B O 1
ATOM 6674 N N . PHE B 1 165 ? 21.266 -55.969 -20.656 1 83.5 165 PHE B N 1
ATOM 6675 C CA . PHE B 1 165 ? 21.531 -54.531 -20.766 1 83.5 165 PHE B CA 1
ATOM 6676 C C . PHE B 1 165 ? 22.531 -54.281 -21.875 1 83.5 165 PHE B C 1
ATOM 6678 O O . PHE B 1 165 ? 23.719 -54.062 -21.609 1 83.5 165 PHE B O 1
ATOM 6685 N N . ASN B 1 166 ? 22.016 -54.375 -23.141 1 89.62 166 ASN B N 1
ATOM 6686 C CA . ASN B 1 166 ? 22.812 -54.094 -24.312 1 89.62 166 ASN B CA 1
ATOM 6687 C C . ASN B 1 166 ? 22.656 -52.625 -24.766 1 89.62 166 ASN B C 1
ATOM 6689 O O . ASN B 1 166 ? 22.016 -51.844 -24.078 1 89.62 166 ASN B O 1
ATOM 6693 N N . MET B 1 167 ? 23.25 -52.281 -25.891 1 91.81 167 MET B N 1
ATOM 6694 C CA . MET B 1 167 ? 23.219 -50.938 -26.391 1 91.81 167 MET B CA 1
ATOM 6695 C C . MET B 1 167 ? 21.797 -50.531 -26.812 1 91.81 167 MET B C 1
ATOM 6697 O O . MET B 1 167 ? 21.406 -49.375 -26.656 1 91.81 167 MET B O 1
ATOM 6701 N N . LEU B 1 168 ? 21.047 -51.438 -27.203 1 91.62 168 LEU B N 1
ATOM 6702 C CA . LEU B 1 168 ? 19.656 -51.188 -27.562 1 91.62 168 LEU B CA 1
ATOM 6703 C C . LEU B 1 168 ? 18.844 -50.812 -26.328 1 91.62 168 LEU B C 1
ATOM 6705 O O . LEU B 1 168 ? 18.016 -49.906 -26.375 1 91.62 168 LEU B O 1
ATOM 6709 N N . ALA B 1 169 ? 19.141 -51.531 -25.281 1 91.5 169 ALA B N 1
ATOM 6710 C CA . ALA B 1 169 ? 18.438 -51.281 -24.031 1 91.5 169 ALA B CA 1
ATOM 6711 C C . ALA B 1 169 ? 18.734 -49.875 -23.516 1 91.5 169 ALA B C 1
ATOM 6713 O O . ALA B 1 169 ? 17.812 -49.156 -23.109 1 91.5 169 ALA B O 1
ATOM 6714 N N . ILE B 1 170 ? 19.906 -49.469 -23.594 1 91.94 170 ILE B N 1
ATOM 6715 C CA . ILE B 1 170 ? 20.297 -48.125 -23.125 1 91.94 170 ILE B CA 1
ATOM 6716 C C . ILE B 1 170 ? 19.656 -47.062 -24 1 91.94 170 ILE B C 1
ATOM 6718 O O . ILE B 1 170 ? 19.156 -46.062 -23.5 1 91.94 170 ILE B O 1
ATOM 6722 N N . GLY B 1 171 ? 19.703 -47.281 -25.266 1 92.12 171 GLY B N 1
ATOM 6723 C CA . GLY B 1 171 ? 19.094 -46.344 -26.188 1 92.12 171 GLY B CA 1
ATOM 6724 C C . GLY B 1 171 ? 17.609 -46.156 -25.953 1 92.12 171 GLY B C 1
ATOM 6725 O O . GLY B 1 171 ? 17.094 -45.031 -25.984 1 92.12 171 GLY B O 1
ATOM 6726 N N . LEU B 1 172 ? 16.953 -47.25 -25.641 1 93.19 172 LEU B N 1
ATOM 6727 C CA . LEU B 1 172 ? 15.508 -47.188 -25.406 1 93.19 172 LEU B CA 1
ATOM 6728 C C . LEU B 1 172 ? 15.203 -46.5 -24.094 1 93.19 172 LEU B C 1
ATOM 6730 O O . LEU B 1 172 ? 14.242 -45.719 -24 1 93.19 172 LEU B O 1
ATOM 6734 N N . LEU B 1 173 ? 16.031 -46.719 -23.109 1 92.31 173 LEU B N 1
ATOM 6735 C CA . LEU B 1 173 ? 15.836 -46.094 -21.812 1 92.31 173 LEU B CA 1
ATOM 6736 C C . LEU B 1 173 ? 16.062 -44.562 -21.922 1 92.31 173 LEU B C 1
ATOM 6738 O O . LEU B 1 173 ? 15.305 -43.781 -21.344 1 92.31 173 LEU B O 1
ATOM 6742 N N . CYS B 1 174 ? 16.969 -44.125 -22.656 1 91.75 174 CYS B N 1
ATOM 6743 C CA . CYS B 1 174 ? 17.25 -42.719 -22.875 1 91.75 174 CYS B CA 1
ATOM 6744 C C . CYS B 1 174 ? 16.109 -42.062 -23.656 1 91.75 174 CYS B C 1
ATOM 6746 O O . CYS B 1 174 ? 15.727 -40.938 -23.359 1 91.75 174 CYS B O 1
ATOM 6748 N N . LEU B 1 175 ? 15.641 -42.781 -24.531 1 91.94 175 LEU B N 1
ATOM 6749 C CA . LEU B 1 175 ? 14.539 -42.281 -25.344 1 91.94 175 LEU B CA 1
ATOM 6750 C C . LEU B 1 175 ? 13.297 -42.031 -24.484 1 91.94 175 LEU B C 1
ATOM 6752 O O . LEU B 1 175 ? 12.648 -41 -24.594 1 91.94 175 LEU B O 1
ATOM 6756 N N . TRP B 1 176 ? 13.016 -42.969 -23.609 1 92 176 TRP B N 1
ATOM 6757 C CA . TRP B 1 176 ? 11.805 -42.875 -22.812 1 92 176 TRP B CA 1
ATOM 6758 C C . TRP B 1 176 ? 12 -41.875 -21.672 1 92 176 TRP B C 1
ATOM 6760 O O . TRP B 1 176 ? 11.023 -41.375 -21.109 1 92 176 TRP B O 1
ATOM 6770 N N . ALA B 1 177 ? 13.195 -41.5 -21.344 1 90.31 177 ALA B N 1
ATOM 6771 C CA . ALA B 1 177 ? 13.477 -40.469 -20.344 1 90.31 177 ALA B CA 1
ATOM 6772 C C . ALA B 1 177 ? 13.141 -39.062 -20.859 1 90.31 177 ALA B C 1
ATOM 6774 O O . ALA B 1 177 ? 12.953 -38.125 -20.078 1 90.31 177 ALA B O 1
ATOM 6775 N N . LEU B 1 178 ? 13.008 -38.938 -22.125 1 92.69 178 LEU B N 1
ATOM 6776 C CA . LEU B 1 178 ? 12.695 -37.656 -22.75 1 92.69 178 LEU B CA 1
ATOM 6777 C C . LEU B 1 178 ? 11.234 -37.281 -22.5 1 92.69 178 LEU B C 1
ATOM 6779 O O . LEU B 1 178 ? 10.867 -36.094 -22.609 1 92.69 178 LEU B O 1
ATOM 6783 N N . SER B 1 179 ? 10.422 -38.25 -22.156 1 89.5 179 SER B N 1
ATOM 6784 C CA . SER B 1 179 ? 9 -37.969 -21.953 1 89.5 179 SER B CA 1
ATOM 6785 C C . SER B 1 179 ? 8.773 -37.094 -20.734 1 89.5 179 SER B C 1
ATOM 6787 O O . SER B 1 179 ? 8.219 -36 -20.859 1 89.5 179 SER B O 1
ATOM 6789 N N . PRO B 1 180 ? 9.289 -37.469 -19.531 1 86.12 180 PRO B N 1
ATOM 6790 C CA . PRO B 1 180 ? 9.117 -36.594 -18.391 1 86.12 180 PRO B CA 1
ATOM 6791 C C . PRO B 1 180 ? 9.922 -35.281 -18.531 1 86.12 180 PRO B C 1
ATOM 6793 O O . PRO B 1 180 ? 9.5 -34.25 -18.047 1 86.12 180 PRO B O 1
ATOM 6796 N N . LEU B 1 181 ? 10.992 -35.281 -19.219 1 88.94 181 LEU B N 1
ATOM 6797 C CA . LEU B 1 181 ? 11.828 -34.094 -19.406 1 88.94 181 LEU B CA 1
ATOM 6798 C C . LEU B 1 181 ? 11.141 -33.094 -20.328 1 88.94 181 LEU B C 1
ATOM 6800 O O . LEU B 1 181 ? 11.172 -31.891 -20.062 1 88.94 181 LEU B O 1
ATOM 6804 N N . GLY B 1 182 ? 10.609 -33.562 -21.359 1 89.62 182 GLY B N 1
ATOM 6805 C CA . GLY B 1 182 ? 9.875 -32.688 -22.266 1 89.62 182 GLY B CA 1
ATOM 6806 C C . GLY B 1 182 ? 8.656 -32.062 -21.625 1 89.62 182 GLY B C 1
ATOM 6807 O O . GLY B 1 182 ? 8.422 -30.844 -21.766 1 89.62 182 GLY B O 1
ATOM 6808 N N . GLY B 1 183 ? 7.922 -32.812 -20.922 1 87.44 183 GLY B N 1
ATOM 6809 C CA . GLY B 1 183 ? 6.758 -32.281 -20.234 1 87.44 183 GLY B CA 1
ATOM 6810 C C . GLY B 1 183 ? 7.109 -31.203 -19.234 1 87.44 183 GLY B C 1
ATOM 6811 O O . GLY B 1 183 ? 6.508 -30.125 -19.219 1 87.44 183 GLY B O 1
ATOM 6812 N N . GLN B 1 184 ? 8.102 -31.406 -18.438 1 85.44 184 GLN B N 1
ATOM 6813 C CA . GLN B 1 184 ? 8.508 -30.469 -17.406 1 85.44 184 GLN B CA 1
ATOM 6814 C C . GLN B 1 184 ? 9.148 -29.234 -18 1 85.44 184 GLN B C 1
ATOM 6816 O O . GLN B 1 184 ? 9.031 -28.141 -17.438 1 85.44 184 GLN B O 1
ATOM 6821 N N . SER B 1 185 ? 9.781 -29.297 -19.062 1 90.25 185 SER B N 1
ATOM 6822 C CA . SER B 1 185 ? 10.453 -28.156 -19.688 1 90.25 185 SER B CA 1
ATOM 6823 C C . SER B 1 185 ? 9.445 -27.125 -20.156 1 90.25 185 SER B C 1
ATOM 6825 O O . SER B 1 185 ? 9.75 -25.922 -20.188 1 90.25 185 SER B O 1
ATOM 6827 N N . SER B 1 186 ? 8.297 -27.562 -20.453 1 90.19 186 SER B N 1
ATOM 6828 C CA . SER B 1 186 ? 7.289 -26.641 -20.969 1 90.19 186 SER B CA 1
ATOM 6829 C C . SER B 1 186 ? 6.922 -25.594 -19.922 1 90.19 186 SER B C 1
ATOM 6831 O O . SER B 1 186 ? 6.52 -24.469 -20.266 1 90.19 186 SER B O 1
ATOM 6833 N N . LEU B 1 187 ? 7.121 -25.844 -18.703 1 85.88 187 LEU B N 1
ATOM 6834 C CA . LEU B 1 187 ? 6.738 -24.922 -17.625 1 85.88 187 LEU B CA 1
ATOM 6835 C C . LEU B 1 187 ? 7.797 -23.844 -17.422 1 85.88 187 LEU B C 1
ATOM 6837 O O . LEU B 1 187 ? 7.527 -22.812 -16.812 1 85.88 187 LEU B O 1
ATOM 6841 N N . HIS B 1 188 ? 8.922 -24.016 -18.016 1 87.94 188 HIS B N 1
ATOM 6842 C CA . HIS B 1 188 ? 10.023 -23.125 -17.672 1 87.94 188 HIS B CA 1
ATOM 6843 C C . HIS B 1 188 ? 10.547 -22.391 -18.906 1 87.94 188 HIS B C 1
ATOM 6845 O O . HIS B 1 188 ? 11.578 -21.734 -18.844 1 87.94 188 HIS B O 1
ATOM 6851 N N . ILE B 1 189 ? 9.875 -22.391 -19.953 1 92.88 189 ILE B N 1
ATOM 6852 C CA . ILE B 1 189 ? 10.414 -21.906 -21.219 1 92.88 189 ILE B CA 1
ATOM 6853 C C . ILE B 1 189 ? 10.344 -20.375 -21.25 1 92.88 189 ILE B C 1
ATOM 6855 O O . ILE B 1 189 ? 11.156 -19.719 -21.906 1 92.88 189 ILE B O 1
ATOM 6859 N N . VAL B 1 190 ? 9.406 -19.766 -20.625 1 92.75 190 VAL B N 1
ATOM 6860 C CA . VAL B 1 190 ? 9.273 -18.312 -20.781 1 92.75 190 VAL B CA 1
ATOM 6861 C C . VAL B 1 190 ? 8.883 -17.688 -19.453 1 92.75 190 VAL B C 1
ATOM 6863 O O . VAL B 1 190 ? 8.148 -18.281 -18.656 1 92.75 190 VAL B O 1
ATOM 6866 N N . LYS B 1 191 ? 9.453 -16.547 -19.219 1 90.5 191 LYS B N 1
ATOM 6867 C CA . LYS B 1 191 ? 9.094 -15.68 -18.094 1 90.5 191 LYS B CA 1
ATOM 6868 C C . LYS B 1 191 ? 9.023 -14.219 -18.531 1 90.5 191 LYS B C 1
ATOM 6870 O O . LYS B 1 191 ? 9.344 -13.891 -19.688 1 90.5 191 LYS B O 1
ATOM 6875 N N . THR B 1 192 ? 8.492 -13.406 -17.625 1 91 192 THR B N 1
ATOM 6876 C CA . THR B 1 192 ? 8.414 -11.977 -17.922 1 91 192 THR B CA 1
ATOM 6877 C C . THR B 1 192 ? 9.453 -11.203 -17.109 1 91 192 THR B C 1
ATOM 6879 O O . THR B 1 192 ? 9.695 -11.523 -15.938 1 91 192 THR B O 1
ATOM 6882 N N . ILE B 1 193 ? 10.156 -10.242 -17.906 1 89.19 193 ILE B N 1
ATOM 6883 C CA . ILE B 1 193 ? 11.125 -9.391 -17.219 1 89.19 193 ILE B CA 1
ATOM 6884 C C . ILE B 1 193 ? 10.781 -7.922 -17.484 1 89.19 193 ILE B C 1
ATOM 6886 O O . ILE B 1 193 ? 10.328 -7.566 -18.562 1 89.19 193 ILE B O 1
ATOM 6890 N N . PRO B 1 194 ? 11.023 -7.113 -16.484 1 86.94 194 PRO B N 1
ATOM 6891 C CA . PRO B 1 194 ? 10.742 -5.688 -16.672 1 86.94 194 PRO B CA 1
ATOM 6892 C C . PRO B 1 194 ? 11.836 -4.977 -17.469 1 86.94 194 PRO B C 1
ATOM 6894 O O . PRO B 1 194 ? 13.023 -5.281 -17.312 1 86.94 194 PRO B O 1
ATOM 6897 N N . SER B 1 195 ? 11.531 -4.117 -18.516 1 85.62 195 SER B N 1
ATOM 6898 C CA . SER B 1 195 ? 12.445 -3.24 -19.25 1 85.62 195 SER B CA 1
ATOM 6899 C C . SER B 1 195 ? 12.383 -1.812 -18.719 1 85.62 195 SER B C 1
ATOM 6901 O O . SER B 1 195 ? 11.305 -1.219 -18.641 1 85.62 195 SER B O 1
ATOM 6903 N N . VAL B 1 196 ? 13.648 -1.314 -18.406 1 85.44 196 VAL B N 1
ATOM 6904 C CA . VAL B 1 196 ? 13.703 0.004 -17.781 1 85.44 196 VAL B CA 1
ATOM 6905 C C . VAL B 1 196 ? 14.336 1.005 -18.75 1 85.44 196 VAL B C 1
ATOM 6907 O O . VAL B 1 196 ? 15.258 0.661 -19.5 1 85.44 196 VAL B O 1
ATOM 6910 N N . SER B 1 197 ? 13.781 2.145 -18.969 1 85.81 197 SER B N 1
ATOM 6911 C CA . SER B 1 197 ? 14.344 3.26 -19.719 1 85.81 197 SER B CA 1
ATOM 6912 C C . SER B 1 197 ? 14.922 4.32 -18.797 1 85.81 197 SER B C 1
ATOM 6914 O O . SER B 1 197 ? 14.344 4.617 -17.75 1 85.81 197 SER B O 1
ATOM 6916 N N . ILE B 1 198 ? 16.172 4.789 -19.219 1 88.69 198 ILE B N 1
ATOM 6917 C CA . ILE B 1 198 ? 16.828 5.824 -18.438 1 88.69 198 ILE B CA 1
ATOM 6918 C C . ILE B 1 198 ? 16.828 7.141 -19.203 1 88.69 198 ILE B C 1
ATOM 6920 O O . ILE B 1 198 ? 17.328 7.199 -20.344 1 88.69 198 ILE B O 1
ATOM 6924 N N . THR B 1 199 ? 16.203 8.117 -18.766 1 89.31 199 THR B N 1
ATOM 6925 C CA . THR B 1 199 ? 16.188 9.438 -19.391 1 89.31 199 THR B CA 1
ATOM 6926 C C . THR B 1 199 ? 16.594 10.508 -18.375 1 89.31 199 THR B C 1
ATOM 6928 O O . THR B 1 199 ? 16.547 10.281 -17.172 1 89.31 199 THR B O 1
ATOM 6931 N N . SER B 1 200 ? 17.078 11.625 -18.938 1 92.44 200 SER B N 1
ATOM 6932 C CA . SER B 1 200 ? 17.406 12.773 -18.109 1 92.44 200 SER B CA 1
ATOM 6933 C C . SER B 1 200 ? 16.328 13.844 -18.203 1 92.44 200 SER B C 1
ATOM 6935 O O . SER B 1 200 ? 15.766 14.078 -19.266 1 92.44 200 SER B O 1
ATOM 6937 N N . LYS B 1 201 ? 15.961 14.359 -17.078 1 91.81 201 LYS B N 1
ATOM 6938 C CA . LYS B 1 201 ? 14.945 15.406 -17.031 1 91.81 201 LYS B CA 1
ATOM 6939 C C . LYS B 1 201 ? 15.383 16.562 -16.141 1 91.81 201 LYS B C 1
ATOM 6941 O O . LYS B 1 201 ? 16.062 16.344 -15.133 1 91.81 201 LYS B O 1
ATOM 6946 N N . GLU B 1 202 ? 14.992 17.781 -16.562 1 93.12 202 GLU B N 1
ATOM 6947 C CA . GLU B 1 202 ? 15.25 18.969 -15.75 1 93.12 202 GLU B CA 1
ATOM 6948 C C . GLU B 1 202 ? 14.219 19.109 -14.633 1 93.12 202 GLU B C 1
ATOM 6950 O O . GLU B 1 202 ? 13.016 19.109 -14.891 1 93.12 202 GLU B O 1
ATOM 6955 N N . ILE B 1 203 ? 14.727 19.203 -13.453 1 92.69 203 ILE B N 1
ATOM 6956 C CA . ILE B 1 203 ? 13.898 19.375 -12.266 1 92.69 203 ILE B CA 1
ATOM 6957 C C . ILE B 1 203 ? 14.266 20.688 -11.57 1 92.69 203 ILE B C 1
ATOM 6959 O O . ILE B 1 203 ? 15.352 21.234 -11.805 1 92.69 203 ILE B O 1
ATOM 6963 N N . TYR B 1 204 ? 13.289 21.219 -10.836 1 93.62 204 TYR B N 1
ATOM 6964 C CA . TYR B 1 204 ? 13.508 22.453 -10.102 1 93.62 204 TYR B CA 1
ATOM 6965 C C . TYR B 1 204 ? 13.445 22.219 -8.602 1 93.62 204 TYR B C 1
ATOM 6967 O O . TYR B 1 204 ? 12.562 21.516 -8.109 1 93.62 204 TYR B O 1
ATOM 6975 N N . THR B 1 205 ? 14.43 22.703 -7.953 1 95 205 THR B N 1
ATOM 6976 C CA . THR B 1 205 ? 14.406 22.688 -6.492 1 95 205 THR B CA 1
ATOM 6977 C C . THR B 1 205 ? 14.367 24.125 -5.953 1 95 205 THR B C 1
ATOM 6979 O O . THR B 1 205 ? 14.797 25.062 -6.629 1 95 205 THR B O 1
ATOM 6982 N N . PHE B 1 206 ? 13.805 24.297 -4.828 1 95.31 206 PHE B N 1
ATOM 6983 C CA . PHE B 1 206 ? 13.75 25.609 -4.199 1 95.31 206 PHE B CA 1
ATOM 6984 C C . PHE B 1 206 ? 15.141 26.062 -3.752 1 95.31 206 PHE B C 1
ATOM 6986 O O . PHE B 1 206 ? 15.914 25.266 -3.221 1 95.31 206 PHE B O 1
ATOM 6993 N N . ASN B 1 207 ? 15.422 27.344 -3.969 1 93.38 207 ASN B N 1
ATOM 6994 C CA . ASN B 1 207 ? 16.688 27.938 -3.551 1 93.38 207 ASN B CA 1
ATOM 6995 C C . ASN B 1 207 ? 16.641 28.422 -2.105 1 93.38 207 ASN B C 1
ATOM 6997 O O . ASN B 1 207 ? 16.078 29.484 -1.825 1 93.38 207 ASN B O 1
ATOM 7001 N N . THR B 1 208 ? 17.328 27.75 -1.235 1 92.06 208 THR B N 1
ATOM 7002 C CA . THR B 1 208 ? 17.281 28.078 0.183 1 92.06 208 THR B CA 1
ATOM 7003 C C . THR B 1 208 ? 18.219 29.25 0.488 1 92.06 208 THR B C 1
ATOM 7005 O O . THR B 1 208 ? 18.281 29.719 1.624 1 92.06 208 THR B O 1
ATOM 7008 N N . GLU B 1 209 ? 18.922 29.75 -0.492 1 86.31 209 GLU B N 1
ATOM 7009 C CA . GLU B 1 209 ? 19.922 30.781 -0.266 1 86.31 209 GLU B CA 1
ATOM 7010 C C . GLU B 1 209 ? 19.406 32.156 -0.712 1 86.31 209 GLU B C 1
ATOM 7012 O O . GLU B 1 209 ? 20.172 33.094 -0.825 1 86.31 209 GLU B O 1
ATOM 7017 N N . ILE B 1 210 ? 18.156 32.188 -0.95 1 84.81 210 ILE B N 1
ATOM 7018 C CA . ILE B 1 210 ? 17.609 33.5 -1.292 1 84.81 210 ILE B CA 1
ATOM 7019 C C . ILE B 1 210 ? 17.719 34.438 -0.096 1 84.81 210 ILE B C 1
ATOM 7021 O O . ILE B 1 210 ? 17.859 33.969 1.045 1 84.81 210 ILE B O 1
ATOM 7025 N N . SER B 1 211 ? 17.625 35.656 -0.339 1 76.69 211 SER B N 1
ATOM 7026 C CA . SER B 1 211 ? 17.812 36.656 0.709 1 76.69 211 SER B CA 1
ATOM 7027 C C . SER B 1 211 ? 16.719 36.531 1.765 1 76.69 211 SER B C 1
ATOM 7029 O O . SER B 1 211 ? 15.547 36.312 1.436 1 76.69 211 SER B O 1
ATOM 7031 N N . SER B 1 212 ? 17.156 36.781 2.99 1 73 212 SER B N 1
ATOM 7032 C CA . SER B 1 212 ? 16.234 36.719 4.121 1 73 212 SER B CA 1
ATOM 7033 C C . SER B 1 212 ? 15.133 37.75 4.02 1 73 212 SER B C 1
ATOM 7035 O O . SER B 1 212 ? 15.414 38.906 3.705 1 73 212 SER B O 1
ATOM 7037 N N . PRO B 1 213 ? 13.945 37.375 4.254 1 75.81 213 PRO B N 1
ATOM 7038 C CA . PRO B 1 213 ? 12.883 38.406 4.266 1 75.81 213 PRO B CA 1
ATOM 7039 C C . PRO B 1 213 ? 12.992 39.344 5.449 1 75.81 213 PRO B C 1
ATOM 7041 O O . PRO B 1 213 ? 12.352 40.406 5.457 1 75.81 213 PRO B O 1
ATOM 7044 N N . PHE B 1 214 ? 13.852 39 6.414 1 77.44 214 PHE B N 1
ATOM 7045 C CA . PHE B 1 214 ? 14 39.812 7.609 1 77.44 214 PHE B CA 1
ATOM 7046 C C . PHE B 1 214 ? 15 40.938 7.371 1 77.44 214 PHE B C 1
ATOM 7048 O O . PHE B 1 214 ? 15.211 41.781 8.242 1 77.44 214 PHE B O 1
ATOM 7055 N N . ASN B 1 215 ? 15.516 40.812 6.27 1 64.19 215 ASN B N 1
ATOM 7056 C CA . ASN B 1 215 ? 16.438 41.906 5.918 1 64.19 215 ASN B CA 1
ATOM 7057 C C . ASN B 1 215 ? 15.695 43.188 5.625 1 64.19 215 ASN B C 1
ATOM 7059 O O . ASN B 1 215 ? 14.773 43.219 4.809 1 64.19 215 ASN B O 1
ATOM 7063 N N . ALA B 1 216 ? 15.484 44.156 6.773 1 55.25 216 ALA B N 1
ATOM 7064 C CA . ALA B 1 216 ? 14.789 45.438 6.887 1 55.25 216 ALA B CA 1
ATOM 7065 C C . ALA B 1 216 ? 14.727 46.125 5.535 1 55.25 216 ALA B C 1
ATOM 7067 O O . ALA B 1 216 ? 13.797 46.906 5.27 1 55.25 216 ALA B O 1
ATOM 7068 N N . MET B 1 217 ? 15.766 46.188 4.914 1 48.06 217 MET B N 1
ATOM 7069 C CA . MET B 1 217 ? 15.773 47 3.719 1 48.06 217 MET B CA 1
ATOM 7070 C C . MET B 1 217 ? 14.805 46.5 2.672 1 48.06 217 MET B C 1
ATOM 7072 O O . MET B 1 217 ? 14.523 47.156 1.681 1 48.06 217 MET B O 1
ATOM 7076 N N . ARG B 1 218 ? 14.469 45.344 2.949 1 50.84 218 ARG B N 1
ATOM 7077 C CA . ARG B 1 218 ? 13.469 44.844 2.025 1 50.84 218 ARG B CA 1
ATOM 7078 C C . ARG B 1 218 ? 12.062 45.219 2.482 1 50.84 218 ARG B C 1
ATOM 7080 O O . ARG B 1 218 ? 11.875 45.719 3.584 1 50.84 218 ARG B O 1
ATOM 7087 N N . GLN B 1 219 ? 10.992 44.781 1.709 1 51.47 219 GLN B N 1
ATOM 7088 C CA . GLN B 1 219 ? 9.578 45.125 1.788 1 51.47 219 GLN B CA 1
ATOM 7089 C C . GLN B 1 219 ? 8.992 44.719 3.145 1 51.47 219 GLN B C 1
ATOM 7091 O O . GLN B 1 219 ? 9.484 43.812 3.797 1 51.47 219 GLN B O 1
ATOM 7096 N N . PRO B 1 220 ? 8.188 45.656 3.625 1 50.03 220 PRO B N 1
ATOM 7097 C CA . PRO B 1 220 ? 7.508 45.531 4.914 1 50.03 220 PRO B CA 1
ATOM 7098 C C . PRO B 1 220 ? 7.09 44.094 5.203 1 50.03 220 PRO B C 1
ATOM 7100 O O . PRO B 1 220 ? 6.43 43.438 4.375 1 50.03 220 PRO B O 1
ATOM 7103 N N . LEU B 1 221 ? 7.875 43.406 6.09 1 52.44 221 LEU B N 1
ATOM 7104 C CA . LEU B 1 221 ? 7.672 42.094 6.695 1 52.44 221 LEU B CA 1
ATOM 7105 C C . LEU B 1 221 ? 6.207 41.906 7.059 1 52.44 221 LEU B C 1
ATOM 7107 O O . LEU B 1 221 ? 5.766 40.75 7.246 1 52.44 221 LEU B O 1
ATOM 7111 N N . ALA B 1 222 ? 5.52 43.031 7.25 1 52.59 222 ALA B N 1
ATOM 7112 C CA . ALA B 1 222 ? 4.145 42.875 7.73 1 52.59 222 ALA B CA 1
ATOM 7113 C C . ALA B 1 222 ? 3.35 41.938 6.852 1 52.59 222 ALA B C 1
ATOM 7115 O O . ALA B 1 222 ? 2.383 41.312 7.309 1 52.59 222 ALA B O 1
ATOM 7116 N N . PHE B 1 223 ? 4.023 41.656 5.582 1 58.16 223 PHE B N 1
ATOM 7117 C CA . PHE B 1 223 ? 3.271 40.906 4.59 1 58.16 223 PHE B CA 1
ATOM 7118 C C . PHE B 1 223 ? 3.465 39.406 4.797 1 58.16 223 PHE B C 1
ATOM 7120 O O . PHE B 1 223 ? 2.572 38.625 4.496 1 58.16 223 PHE B O 1
ATOM 7127 N N . VAL B 1 224 ? 4.48 39.062 5.516 1 64.44 224 VAL B N 1
ATOM 7128 C CA . VAL B 1 224 ? 4.879 37.656 5.5 1 64.44 224 VAL B CA 1
ATOM 7129 C C . VAL B 1 224 ? 4.477 37 6.809 1 64.44 224 VAL B C 1
ATOM 7131 O O . VAL B 1 224 ? 4.348 35.781 6.879 1 64.44 224 VAL B O 1
ATOM 7134 N N . GLY B 1 225 ? 3.947 37.75 7.734 1 75.25 225 GLY B N 1
ATOM 7135 C CA . GLY B 1 225 ? 3.814 37.281 9.102 1 75.25 225 GLY B CA 1
ATOM 7136 C C . GLY B 1 225 ? 2.779 36.188 9.242 1 75.25 225 GLY B C 1
ATOM 7137 O O . GLY B 1 225 ? 3.105 35.062 9.656 1 75.25 225 GLY B O 1
ATOM 7138 N N . PRO B 1 226 ? 1.603 36.438 8.758 1 75.81 226 PRO B N 1
ATOM 7139 C CA . PRO B 1 226 ? 0.562 35.438 8.961 1 75.81 226 PRO B CA 1
ATOM 7140 C C . PRO B 1 226 ? 0.827 34.156 8.18 1 75.81 226 PRO B C 1
ATOM 7142 O O . PRO B 1 226 ? 0.564 33.031 8.68 1 75.81 226 PRO B O 1
ATOM 7145 N N . GLN B 1 227 ? 1.289 34.25 6.969 1 82.31 227 GLN B N 1
ATOM 7146 C CA . GLN B 1 227 ? 1.578 33.094 6.168 1 82.31 227 GLN B CA 1
ATOM 7147 C C . GLN B 1 227 ? 2.744 32.281 6.754 1 82.31 227 GLN B C 1
ATOM 7149 O O . GLN B 1 227 ? 2.701 31.062 6.809 1 82.31 227 GLN B O 1
ATOM 7154 N N . LEU B 1 228 ? 3.705 33.031 7.145 1 88.56 228 LEU B N 1
ATOM 7155 C CA . LEU B 1 228 ? 4.863 32.438 7.793 1 88.56 228 LEU B CA 1
ATOM 7156 C C . LEU B 1 228 ? 4.449 31.688 9.055 1 88.56 228 LEU B C 1
ATOM 7158 O O . LEU B 1 228 ? 4.836 30.547 9.258 1 88.56 228 LEU B O 1
ATOM 7162 N N . ASN B 1 229 ? 3.66 32.312 9.844 1 87.75 229 ASN B N 1
ATOM 7163 C CA . ASN B 1 229 ? 3.219 31.688 11.094 1 87.75 229 ASN B CA 1
ATOM 7164 C C . ASN B 1 229 ? 2.357 30.453 10.844 1 87.75 229 ASN B C 1
ATOM 7166 O O . ASN B 1 229 ? 2.445 29.469 11.578 1 87.75 229 ASN B O 1
ATOM 7170 N N . GLY B 1 230 ? 1.574 30.562 9.812 1 87.69 230 GLY B N 1
ATOM 7171 C CA . GLY B 1 230 ? 0.762 29.406 9.453 1 87.69 230 GLY B CA 1
ATOM 7172 C C . GLY B 1 230 ? 1.586 28.188 9.102 1 87.69 230 GLY B C 1
ATOM 7173 O O . GLY B 1 230 ? 1.305 27.078 9.586 1 87.69 230 GLY B O 1
ATOM 7174 N N . LEU B 1 231 ? 2.586 28.359 8.352 1 92.19 231 LEU B N 1
ATOM 7175 C CA . LEU B 1 231 ? 3.471 27.266 7.969 1 92.19 231 LEU B CA 1
ATOM 7176 C C . LEU B 1 231 ? 4.207 26.719 9.188 1 92.19 231 LEU B C 1
ATOM 7178 O O . LEU B 1 231 ? 4.301 25.5 9.359 1 92.19 231 LEU B O 1
ATOM 7182 N N . TYR B 1 232 ? 4.676 27.672 9.93 1 93.56 232 TYR B N 1
ATOM 7183 C CA . TYR B 1 232 ? 5.465 27.312 11.102 1 93.56 232 TYR B CA 1
ATOM 7184 C C . TYR B 1 232 ? 4.629 26.516 12.102 1 93.56 232 TYR B C 1
ATOM 7186 O O . TYR B 1 232 ? 5.031 25.438 12.539 1 93.56 232 TYR B O 1
ATOM 7194 N N . ILE B 1 233 ? 3.471 26.938 12.398 1 91.75 233 ILE B N 1
ATOM 7195 C CA . ILE B 1 233 ? 2.594 26.297 13.367 1 91.75 233 ILE B CA 1
ATOM 7196 C C . ILE B 1 233 ? 2.148 24.938 12.844 1 91.75 233 ILE B C 1
ATOM 7198 O O . ILE B 1 233 ? 2.137 23.953 13.586 1 91.75 233 ILE B O 1
ATOM 7202 N N . THR B 1 234 ? 1.815 24.891 11.609 1 92.44 234 THR B N 1
ATOM 7203 C CA . THR B 1 234 ? 1.394 23.625 11 1 92.44 234 THR B CA 1
ATOM 7204 C C . THR B 1 234 ? 2.498 22.578 11.094 1 92.44 234 THR B C 1
ATOM 7206 O O . THR B 1 234 ? 2.227 21.406 11.367 1 92.44 234 THR B O 1
ATOM 7209 N N . SER B 1 235 ? 3.654 22.984 10.906 1 95.5 235 SER B N 1
ATOM 7210 C CA . SER B 1 235 ? 4.785 22.062 10.953 1 95.5 235 SER B CA 1
ATOM 7211 C C . SER B 1 235 ? 5.008 21.547 12.375 1 95.5 235 SER B C 1
ATOM 7213 O O . SER B 1 235 ? 5.328 20.359 12.562 1 95.5 235 SER B O 1
ATOM 7215 N N . LEU B 1 236 ? 4.84 22.406 13.352 1 94.31 236 LEU B N 1
ATOM 7216 C CA . LEU B 1 236 ? 5.031 22 14.734 1 94.31 236 LEU B CA 1
ATOM 7217 C C . LEU B 1 236 ? 3.906 21.078 15.195 1 94.31 236 LEU B C 1
ATOM 7219 O O . LEU B 1 236 ? 4.121 20.188 16.031 1 94.31 236 LEU B O 1
ATOM 7223 N N . MET B 1 237 ? 2.766 21.25 14.586 1 92.12 237 MET B N 1
ATOM 7224 C CA . MET B 1 237 ? 1.582 20.531 15.039 1 92.12 237 MET B CA 1
ATOM 7225 C C . MET B 1 237 ? 1.377 19.25 14.234 1 92.12 237 MET B C 1
ATOM 7227 O O . MET B 1 237 ? 0.477 18.469 14.531 1 92.12 237 MET B O 1
ATOM 7231 N N . ALA B 1 238 ? 2.195 19.094 13.25 1 92.31 238 ALA B N 1
ATOM 7232 C CA . ALA B 1 238 ? 2.072 17.891 12.43 1 92.31 238 ALA B CA 1
ATOM 7233 C C . ALA B 1 238 ? 2.203 16.625 13.273 1 92.31 238 ALA B C 1
ATOM 7235 O O . ALA B 1 238 ? 2.848 16.641 14.32 1 92.31 238 ALA B O 1
ATOM 7236 N N . PRO B 1 239 ? 1.601 15.523 12.852 1 89.88 239 PRO B N 1
ATOM 7237 C CA . PRO B 1 239 ? 1.728 14.258 13.578 1 89.88 239 PRO B CA 1
ATOM 7238 C C . PRO B 1 239 ? 3.158 13.727 13.594 1 89.88 239 PRO B C 1
ATOM 7240 O O . PRO B 1 239 ? 3.973 14.109 12.742 1 89.88 239 PRO B O 1
ATOM 7243 N N . PRO B 1 240 ? 3.42 12.852 14.555 1 90.81 240 PRO B N 1
ATOM 7244 C CA . PRO B 1 240 ? 4.781 12.328 14.688 1 90.81 240 PRO B CA 1
ATOM 7245 C C . PRO B 1 240 ? 5.246 11.578 13.438 1 90.81 240 PRO B C 1
ATOM 7247 O O . PRO B 1 240 ? 6.418 11.664 13.062 1 90.81 240 PRO B O 1
ATOM 7250 N N . ASP B 1 241 ? 4.371 10.875 12.758 1 87.19 241 ASP B N 1
ATOM 7251 C CA . ASP B 1 241 ? 4.75 10.125 11.562 1 87.19 241 ASP B CA 1
ATOM 7252 C C . ASP B 1 241 ? 5.207 11.07 10.453 1 87.19 241 ASP B C 1
ATOM 7254 O O . ASP B 1 241 ? 6.133 10.75 9.703 1 87.19 241 ASP B O 1
ATOM 7258 N N . THR B 1 242 ? 4.574 12.18 10.359 1 90.5 242 THR B N 1
ATOM 7259 C CA . THR B 1 242 ? 4.941 13.172 9.352 1 90.5 242 THR B CA 1
ATOM 7260 C C . THR B 1 242 ? 6.266 13.844 9.719 1 90.5 242 THR B C 1
ATOM 7262 O O . THR B 1 242 ? 7.074 14.148 8.836 1 90.5 242 THR B O 1
ATOM 7265 N N . LYS B 1 243 ? 6.469 14.086 10.969 1 93.19 243 LYS B N 1
ATOM 7266 C CA . LYS B 1 243 ? 7.691 14.75 11.414 1 93.19 243 LYS B CA 1
ATOM 7267 C C . LYS B 1 243 ? 8.906 13.852 11.211 1 93.19 243 LYS B C 1
ATOM 7269 O O . LYS B 1 243 ? 10 14.336 10.914 1 93.19 243 LYS B O 1
ATOM 7274 N N . SER B 1 244 ? 8.727 12.555 11.344 1 92.31 244 SER B N 1
ATOM 7275 C CA . SER B 1 244 ? 9.836 11.617 11.195 1 92.31 244 SER B CA 1
ATOM 7276 C C . SER B 1 244 ? 9.984 11.164 9.742 1 92.31 244 SER B C 1
ATOM 7278 O O . SER B 1 244 ? 11 10.578 9.375 1 92.31 244 SER B O 1
ATOM 7280 N N . SER B 1 245 ? 9.047 11.477 8.914 1 93.06 245 SER B N 1
ATOM 7281 C CA . SER B 1 245 ? 9.086 11.109 7.504 1 93.06 245 SER B CA 1
ATOM 7282 C C . SER B 1 245 ? 10.094 11.953 6.738 1 93.06 245 SER B C 1
ATOM 7284 O O . SER B 1 245 ? 10.422 13.07 7.156 1 93.06 245 SER B O 1
ATOM 7286 N N . PRO B 1 246 ? 10.57 11.445 5.605 1 96.06 246 PRO B N 1
ATOM 7287 C CA . PRO B 1 246 ? 11.523 12.211 4.797 1 96.06 246 PRO B CA 1
ATOM 7288 C C . PRO B 1 246 ? 10.875 13.414 4.117 1 96.06 246 PRO B C 1
ATOM 7290 O O . PRO B 1 246 ? 11.578 14.312 3.637 1 96.06 246 PRO B O 1
ATOM 7293 N N . THR B 1 247 ? 9.594 13.453 4.043 1 94.62 247 THR B N 1
ATOM 7294 C CA . THR B 1 247 ? 8.867 14.57 3.443 1 94.62 247 THR B CA 1
ATOM 7295 C C . THR B 1 247 ? 7.941 15.227 4.461 1 94.62 247 THR B C 1
ATOM 7297 O O . THR B 1 247 ? 7.547 14.594 5.445 1 94.62 247 THR B O 1
ATOM 7300 N N . ASP B 1 248 ? 7.734 16.5 4.266 1 94.94 248 ASP B N 1
ATOM 7301 C CA . ASP B 1 248 ? 6.805 17.188 5.156 1 94.94 248 ASP B CA 1
ATOM 7302 C C . ASP B 1 248 ? 5.359 16.984 4.711 1 94.94 248 ASP B C 1
ATOM 7304 O O . ASP B 1 248 ? 5.082 16.125 3.867 1 94.94 248 ASP B O 1
ATOM 7308 N N . ILE B 1 249 ? 4.414 17.656 5.316 1 91.06 249 ILE B N 1
ATOM 7309 C CA . ILE B 1 249 ? 2.988 17.438 5.102 1 91.06 249 ILE B CA 1
ATOM 7310 C C . ILE B 1 249 ? 2.615 17.828 3.674 1 91.06 249 ILE B C 1
ATOM 7312 O O . ILE B 1 249 ? 1.623 17.328 3.131 1 91.06 249 ILE B O 1
ATOM 7316 N N . TRP B 1 250 ? 3.371 18.734 3.059 1 91.62 250 TRP B N 1
ATOM 7317 C CA . TRP B 1 250 ? 3.07 19.203 1.707 1 91.62 250 TRP B CA 1
ATOM 7318 C C . TRP B 1 250 ? 3.889 18.438 0.675 1 91.62 250 TRP B C 1
ATOM 7320 O O . TRP B 1 250 ? 3.852 18.75 -0.517 1 91.62 250 TRP B O 1
ATOM 7330 N N . GLY B 1 251 ? 4.703 17.484 1.104 1 90.25 251 GLY B N 1
ATOM 7331 C CA . GLY B 1 251 ? 5.477 16.641 0.201 1 90.25 251 GLY B CA 1
ATOM 7332 C C . GLY B 1 251 ? 6.855 17.203 -0.104 1 90.25 251 GLY B C 1
ATOM 7333 O O . GLY B 1 251 ? 7.527 16.75 -1.03 1 90.25 251 GLY B O 1
ATOM 7334 N N . ASN B 1 252 ? 7.27 18.203 0.624 1 95 252 ASN B N 1
ATOM 7335 C CA . ASN B 1 252 ? 8.602 18.766 0.445 1 95 252 ASN B CA 1
ATOM 7336 C C . ASN B 1 252 ? 9.68 17.891 1.081 1 95 252 ASN B C 1
ATOM 7338 O O . ASN B 1 252 ? 9.43 17.234 2.094 1 95 252 ASN B O 1
ATOM 7342 N N . LEU B 1 253 ? 10.812 17.984 0.552 1 96.06 253 LEU B N 1
ATOM 7343 C CA . LEU B 1 253 ? 11.906 17.094 0.964 1 96.06 253 LEU B CA 1
ATOM 7344 C C . LEU B 1 253 ? 12.664 17.688 2.146 1 96.06 253 LEU B C 1
ATOM 7346 O O . LEU B 1 253 ? 13.211 18.797 2.049 1 96.06 253 LEU B O 1
ATOM 7350 N N . LYS B 1 254 ? 12.703 16.906 3.188 1 97.12 254 LYS B N 1
ATOM 7351 C CA . LYS B 1 254 ? 13.461 17.375 4.348 1 97.12 254 LYS B CA 1
ATOM 7352 C C . LYS B 1 254 ? 14.93 16.984 4.238 1 97.12 254 LYS B C 1
ATOM 7354 O O . LYS B 1 254 ? 15.258 15.914 3.707 1 97.12 254 LYS B O 1
ATOM 7359 N N . VAL B 1 255 ? 15.734 17.844 4.75 1 97.56 255 VAL B N 1
ATOM 7360 C CA . VAL B 1 255 ? 17.172 17.609 4.723 1 97.56 255 VAL B CA 1
ATOM 7361 C C . VAL B 1 255 ? 17.641 17.156 6.102 1 97.56 255 VAL B C 1
ATOM 7363 O O . VAL B 1 255 ? 17.391 17.828 7.105 1 97.56 255 VAL B O 1
ATOM 7366 N N . PRO B 1 256 ? 18.359 16.109 6.184 1 96.75 256 PRO B N 1
ATOM 7367 C CA . PRO B 1 256 ? 18.859 15.625 7.477 1 96.75 256 PRO B CA 1
ATOM 7368 C C . PRO B 1 256 ? 19.922 16.547 8.086 1 96.75 256 PRO B C 1
ATOM 7370 O O . PRO B 1 256 ? 20.625 17.25 7.352 1 96.75 256 PRO B O 1
ATOM 7373 N N . LEU B 1 257 ? 19.953 16.484 9.367 1 95.88 257 LEU B N 1
ATOM 7374 C CA . LEU B 1 257 ? 20.969 17.203 10.109 1 95.88 257 LEU B CA 1
ATOM 7375 C C . LEU B 1 257 ? 22.328 16.5 10.008 1 95.88 257 LEU B C 1
ATOM 7377 O O . LEU B 1 257 ? 22.469 15.375 10.5 1 95.88 257 LEU B O 1
ATOM 7381 N N . MET B 1 258 ? 23.281 17.172 9.5 1 92.44 258 MET B N 1
ATOM 7382 C CA . MET B 1 258 ? 24.609 16.578 9.273 1 92.44 258 MET B CA 1
ATOM 7383 C C . MET B 1 258 ? 25.266 16.203 10.594 1 92.44 258 MET B C 1
ATOM 7385 O O . MET B 1 258 ? 25.969 15.203 10.68 1 92.44 258 MET B O 1
ATOM 7389 N N . SER B 1 259 ? 25.078 17.031 11.594 1 88.12 259 SER B N 1
ATOM 7390 C CA . SER B 1 259 ? 25.688 16.766 12.891 1 88.12 259 SER B CA 1
ATOM 7391 C C . SER B 1 259 ? 25.188 15.461 13.492 1 88.12 259 SER B C 1
ATOM 7393 O O . SER B 1 259 ? 25.953 14.719 14.102 1 88.12 259 SER B O 1
ATOM 7395 N N . HIS B 1 260 ? 23.953 15.258 13.312 1 88.5 260 HIS B N 1
ATOM 7396 C CA . HIS B 1 260 ? 23.359 14.016 13.789 1 88.5 260 HIS B CA 1
ATOM 7397 C C . HIS B 1 260 ? 23.859 12.82 12.984 1 88.5 260 HIS B C 1
ATOM 7399 O O . HIS B 1 260 ? 24.141 11.758 13.539 1 88.5 260 HIS B O 1
ATOM 7405 N N . LEU B 1 261 ? 23.969 12.977 11.703 1 91.12 261 LEU B N 1
ATOM 7406 C CA . LEU B 1 261 ? 24.438 11.906 10.828 1 91.12 261 LEU B CA 1
ATOM 7407 C C . LEU B 1 261 ? 25.891 11.562 11.117 1 91.12 261 LEU B C 1
ATOM 7409 O O . LEU B 1 261 ? 26.266 10.391 11.125 1 91.12 261 LEU B O 1
ATOM 7413 N N . ALA B 1 262 ? 26.625 12.578 11.367 1 87.31 262 ALA B N 1
ATOM 7414 C CA . ALA B 1 262 ? 28.047 12.391 11.609 1 87.31 262 ALA B CA 1
ATOM 7415 C C . ALA B 1 262 ? 28.297 11.602 12.898 1 87.31 262 ALA B C 1
ATOM 7417 O O . ALA B 1 262 ? 29.297 10.898 13.023 1 87.31 262 ALA B O 1
ATOM 7418 N N . SER B 1 263 ? 27.359 11.711 13.766 1 85.31 263 SER B N 1
ATOM 7419 C CA . SER B 1 263 ? 27.516 11.016 15.039 1 85.31 263 SER B CA 1
ATOM 7420 C C . SER B 1 263 ? 27.125 9.547 14.914 1 85.31 263 SER B C 1
ATOM 7422 O O . SER B 1 263 ? 27.641 8.695 15.641 1 85.31 263 SER B O 1
ATOM 7424 N N . ASN B 1 264 ? 26.344 9.211 13.961 1 86.12 264 ASN B N 1
ATOM 7425 C CA . ASN B 1 264 ? 25.766 7.867 13.906 1 86.12 264 ASN B CA 1
ATOM 7426 C C . ASN B 1 264 ? 26.25 7.098 12.68 1 86.12 264 ASN B C 1
ATOM 7428 O O . ASN B 1 264 ? 26.094 5.879 12.609 1 86.12 264 ASN B O 1
ATOM 7432 N N . HIS B 1 265 ? 26.828 7.867 11.773 1 90 265 HIS B N 1
ATOM 7433 C CA . HIS B 1 265 ? 27.25 7.246 10.523 1 90 265 HIS B CA 1
ATOM 7434 C C . HIS B 1 265 ? 28.688 7.625 10.18 1 90 265 HIS B C 1
ATOM 7436 O O . HIS B 1 265 ? 29.234 8.594 10.727 1 90 265 HIS B O 1
ATOM 7442 N N . THR B 1 266 ? 29.25 6.773 9.352 1 91.62 266 THR B N 1
ATOM 7443 C CA . THR B 1 266 ? 30.578 7.082 8.828 1 91.62 266 THR B CA 1
ATOM 7444 C C . THR B 1 266 ? 30.5 7.48 7.359 1 91.62 266 THR B C 1
ATOM 7446 O O . THR B 1 266 ? 29.766 6.875 6.586 1 91.62 266 THR B O 1
ATOM 7449 N N . ALA B 1 267 ? 31.219 8.516 7.094 1 92.56 267 ALA B N 1
ATOM 7450 C CA . ALA B 1 267 ? 31.25 9.008 5.723 1 92.56 267 ALA B CA 1
ATOM 7451 C C . ALA B 1 267 ? 32.062 8.094 4.82 1 92.56 267 ALA B C 1
ATOM 7453 O O . ALA B 1 267 ? 33.062 7.523 5.25 1 92.56 267 ALA B O 1
ATOM 7454 N N . ASN B 1 268 ? 31.688 7.984 3.625 1 91.88 268 ASN B N 1
ATOM 7455 C CA . ASN B 1 268 ? 32.469 7.215 2.658 1 91.88 268 ASN B CA 1
ATOM 7456 C C . ASN B 1 268 ? 33.656 8.008 2.129 1 91.88 268 ASN B C 1
ATOM 7458 O O . ASN B 1 268 ? 33.938 9.109 2.617 1 91.88 268 ASN B O 1
ATOM 7462 N N . GLU B 1 269 ? 34.312 7.453 1.107 1 89.12 269 GLU B N 1
ATOM 7463 C CA . GLU B 1 269 ? 35.531 8.039 0.593 1 89.12 269 GLU B CA 1
ATOM 7464 C C . GLU B 1 269 ? 35.281 9.414 -0.028 1 89.12 269 GLU B C 1
ATOM 7466 O O . GLU B 1 269 ? 36.125 10.297 0.026 1 89.12 269 GLU B O 1
ATOM 7471 N N . THR B 1 270 ? 34.125 9.633 -0.498 1 91.56 270 THR B N 1
ATOM 7472 C CA . THR B 1 270 ? 33.812 10.891 -1.167 1 91.56 270 THR B CA 1
ATOM 7473 C C . THR B 1 270 ? 33.094 11.844 -0.225 1 91.56 270 THR B C 1
ATOM 7475 O O . THR B 1 270 ? 32.625 12.906 -0.644 1 91.56 270 THR B O 1
ATOM 7478 N N . GLY B 1 271 ? 32.875 11.461 1.051 1 92.31 271 GLY B N 1
ATOM 7479 C CA . GLY B 1 271 ? 32.312 12.344 2.062 1 92.31 271 GLY B CA 1
ATOM 7480 C C . GLY B 1 271 ? 30.828 12.164 2.268 1 92.31 271 GLY B C 1
ATOM 7481 O O . GLY B 1 271 ? 30.203 12.906 3.039 1 92.31 271 GLY B O 1
ATOM 7482 N N . TRP B 1 272 ? 30.219 11.18 1.553 1 95.62 272 TRP B N 1
ATOM 7483 C CA . TRP B 1 272 ? 28.766 10.961 1.652 1 95.62 272 TRP B CA 1
ATOM 7484 C C . TRP B 1 272 ? 28.422 10.148 2.895 1 95.62 272 TRP B C 1
ATOM 7486 O O . TRP B 1 272 ? 29.062 9.125 3.172 1 95.62 272 TRP B O 1
ATOM 7496 N N . TYR B 1 273 ? 27.531 10.625 3.66 1 95.88 273 TYR B N 1
ATOM 7497 C CA . TYR B 1 273 ? 26.875 9.82 4.684 1 95.88 273 TYR B CA 1
ATOM 7498 C C . TYR B 1 273 ? 25.656 9.117 4.121 1 95.88 273 TYR B C 1
ATOM 7500 O O . TYR B 1 273 ? 24.641 9.758 3.814 1 95.88 273 TYR B O 1
ATOM 7508 N N . ASN B 1 274 ? 25.703 7.859 3.973 1 94.62 274 ASN B N 1
ATOM 7509 C CA . ASN B 1 274 ? 24.594 7.082 3.445 1 94.62 274 ASN B CA 1
ATOM 7510 C C . ASN B 1 274 ? 23.688 6.57 4.562 1 94.62 274 ASN B C 1
ATOM 7512 O O . ASN B 1 274 ? 24.172 6.16 5.621 1 94.62 274 ASN B O 1
ATOM 7516 N N . PHE B 1 275 ? 22.406 6.633 4.371 1 94.12 275 PHE B N 1
ATOM 7517 C CA . PHE B 1 275 ? 21.453 6.172 5.363 1 94.12 275 PHE B CA 1
ATOM 7518 C C . PHE B 1 275 ? 20.125 5.789 4.703 1 94.12 275 PHE B C 1
ATOM 7520 O O . PHE B 1 275 ? 19.891 6.121 3.539 1 94.12 275 PHE B O 1
ATOM 7527 N N . ASP B 1 276 ? 19.344 5.004 5.402 1 92.25 276 ASP B N 1
ATOM 7528 C CA . ASP B 1 276 ? 17.984 4.668 4.969 1 92.25 276 ASP B CA 1
ATOM 7529 C C . ASP B 1 276 ? 16.953 5.523 5.695 1 92.25 276 ASP B C 1
ATOM 7531 O O . ASP B 1 276 ? 16.656 5.285 6.867 1 92.25 276 ASP B O 1
ATOM 7535 N N . ALA B 1 277 ? 16.344 6.441 4.914 1 90.44 277 ALA B N 1
ATOM 7536 C CA . ALA B 1 277 ? 15.43 7.434 5.484 1 90.44 277 ALA B CA 1
ATOM 7537 C C . ALA B 1 277 ? 14.164 6.773 6.02 1 90.44 277 ALA B C 1
ATOM 7539 O O . ALA B 1 277 ? 13.484 7.336 6.875 1 90.44 277 ALA B O 1
ATOM 7540 N N . PHE B 1 278 ? 13.836 5.594 5.57 1 85.38 278 PHE B N 1
ATOM 7541 C CA . PHE B 1 278 ? 12.586 4.953 5.969 1 85.38 278 PHE B CA 1
ATOM 7542 C C . PHE B 1 278 ? 12.828 3.957 7.098 1 85.38 278 PHE B C 1
ATOM 7544 O O . PHE B 1 278 ? 11.906 3.629 7.848 1 85.38 278 PHE B O 1
ATOM 7551 N N . ALA B 1 279 ? 14.023 3.533 7.266 1 85.56 279 ALA B N 1
ATOM 7552 C CA . ALA B 1 279 ? 14.32 2.492 8.25 1 85.56 279 ALA B CA 1
ATOM 7553 C C . ALA B 1 279 ? 14.961 3.088 9.5 1 85.56 279 ALA B C 1
ATOM 7555 O O . ALA B 1 279 ? 14.867 2.508 10.586 1 85.56 279 ALA B O 1
ATOM 7556 N N . GLU B 1 280 ? 15.594 4.176 9.352 1 89.56 280 GLU B N 1
ATOM 7557 C CA . GLU B 1 280 ? 16.328 4.766 10.461 1 89.56 280 GLU B CA 1
ATOM 7558 C C . GLU B 1 280 ? 15.625 6.004 11.008 1 89.56 280 GLU B C 1
ATOM 7560 O O . GLU B 1 280 ? 14.836 6.633 10.297 1 89.56 280 GLU B O 1
ATOM 7565 N N . ASP B 1 281 ? 15.883 6.27 12.273 1 87.94 281 ASP B N 1
ATOM 7566 C CA . ASP B 1 281 ? 15.414 7.512 12.883 1 87.94 281 ASP B CA 1
ATOM 7567 C C . ASP B 1 281 ? 16.344 8.672 12.547 1 87.94 281 ASP B C 1
ATOM 7569 O O . ASP B 1 281 ? 17.422 8.789 13.125 1 87.94 281 ASP B O 1
ATOM 7573 N N . ILE B 1 282 ? 15.961 9.461 11.648 1 91.19 282 ILE B N 1
ATOM 7574 C CA . ILE B 1 282 ? 16.781 10.562 11.164 1 91.19 282 ILE B CA 1
ATOM 7575 C C . ILE B 1 282 ? 16.266 11.883 11.734 1 91.19 282 ILE B C 1
ATOM 7577 O O . ILE B 1 282 ? 15.062 12.141 11.734 1 91.19 282 ILE B O 1
ATOM 7581 N N . ALA B 1 283 ? 17.203 12.68 12.273 1 93.69 283 ALA B N 1
ATOM 7582 C CA . ALA B 1 283 ? 16.859 14.047 12.672 1 93.69 283 ALA B CA 1
ATOM 7583 C C . ALA B 1 283 ? 17 15.008 11.5 1 93.69 283 ALA B C 1
ATOM 7585 O O . ALA B 1 283 ? 18.047 15.07 10.859 1 93.69 283 ALA B O 1
ATOM 7586 N N . TYR B 1 284 ? 16 15.711 11.242 1 96.88 284 TYR B N 1
ATOM 7587 C CA . TYR B 1 284 ? 16.016 16.625 10.109 1 96.88 284 TYR B CA 1
ATOM 7588 C C . TYR B 1 284 ? 16.328 18.047 10.562 1 96.88 284 TYR B C 1
ATOM 7590 O O . TYR B 1 284 ? 16.062 18.422 11.711 1 96.88 284 TYR B O 1
ATOM 7598 N N . SER B 1 285 ? 16.891 18.812 9.672 1 97.44 285 SER B N 1
ATOM 7599 C CA . SER B 1 285 ? 17.281 20.188 9.977 1 97.44 285 SER B CA 1
ATOM 7600 C C . SER B 1 285 ? 16.078 21.094 10.109 1 97.44 285 SER B C 1
ATOM 7602 O O . SER B 1 285 ? 16.125 22.094 10.828 1 97.44 285 SER B O 1
ATOM 7604 N N . SER B 1 286 ? 15.055 20.812 9.414 1 97.81 286 SER B N 1
ATOM 7605 C CA . SER B 1 286 ? 13.812 21.594 9.391 1 97.81 286 SER B CA 1
ATOM 7606 C C . SER B 1 286 ? 12.602 20.688 9.227 1 97.81 286 SER B C 1
ATOM 7608 O O . SER B 1 286 ? 12.703 19.594 8.672 1 97.81 286 SER B O 1
ATOM 7610 N N . LEU B 1 287 ? 11.523 21.156 9.75 1 97.44 287 LEU B N 1
ATOM 7611 C CA . LEU B 1 287 ? 10.281 20.406 9.586 1 97.44 287 LEU B CA 1
ATOM 7612 C C . LEU B 1 287 ? 9.641 20.703 8.234 1 97.44 287 LEU B C 1
ATOM 7614 O O . LEU B 1 287 ? 8.766 19.969 7.777 1 97.44 287 LEU B O 1
ATOM 7618 N N . ILE B 1 288 ? 10.055 21.812 7.707 1 97 288 ILE B N 1
ATOM 7619 C CA . ILE B 1 288 ? 9.648 22.125 6.344 1 97 288 ILE B CA 1
ATOM 7620 C C . ILE B 1 288 ? 10.758 21.734 5.371 1 97 288 ILE B C 1
ATOM 7622 O O . ILE B 1 288 ? 11.922 22.109 5.555 1 97 288 ILE B O 1
ATOM 7626 N N . GLY B 1 289 ? 10.375 21 4.426 1 96.62 289 GLY B N 1
ATOM 7627 C CA . GLY B 1 289 ? 11.352 20.531 3.457 1 96.62 289 GLY B CA 1
ATOM 7628 C C . GLY B 1 289 ? 11.516 21.469 2.277 1 96.62 289 GLY B C 1
ATOM 7629 O O . GLY B 1 289 ? 10.961 22.578 2.271 1 96.62 289 GLY B O 1
ATOM 7630 N N . ILE B 1 290 ? 12.312 21.047 1.419 1 96.75 290 ILE B N 1
ATOM 7631 C CA . ILE B 1 290 ? 12.586 21.781 0.191 1 96.75 290 ILE B CA 1
ATOM 7632 C C . ILE B 1 290 ? 11.625 21.328 -0.907 1 96.75 290 ILE B C 1
ATOM 7634 O O . ILE B 1 290 ? 11.594 20.156 -1.275 1 96.75 290 ILE B O 1
ATOM 7638 N N . PRO B 1 291 ? 10.852 22.297 -1.422 1 95.06 291 PRO B N 1
ATOM 7639 C CA . PRO B 1 291 ? 9.938 21.938 -2.508 1 95.06 291 PRO B CA 1
ATOM 7640 C C . PRO B 1 291 ? 10.672 21.547 -3.791 1 95.06 291 PRO B C 1
ATOM 7642 O O . PRO B 1 291 ? 11.688 22.156 -4.133 1 95.06 291 PRO B O 1
ATOM 7645 N N . ILE B 1 292 ? 10.125 20.562 -4.43 1 93.75 292 ILE B N 1
ATOM 7646 C CA . ILE B 1 292 ? 10.648 20.109 -5.715 1 93.75 292 ILE B CA 1
ATOM 7647 C C . ILE B 1 292 ? 9.555 20.219 -6.781 1 93.75 292 ILE B C 1
ATOM 7649 O O . ILE B 1 292 ? 8.398 19.891 -6.535 1 93.75 292 ILE B O 1
ATOM 7653 N N . GLY B 1 293 ? 9.93 20.766 -7.867 1 90.75 293 GLY B N 1
ATOM 7654 C CA . GLY B 1 293 ? 9.008 20.891 -8.984 1 90.75 293 GLY B CA 1
ATOM 7655 C C . GLY B 1 293 ? 9.469 20.156 -10.227 1 90.75 293 GLY B C 1
ATOM 7656 O O . GLY B 1 293 ? 10.664 19.906 -10.391 1 90.75 293 GLY B O 1
ATOM 7657 N N . GLY B 1 294 ? 8.492 19.703 -11.008 1 88.94 294 GLY B N 1
ATOM 7658 C CA . GLY B 1 294 ? 8.797 19.109 -12.297 1 88.94 294 GLY B CA 1
ATOM 7659 C C . GLY B 1 294 ? 9.086 17.625 -12.211 1 88.94 294 GLY B C 1
ATOM 7660 O O . GLY B 1 294 ? 9.703 17.047 -13.109 1 88.94 294 GLY B O 1
ATOM 7661 N N . LEU B 1 295 ? 8.734 16.984 -11.18 1 89.19 295 LEU B N 1
ATOM 7662 C CA . LEU B 1 295 ? 8.992 15.562 -11.008 1 89.19 295 LEU B CA 1
ATOM 7663 C C . LEU B 1 295 ? 8.023 14.734 -11.852 1 89.19 295 LEU B C 1
ATOM 7665 O O . LEU B 1 295 ? 6.816 14.961 -11.828 1 89.19 295 LEU B O 1
ATOM 7669 N N . PRO B 1 296 ? 8.594 13.867 -12.586 1 87 296 PRO B N 1
ATOM 7670 C CA . PRO B 1 296 ? 7.691 12.969 -13.312 1 87 296 PRO B CA 1
ATOM 7671 C C . PRO B 1 296 ? 6.961 11.992 -12.391 1 87 296 PRO B C 1
ATOM 7673 O O . PRO B 1 296 ? 7.539 11.508 -11.414 1 87 296 PRO B O 1
ATOM 7676 N N . TRP B 1 297 ? 5.754 11.664 -12.68 1 82.19 297 TRP B N 1
ATOM 7677 C CA . TRP B 1 297 ? 4.941 10.797 -11.836 1 82.19 297 TRP B CA 1
ATOM 7678 C C . TRP B 1 297 ? 5.285 9.328 -12.078 1 82.19 297 TRP B C 1
ATOM 7680 O O . TRP B 1 297 ? 5.125 8.492 -11.188 1 82.19 297 TRP B O 1
ATOM 7690 N N . ASN B 1 298 ? 5.719 9.148 -13.32 1 82 298 ASN B N 1
ATOM 7691 C CA . ASN B 1 298 ? 6.031 7.77 -13.672 1 82 298 ASN B CA 1
ATOM 7692 C C . ASN B 1 298 ? 7.535 7.516 -13.664 1 82 298 ASN B C 1
ATOM 7694 O O . ASN B 1 298 ? 8.297 8.266 -14.289 1 82 298 ASN B O 1
ATOM 7698 N N . GLY B 1 299 ? 7.926 6.621 -12.766 1 85.69 299 GLY B N 1
ATOM 7699 C CA . GLY B 1 299 ? 9.328 6.246 -12.742 1 85.69 299 GLY B CA 1
ATOM 7700 C C . GLY B 1 299 ? 10.062 6.746 -11.508 1 85.69 299 GLY B C 1
ATOM 7701 O O . GLY B 1 299 ? 9.555 7.609 -10.789 1 85.69 299 GLY B O 1
ATOM 7702 N N . ASN B 1 300 ? 11.234 6.172 -11.359 1 90.25 300 ASN B N 1
ATOM 7703 C CA . ASN B 1 300 ? 12.102 6.598 -10.266 1 90.25 300 ASN B CA 1
ATOM 7704 C C . ASN B 1 300 ? 13.055 7.711 -10.703 1 90.25 300 ASN B C 1
ATOM 7706 O O . ASN B 1 300 ? 13.602 7.664 -11.805 1 90.25 300 ASN B O 1
ATOM 7710 N N . THR B 1 301 ? 13.164 8.711 -9.945 1 93.56 301 THR B N 1
ATOM 7711 C CA . THR B 1 301 ? 14.031 9.844 -10.258 1 93.56 301 THR B CA 1
ATOM 7712 C C . THR B 1 301 ? 15.133 9.984 -9.211 1 93.56 301 THR B C 1
ATOM 7714 O O . THR B 1 301 ? 14.883 9.828 -8.008 1 93.56 301 THR B O 1
ATOM 7717 N N . THR B 1 302 ? 16.375 10.164 -9.695 1 95.38 302 THR B N 1
ATOM 7718 C CA . THR B 1 302 ? 17.5 10.43 -8.805 1 95.38 302 THR B CA 1
ATOM 7719 C C . THR B 1 302 ? 18.203 11.727 -9.195 1 95.38 302 THR B C 1
ATOM 7721 O O . THR B 1 302 ? 18.359 12.023 -10.383 1 95.38 302 THR B O 1
ATOM 7724 N N . PHE B 1 303 ? 18.516 12.547 -8.281 1 96 303 PHE B N 1
ATOM 7725 C CA . PHE B 1 303 ? 19.234 13.797 -8.508 1 96 303 PHE B CA 1
ATOM 7726 C C . PHE B 1 303 ? 19.922 14.266 -7.227 1 96 303 PHE B C 1
ATOM 7728 O O . PHE B 1 303 ? 19.781 13.648 -6.172 1 96 303 PHE B O 1
ATOM 7735 N N . THR B 1 304 ? 20.766 15.273 -7.332 1 96 304 THR B N 1
ATOM 7736 C CA . THR B 1 304 ? 21.422 15.914 -6.191 1 96 304 THR B CA 1
ATOM 7737 C C . THR B 1 304 ? 20.969 17.359 -6.047 1 96 304 THR B C 1
ATOM 7739 O O . THR B 1 304 ? 20.688 18.031 -7.039 1 96 304 THR B O 1
ATOM 7742 N N . MET B 1 305 ? 20.844 17.812 -4.855 1 95.75 305 MET B N 1
ATOM 7743 C CA . MET B 1 305 ? 20.406 19.188 -4.621 1 95.75 305 MET B CA 1
ATOM 7744 C C . MET B 1 305 ? 21.281 19.859 -3.562 1 95.75 305 MET B C 1
ATOM 7746 O O . MET B 1 305 ? 21.812 19.188 -2.674 1 95.75 305 MET B O 1
ATOM 7750 N N . GLU B 1 306 ? 21.422 21.172 -3.666 1 95.31 306 GLU B N 1
ATOM 7751 C CA . GLU B 1 306 ? 22.156 22 -2.711 1 95.31 306 GLU B CA 1
ATOM 7752 C C . GLU B 1 306 ? 21.203 22.719 -1.755 1 95.31 306 GLU B C 1
ATOM 7754 O O . GLU B 1 306 ? 20.125 23.172 -2.16 1 95.31 306 GLU B O 1
ATOM 7759 N N . SER B 1 307 ? 21.547 22.734 -0.519 1 95.94 307 SER B N 1
ATOM 7760 C CA . SER B 1 307 ? 20.766 23.469 0.475 1 95.94 307 SER B CA 1
ATOM 7761 C C . SER B 1 307 ? 21.641 23.938 1.63 1 95.94 307 SER B C 1
ATOM 7763 O O . SER B 1 307 ? 22.812 23.562 1.728 1 95.94 307 SER B O 1
ATOM 7765 N N . SER B 1 308 ? 21.172 24.812 2.395 1 95.69 308 SER B N 1
ATOM 7766 C CA . SER B 1 308 ? 21.859 25.297 3.584 1 95.69 308 SER B CA 1
ATOM 7767 C C . SER B 1 308 ? 20.891 25.453 4.754 1 95.69 308 SER B C 1
ATOM 7769 O O . SER B 1 308 ? 19.688 25.656 4.559 1 95.69 308 SER B O 1
ATOM 7771 N N . TYR B 1 309 ? 21.359 25.266 5.934 1 96.38 309 TYR B N 1
ATOM 7772 C CA . TYR B 1 309 ? 20.562 25.438 7.145 1 96.38 309 TYR B CA 1
ATOM 7773 C C . TYR B 1 309 ? 21.453 25.844 8.32 1 96.38 309 TYR B C 1
ATOM 7775 O O . TYR B 1 309 ? 22.672 25.781 8.227 1 96.38 309 TYR B O 1
ATOM 7783 N N . PHE B 1 310 ? 20.859 26.328 9.32 1 96.12 310 PHE B N 1
ATOM 7784 C CA . PHE B 1 310 ? 21.578 26.688 10.531 1 96.12 310 PHE B CA 1
ATOM 7785 C C . PHE B 1 310 ? 21.812 25.453 11.414 1 96.12 310 PHE B C 1
ATOM 7787 O O . PHE B 1 310 ? 20.969 24.547 11.445 1 96.12 310 PHE B O 1
ATOM 7794 N N . ASP B 1 311 ? 22.875 25.422 12.031 1 95.56 311 ASP B N 1
ATOM 7795 C CA . ASP B 1 311 ? 23.203 24.391 13 1 95.56 311 ASP B CA 1
ATOM 7796 C C . ASP B 1 311 ? 23.594 25 14.352 1 95.56 311 ASP B C 1
ATOM 7798 O O . ASP B 1 311 ? 24.562 25.75 14.453 1 95.56 311 ASP B O 1
ATOM 7802 N N . ASN B 1 312 ? 22.766 24.703 15.328 1 95.69 312 ASN B N 1
ATOM 7803 C CA . ASN B 1 312 ? 23.016 25.172 16.688 1 95.69 312 ASN B CA 1
ATOM 7804 C C . ASN B 1 312 ? 23.672 24.094 17.547 1 95.69 312 ASN B C 1
ATOM 7806 O O . ASN B 1 312 ? 23.156 22.984 17.656 1 95.69 312 ASN B O 1
ATOM 7810 N N . ASP B 1 313 ? 24.75 24.453 18.109 1 94.81 313 ASP B N 1
ATOM 7811 C CA . ASP B 1 313 ? 25.453 23.594 19.047 1 94.81 313 ASP B CA 1
ATOM 7812 C C . ASP B 1 313 ? 25.469 24.203 20.453 1 94.81 313 ASP B C 1
ATOM 7814 O O . ASP B 1 313 ? 26.328 25.016 20.766 1 94.81 313 ASP B O 1
ATOM 7818 N N . CYS B 1 314 ? 24.5 23.719 21.266 1 96.81 314 CYS B N 1
ATOM 7819 C CA . CYS B 1 314 ? 24.406 24.234 22.641 1 96.81 314 CYS B CA 1
ATOM 7820 C C . CYS B 1 314 ? 25.375 23.516 23.562 1 96.81 314 CYS B C 1
ATOM 7822 O O . CYS B 1 314 ? 25.234 22.312 23.797 1 96.81 314 CYS B O 1
ATOM 7824 N N . PHE B 1 315 ? 26.266 24.234 24.156 1 95.5 315 PHE B N 1
ATOM 7825 C CA . PHE B 1 315 ? 27.297 23.609 24.984 1 95.5 315 PHE B CA 1
ATOM 7826 C C . PHE B 1 315 ? 26.922 23.656 26.453 1 95.5 315 PHE B C 1
ATOM 7828 O O . PHE B 1 315 ? 27.5 22.938 27.266 1 95.5 315 PHE B O 1
ATOM 7835 N N . THR B 1 316 ? 25.906 24.484 26.828 1 96.06 316 THR B N 1
ATOM 7836 C CA . THR B 1 316 ? 25.359 24.484 28.188 1 96.06 316 THR B CA 1
ATOM 7837 C C . THR B 1 316 ? 23.844 24.5 28.172 1 96.06 316 THR B C 1
ATOM 7839 O O . THR B 1 316 ? 23.234 25.094 27.266 1 96.06 316 THR B O 1
ATOM 7842 N N . LEU B 1 317 ? 23.219 23.797 29.047 1 96.88 317 LEU B N 1
ATOM 7843 C CA . LEU B 1 317 ? 21.781 23.781 29.297 1 96.88 317 LEU B CA 1
ATOM 7844 C C . LEU B 1 317 ? 21.5 23.562 30.781 1 96.88 317 LEU B C 1
ATOM 7846 O O . LEU B 1 317 ? 21.812 22.5 31.312 1 96.88 317 LEU B O 1
ATOM 7850 N N . SER B 1 318 ? 20.984 24.562 31.422 1 95.12 318 SER B N 1
ATOM 7851 C CA . SER B 1 318 ? 20.781 24.453 32.875 1 95.12 318 SER B CA 1
ATOM 7852 C C . SER B 1 318 ? 19.719 25.438 33.344 1 95.12 318 SER B C 1
ATOM 7854 O O . SER B 1 318 ? 19.328 26.344 32.625 1 95.12 318 SER B O 1
ATOM 7856 N N . ALA B 1 319 ? 19.219 25.156 34.531 1 94.56 319 ALA B N 1
ATOM 7857 C CA . ALA B 1 319 ? 18.422 26.156 35.219 1 94.56 319 ALA B CA 1
ATOM 7858 C C . ALA B 1 319 ? 19.312 27.219 35.875 1 94.56 319 ALA B C 1
ATOM 7860 O O . ALA B 1 319 ? 20.203 26.891 36.656 1 94.56 319 ALA B O 1
ATOM 7861 N N . ALA B 1 320 ? 19.156 28.438 35.469 1 94 320 ALA B N 1
ATOM 7862 C CA . ALA B 1 320 ? 20.016 29.547 35.938 1 94 320 ALA B CA 1
ATOM 7863 C C . ALA B 1 320 ? 19.219 30.828 36.062 1 94 320 ALA B C 1
ATOM 7865 O O . ALA B 1 320 ? 18.047 30.891 35.688 1 94 320 ALA B O 1
ATOM 7866 N N . PRO B 1 321 ? 19.875 31.781 36.781 1 92 321 PRO B N 1
ATOM 7867 C CA . PRO B 1 321 ? 19.203 33.062 36.812 1 92 321 PRO B CA 1
ATOM 7868 C C . PRO B 1 321 ? 19.047 33.719 35.438 1 92 321 PRO B C 1
ATOM 7870 O O . PRO B 1 321 ? 19.891 33.5 34.562 1 92 321 PRO B O 1
ATOM 7873 N N . HIS B 1 322 ? 18.109 34.469 35.312 1 89.69 322 HIS B N 1
ATOM 7874 C CA . HIS B 1 322 ? 17.828 35.188 34.062 1 89.69 322 HIS B CA 1
ATOM 7875 C C . HIS B 1 322 ? 19.047 36 33.625 1 89.69 322 HIS B C 1
ATOM 7877 O O . HIS B 1 322 ? 19.734 36.594 34.438 1 89.69 322 HIS B O 1
ATOM 7883 N N . VAL B 1 323 ? 19.344 35.875 32.312 1 89 323 VAL B N 1
ATOM 7884 C CA . VAL B 1 323 ? 20.453 36.625 31.719 1 89 323 VAL B CA 1
ATOM 7885 C C . VAL B 1 323 ? 19.953 37.938 31.172 1 89 323 VAL B C 1
ATOM 7887 O O . VAL B 1 323 ? 18.984 37.969 30.391 1 89 323 VAL B O 1
ATOM 7890 N N . PRO B 1 324 ? 20.547 39.031 31.594 1 83.69 324 PRO B N 1
ATOM 7891 C CA . PRO B 1 324 ? 20.094 40.312 31.094 1 83.69 324 PRO B CA 1
ATOM 7892 C C . PRO B 1 324 ? 20.328 40.469 29.594 1 83.69 324 PRO B C 1
ATOM 7894 O O . PRO B 1 324 ? 21.422 40.188 29.094 1 83.69 324 PRO B O 1
ATOM 7897 N N . ILE B 1 325 ? 19.344 40.781 28.844 1 85.69 325 ILE B N 1
ATOM 7898 C CA . ILE B 1 325 ? 19.391 41.062 27.406 1 85.69 325 ILE B CA 1
ATOM 7899 C C . ILE B 1 325 ? 19.094 42.562 27.172 1 85.69 325 ILE B C 1
ATOM 7901 O O . ILE B 1 325 ? 18.156 43.094 27.766 1 85.69 325 ILE B O 1
ATOM 7905 N N . THR B 1 326 ? 19.938 43.281 26.484 1 80.31 326 THR B N 1
ATOM 7906 C CA . THR B 1 326 ? 19.734 44.688 26.219 1 80.31 326 THR B CA 1
ATOM 7907 C C . THR B 1 326 ? 19.344 44.906 24.766 1 80.31 326 THR B C 1
ATOM 7909 O O . THR B 1 326 ? 19.781 44.188 23.875 1 80.31 326 THR B O 1
ATOM 7912 N N . GLU B 1 327 ? 18.391 45.844 24.469 1 73.56 327 GLU B N 1
ATOM 7913 C CA . GLU B 1 327 ? 17.984 46.219 23.109 1 73.56 327 GLU B CA 1
ATOM 7914 C C . GLU B 1 327 ? 18.875 47.312 22.547 1 73.56 327 GLU B C 1
ATOM 7916 O O . GLU B 1 327 ? 18.953 47.5 21.328 1 73.56 327 GLU B O 1
ATOM 7921 N N . ASN B 1 328 ? 19.391 48.156 23.484 1 61.59 328 ASN B N 1
ATOM 7922 C CA . ASN B 1 328 ? 20.125 49.375 23.062 1 61.59 328 ASN B CA 1
ATOM 7923 C C . ASN B 1 328 ? 21.625 49.125 23.078 1 61.59 328 ASN B C 1
ATOM 7925 O O . ASN B 1 328 ? 22.172 48.625 24.062 1 61.59 328 ASN B O 1
ATOM 7929 N N . SER B 1 329 ? 22.172 48.625 22.031 1 56.53 329 SER B N 1
ATOM 7930 C CA . SER B 1 329 ? 23.625 48.594 22.125 1 56.53 329 SER B CA 1
ATOM 7931 C C . SER B 1 329 ? 24.25 49.875 21.547 1 56.53 329 SER B C 1
ATOM 7933 O O . SER B 1 329 ? 23.969 50.219 20.391 1 56.53 329 SER B O 1
ATOM 7935 N N . THR B 1 330 ? 24.531 50.75 22.406 1 52.59 330 THR B N 1
ATOM 7936 C CA . THR B 1 330 ? 25.328 51.875 21.953 1 52.59 330 THR B CA 1
ATOM 7937 C C . THR B 1 330 ? 26.641 51.438 21.312 1 52.59 330 THR B C 1
ATOM 7939 O O . THR B 1 330 ? 27.312 50.531 21.844 1 52.59 330 THR B O 1
ATOM 7942 N N . ALA B 1 331 ? 26.672 51.719 20.016 1 52.62 331 ALA B N 1
ATOM 7943 C CA . ALA B 1 331 ? 27.953 51.438 19.344 1 52.62 331 ALA B CA 1
ATOM 7944 C C . ALA B 1 331 ? 29.125 51.844 20.234 1 52.62 331 ALA B C 1
ATOM 7946 O O . ALA B 1 331 ? 29.047 52.844 20.953 1 52.62 331 ALA B O 1
ATOM 7947 N N . PRO B 1 332 ? 29.953 50.906 20.547 1 49.97 332 PRO B N 1
ATOM 7948 C CA . PRO B 1 332 ? 31.109 51.344 21.312 1 49.97 332 PRO B CA 1
ATOM 7949 C C . PRO B 1 332 ? 31.625 52.719 20.891 1 49.97 332 PRO B C 1
ATOM 7951 O O . PRO B 1 332 ? 31.469 53.125 19.734 1 49.97 332 PRO B O 1
ATOM 7954 N N . PRO B 1 333 ? 32.062 53.531 21.828 1 43.66 333 PRO B N 1
ATOM 7955 C CA . PRO B 1 333 ? 32.688 54.812 21.469 1 43.66 333 PRO B CA 1
ATOM 7956 C C . PRO B 1 333 ? 33.812 54.625 20.469 1 43.66 333 PRO B C 1
ATOM 7958 O O . PRO B 1 333 ? 34.656 53.719 20.609 1 43.66 333 PRO B O 1
ATOM 7961 N N . GLY B 1 334 ? 33.75 55.344 19.219 1 45.03 334 GLY B N 1
ATOM 7962 C CA . GLY B 1 334 ? 34.719 55.312 18.141 1 45.03 334 GLY B CA 1
ATOM 7963 C C . GLY B 1 334 ? 34.219 54.625 16.891 1 45.03 334 GLY B C 1
ATOM 7964 O O . GLY B 1 334 ? 34.938 54.438 15.914 1 45.03 334 GLY B O 1
ATOM 7965 N N . THR B 1 335 ? 33.125 53.969 17.172 1 46.19 335 THR B N 1
ATOM 7966 C CA . THR B 1 335 ? 32.531 53.406 15.961 1 46.19 335 THR B CA 1
ATOM 7967 C C . THR B 1 335 ? 32.062 54.531 15.023 1 46.19 335 THR B C 1
ATOM 7969 O O . THR B 1 335 ? 31.344 55.438 15.43 1 46.19 335 THR B O 1
ATOM 7972 N N . ASP B 1 336 ? 32.875 54.812 14.102 1 42.34 336 ASP B N 1
ATOM 7973 C CA . ASP B 1 336 ? 32.5 55.844 13.109 1 42.34 336 ASP B CA 1
ATOM 7974 C C . ASP B 1 336 ? 31.203 55.438 12.398 1 42.34 336 ASP B C 1
ATOM 7976 O O . ASP B 1 336 ? 31.203 54.531 11.562 1 42.34 336 ASP B O 1
ATOM 7980 N N . LEU B 1 337 ? 30.172 55.75 12.945 1 44.28 337 LEU B N 1
ATOM 7981 C CA . LEU B 1 337 ? 28.844 55.5 12.391 1 44.28 337 LEU B CA 1
ATOM 7982 C C . LEU B 1 337 ? 28.719 56.094 10.992 1 44.28 337 LEU B C 1
ATOM 7984 O O . LEU B 1 337 ? 27.766 55.812 10.273 1 44.28 337 LEU B O 1
ATOM 7988 N N . SER B 1 338 ? 29.438 57.156 10.75 1 40.34 338 SER B N 1
ATOM 7989 C CA . SER B 1 338 ? 29.422 57.875 9.477 1 40.34 338 SER B CA 1
ATOM 7990 C C . SER B 1 338 ? 30.047 57.031 8.367 1 40.34 338 SER B C 1
ATOM 7992 O O . SER B 1 338 ? 30.188 57.5 7.234 1 40.34 338 SER B O 1
ATOM 7994 N N . MET B 1 339 ? 30.812 56.031 8.695 1 38.66 339 MET B N 1
ATOM 7995 C CA . MET B 1 339 ? 31.656 55.469 7.66 1 38.66 339 MET B CA 1
ATOM 7996 C C . MET B 1 339 ? 30.812 54.719 6.629 1 38.66 339 MET B C 1
ATOM 7998 O O . MET B 1 339 ? 30.375 53.594 6.875 1 38.66 339 MET B O 1
ATOM 8002 N N . THR B 1 340 ? 30.031 55.312 5.848 1 39.97 340 THR B N 1
ATOM 8003 C CA . THR B 1 340 ? 29.453 54.906 4.566 1 39.97 340 THR B CA 1
ATOM 8004 C C . THR B 1 340 ? 30.328 53.844 3.887 1 39.97 340 THR B C 1
ATOM 8006 O O . THR B 1 340 ? 29.812 52.844 3.389 1 39.97 340 THR B O 1
ATOM 8009 N N . THR B 1 341 ? 31.469 54.312 3.141 1 41.09 341 THR B N 1
ATOM 8010 C CA . THR B 1 341 ? 32.312 53.688 2.127 1 41.09 341 THR B CA 1
ATOM 8011 C C . THR B 1 341 ? 33.438 52.875 2.777 1 41.09 341 THR B C 1
ATOM 8013 O O . THR B 1 341 ? 34.5 52.719 2.201 1 41.09 341 THR B O 1
ATOM 8016 N N . SER B 1 342 ? 33.469 52.531 3.941 1 44.06 342 SER B N 1
ATOM 8017 C CA . SER B 1 342 ? 34.781 52.031 4.34 1 44.06 342 SER B CA 1
ATOM 8018 C C . SER B 1 342 ? 35.031 50.656 3.74 1 44.06 342 SER B C 1
ATOM 8020 O O . SER B 1 342 ? 34.156 49.812 3.711 1 44.06 342 SER B O 1
ATOM 8022 N N . LYS B 1 343 ? 36.094 50.531 2.822 1 51.72 343 LYS B N 1
ATOM 8023 C CA . LYS B 1 343 ? 36.75 49.406 2.168 1 51.72 343 LYS B CA 1
ATOM 8024 C C . LYS B 1 343 ? 37.156 48.344 3.186 1 51.72 343 LYS B C 1
ATOM 8026 O O . LYS B 1 343 ? 37.719 47.312 2.818 1 51.72 343 LYS B O 1
ATOM 8031 N N . GLU B 1 344 ? 37 48.531 4.48 1 58.16 344 GLU B N 1
ATOM 8032 C CA . GLU B 1 344 ? 37.562 47.5 5.359 1 58.16 344 GLU B CA 1
ATOM 8033 C C . GLU B 1 344 ? 36.562 46.375 5.633 1 58.16 344 GLU B C 1
ATOM 8035 O O . GLU B 1 344 ? 35.375 46.562 5.516 1 58.16 344 GLU B O 1
ATOM 8040 N N . ALA B 1 345 ? 37.125 45.156 5.867 1 63.62 345 ALA B N 1
ATOM 8041 C CA . ALA B 1 345 ? 36.375 43.969 6.191 1 63.62 345 ALA B CA 1
ATOM 8042 C C . ALA B 1 345 ? 35.531 44.156 7.449 1 63.62 345 ALA B C 1
ATOM 8044 O O . ALA B 1 345 ? 35.938 44.875 8.367 1 63.62 345 ALA B O 1
ATOM 8045 N N . PRO B 1 346 ? 34.344 43.656 7.484 1 71.06 346 PRO B N 1
ATOM 8046 C CA . PRO B 1 346 ? 33.469 43.781 8.672 1 71.06 346 PRO B CA 1
ATOM 8047 C C . PRO B 1 346 ? 34.125 43.219 9.93 1 71.06 346 PRO B C 1
ATOM 8049 O O . PRO B 1 346 ? 34.844 42.219 9.859 1 71.06 346 PRO B O 1
ATOM 8052 N N . ARG B 1 347 ? 34.125 44.031 11 1 76.69 347 ARG B N 1
ATOM 8053 C CA . ARG B 1 347 ? 34.656 43.594 12.281 1 76.69 347 ARG B CA 1
ATOM 8054 C C . ARG B 1 347 ? 33.531 43.156 13.219 1 76.69 347 ARG B C 1
ATOM 8056 O O . ARG B 1 347 ? 32.406 43.719 13.156 1 76.69 347 ARG B O 1
ATOM 8063 N N . LEU B 1 348 ? 33.75 42.062 14.023 1 79.44 348 LEU B N 1
ATOM 8064 C CA . LEU B 1 348 ? 32.812 41.562 15.031 1 79.44 348 LEU B CA 1
ATOM 8065 C C . LEU B 1 348 ? 32.844 42.438 16.281 1 79.44 348 LEU B C 1
ATOM 8067 O O . LEU B 1 348 ? 33.906 42.656 16.859 1 79.44 348 LEU B O 1
ATOM 8071 N N . LEU B 1 349 ? 31.734 43.062 16.625 1 78.19 349 LEU B N 1
ATOM 8072 C CA . LEU B 1 349 ? 31.625 43.906 17.812 1 78.19 349 LEU B CA 1
ATOM 8073 C C . LEU B 1 349 ? 31.062 43.125 18.984 1 78.19 349 LEU B C 1
ATOM 8075 O O . LEU B 1 349 ? 29.953 42.562 18.891 1 78.19 349 LEU B O 1
ATOM 8079 N N . GLN B 1 350 ? 31.812 43 20.016 1 79.62 350 GLN B N 1
ATOM 8080 C CA . GLN B 1 350 ? 31.344 42.344 21.219 1 79.62 350 GLN B CA 1
ATOM 8081 C C . GLN B 1 350 ? 30.453 43.25 22.047 1 79.62 350 GLN B C 1
ATOM 8083 O O . GLN B 1 350 ? 30.734 44.438 22.188 1 79.62 350 GLN B O 1
ATOM 8088 N N . ILE B 1 351 ? 29.344 42.719 22.453 1 77.62 351 ILE B N 1
ATOM 8089 C CA . ILE B 1 351 ? 28.469 43.469 23.328 1 77.62 351 ILE B CA 1
ATOM 8090 C C . ILE B 1 351 ? 29.125 43.656 24.703 1 77.62 351 ILE B C 1
ATOM 8092 O O . ILE B 1 351 ? 29.656 42.688 25.266 1 77.62 351 ILE B O 1
ATOM 8096 N N . PRO B 1 352 ? 29.109 44.875 25.219 1 72.69 352 PRO B N 1
ATOM 8097 C CA . PRO B 1 352 ? 29.844 45.125 26.453 1 72.69 352 PRO B CA 1
ATOM 8098 C C . PRO B 1 352 ? 29.203 44.438 27.672 1 72.69 352 PRO B C 1
ATOM 8100 O O . PRO B 1 352 ? 28.016 44.094 27.641 1 72.69 352 PRO B O 1
ATOM 8103 N N . ASN B 1 353 ? 29.953 44.25 28.781 1 66.88 353 ASN B N 1
ATOM 8104 C CA . ASN B 1 353 ? 29.562 43.812 30.125 1 66.88 353 ASN B CA 1
ATOM 8105 C C . ASN B 1 353 ? 28.969 42.406 30.094 1 66.88 353 ASN B C 1
ATOM 8107 O O . ASN B 1 353 ? 28.031 42.125 30.844 1 66.88 353 ASN B O 1
ATOM 8111 N N . ASN B 1 354 ? 29.422 41.625 29.266 1 69 354 ASN B N 1
ATOM 8112 C CA . ASN B 1 354 ? 28.984 40.25 29.219 1 69 354 ASN B CA 1
ATOM 8113 C C . ASN B 1 354 ? 27.469 40.125 29.062 1 69 354 ASN B C 1
ATOM 8115 O O . ASN B 1 354 ? 26.844 39.281 29.719 1 69 354 ASN B O 1
ATOM 8119 N N . THR B 1 355 ? 26.984 41.156 28.438 1 81.56 355 THR B N 1
ATOM 8120 C CA . THR B 1 355 ? 25.547 41.125 28.188 1 81.56 355 THR B CA 1
ATOM 8121 C C . THR B 1 355 ? 25.25 40.656 26.766 1 81.56 355 THR B C 1
ATOM 8123 O O . THR B 1 355 ? 26.172 40.406 25.984 1 81.56 355 THR B O 1
ATOM 8126 N N . PHE B 1 356 ? 24.062 40.312 26.531 1 89.5 356 PHE B N 1
ATOM 8127 C CA . PHE B 1 356 ? 23.609 39.844 25.234 1 89.5 356 PHE B CA 1
ATOM 8128 C C . PHE B 1 356 ? 22.656 40.844 24.594 1 89.5 356 PHE B C 1
ATOM 8130 O O . PHE B 1 356 ? 21.984 41.625 25.281 1 89.5 356 PHE B O 1
ATOM 8137 N N . TYR B 1 357 ? 22.766 40.844 23.344 1 87.56 357 TYR B N 1
ATOM 8138 C CA . TYR B 1 357 ? 21.844 41.656 22.594 1 87.56 357 TYR B CA 1
ATOM 8139 C C . TYR B 1 357 ? 20.625 40.844 22.156 1 87.56 357 TYR B C 1
ATOM 8141 O O . TYR B 1 357 ? 20.766 39.688 21.734 1 87.56 357 TYR B O 1
ATOM 8149 N N . GLY B 1 358 ? 19.438 41.469 22.344 1 86.94 358 GLY B N 1
ATOM 8150 C CA . GLY B 1 358 ? 18.188 40.844 21.906 1 86.94 358 GLY B CA 1
ATOM 8151 C C . GLY B 1 358 ? 16.953 41.656 22.25 1 86.94 358 GLY B C 1
ATOM 8152 O O . GLY B 1 358 ? 17.062 42.719 22.875 1 86.94 358 GLY B O 1
ATOM 8153 N N . GLN B 1 359 ? 15.836 41.125 21.719 1 79.56 359 GLN B N 1
ATOM 8154 C CA . GLN B 1 359 ? 14.57 41.812 21.984 1 79.56 359 GLN B CA 1
ATOM 8155 C C . GLN B 1 359 ? 14.039 41.438 23.375 1 79.56 359 GLN B C 1
ATOM 8157 O O . GLN B 1 359 ? 14.07 40.281 23.781 1 79.56 359 GLN B O 1
ATOM 8162 N N . THR B 1 360 ? 13.742 42.438 24.125 1 68.88 360 THR B N 1
ATOM 8163 C CA . THR B 1 360 ? 13.211 42.219 25.469 1 68.88 360 THR B CA 1
ATOM 8164 C C . THR B 1 360 ? 11.688 42.188 25.453 1 68.88 360 THR B C 1
ATOM 8166 O O . THR B 1 360 ? 11.047 42.719 26.375 1 68.88 360 THR B O 1
ATOM 8169 N N . ASP B 1 361 ? 11.133 41.656 24.438 1 62.34 361 ASP B N 1
ATOM 8170 C CA . ASP B 1 361 ? 9.672 41.688 24.375 1 62.34 361 ASP B CA 1
ATOM 8171 C C . ASP B 1 361 ? 9.062 41.062 25.625 1 62.34 361 ASP B C 1
ATOM 8173 O O . ASP B 1 361 ? 9.391 39.906 25.984 1 62.34 361 ASP B O 1
ATOM 8177 N N . THR B 1 362 ? 8.289 41.75 26.422 1 60.09 362 THR B N 1
ATOM 8178 C CA . THR B 1 362 ? 7.672 41.375 27.688 1 60.09 362 THR B CA 1
ATOM 8179 C C . THR B 1 362 ? 6.551 40.375 27.469 1 60.09 362 THR B C 1
ATOM 8181 O O . THR B 1 362 ? 6.066 39.75 28.422 1 60.09 362 THR B O 1
ATOM 8184 N N . GLN B 1 363 ? 6.324 40.062 26.297 1 64.06 363 GLN B N 1
ATOM 8185 C CA . GLN B 1 363 ? 5.129 39.25 26.141 1 64.06 363 GLN B CA 1
ATOM 8186 C C . GLN B 1 363 ? 5.488 37.812 25.75 1 64.06 363 GLN B C 1
ATOM 8188 O O . GLN B 1 363 ? 4.605 37.031 25.438 1 64.06 363 GLN B O 1
ATOM 8193 N N . SER B 1 364 ? 6.801 37.469 25.844 1 78 364 SER B N 1
ATOM 8194 C CA . SER B 1 364 ? 7.172 36.125 25.469 1 78 364 SER B CA 1
ATOM 8195 C C . SER B 1 364 ? 7.797 35.375 26.656 1 78 364 SER B C 1
ATOM 8197 O O . SER B 1 364 ? 8.453 36 27.5 1 78 364 SER B O 1
ATOM 8199 N N . SER B 1 365 ? 7.504 34.125 26.734 1 83.06 365 SER B N 1
ATOM 8200 C CA . SER B 1 365 ? 8.047 33.281 27.797 1 83.06 365 SER B CA 1
ATOM 8201 C C . SER B 1 365 ? 9.492 32.906 27.516 1 83.06 365 SER B C 1
ATOM 8203 O O . SER B 1 365 ? 10.203 32.438 28.406 1 83.06 365 SER B O 1
ATOM 8205 N N . PHE B 1 366 ? 9.945 33.156 26.297 1 89.62 366 PHE B N 1
ATOM 8206 C CA . PHE B 1 366 ? 11.328 32.844 25.953 1 89.62 366 PHE B CA 1
ATOM 8207 C C . PHE B 1 366 ? 11.977 34.031 25.234 1 89.62 366 PHE B C 1
ATOM 8209 O O . PHE B 1 366 ? 11.281 34.906 24.719 1 89.62 366 PHE B O 1
ATOM 8216 N N . LYS B 1 367 ? 13.305 34.031 25.219 1 89.88 367 LYS B N 1
ATOM 8217 C CA . LYS B 1 367 ? 14.086 35.094 24.578 1 89.88 367 LYS B CA 1
ATOM 8218 C C . LYS B 1 367 ? 15.352 34.531 23.953 1 89.88 367 LYS B C 1
ATOM 8220 O O . LYS B 1 367 ? 15.828 33.469 24.344 1 89.88 367 LYS B O 1
ATOM 8225 N N . PHE B 1 368 ? 15.758 35.312 22.953 1 92.75 368 PHE B N 1
ATOM 8226 C CA . PHE B 1 368 ? 17.031 35.031 22.312 1 92.75 368 PHE B CA 1
ATOM 8227 C C . PHE B 1 368 ? 17.984 36.219 22.438 1 92.75 368 PHE B C 1
ATOM 8229 O O . PHE B 1 368 ? 17.562 37.344 22.594 1 92.75 368 PHE B O 1
ATOM 8236 N N . GLY B 1 369 ? 19.234 35.875 22.438 1 91.06 369 GLY B N 1
ATOM 8237 C CA . GLY B 1 369 ? 20.266 36.906 22.469 1 91.06 369 GLY B CA 1
ATOM 8238 C C . GLY B 1 369 ? 21.562 36.469 21.828 1 91.06 369 GLY B C 1
ATOM 8239 O O . GLY B 1 369 ? 21.797 35.25 21.609 1 91.06 369 GLY B O 1
ATOM 8240 N N . ILE B 1 370 ? 22.328 37.469 21.422 1 91.19 370 ILE B N 1
ATOM 8241 C CA . ILE B 1 370 ? 23.641 37.219 20.859 1 91.19 370 ILE B CA 1
ATOM 8242 C C . ILE B 1 370 ? 24.688 38.062 21.578 1 91.19 370 ILE B C 1
ATOM 8244 O O . ILE B 1 370 ? 24.359 39.156 22.078 1 91.19 370 ILE B O 1
ATOM 8248 N N . ASP B 1 371 ? 25.922 37.625 21.641 1 89.38 371 ASP B N 1
ATOM 8249 C CA . ASP B 1 371 ? 26.953 38.344 22.406 1 89.38 371 ASP B CA 1
ATOM 8250 C C . ASP B 1 371 ? 27.766 39.25 21.5 1 89.38 371 ASP B C 1
ATOM 8252 O O . ASP B 1 371 ? 28.562 40.062 21.984 1 89.38 371 ASP B O 1
ATOM 8256 N N . SER B 1 372 ? 27.672 39.062 20.188 1 84 372 SER B N 1
ATOM 8257 C CA . SER B 1 372 ? 28.422 39.875 19.234 1 84 372 SER B CA 1
ATOM 8258 C C . SER B 1 372 ? 27.625 40.125 17.969 1 84 372 SER B C 1
ATOM 8260 O O . SER B 1 372 ? 26.766 39.344 17.594 1 84 372 SER B O 1
ATOM 8262 N N . SER B 1 373 ? 27.797 41.25 17.406 1 81.56 373 SER B N 1
ATOM 8263 C CA . SER B 1 373 ? 27.141 41.625 16.156 1 81.56 373 SER B CA 1
ATOM 8264 C C . SER B 1 373 ? 28.109 42.375 15.234 1 81.56 373 SER B C 1
ATOM 8266 O O . SER B 1 373 ? 29.172 42.812 15.672 1 81.56 373 SER B O 1
ATOM 8268 N N . VAL B 1 374 ? 27.766 42.25 14.047 1 75.62 374 VAL B N 1
ATOM 8269 C CA . VAL B 1 374 ? 28.594 42.938 13.07 1 75.62 374 VAL B CA 1
ATOM 8270 C C . VAL B 1 374 ? 28.141 44.406 12.977 1 75.62 374 VAL B C 1
ATOM 8272 O O . VAL B 1 374 ? 26.953 44.688 13.008 1 75.62 374 VAL B O 1
ATOM 8275 N N . ASP B 1 375 ? 29.016 45.219 13.234 1 62.75 375 ASP B N 1
ATOM 8276 C CA . ASP B 1 375 ? 28.75 46.625 13.078 1 62.75 375 ASP B CA 1
ATOM 8277 C C . ASP B 1 375 ? 28.562 47 11.609 1 62.75 375 ASP B C 1
ATOM 8279 O O . ASP B 1 375 ? 29.516 46.969 10.828 1 62.75 375 ASP B O 1
ATOM 8283 N N . TRP B 1 376 ? 27.312 46.688 11.117 1 55.16 376 TRP B N 1
ATOM 8284 C CA . TRP B 1 376 ? 27.172 47.094 9.719 1 55.16 376 TRP B CA 1
ATOM 8285 C C . TRP B 1 376 ? 26.703 48.531 9.602 1 55.16 376 TRP B C 1
ATOM 8287 O O . TRP B 1 376 ? 25.594 48.875 10.047 1 55.16 376 TRP B O 1
ATOM 8297 N N . ARG B 1 377 ? 27.438 49.406 9.508 1 49.44 377 ARG B N 1
ATOM 8298 C CA . ARG B 1 377 ? 27.172 50.844 9.359 1 49.44 377 ARG B CA 1
ATOM 8299 C C . ARG B 1 377 ? 26.312 51.094 8.133 1 49.44 377 ARG B C 1
ATOM 8301 O O . ARG B 1 377 ? 26.375 50.375 7.148 1 49.44 377 ARG B O 1
ATOM 8308 N N . PRO B 1 378 ? 25.312 52.031 8.258 1 44.38 378 PRO B N 1
ATOM 8309 C CA . PRO B 1 378 ? 24.406 52.375 7.168 1 44.38 378 PRO B CA 1
ATOM 8310 C C . PRO B 1 378 ? 25.078 52.344 5.797 1 44.38 378 PRO B C 1
ATOM 8312 O O . PRO B 1 378 ? 24.453 51.938 4.812 1 44.38 378 PRO B O 1
ATOM 8315 N N . GLY B 1 379 ? 26.172 52.875 5.625 1 41.81 379 GLY B N 1
ATOM 8316 C CA . GLY B 1 379 ? 26.844 52.938 4.344 1 41.81 379 GLY B CA 1
ATOM 8317 C C . GLY B 1 379 ? 27.188 51.562 3.775 1 41.81 379 GLY B C 1
ATOM 8318 O O . GLY B 1 379 ? 27.141 51.375 2.561 1 41.81 379 GLY B O 1
ATOM 8319 N N . TYR B 1 380 ? 27.5 50.625 4.492 1 46.72 380 TYR B N 1
ATOM 8320 C CA . TYR B 1 380 ? 27.875 49.281 4.098 1 46.72 380 TYR B CA 1
ATOM 8321 C C . TYR B 1 380 ? 26.656 48.5 3.627 1 46.72 380 TYR B C 1
ATOM 8323 O O . TYR B 1 380 ? 26.766 47.688 2.701 1 46.72 380 TYR B O 1
ATOM 8331 N N . LEU B 1 381 ? 25.688 48.844 4.301 1 48.5 381 LEU B N 1
ATOM 8332 C CA . LEU B 1 381 ? 24.469 48.125 3.934 1 48.5 381 LEU B CA 1
ATOM 8333 C C . LEU B 1 381 ? 24.078 48.438 2.492 1 48.5 381 LEU B C 1
ATOM 8335 O O . LEU B 1 381 ? 23.578 47.562 1.775 1 48.5 381 LEU B O 1
ATOM 8339 N N . THR B 1 382 ? 24.422 49.75 2.131 1 43.44 382 THR B N 1
ATOM 8340 C CA . THR B 1 382 ? 24.125 50.094 0.742 1 43.44 382 THR B CA 1
ATOM 8341 C C . THR B 1 382 ? 25.016 49.312 -0.207 1 43.44 382 THR B C 1
ATOM 8343 O O . THR B 1 382 ? 24.562 48.844 -1.252 1 43.44 382 THR B O 1
ATOM 8346 N N . LYS B 1 383 ? 26.297 49.281 0.109 1 45.94 383 LYS B N 1
ATOM 8347 C CA . LYS B 1 383 ? 27.188 48.562 -0.786 1 45.94 383 LYS B CA 1
ATOM 8348 C C . LYS B 1 383 ? 26.891 47.062 -0.747 1 45.94 383 LYS B C 1
ATOM 8350 O O . LYS B 1 383 ? 26.969 46.375 -1.771 1 45.94 383 LYS B O 1
ATOM 8355 N N . LEU B 1 384 ? 26.719 46.5 0.323 1 51.03 384 LEU B N 1
ATOM 8356 C CA . LEU B 1 384 ? 26.297 45.125 0.466 1 51.03 384 LEU B CA 1
ATOM 8357 C C . LEU B 1 384 ? 25.062 44.844 -0.373 1 51.03 384 LEU B C 1
ATOM 8359 O O . LEU B 1 384 ? 24.938 43.781 -0.991 1 51.03 384 LEU B O 1
ATOM 8363 N N . TRP B 1 385 ? 24.281 45.875 -0.355 1 47.12 385 TRP B N 1
ATOM 8364 C CA . TRP B 1 385 ? 23.078 45.781 -1.171 1 47.12 385 TRP B CA 1
ATOM 8365 C C . TRP B 1 385 ? 23.422 45.75 -2.656 1 47.12 385 TRP B C 1
ATOM 8367 O O . TRP B 1 385 ? 22.828 44.969 -3.424 1 47.12 385 TRP B O 1
ATOM 8377 N N . ASP B 1 386 ? 24.422 46.656 -2.895 1 45.22 386 ASP B N 1
ATOM 8378 C CA . ASP B 1 386 ? 24.734 46.812 -4.312 1 45.22 386 ASP B CA 1
ATOM 8379 C C . ASP B 1 386 ? 25.641 45.688 -4.812 1 45.22 386 ASP B C 1
ATOM 8381 O O . ASP B 1 386 ? 25.484 45.219 -5.93 1 45.22 386 ASP B O 1
ATOM 8385 N N . GLU B 1 387 ? 26.594 45.281 -3.969 1 49.78 387 GLU B N 1
ATOM 8386 C CA . GLU B 1 387 ? 27.656 44.406 -4.48 1 49.78 387 GLU B CA 1
ATOM 8387 C C . GLU B 1 387 ? 27.516 43 -3.912 1 49.78 387 GLU B C 1
ATOM 8389 O O . GLU B 1 387 ? 28.141 42.062 -4.414 1 49.78 387 GLU B O 1
ATOM 8394 N N . GLY B 1 388 ? 26.594 42.812 -3.051 1 53.69 388 GLY B N 1
ATOM 8395 C CA . GLY B 1 388 ? 26.375 41.531 -2.439 1 53.69 388 GLY B CA 1
ATOM 8396 C C . GLY B 1 388 ? 27.375 41.219 -1.34 1 53.69 388 GLY B C 1
ATOM 8397 O O . GLY B 1 388 ? 28.453 41.812 -1.278 1 53.69 388 GLY B O 1
ATOM 8398 N N . MET B 1 389 ? 27.125 40.406 -0.381 1 58.69 389 MET B N 1
ATOM 8399 C CA . MET B 1 389 ? 27.938 40 0.76 1 58.69 389 MET B CA 1
ATOM 8400 C C . MET B 1 389 ? 29.281 39.438 0.297 1 58.69 389 MET B C 1
ATOM 8402 O O . MET B 1 389 ? 30.281 39.531 1.002 1 58.69 389 MET B O 1
ATOM 8406 N N . SER B 1 390 ? 29.312 38.969 -0.896 1 59.94 390 SER B N 1
ATOM 8407 C CA . SER B 1 390 ? 30.469 38.25 -1.415 1 59.94 390 SER B CA 1
ATOM 8408 C C . SER B 1 390 ? 31.641 39.219 -1.665 1 59.94 390 SER B C 1
ATOM 8410 O O . SER B 1 390 ? 32.781 38.781 -1.679 1 59.94 390 SER B O 1
ATOM 8412 N N . SER B 1 391 ? 31.312 40.438 -1.911 1 61.31 391 SER B N 1
ATOM 8413 C CA . SER B 1 391 ? 32.406 41.375 -2.174 1 61.31 391 SER B CA 1
ATOM 8414 C C . SER B 1 391 ? 33.219 41.625 -0.916 1 61.31 391 SER B C 1
ATOM 8416 O O . SER B 1 391 ? 34.406 41.969 -1 1 61.31 391 SER B O 1
ATOM 8418 N N . PHE B 1 392 ? 32.719 41.375 0.205 1 69.06 392 PHE B N 1
ATOM 8419 C CA . PHE B 1 392 ? 33.438 41.656 1.452 1 69.06 392 PHE B CA 1
ATOM 8420 C C . PHE B 1 392 ? 33.875 40.375 2.117 1 69.06 392 PHE B C 1
ATOM 8422 O O . PHE B 1 392 ? 34.938 40.344 2.771 1 69.06 392 PHE B O 1
ATOM 8429 N N . ILE B 1 393 ? 33.156 39.406 1.942 1 78.88 393 ILE B N 1
ATOM 8430 C CA . ILE B 1 393 ? 33.438 38.094 2.535 1 78.88 393 ILE B CA 1
ATOM 8431 C C . ILE B 1 393 ? 33.625 37.062 1.432 1 78.88 393 ILE B C 1
ATOM 8433 O O . ILE B 1 393 ? 32.656 36.625 0.817 1 78.88 393 ILE B O 1
ATOM 8437 N N . PRO B 1 394 ? 34.875 36.75 1.245 1 82.06 394 PRO B N 1
ATOM 8438 C CA . PRO B 1 394 ? 35.125 35.75 0.184 1 82.06 394 PRO B CA 1
ATOM 8439 C C . PRO B 1 394 ? 34.469 34.406 0.474 1 82.06 394 PRO B C 1
ATOM 8441 O O . PRO B 1 394 ? 34.438 33.969 1.627 1 82.06 394 PRO B O 1
ATOM 8444 N N . ASN B 1 395 ? 34.062 33.719 -0.556 1 87.69 395 ASN B N 1
ATOM 8445 C CA . ASN B 1 395 ? 33.531 32.375 -0.44 1 87.69 395 ASN B CA 1
ATOM 8446 C C . ASN B 1 395 ? 34.594 31.359 -0.112 1 87.69 395 ASN B C 1
ATOM 8448 O O . ASN B 1 395 ? 35.781 31.562 -0.417 1 87.69 395 ASN B O 1
ATOM 8452 N N . VAL B 1 396 ? 34.125 30.359 0.523 1 88.25 396 VAL B N 1
ATOM 8453 C CA . VAL B 1 396 ? 35.031 29.281 0.92 1 88.25 396 VAL B CA 1
ATOM 8454 C C . VAL B 1 396 ? 34.5 27.953 0.366 1 88.25 396 VAL B C 1
ATOM 8456 O O . VAL B 1 396 ? 33.406 27.891 -0.2 1 88.25 396 VAL B O 1
ATOM 8459 N N . THR B 1 397 ? 35.375 26.859 0.426 1 84.44 397 THR B N 1
ATOM 8460 C CA . THR B 1 397 ? 34.969 25.562 -0.123 1 84.44 397 THR B CA 1
ATOM 8461 C C . THR B 1 397 ? 34.656 24.578 0.996 1 84.44 397 THR B C 1
ATOM 8463 O O . THR B 1 397 ? 34.031 23.531 0.756 1 84.44 397 THR B O 1
ATOM 8466 N N . ASN B 1 398 ? 34.969 24.891 2.236 1 86.19 398 ASN B N 1
ATOM 8467 C CA . ASN B 1 398 ? 34.75 23.938 3.318 1 86.19 398 ASN B CA 1
ATOM 8468 C C . ASN B 1 398 ? 33.938 24.547 4.457 1 86.19 398 ASN B C 1
ATOM 8470 O O . ASN B 1 398 ? 34.094 25.719 4.789 1 86.19 398 ASN B O 1
ATOM 8474 N N . ASN B 1 399 ? 33.062 23.625 5.039 1 90.19 399 ASN B N 1
ATOM 8475 C CA . ASN B 1 399 ? 32.188 24.062 6.137 1 90.19 399 ASN B CA 1
ATOM 8476 C C . ASN B 1 399 ? 33 24.312 7.406 1 90.19 399 ASN B C 1
ATOM 8478 O O . ASN B 1 399 ? 32.469 24.844 8.391 1 90.19 399 ASN B O 1
ATOM 8482 N N . GLU B 1 400 ? 34.25 24 7.422 1 87 400 GLU B N 1
ATOM 8483 C CA . GLU B 1 400 ? 35.031 24.172 8.625 1 87 400 GLU B CA 1
ATOM 8484 C C . GLU B 1 400 ? 35.656 25.578 8.68 1 87 400 GLU B C 1
ATOM 8486 O O . GLU B 1 400 ? 36.062 26.047 9.75 1 87 400 GLU B O 1
ATOM 8491 N N . LYS B 1 401 ? 35.656 26.234 7.566 1 86.75 401 LYS B N 1
ATOM 8492 C CA . LYS B 1 401 ? 36.281 27.547 7.508 1 86.75 401 LYS B CA 1
ATOM 8493 C C . LYS B 1 401 ? 35.344 28.641 8.016 1 86.75 401 LYS B C 1
ATOM 8495 O O . LYS B 1 401 ? 34.156 28.641 7.695 1 86.75 401 LYS B O 1
ATOM 8500 N N . THR B 1 402 ? 35.875 29.531 8.883 1 89.31 402 THR B N 1
ATOM 8501 C CA . THR B 1 402 ? 35.156 30.672 9.438 1 89.31 402 THR B CA 1
ATOM 8502 C C . THR B 1 402 ? 35.812 31.984 9.031 1 89.31 402 THR B C 1
ATOM 8504 O O . THR B 1 402 ? 36.969 32 8.609 1 89.31 402 THR B O 1
ATOM 8507 N N . PHE B 1 403 ? 35.094 32.938 9.031 1 87 403 PHE B N 1
ATOM 8508 C CA . PHE B 1 403 ? 35.625 34.25 8.703 1 87 403 PHE B CA 1
ATOM 8509 C C . PHE B 1 403 ? 36.188 34.938 9.938 1 87 403 PHE B C 1
ATOM 8511 O O . PHE B 1 403 ? 37.281 35.531 9.883 1 87 403 PHE B O 1
ATOM 8518 N N . PHE B 1 404 ? 35.438 34.812 11.047 1 86.81 404 PHE B N 1
ATOM 8519 C CA . PHE B 1 404 ? 35.906 35.438 12.289 1 86.81 404 PHE B CA 1
ATOM 8520 C C . PHE B 1 404 ? 36.656 34.438 13.156 1 86.81 404 PHE B C 1
ATOM 8522 O O . PHE B 1 404 ? 36.406 33.219 13.07 1 86.81 404 PHE B O 1
ATOM 8529 N N . ASP B 1 405 ? 37.469 34.875 14.039 1 83.25 405 ASP B N 1
ATOM 8530 C CA . ASP B 1 405 ? 38.281 34 14.914 1 83.25 405 ASP B CA 1
ATOM 8531 C C . ASP B 1 405 ? 37.469 33.562 16.125 1 83.25 405 ASP B C 1
ATOM 8533 O O . ASP B 1 405 ? 37.656 32.438 16.625 1 83.25 405 ASP B O 1
ATOM 8537 N N . LYS B 1 406 ? 36.562 34.438 16.5 1 82.38 406 LYS B N 1
ATOM 8538 C CA . LYS B 1 406 ? 35.75 34.094 17.672 1 82.38 406 LYS B CA 1
ATOM 8539 C C . LYS B 1 406 ? 34.375 33.594 17.234 1 82.38 406 LYS B C 1
ATOM 8541 O O . LYS B 1 406 ? 33.781 34.125 16.297 1 82.38 406 LYS B O 1
ATOM 8546 N N . LYS B 1 407 ? 33.969 32.562 17.953 1 85.06 407 LYS B N 1
ATOM 8547 C CA . LYS B 1 407 ? 32.625 32.031 17.703 1 85.06 407 LYS B CA 1
ATOM 8548 C C . LYS B 1 407 ? 31.578 32.844 18.453 1 85.06 407 LYS B C 1
ATOM 8550 O O . LYS B 1 407 ? 31.781 33.219 19.609 1 85.06 407 LYS B O 1
ATOM 8555 N N . GLN B 1 408 ? 30.594 33.125 17.75 1 87 408 GLN B N 1
ATOM 8556 C CA . GLN B 1 408 ? 29.484 33.844 18.359 1 87 408 GLN B CA 1
ATOM 8557 C C . GLN B 1 408 ? 28.672 32.938 19.281 1 87 408 GLN B C 1
ATOM 8559 O O . GLN B 1 408 ? 28.422 31.781 18.953 1 87 408 GLN B O 1
ATOM 8564 N N . THR B 1 409 ? 28.297 33.562 20.453 1 92.06 409 THR B N 1
ATOM 8565 C CA . THR B 1 409 ? 27.453 32.844 21.375 1 92.06 409 THR B CA 1
ATOM 8566 C C . THR B 1 409 ? 26 33.25 21.219 1 92.06 409 THR B C 1
ATOM 8568 O O . THR B 1 409 ? 25.672 34.438 21.297 1 92.06 409 THR B O 1
ATOM 8571 N N . PHE B 1 410 ? 25.219 32.281 20.906 1 94.12 410 PHE B N 1
ATOM 8572 C CA . PHE B 1 410 ? 23.781 32.438 20.781 1 94.12 410 PHE B CA 1
ATOM 8573 C C . PHE B 1 410 ? 23.062 31.984 22.047 1 94.12 410 PHE B C 1
ATOM 8575 O O . PHE B 1 410 ? 23.266 30.859 22.516 1 94.12 410 PHE B O 1
ATOM 8582 N N . LEU B 1 411 ? 22.266 32.844 22.641 1 94.94 411 LEU B N 1
ATOM 8583 C CA . LEU B 1 411 ? 21.609 32.594 23.922 1 94.94 411 LEU B CA 1
ATOM 8584 C C . LEU B 1 411 ? 20.125 32.281 23.734 1 94.94 411 LEU B C 1
ATOM 8586 O O . LEU B 1 411 ? 19.453 32.969 22.969 1 94.94 411 LEU B O 1
ATOM 8590 N N . PHE B 1 412 ? 19.672 31.234 24.375 1 95.25 412 PHE B N 1
ATOM 8591 C CA . PHE B 1 412 ? 18.25 30.938 24.531 1 95.25 412 PHE B CA 1
ATOM 8592 C C . PHE B 1 412 ? 17.859 30.938 26 1 95.25 412 PHE B C 1
ATOM 8594 O O . PHE B 1 412 ? 18.547 30.344 26.844 1 95.25 412 PHE B O 1
ATOM 8601 N N . GLU B 1 413 ? 16.828 31.594 26.344 1 93.06 413 GLU B N 1
ATOM 8602 C CA . GLU B 1 413 ? 16.328 31.609 27.703 1 93.06 413 GLU B CA 1
ATOM 8603 C C . GLU B 1 413 ? 14.812 31.438 27.75 1 93.06 413 GLU B C 1
ATOM 8605 O O . GLU B 1 413 ? 14.086 32 26.938 1 93.06 413 GLU B O 1
ATOM 8610 N N . SER B 1 414 ? 14.336 30.562 28.562 1 91.94 414 SER B N 1
ATOM 8611 C CA . SER B 1 414 ? 12.922 30.328 28.812 1 91.94 414 SER B CA 1
ATOM 8612 C C . SER B 1 414 ? 12.602 30.438 30.297 1 91.94 414 SER B C 1
ATOM 8614 O O . SER B 1 414 ? 13.258 29.812 31.141 1 91.94 414 SER B O 1
ATOM 8616 N N . ARG B 1 415 ? 11.57 31.141 30.656 1 88.81 415 ARG B N 1
ATOM 8617 C CA . ARG B 1 415 ? 11.211 31.375 32.062 1 88.81 415 ARG B CA 1
ATOM 8618 C C . ARG B 1 415 ? 10.82 30.078 32.75 1 88.81 415 ARG B C 1
ATOM 8620 O O . ARG B 1 415 ? 10.188 29.203 32.156 1 88.81 415 ARG B O 1
ATOM 8627 N N . LEU B 1 416 ? 11.281 29.953 34 1 88.12 416 LEU B N 1
ATOM 8628 C CA . LEU B 1 416 ? 10.969 28.812 34.844 1 88.12 416 LEU B CA 1
ATOM 8629 C C . LEU B 1 416 ? 10.32 29.266 36.156 1 88.12 416 LEU B C 1
ATOM 8631 O O . LEU B 1 416 ? 10.938 29.172 37.219 1 88.12 416 LEU B O 1
ATOM 8635 N N . PRO B 1 417 ? 9.07 29.531 35.969 1 81.44 417 PRO B N 1
ATOM 8636 C CA . PRO B 1 417 ? 8.445 30.047 37.219 1 81.44 417 PRO B CA 1
ATOM 8637 C C . PRO B 1 417 ? 8.398 29.016 38.312 1 81.44 417 PRO B C 1
ATOM 8639 O O . PRO B 1 417 ? 8.125 27.828 38.062 1 81.44 417 PRO B O 1
ATOM 8642 N N . GLY B 1 418 ? 8.633 29.438 39.625 1 76.62 418 GLY B N 1
ATOM 8643 C CA . GLY B 1 418 ? 8.453 28.625 40.812 1 76.62 418 GLY B CA 1
ATOM 8644 C C . GLY B 1 418 ? 9.617 27.688 41.094 1 76.62 418 GLY B C 1
ATOM 8645 O O . GLY B 1 418 ? 9.547 26.844 42 1 76.62 418 GLY B O 1
ATOM 8646 N N . PHE B 1 419 ? 10.594 27.875 40.219 1 83.38 419 PHE B N 1
ATOM 8647 C CA . PHE B 1 419 ? 11.766 27.047 40.5 1 83.38 419 PHE B CA 1
ATOM 8648 C C . PHE B 1 419 ? 12.445 27.469 41.781 1 83.38 419 PHE B C 1
ATOM 8650 O O . PHE B 1 419 ? 12.75 28.641 41.969 1 83.38 419 PHE B O 1
ATOM 8657 N N . PRO B 1 420 ? 12.633 26.516 42.656 1 85.44 420 PRO B N 1
ATOM 8658 C CA . PRO B 1 420 ? 13.141 26.891 43.969 1 85.44 420 PRO B CA 1
ATOM 8659 C C . PRO B 1 420 ? 14.617 27.266 43.938 1 85.44 420 PRO B C 1
ATOM 8661 O O . PRO B 1 420 ? 15.406 26.641 43.219 1 85.44 420 PRO B O 1
ATOM 8664 N N . GLY B 1 421 ? 15.039 28.234 44.781 1 87.94 421 GLY B N 1
ATOM 8665 C CA . GLY B 1 421 ? 16.422 28.516 45.062 1 87.94 421 GLY B CA 1
ATOM 8666 C C . GLY B 1 421 ? 17.062 29.5 44.125 1 87.94 421 GLY B C 1
ATOM 8667 O O . GLY B 1 421 ? 18.219 29.891 44.281 1 87.94 421 GLY B O 1
ATOM 8668 N N . ILE B 1 422 ? 16.453 29.828 43 1 90.25 422 ILE B N 1
ATOM 8669 C CA . ILE B 1 422 ? 17.031 30.75 42.031 1 90.25 422 ILE B CA 1
ATOM 8670 C C . ILE B 1 422 ? 16.125 31.953 41.844 1 90.25 422 ILE B C 1
ATOM 8672 O O . ILE B 1 422 ? 14.906 31.797 41.625 1 90.25 422 ILE B O 1
ATOM 8676 N N . LYS B 1 423 ? 16.75 33.125 42 1 89 423 LYS B N 1
ATOM 8677 C CA . LYS B 1 423 ? 15.992 34.344 41.75 1 89 423 LYS B CA 1
ATOM 8678 C C . LYS B 1 423 ? 15.672 34.469 40.25 1 89 423 LYS B C 1
ATOM 8680 O O . LYS B 1 423 ? 16.562 34.438 39.406 1 89 423 LYS B O 1
ATOM 8685 N N . ASN B 1 424 ? 14.461 34.625 39.906 1 88 424 ASN B N 1
ATOM 8686 C CA . ASN B 1 424 ? 13.977 34.719 38.531 1 88 424 ASN B CA 1
ATOM 8687 C C . ASN B 1 424 ? 14.539 33.594 37.656 1 88 424 ASN B C 1
ATOM 8689 O O . ASN B 1 424 ? 15.266 33.844 36.719 1 88 424 ASN B O 1
ATOM 8693 N N . PRO B 1 425 ? 14.258 32.438 38.062 1 91.56 425 PRO B N 1
ATOM 8694 C CA . PRO B 1 425 ? 14.844 31.281 37.406 1 91.56 425 PRO B CA 1
ATOM 8695 C C . PRO B 1 425 ? 14.414 31.156 35.938 1 91.56 425 PRO B C 1
ATOM 8697 O O . PRO B 1 425 ? 13.273 31.469 35.594 1 91.56 425 PRO B O 1
ATOM 8700 N N . ALA B 1 426 ? 15.336 30.703 35.094 1 92.5 426 ALA B N 1
ATOM 8701 C CA . ALA B 1 426 ? 15.102 30.453 33.688 1 92.5 426 ALA B CA 1
ATOM 8702 C C . ALA B 1 426 ? 15.922 29.266 33.188 1 92.5 426 ALA B C 1
ATOM 8704 O O . ALA B 1 426 ? 16.906 28.875 33.844 1 92.5 426 ALA B O 1
ATOM 8705 N N . THR B 1 427 ? 15.391 28.562 32.281 1 94.44 427 THR B N 1
ATOM 8706 C CA . THR B 1 427 ? 16.234 27.641 31.5 1 94.44 427 THR B CA 1
ATOM 8707 C C . THR B 1 427 ? 17.141 28.406 30.547 1 94.44 427 THR B C 1
ATOM 8709 O O . THR B 1 427 ? 16.672 29.172 29.703 1 94.44 427 THR B O 1
ATOM 8712 N N . VAL B 1 428 ? 18.375 28.297 30.75 1 95.56 428 VAL B N 1
ATOM 8713 C CA . VAL B 1 428 ? 19.344 29.047 29.953 1 95.56 428 VAL B CA 1
ATOM 8714 C C . VAL B 1 428 ? 20.219 28.094 29.156 1 95.56 428 VAL B C 1
ATOM 8716 O O . VAL B 1 428 ? 20.781 27.141 29.703 1 95.56 428 VAL B O 1
ATOM 8719 N N . ALA B 1 429 ? 20.312 28.297 27.859 1 97.19 429 ALA B N 1
ATOM 8720 C CA . ALA B 1 429 ? 21.188 27.531 26.969 1 97.19 429 ALA B CA 1
ATOM 8721 C C . ALA B 1 429 ? 22.109 28.469 26.203 1 97.19 429 ALA B C 1
ATOM 8723 O O . ALA B 1 429 ? 21.672 29.469 25.641 1 97.19 429 ALA B O 1
ATOM 8724 N N . TYR B 1 430 ? 23.406 28.234 26.266 1 96.44 430 TYR B N 1
ATOM 8725 C CA . TYR B 1 430 ? 24.406 28.906 25.438 1 96.44 430 TYR B CA 1
ATOM 8726 C C . TYR B 1 430 ? 24.812 28.047 24.266 1 96.44 430 TYR B C 1
ATOM 8728 O O . TYR B 1 430 ? 25.25 26.906 24.438 1 96.44 430 TYR B O 1
ATOM 8736 N N . CYS B 1 431 ? 24.625 28.609 23.094 1 96.69 431 CYS B N 1
ATOM 8737 C CA . CYS B 1 431 ? 24.859 27.828 21.875 1 96.69 431 CYS B CA 1
ATOM 8738 C C . CYS B 1 431 ? 25.781 28.594 20.922 1 96.69 431 CYS B C 1
ATOM 8740 O O . CYS B 1 431 ? 25.984 29.797 21.062 1 96.69 431 CYS B O 1
ATOM 8742 N N . ASN B 1 432 ? 26.438 27.859 20.062 1 94.69 432 ASN B N 1
ATOM 8743 C CA . ASN B 1 432 ? 27.062 28.391 18.859 1 94.69 432 ASN B CA 1
ATOM 8744 C C . ASN B 1 432 ? 26.203 28.141 17.609 1 94.69 432 ASN B C 1
ATOM 8746 O O . ASN B 1 432 ? 25.609 27.062 17.469 1 94.69 432 ASN B O 1
ATOM 8750 N N . ILE B 1 433 ? 26.016 29.156 16.797 1 93.81 433 ILE B N 1
ATOM 8751 C CA . ILE B 1 433 ? 25.188 29 15.602 1 93.81 433 ILE B CA 1
ATOM 8752 C C . ILE B 1 433 ? 26.062 29.156 14.352 1 93.81 433 ILE B C 1
ATOM 8754 O O . ILE B 1 433 ? 26.906 30.047 14.281 1 93.81 433 ILE B O 1
ATOM 8758 N N . ARG B 1 434 ? 25.953 28.25 13.438 1 93.69 434 ARG B N 1
ATOM 8759 C CA . ARG B 1 434 ? 26.625 28.281 12.141 1 93.69 434 ARG B CA 1
ATOM 8760 C C . ARG B 1 434 ? 25.656 27.922 11.016 1 93.69 434 ARG B C 1
ATOM 8762 O O . ARG B 1 434 ? 24.594 27.344 11.258 1 93.69 434 ARG B O 1
ATOM 8769 N N . ARG B 1 435 ? 25.938 28.359 9.836 1 94.19 435 ARG B N 1
ATOM 8770 C CA . ARG B 1 435 ? 25.188 27.984 8.641 1 94.19 435 ARG B CA 1
ATOM 8771 C C . ARG B 1 435 ? 25.938 26.922 7.844 1 94.19 435 ARG B C 1
ATOM 8773 O O . ARG B 1 435 ? 27.016 27.172 7.316 1 94.19 435 ARG B O 1
ATOM 8780 N N . LEU B 1 436 ? 25.375 25.75 7.742 1 95.56 436 LEU B N 1
ATOM 8781 C CA . LEU B 1 436 ? 26 24.641 7.023 1 95.56 436 LEU B CA 1
ATOM 8782 C C . LEU B 1 436 ? 25.453 24.547 5.602 1 95.56 436 LEU B C 1
ATOM 8784 O O . LEU B 1 436 ? 24.266 24.75 5.367 1 95.56 436 LEU B O 1
ATOM 8788 N N . TYR B 1 437 ? 26.328 24.281 4.711 1 95.75 437 TYR B N 1
ATOM 8789 C CA . TYR B 1 437 ? 26 24.062 3.309 1 95.75 437 TYR B CA 1
ATOM 8790 C C . TYR B 1 437 ? 26.188 22.594 2.918 1 95.75 437 TYR B C 1
ATOM 8792 O O . TYR B 1 437 ? 27.281 22.047 3.068 1 95.75 437 TYR B O 1
ATOM 8800 N N . VAL B 1 438 ? 25.141 22.016 2.381 1 96.62 438 VAL B N 1
ATOM 8801 C CA . VAL B 1 438 ? 25.172 20.578 2.176 1 96.62 438 VAL B CA 1
ATOM 8802 C C . VAL B 1 438 ? 24.672 20.234 0.773 1 96.62 438 VAL B C 1
ATOM 8804 O O . VAL B 1 438 ? 23.938 21.016 0.168 1 96.62 438 VAL B O 1
ATOM 8807 N N . GLU B 1 439 ? 25.172 19.172 0.306 1 96.69 439 GLU B N 1
ATOM 8808 C CA . GLU B 1 439 ? 24.688 18.5 -0.899 1 96.69 439 GLU B CA 1
ATOM 8809 C C . GLU B 1 439 ? 23.938 17.219 -0.555 1 96.69 439 GLU B C 1
ATOM 8811 O O . GLU B 1 439 ? 24.422 16.391 0.216 1 96.69 439 GLU B O 1
ATOM 8816 N N . SER B 1 440 ? 22.734 17.109 -1.038 1 97.31 440 SER B N 1
ATOM 8817 C CA . SER B 1 440 ? 21.891 15.953 -0.729 1 97.31 440 SER B CA 1
ATOM 8818 C C . SER B 1 440 ? 21.578 15.141 -1.983 1 97.31 440 SER B C 1
ATOM 8820 O O . SER B 1 440 ? 21.234 15.703 -3.025 1 97.31 440 SER B O 1
ATOM 8822 N N . ALA B 1 441 ? 21.797 13.844 -1.892 1 97.44 441 ALA B N 1
ATOM 8823 C CA . ALA B 1 441 ? 21.375 12.922 -2.941 1 97.44 441 ALA B CA 1
ATOM 8824 C C . ALA B 1 441 ? 19.922 12.477 -2.721 1 97.44 441 ALA B C 1
ATOM 8826 O O . ALA B 1 441 ? 19.578 11.977 -1.648 1 97.44 441 ALA B O 1
ATOM 8827 N N . VAL B 1 442 ? 19.125 12.625 -3.736 1 97.12 442 VAL B N 1
ATOM 8828 C CA . VAL B 1 442 ? 17.688 12.391 -3.59 1 97.12 442 VAL B CA 1
ATOM 8829 C C . VAL B 1 442 ? 17.266 11.242 -4.5 1 97.12 442 VAL B C 1
ATOM 8831 O O . VAL B 1 442 ? 17.734 11.117 -5.629 1 97.12 442 VAL B O 1
ATOM 8834 N N . HIS B 1 443 ? 16.484 10.414 -3.947 1 95.94 443 HIS B N 1
ATOM 8835 C CA . HIS B 1 443 ? 15.867 9.32 -4.691 1 95.94 443 HIS B CA 1
ATOM 8836 C C . HIS B 1 443 ? 14.352 9.359 -4.555 1 95.94 443 HIS B C 1
ATOM 8838 O O . HIS B 1 443 ? 13.82 9.328 -3.438 1 95.94 443 HIS B O 1
ATOM 8844 N N . CYS B 1 444 ? 13.609 9.484 -5.629 1 93.38 444 CYS B N 1
ATOM 8845 C CA . CYS B 1 444 ? 12.148 9.516 -5.656 1 93.38 444 CYS B CA 1
ATOM 8846 C C . CYS B 1 444 ? 11.594 8.266 -6.32 1 93.38 444 CYS B C 1
ATOM 8848 O O . CYS B 1 444 ? 12.016 7.898 -7.418 1 93.38 444 CYS B O 1
ATOM 8850 N N . ILE B 1 445 ? 10.734 7.625 -5.676 1 89.5 445 ILE B N 1
ATOM 8851 C CA . ILE B 1 445 ? 10.078 6.43 -6.199 1 89.5 445 ILE B CA 1
ATOM 8852 C C . ILE B 1 445 ? 8.727 6.801 -6.797 1 89.5 445 ILE B C 1
ATOM 8854 O O . ILE B 1 445 ? 7.844 7.297 -6.094 1 89.5 445 ILE B O 1
ATOM 8858 N N . GLY B 1 446 ? 8.641 6.539 -8.008 1 84.69 446 GLY B N 1
ATOM 8859 C CA . GLY B 1 446 ? 7.398 6.84 -8.695 1 84.69 446 GLY B CA 1
ATOM 8860 C C . GLY B 1 446 ? 6.41 5.691 -8.664 1 84.69 446 GLY B C 1
ATOM 8861 O O . GLY B 1 446 ? 6.77 4.559 -8.336 1 84.69 446 GLY B O 1
ATOM 8862 N N . ASN B 1 447 ? 5.082 6.098 -8.688 1 72.81 447 ASN B N 1
ATOM 8863 C CA . ASN B 1 447 ? 4.016 5.105 -8.766 1 72.81 447 ASN B CA 1
ATOM 8864 C C . ASN B 1 447 ? 3.543 4.898 -10.203 1 72.81 447 ASN B C 1
ATOM 8866 O O . ASN B 1 447 ? 3.336 5.867 -10.938 1 72.81 447 ASN B O 1
ATOM 8870 N N . SER B 1 448 ? 3.551 3.711 -10.586 1 64.12 448 SER B N 1
ATOM 8871 C CA . SER B 1 448 ? 3.139 3.373 -11.945 1 64.12 448 SER B CA 1
ATOM 8872 C C . SER B 1 448 ? 1.699 3.803 -12.211 1 64.12 448 SER B C 1
ATOM 8874 O O . SER B 1 448 ? 1.344 4.141 -13.344 1 64.12 448 SER B O 1
ATOM 8876 N N . SER B 1 449 ? 0.91 3.814 -11.195 1 58.41 449 SER B N 1
ATOM 8877 C CA . SER B 1 449 ? -0.49 4.148 -11.438 1 58.41 449 SER B CA 1
ATOM 8878 C C . SER B 1 449 ? -0.699 5.656 -11.484 1 58.41 449 SER B C 1
ATOM 8880 O O . SER B 1 449 ? -1.768 6.129 -11.883 1 58.41 449 SER B O 1
ATOM 8882 N N . ALA B 1 450 ? 0.176 6.461 -11.469 1 53.34 450 ALA B N 1
ATOM 8883 C CA . ALA B 1 450 ? 0.165 7.918 -11.609 1 53.34 450 ALA B CA 1
ATOM 8884 C C . ALA B 1 450 ? -0.893 8.539 -10.703 1 53.34 450 ALA B C 1
ATOM 8886 O O . ALA B 1 450 ? -1.452 9.594 -11.023 1 53.34 450 ALA B O 1
ATOM 8887 N N . THR B 1 451 ? -1.277 7.918 -9.727 1 58.75 451 THR B N 1
ATOM 8888 C CA . THR B 1 451 ? -2.334 8.469 -8.883 1 58.75 451 THR B CA 1
ATOM 8889 C C . THR B 1 451 ? -1.742 9.227 -7.695 1 58.75 451 THR B C 1
ATOM 8891 O O . THR B 1 451 ? -2.328 10.195 -7.215 1 58.75 451 THR B O 1
ATOM 8894 N N . ASN B 1 452 ? -0.489 8.758 -7.395 1 64.12 452 ASN B N 1
ATOM 8895 C CA . ASN B 1 452 ? 0.081 9.383 -6.207 1 64.12 452 ASN B CA 1
ATOM 8896 C C . ASN B 1 452 ? 1.397 10.086 -6.523 1 64.12 452 ASN B C 1
ATOM 8898 O O . ASN B 1 452 ? 2.135 9.664 -7.414 1 64.12 452 ASN B O 1
ATOM 8902 N N . LYS B 1 453 ? 1.655 11.195 -5.887 1 75.06 453 LYS B N 1
ATOM 8903 C CA . LYS B 1 453 ? 2.934 11.891 -5.996 1 75.06 453 LYS B CA 1
ATOM 8904 C C . LYS B 1 453 ? 4.094 10.977 -5.609 1 75.06 453 LYS B C 1
ATOM 8906 O O . LYS B 1 453 ? 3.947 10.125 -4.734 1 75.06 453 LYS B O 1
ATOM 8911 N N . PRO B 1 454 ? 5.168 11.18 -6.367 1 86.75 454 PRO B N 1
ATOM 8912 C CA . PRO B 1 454 ? 6.328 10.359 -6.027 1 86.75 454 PRO B CA 1
ATOM 8913 C C . PRO B 1 454 ? 6.797 10.562 -4.586 1 86.75 454 PRO B C 1
ATOM 8915 O O . PRO B 1 454 ? 6.711 11.672 -4.059 1 86.75 454 PRO B O 1
ATOM 8918 N N . GLN B 1 455 ? 7.199 9.438 -4.035 1 87.56 455 GLN B N 1
ATOM 8919 C CA . GLN B 1 455 ? 7.789 9.5 -2.703 1 87.56 455 GLN B CA 1
ATOM 8920 C C . GLN B 1 455 ? 9.297 9.742 -2.779 1 87.56 455 GLN B C 1
ATOM 8922 O O . GLN B 1 455 ? 10.039 8.898 -3.283 1 87.56 455 GLN B O 1
ATOM 8927 N N . CYS B 1 456 ? 9.625 10.898 -2.318 1 93.31 456 CYS B N 1
ATOM 8928 C CA . CYS B 1 456 ? 11.031 11.273 -2.398 1 93.31 456 CYS B CA 1
ATOM 8929 C C . CYS B 1 456 ? 11.688 11.203 -1.025 1 93.31 456 CYS B C 1
ATOM 8931 O O . CYS B 1 456 ? 11.023 11.375 -0.003 1 93.31 456 CYS B O 1
ATOM 8933 N N . ALA B 1 457 ? 13.016 10.836 -1.009 1 96.06 457 ALA B N 1
ATOM 8934 C CA . ALA B 1 457 ? 13.789 10.812 0.229 1 96.06 457 ALA B CA 1
ATOM 8935 C C . ALA B 1 457 ? 15.266 11.102 -0.042 1 96.06 457 ALA B C 1
ATOM 8937 O O . ALA B 1 457 ? 15.789 10.758 -1.105 1 96.06 457 ALA B O 1
ATOM 8938 N N . VAL B 1 458 ? 15.828 11.82 0.835 1 97.19 458 VAL B N 1
ATOM 8939 C CA . VAL B 1 458 ? 17.281 11.961 0.799 1 97.19 458 VAL B CA 1
ATOM 8940 C C . VAL B 1 458 ? 17.938 10.656 1.25 1 97.19 458 VAL B C 1
ATOM 8942 O O . VAL B 1 458 ? 17.578 10.102 2.289 1 97.19 458 VAL B O 1
ATOM 8945 N N . THR B 1 459 ? 18.875 10.203 0.472 1 96.06 459 THR B N 1
ATOM 8946 C CA . THR B 1 459 ? 19.5 8.922 0.785 1 96.06 459 THR B CA 1
ATOM 8947 C C . THR B 1 459 ? 20.938 9.117 1.239 1 96.06 459 THR B C 1
ATOM 8949 O O . THR B 1 459 ? 21.531 8.227 1.85 1 96.06 459 THR B O 1
ATOM 8952 N N . ALA B 1 460 ? 21.438 10.234 0.903 1 96.56 460 ALA B N 1
ATOM 8953 C CA . ALA B 1 460 ? 22.812 10.562 1.305 1 96.56 460 ALA B CA 1
ATOM 8954 C C . ALA B 1 460 ? 23.016 12.07 1.36 1 96.56 460 ALA B C 1
ATOM 8956 O O . ALA B 1 460 ? 22.375 12.82 0.627 1 96.56 460 ALA B O 1
ATOM 8957 N N . THR B 1 461 ? 23.859 12.508 2.275 1 96.56 461 THR B N 1
ATOM 8958 C CA . THR B 1 461 ? 24.203 13.922 2.402 1 96.56 461 THR B CA 1
ATOM 8959 C C . THR B 1 461 ? 25.703 14.102 2.646 1 96.56 461 THR B C 1
ATOM 8961 O O . THR B 1 461 ? 26.344 13.25 3.262 1 96.56 461 THR B O 1
ATOM 8964 N N . ARG B 1 462 ? 26.266 15.133 2.141 1 95.88 462 ARG B N 1
ATOM 8965 C CA . ARG B 1 462 ? 27.656 15.508 2.393 1 95.88 462 ARG B CA 1
ATOM 8966 C C . ARG B 1 462 ? 27.812 17.031 2.383 1 95.88 462 ARG B C 1
ATOM 8968 O O . ARG B 1 462 ? 26.891 17.75 2.02 1 95.88 462 ARG B O 1
ATOM 8975 N N . ALA B 1 463 ? 28.938 17.469 2.873 1 94.88 463 ALA B N 1
ATOM 8976 C CA . ALA B 1 463 ? 29.266 18.891 2.75 1 94.88 463 ALA B CA 1
ATOM 8977 C C . ALA B 1 463 ? 29.391 19.297 1.284 1 94.88 463 ALA B C 1
ATOM 8979 O O . ALA B 1 463 ? 29.906 18.547 0.459 1 94.88 463 ALA B O 1
ATOM 8980 N N . THR B 1 464 ? 28.812 20.469 1.015 1 94.62 464 THR B N 1
ATOM 8981 C CA . THR B 1 464 ? 28.844 20.938 -0.368 1 94.62 464 THR B CA 1
ATOM 8982 C C . THR B 1 464 ? 30.297 21.094 -0.851 1 94.62 464 THR B C 1
ATOM 8984 O O . THR B 1 464 ? 31.188 21.375 -0.055 1 94.62 464 THR B O 1
ATOM 8987 N N . ARG B 1 465 ? 30.531 20.922 -2.115 1 91.62 465 ARG B N 1
ATOM 8988 C CA . ARG B 1 465 ? 31.844 21.125 -2.736 1 91.62 465 ARG B CA 1
ATOM 8989 C C . ARG B 1 465 ? 31.859 22.438 -3.518 1 91.62 465 ARG B C 1
ATOM 8991 O O . ARG B 1 465 ? 32.906 22.828 -4.039 1 91.62 465 ARG B O 1
ATOM 8998 N N . LYS B 1 466 ? 30.781 23.078 -3.424 1 91.25 466 LYS B N 1
ATOM 8999 C CA . LYS B 1 466 ? 30.688 24.375 -4.102 1 91.25 466 LYS B CA 1
ATOM 9000 C C . LYS B 1 466 ? 31.156 25.5 -3.191 1 91.25 466 LYS B C 1
ATOM 9002 O O . LYS B 1 466 ? 31.172 25.359 -1.969 1 91.25 466 LYS B O 1
ATOM 9007 N N . GLN B 1 467 ? 31.438 26.594 -3.836 1 91.44 467 GLN B N 1
ATOM 9008 C CA . GLN B 1 467 ? 31.828 27.766 -3.068 1 91.44 467 GLN B CA 1
ATOM 9009 C C . GLN B 1 467 ? 30.625 28.406 -2.375 1 91.44 467 GLN B C 1
ATOM 9011 O O . GLN B 1 467 ? 29.547 28.484 -2.955 1 91.44 467 GLN B O 1
ATOM 9016 N N . HIS B 1 468 ? 30.812 28.734 -1.128 1 90.5 468 HIS B N 1
ATOM 9017 C CA . HIS B 1 468 ? 29.766 29.328 -0.317 1 90.5 468 HIS B CA 1
ATOM 9018 C C . HIS B 1 468 ? 30.344 30.281 0.721 1 90.5 468 HIS B C 1
ATOM 9020 O O . HIS B 1 468 ? 31.547 30.25 0.995 1 90.5 468 HIS B O 1
ATOM 9026 N N . PRO B 1 469 ? 29.562 31.141 1.295 1 88.06 469 PRO B N 1
ATOM 9027 C CA . PRO B 1 469 ? 30.062 31.984 2.387 1 88.06 469 PRO B CA 1
ATOM 9028 C C . PRO B 1 469 ? 30.516 31.172 3.596 1 88.06 469 PRO B C 1
ATOM 9030 O O . PRO B 1 469 ? 30.047 30.047 3.807 1 88.06 469 PRO B O 1
ATOM 9033 N N . PRO B 1 470 ? 31.469 31.766 4.344 1 90.88 470 PRO B N 1
ATOM 9034 C CA . PRO B 1 470 ? 31.891 31.062 5.559 1 90.88 470 PRO B CA 1
ATOM 9035 C C . PRO B 1 470 ? 30.719 30.734 6.484 1 90.88 470 PRO B C 1
ATOM 9037 O O . PRO B 1 470 ? 29.734 31.484 6.531 1 90.88 470 PRO B O 1
ATOM 9040 N N . THR B 1 471 ? 30.875 29.703 7.266 1 92 471 THR B N 1
ATOM 9041 C CA . THR B 1 471 ? 29.766 29.125 8.008 1 92 471 THR B CA 1
ATOM 9042 C C . THR B 1 471 ? 29.359 30.016 9.18 1 92 471 THR B C 1
ATOM 9044 O O . THR B 1 471 ? 28.25 29.906 9.703 1 92 471 THR B O 1
ATOM 9047 N N . ASP B 1 472 ? 30.266 30.859 9.672 1 90.25 472 ASP B N 1
ATOM 9048 C CA . ASP B 1 472 ? 29.953 31.703 10.82 1 90.25 472 ASP B CA 1
ATOM 9049 C C . ASP B 1 472 ? 29.156 32.938 10.398 1 90.25 472 ASP B C 1
ATOM 9051 O O . ASP B 1 472 ? 28.641 33.688 11.25 1 90.25 472 ASP B O 1
ATOM 9055 N N . ILE B 1 473 ? 29.062 33.094 9.109 1 86.81 473 ILE B N 1
ATOM 9056 C CA . ILE B 1 473 ? 28.281 34.219 8.609 1 86.81 473 ILE B CA 1
ATOM 9057 C C . ILE B 1 473 ? 26.812 33.844 8.547 1 86.81 473 ILE B C 1
ATOM 9059 O O . ILE B 1 473 ? 26.359 33.25 7.562 1 86.81 473 ILE B O 1
ATOM 9063 N N . THR B 1 474 ? 26.047 34.219 9.531 1 87.81 474 THR B N 1
ATOM 9064 C CA . THR B 1 474 ? 24.609 34 9.594 1 87.81 474 THR B CA 1
ATOM 9065 C C . THR B 1 474 ? 23.844 35.344 9.562 1 87.81 474 THR B C 1
ATOM 9067 O O . THR B 1 474 ? 24.406 36.375 9.914 1 87.81 474 THR B O 1
ATOM 9070 N N . PRO B 1 475 ? 22.609 35.312 9.094 1 84.56 475 PRO B N 1
ATOM 9071 C CA . PRO B 1 475 ? 21.844 36.531 9.102 1 84.56 475 PRO B CA 1
ATOM 9072 C C . PRO B 1 475 ? 21.672 37.125 10.508 1 84.56 475 PRO B C 1
ATOM 9074 O O . PRO B 1 475 ? 21.406 38.312 10.656 1 84.56 475 PRO B O 1
ATOM 9077 N N . PHE B 1 476 ? 21.922 36.406 11.508 1 86.56 476 PHE B N 1
ATOM 9078 C CA . PHE B 1 476 ? 21.672 36.844 12.883 1 86.56 476 PHE B CA 1
ATOM 9079 C C . PHE B 1 476 ? 22.812 37.719 13.391 1 86.56 476 PHE B C 1
ATOM 9081 O O . PHE B 1 476 ? 22.719 38.312 14.469 1 86.56 476 PHE B O 1
ATOM 9088 N N . LEU B 1 477 ? 23.859 37.781 12.602 1 82.56 477 LEU B N 1
ATOM 9089 C CA . LEU B 1 477 ? 24.953 38.688 12.922 1 82.56 477 LEU B CA 1
ATOM 9090 C C . LEU B 1 477 ? 24.516 40.125 12.797 1 82.56 477 LEU B C 1
ATOM 9092 O O . LEU B 1 477 ? 25.141 41.031 13.359 1 82.56 477 LEU B O 1
ATOM 9096 N N . PHE B 1 478 ? 23.438 40.219 12.078 1 79.56 478 PHE B N 1
ATOM 9097 C CA . PHE B 1 478 ? 22.875 41.562 11.867 1 79.56 478 PHE B CA 1
ATOM 9098 C C . PHE B 1 478 ? 21.75 41.844 12.844 1 79.56 478 PHE B C 1
ATOM 9100 O O . PHE B 1 478 ? 20.703 41.188 12.797 1 79.56 478 PHE B O 1
ATOM 9107 N N . ARG B 1 479 ? 21.844 42.844 13.641 1 80.25 479 ARG B N 1
ATOM 9108 C CA . ARG B 1 479 ? 20.953 43.125 14.766 1 80.25 479 ARG B CA 1
ATOM 9109 C C . ARG B 1 479 ? 19.516 43.281 14.281 1 80.25 479 ARG B C 1
ATOM 9111 O O . ARG B 1 479 ? 18.578 42.719 14.844 1 80.25 479 ARG B O 1
ATOM 9118 N N . PRO B 1 480 ? 19.266 44.094 13.18 1 77.56 480 PRO B N 1
ATOM 9119 C CA . PRO B 1 480 ? 17.875 44.281 12.758 1 77.56 480 PRO B CA 1
ATOM 9120 C C . PRO B 1 480 ? 17.234 42.938 12.328 1 77.56 480 PRO B C 1
ATOM 9122 O O . PRO B 1 480 ? 16.031 42.75 12.539 1 77.56 480 PRO B O 1
ATOM 9125 N N . VAL B 1 481 ? 18.047 42.062 11.711 1 82.19 481 VAL B N 1
ATOM 9126 C CA . VAL B 1 481 ? 17.531 40.781 11.258 1 82.19 481 VAL B CA 1
ATOM 9127 C C . VAL B 1 481 ? 17.203 39.906 12.469 1 82.19 481 VAL B C 1
ATOM 9129 O O . VAL B 1 481 ? 16.141 39.281 12.523 1 82.19 481 VAL B O 1
ATOM 9132 N N . LEU B 1 482 ? 18.125 39.906 13.422 1 85.88 482 LEU B N 1
ATOM 9133 C CA . LEU B 1 482 ? 17.906 39.125 14.633 1 85.88 482 LEU B CA 1
ATOM 9134 C C . LEU B 1 482 ? 16.656 39.594 15.375 1 85.88 482 LEU B C 1
ATOM 9136 O O . LEU B 1 482 ? 15.844 38.781 15.82 1 85.88 482 LEU B O 1
ATOM 9140 N N . ASP B 1 483 ? 16.5 40.906 15.523 1 83.38 483 ASP B N 1
ATOM 9141 C CA . ASP B 1 483 ? 15.375 41.5 16.25 1 83.38 483 ASP B CA 1
ATOM 9142 C C . ASP B 1 483 ? 14.047 41.125 15.594 1 83.38 483 ASP B C 1
ATOM 9144 O O . ASP B 1 483 ? 13.117 40.688 16.281 1 83.38 483 ASP B O 1
ATOM 9148 N N . LYS B 1 484 ? 14.039 41.312 14.328 1 82.88 484 LYS B N 1
ATOM 9149 C CA . LYS B 1 484 ? 12.797 41 13.609 1 82.88 484 LYS B CA 1
ATOM 9150 C C . LYS B 1 484 ? 12.477 39.531 13.633 1 82.88 484 LYS B C 1
ATOM 9152 O O . LYS B 1 484 ? 11.328 39.125 13.836 1 82.88 484 LYS B O 1
ATOM 9157 N N . PHE B 1 485 ? 13.445 38.719 13.453 1 88.06 485 PHE B N 1
ATOM 9158 C CA . PHE B 1 485 ? 13.266 37.281 13.43 1 88.06 485 PHE B CA 1
ATOM 9159 C C . PHE B 1 485 ? 12.773 36.781 14.781 1 88.06 485 PHE B C 1
ATOM 9161 O O . PHE B 1 485 ? 11.797 36.031 14.852 1 88.06 485 PHE B O 1
ATOM 9168 N N . THR B 1 486 ? 13.43 37.156 15.828 1 89.25 486 THR B N 1
ATOM 9169 C CA . THR B 1 486 ? 13.109 36.625 17.156 1 89.25 486 THR B CA 1
ATOM 9170 C C . THR B 1 486 ? 11.789 37.219 17.656 1 89.25 486 THR B C 1
ATOM 9172 O O . THR B 1 486 ? 11.039 36.531 18.359 1 89.25 486 THR B O 1
ATOM 9175 N N . SER B 1 487 ? 11.5 38.469 17.328 1 84 487 SER B N 1
ATOM 9176 C CA . SER B 1 487 ? 10.234 39.062 17.734 1 84 487 SER B CA 1
ATOM 9177 C C . SER B 1 487 ? 9.055 38.375 17.047 1 84 487 SER B C 1
ATOM 9179 O O . SER B 1 487 ? 8.055 38.062 17.703 1 84 487 SER B O 1
ATOM 9181 N N . LEU B 1 488 ? 9.25 38.156 15.758 1 84.31 488 LEU B N 1
ATOM 9182 C CA . LEU B 1 488 ? 8.18 37.469 15.023 1 84.31 488 LEU B CA 1
ATOM 9183 C C . LEU B 1 488 ? 8.023 36.031 15.469 1 84.31 488 LEU B C 1
ATOM 9185 O O . LEU B 1 488 ? 6.91 35.5 15.531 1 84.31 488 LEU B O 1
ATOM 9189 N N . LEU B 1 489 ? 9.117 35.406 15.75 1 89.38 489 LEU B N 1
ATOM 9190 C CA . LEU B 1 489 ? 9.078 34.031 16.234 1 89.38 489 LEU B CA 1
ATOM 9191 C C . LEU B 1 489 ? 8.375 33.969 17.594 1 89.38 489 LEU B C 1
ATOM 9193 O O . LEU B 1 489 ? 7.582 33.062 17.828 1 89.38 489 LEU B O 1
ATOM 9197 N N . ALA B 1 490 ? 8.625 34.875 18.422 1 83.44 490 ALA B N 1
ATOM 9198 C CA . ALA B 1 490 ? 8.047 34.906 19.766 1 83.44 490 ALA B CA 1
ATOM 9199 C C . ALA B 1 490 ? 6.543 35.125 19.719 1 83.44 490 ALA B C 1
ATOM 9201 O O . ALA B 1 490 ? 5.809 34.656 20.578 1 83.44 490 ALA B O 1
ATOM 9202 N N . THR B 1 491 ? 6.059 35.75 18.672 1 79.19 491 THR B N 1
ATOM 9203 C CA . THR B 1 491 ? 4.637 36.062 18.578 1 79.19 491 THR B CA 1
ATOM 9204 C C . THR B 1 491 ? 3.957 35.188 17.516 1 79.19 491 THR B C 1
ATOM 9206 O O . THR B 1 491 ? 2.887 35.562 17.016 1 79.19 491 THR B O 1
ATOM 9209 N N . SER B 1 492 ? 4.641 34.25 17.078 1 81.25 492 SER B N 1
ATOM 9210 C CA . SER B 1 492 ? 4.141 33.438 15.961 1 81.25 492 SER B CA 1
ATOM 9211 C C . SER B 1 492 ? 2.791 32.812 16.297 1 81.25 492 SER B C 1
ATOM 9213 O O . SER B 1 492 ? 1.989 32.531 15.406 1 81.25 492 SER B O 1
ATOM 9215 N N . GLN B 1 493 ? 2.486 32.5 17.562 1 75.75 493 GLN B N 1
ATOM 9216 C CA . GLN B 1 493 ? 1.211 31.906 17.953 1 75.75 493 GLN B CA 1
ATOM 9217 C C . GLN B 1 493 ? 0.272 32.969 18.531 1 75.75 493 GLN B C 1
ATOM 9219 O O . GLN B 1 493 ? -0.781 32.625 19.078 1 75.75 493 GLN B O 1
ATOM 9224 N N . GLY B 1 494 ? 0.528 34.062 18.438 1 66.62 494 GLY B N 1
ATOM 9225 C CA . GLY B 1 494 ? -0.266 35.125 19.047 1 66.62 494 GLY B CA 1
ATOM 9226 C C . GLY B 1 494 ? 0.289 35.594 20.375 1 66.62 494 GLY B C 1
ATOM 9227 O O . GLY B 1 494 ? 1.338 35.125 20.828 1 66.62 494 GLY B O 1
ATOM 9228 N N . LEU B 1 495 ? -0.429 36.531 20.953 1 60.41 495 LEU B N 1
ATOM 9229 C CA . LEU B 1 495 ? 0.022 37.125 22.219 1 60.41 495 LEU B CA 1
ATOM 9230 C C . LEU B 1 495 ? -0.193 36.156 23.375 1 60.41 495 LEU B C 1
ATOM 9232 O O . LEU B 1 495 ? -1.282 35.594 23.531 1 60.41 495 LEU B O 1
ATOM 9236 N N . ASN B 1 496 ? 0.94 35.531 23.781 1 58 496 ASN B N 1
ATOM 9237 C CA . ASN B 1 496 ? 0.872 34.625 24.906 1 58 496 ASN B CA 1
ATOM 9238 C C . ASN B 1 496 ? 0.917 35.344 26.25 1 58 496 ASN B C 1
ATOM 9240 O O . ASN B 1 496 ? 1.494 36.438 26.344 1 58 496 ASN B O 1
ATOM 9244 N N . GLU B 1 497 ? 0.075 34.844 27.109 1 61.09 497 GLU B N 1
ATOM 9245 C CA . GLU B 1 497 ? 0.309 35.281 28.484 1 61.09 497 GLU B CA 1
ATOM 9246 C C . GLU B 1 497 ? 1.694 34.875 28.969 1 61.09 497 GLU B C 1
ATOM 9248 O O . GLU B 1 497 ? 2.145 33.75 28.688 1 61.09 497 GLU B O 1
ATOM 9253 N N . THR B 1 498 ? 2.496 35.781 29.453 1 61.03 498 THR B N 1
ATOM 9254 C CA . THR B 1 498 ? 3.869 35.562 29.891 1 61.03 498 THR B CA 1
ATOM 9255 C C . THR B 1 498 ? 3.957 34.344 30.828 1 61.03 498 THR B C 1
ATOM 9257 O O . THR B 1 498 ? 5.027 33.781 30.984 1 61.03 498 THR B O 1
ATOM 9260 N N . SER B 1 499 ? 2.873 33.969 31.359 1 63 499 SER B N 1
ATOM 9261 C CA . SER B 1 499 ? 2.928 32.875 32.344 1 63 499 SER B CA 1
ATOM 9262 C C . SER B 1 499 ? 2.742 31.531 31.688 1 63 499 SER B C 1
ATOM 9264 O O . SER B 1 499 ? 2.898 30.484 32.344 1 63 499 SER B O 1
ATOM 9266 N N . ARG B 1 500 ? 2.695 31.531 30.422 1 74.69 500 ARG B N 1
ATOM 9267 C CA . ARG B 1 500 ? 2.461 30.25 29.766 1 74.69 500 ARG B CA 1
ATOM 9268 C C . ARG B 1 500 ? 3.49 30 28.672 1 74.69 500 ARG B C 1
ATOM 9270 O O . ARG B 1 500 ? 3.992 30.938 28.047 1 74.69 500 ARG B O 1
ATOM 9277 N N . TYR B 1 501 ? 3.686 28.75 28.547 1 83.12 501 TYR B N 1
ATOM 9278 C CA . TYR B 1 501 ? 4.711 28.375 27.578 1 83.12 501 TYR B CA 1
ATOM 9279 C C . TYR B 1 501 ? 4.16 28.391 26.156 1 83.12 501 TYR B C 1
ATOM 9281 O O . TYR B 1 501 ? 3.008 28.031 25.922 1 83.12 501 TYR B O 1
ATOM 9289 N N . SER B 1 502 ? 4.961 28.812 25.25 1 85.06 502 SER B N 1
ATOM 9290 C CA . SER B 1 502 ? 4.621 28.859 23.844 1 85.06 502 SER B CA 1
ATOM 9291 C C . SER B 1 502 ? 4.648 27.469 23.219 1 85.06 502 SER B C 1
ATOM 9293 O O . SER B 1 502 ? 5.199 26.531 23.797 1 85.06 502 SER B O 1
ATOM 9295 N N . LEU B 1 503 ? 4.074 27.359 22.078 1 87.75 503 LEU B N 1
ATOM 9296 C CA . LEU B 1 503 ? 4.082 26.109 21.344 1 87.75 503 LEU B CA 1
ATOM 9297 C C . LEU B 1 503 ? 5.512 25.672 21.047 1 87.75 503 LEU B C 1
ATOM 9299 O O . LEU B 1 503 ? 5.801 24.469 21.031 1 87.75 503 LEU B O 1
ATOM 9303 N N . MET B 1 504 ? 6.375 26.594 20.781 1 91.94 504 MET B N 1
ATOM 9304 C CA . MET B 1 504 ? 7.773 26.281 20.516 1 91.94 504 MET B CA 1
ATOM 9305 C C . MET B 1 504 ? 8.414 25.594 21.719 1 91.94 504 MET B C 1
ATOM 9307 O O . MET B 1 504 ? 9.078 24.562 21.562 1 91.94 504 MET B O 1
ATOM 9311 N N . GLU B 1 505 ? 8.188 26.156 22.875 1 92.56 505 GLU B N 1
ATOM 9312 C CA . GLU B 1 505 ? 8.742 25.578 24.094 1 92.56 505 GLU B CA 1
ATOM 9313 C C . GLU B 1 505 ? 8.18 24.188 24.344 1 92.56 505 GLU B C 1
ATOM 9315 O O . GLU B 1 505 ? 8.906 23.281 24.766 1 92.56 505 GLU B O 1
ATOM 9320 N N . LYS B 1 506 ? 6.941 24.062 24.094 1 90.31 506 LYS B N 1
ATOM 9321 C CA . LYS B 1 506 ? 6.309 22.766 24.25 1 90.31 506 LYS B CA 1
ATOM 9322 C C . LYS B 1 506 ? 6.891 21.75 23.266 1 90.31 506 LYS B C 1
ATOM 9324 O O . LYS B 1 506 ? 7.066 20.578 23.609 1 90.31 506 LYS B O 1
ATOM 9329 N N . TYR B 1 507 ? 7.133 22.219 22.125 1 93.88 507 TYR B N 1
ATOM 9330 C CA . TYR B 1 507 ? 7.738 21.359 21.125 1 93.88 507 TYR B CA 1
ATOM 9331 C C . TYR B 1 507 ? 9.148 20.938 21.547 1 93.88 507 TYR B C 1
ATOM 9333 O O . TYR B 1 507 ? 9.539 19.781 21.359 1 93.88 507 TYR B O 1
ATOM 9341 N N . LEU B 1 508 ? 9.906 21.906 21.984 1 95.88 508 LEU B N 1
ATOM 9342 C CA . LEU B 1 508 ? 11.258 21.594 22.422 1 95.88 508 LEU B CA 1
ATOM 9343 C C . LEU B 1 508 ? 11.25 20.516 23.5 1 95.88 508 LEU B C 1
ATOM 9345 O O . LEU B 1 508 ? 12.18 19.703 23.594 1 95.88 508 LEU B O 1
ATOM 9349 N N . ASN B 1 509 ? 10.18 20.516 24.219 1 93.56 509 ASN B N 1
ATOM 9350 C CA . ASN B 1 509 ? 10.07 19.547 25.297 1 93.56 509 ASN B CA 1
ATOM 9351 C C . ASN B 1 509 ? 9.625 18.172 24.781 1 93.56 509 ASN B C 1
ATOM 9353 O O . ASN B 1 509 ? 10.156 17.141 25.188 1 93.56 509 ASN B O 1
ATOM 9357 N N . ASN B 1 510 ? 8.594 18.219 23.938 1 91.62 510 ASN B N 1
ATOM 9358 C CA . ASN B 1 510 ? 8.031 17.016 23.328 1 91.62 510 ASN B CA 1
ATOM 9359 C C . ASN B 1 510 ? 7.73 17.219 21.844 1 91.62 510 ASN B C 1
ATOM 9361 O O . ASN B 1 510 ? 6.699 17.797 21.5 1 91.62 510 ASN B O 1
ATOM 9365 N N . THR B 1 511 ? 8.555 16.594 21.047 1 92.75 511 THR B N 1
ATOM 9366 C CA . THR B 1 511 ? 8.414 16.812 19.609 1 92.75 511 THR B CA 1
ATOM 9367 C C . THR B 1 511 ? 7.23 16.031 19.047 1 92.75 511 THR B C 1
ATOM 9369 O O . THR B 1 511 ? 6.648 16.422 18.031 1 92.75 511 THR B O 1
ATOM 9372 N N . ASP B 1 512 ? 6.797 14.984 19.688 1 87.38 512 ASP B N 1
ATOM 9373 C CA . ASP B 1 512 ? 5.746 14.109 19.172 1 87.38 512 ASP B CA 1
ATOM 9374 C C . ASP B 1 512 ? 4.367 14.742 19.359 1 87.38 512 ASP B C 1
ATOM 9376 O O . ASP B 1 512 ? 3.549 14.742 18.438 1 87.38 512 ASP B O 1
ATOM 9380 N N . ALA B 1 513 ? 4.191 15.203 20.594 1 86 513 ALA B N 1
ATOM 9381 C CA . ALA B 1 513 ? 2.889 15.781 20.922 1 86 513 ALA B CA 1
ATOM 9382 C C . ALA B 1 513 ? 3.041 17.016 21.781 1 86 513 ALA B C 1
ATOM 9384 O O . ALA B 1 513 ? 2.764 16.984 22.984 1 86 5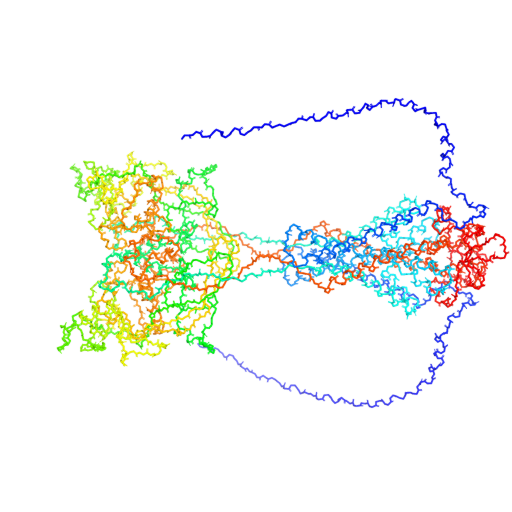13 ALA B O 1
ATOM 9385 N N . PRO B 1 514 ? 3.27 18.125 21.141 1 87.75 514 PRO B N 1
ATOM 9386 C CA . PRO B 1 514 ? 3.52 19.344 21.906 1 87.75 514 PRO B CA 1
ATOM 9387 C C . PRO B 1 514 ? 2.311 19.781 22.734 1 87.75 514 PRO B C 1
ATOM 9389 O O . PRO B 1 514 ? 2.469 20.328 23.828 1 87.75 514 PRO B O 1
ATOM 9392 N N . LEU B 1 515 ? 1.129 19.469 22.266 1 83.75 515 LEU B N 1
ATOM 9393 C CA . LEU B 1 515 ? -0.064 19.953 22.953 1 83.75 515 LEU B CA 1
ATOM 9394 C C . LEU B 1 515 ? -0.382 19.078 24.172 1 83.75 515 LEU B C 1
ATOM 9396 O O . LEU B 1 515 ? -1.229 19.438 24.984 1 83.75 515 LEU B O 1
ATOM 9400 N N . LEU B 1 516 ? 0.311 18.047 24.359 1 80.25 516 LEU B N 1
ATOM 9401 C CA . LEU B 1 516 ? 0.08 17.172 25.5 1 80.25 516 LEU B CA 1
ATOM 9402 C C . LEU B 1 516 ? 0.995 17.547 26.672 1 80.25 516 LEU B C 1
ATOM 9404 O O . LEU B 1 516 ? 0.854 17 27.766 1 80.25 516 LEU B O 1
ATOM 9408 N N . VAL B 1 517 ? 1.924 18.453 26.375 1 80.56 517 VAL B N 1
ATOM 9409 C CA . VAL B 1 517 ? 2.816 18.953 27.406 1 80.56 517 VAL B CA 1
ATOM 9410 C C . VAL B 1 517 ? 2.045 19.875 28.359 1 80.56 517 VAL B C 1
ATOM 9412 O O . VAL B 1 517 ? 1.201 20.656 27.922 1 80.56 517 VAL B O 1
ATOM 9415 N N . PRO B 1 518 ? 2.311 19.656 29.578 1 74.38 518 PRO B N 1
ATOM 9416 C CA . PRO B 1 518 ? 1.603 20.484 30.562 1 74.38 518 PRO B CA 1
ATOM 9417 C C . PRO B 1 518 ? 1.892 21.969 30.375 1 74.38 518 PRO B C 1
ATOM 9419 O O . PRO B 1 518 ? 2.975 22.344 29.922 1 74.38 518 PRO B O 1
ATOM 9422 N N . GLU B 1 519 ? 1.021 22.766 30.766 1 69.88 519 GLU B N 1
ATOM 9423 C CA . GLU B 1 519 ? 1.086 24.219 30.578 1 69.88 519 GLU B CA 1
ATOM 9424 C C . GLU B 1 519 ? 2.053 24.859 31.578 1 69.88 519 GLU B C 1
ATOM 9426 O O . GLU B 1 519 ? 2.59 25.938 31.312 1 69.88 519 GLU B O 1
ATOM 9431 N N . VAL B 1 520 ? 2.209 24.234 32.688 1 65.69 520 VAL B N 1
ATOM 9432 C CA . VAL B 1 520 ? 3.059 24.828 33.719 1 65.69 520 VAL B CA 1
ATOM 9433 C C . VAL B 1 520 ? 4.16 23.844 34.125 1 65.69 520 VAL B C 1
ATOM 9435 O O . VAL B 1 520 ? 3.986 22.625 34 1 65.69 520 VAL B O 1
ATOM 9438 N N . GLY B 1 521 ? 5.336 24.406 34.406 1 70.88 521 GLY B N 1
ATOM 9439 C CA . GLY B 1 521 ? 6.418 23.609 34.969 1 70.88 521 GLY B CA 1
ATOM 9440 C C . GLY B 1 521 ? 7.195 22.844 33.938 1 70.88 521 GLY B C 1
ATOM 9441 O O . GLY B 1 521 ? 7.578 21.688 34.156 1 70.88 521 GLY B O 1
ATOM 9442 N N . LEU B 1 522 ? 7.359 23.453 32.812 1 82.44 522 LEU B N 1
ATOM 9443 C CA . LEU B 1 522 ? 8.109 22.781 31.734 1 82.44 522 LEU B CA 1
ATOM 9444 C C . LEU B 1 522 ? 9.594 22.719 32.062 1 82.44 522 LEU B C 1
ATOM 9446 O O . LEU B 1 522 ? 10.203 23.734 32.406 1 82.44 522 LEU B O 1
ATOM 9450 N N . SER B 1 523 ? 10.125 21.547 32.094 1 86.12 523 SER B N 1
ATOM 9451 C CA . SER B 1 523 ? 11.516 21.328 32.5 1 86.12 523 SER B CA 1
ATOM 9452 C C . SER B 1 523 ? 12.398 21.109 31.266 1 86.12 523 SER B C 1
ATOM 9454 O O . SER B 1 523 ? 13 20.047 31.109 1 86.12 523 SER B O 1
ATOM 9456 N N . LEU B 1 524 ? 12.625 22.172 30.516 1 93.56 524 LEU B N 1
ATOM 9457 C CA . LEU B 1 524 ? 13.5 22.078 29.344 1 93.56 524 LEU B CA 1
ATOM 9458 C C . LEU B 1 524 ? 14.938 21.812 29.766 1 93.56 524 LEU B C 1
ATOM 9460 O O . LEU B 1 524 ? 15.695 21.172 29.016 1 93.56 524 LEU B O 1
ATOM 9464 N N . TYR B 1 525 ? 15.312 22.25 30.984 1 94.19 525 TYR B N 1
ATOM 9465 C CA . TYR B 1 525 ? 16.688 22.156 31.469 1 94.19 525 TYR B CA 1
ATOM 9466 C C . TYR B 1 525 ? 17.062 20.703 31.75 1 94.19 525 TYR B C 1
ATOM 9468 O O . TYR B 1 525 ? 18.25 20.391 31.891 1 94.19 525 TYR B O 1
ATOM 9476 N N . THR B 1 526 ? 16.109 19.812 31.781 1 93.75 526 THR B N 1
ATOM 9477 C CA . THR B 1 526 ? 16.375 18.422 32.094 1 93.75 526 THR B CA 1
ATOM 9478 C C . THR B 1 526 ? 16.703 17.641 30.828 1 93.75 526 THR B C 1
ATOM 9480 O O . THR B 1 526 ? 17.172 16.5 30.891 1 93.75 526 THR B O 1
ATOM 9483 N N . LEU B 1 527 ? 16.547 18.234 29.688 1 95.12 527 LEU B N 1
ATOM 9484 C CA . LEU B 1 527 ? 16.844 17.562 28.422 1 95.12 527 LEU B CA 1
ATOM 9485 C C . LEU B 1 527 ? 18.344 17.422 28.219 1 95.12 527 LEU B C 1
ATOM 9487 O O . LEU B 1 527 ? 19.125 18.188 28.766 1 95.12 527 LEU B O 1
ATOM 9491 N N . ASP B 1 528 ? 18.641 16.422 27.469 1 95.12 528 ASP B N 1
ATOM 9492 C CA . ASP B 1 528 ? 20.031 16.312 27.047 1 95.12 528 ASP B CA 1
ATOM 9493 C C . ASP B 1 528 ? 20.422 17.469 26.125 1 95.12 528 ASP B C 1
ATOM 9495 O O . ASP B 1 528 ? 19.625 17.875 25.25 1 95.12 528 ASP B O 1
ATOM 9499 N N . LYS B 1 529 ? 21.609 18 26.312 1 94.94 529 LYS B N 1
ATOM 9500 C CA . LYS B 1 529 ? 22.062 19.156 25.547 1 94.94 529 LYS B CA 1
ATOM 9501 C C . LYS B 1 529 ? 22.047 18.891 24.047 1 94.94 529 LYS B C 1
ATOM 9503 O O . LYS B 1 529 ? 21.734 19.766 23.25 1 94.94 529 LYS B O 1
ATOM 9508 N N . ILE B 1 530 ? 22.406 17.688 23.625 1 93.5 530 ILE B N 1
ATOM 9509 C CA . ILE B 1 530 ? 22.453 17.344 22.203 1 93.5 530 ILE B CA 1
ATOM 9510 C C . ILE B 1 530 ? 21.047 17.312 21.625 1 93.5 530 ILE B C 1
ATOM 9512 O O . ILE B 1 530 ? 20.797 17.844 20.531 1 93.5 530 ILE B O 1
ATOM 9516 N N . VAL B 1 531 ? 20.172 16.719 22.406 1 94.25 531 VAL B N 1
ATOM 9517 C CA . VAL B 1 531 ? 18.781 16.641 21.984 1 94.25 531 VAL B CA 1
ATOM 9518 C C . VAL B 1 531 ? 18.172 18.031 21.891 1 94.25 531 VAL B C 1
ATOM 9520 O O . VAL B 1 531 ? 17.469 18.359 20.938 1 94.25 531 VAL B O 1
ATOM 9523 N N . PHE B 1 532 ? 18.5 18.859 22.891 1 96.5 532 PHE B N 1
ATOM 9524 C CA . PHE B 1 532 ? 18 20.234 22.906 1 96.5 532 PHE B CA 1
ATOM 9525 C C . PHE B 1 532 ? 18.547 21.016 21.719 1 96.5 532 PHE B C 1
ATOM 9527 O O . PHE B 1 532 ? 17.828 21.766 21.062 1 96.5 532 PHE B O 1
ATOM 9534 N N . SER B 1 533 ? 19.828 20.812 21.422 1 96.38 533 SER B N 1
ATOM 9535 C CA . SER B 1 533 ? 20.453 21.5 20.297 1 96.38 533 SER B CA 1
ATOM 9536 C C . SER B 1 533 ? 19.781 21.125 18.984 1 96.38 533 SER B C 1
ATOM 9538 O O . SER B 1 533 ? 19.547 21.984 18.141 1 96.38 533 SER B O 1
ATOM 9540 N N . GLN B 1 534 ? 19.516 19.922 18.859 1 95.38 534 GLN B N 1
ATOM 9541 C CA . GLN B 1 534 ? 18.891 19.438 17.625 1 95.38 534 GLN B CA 1
ATOM 9542 C C . GLN B 1 534 ? 17.484 20.016 17.469 1 95.38 534 GLN B C 1
ATOM 9544 O O . GLN B 1 534 ? 17.109 20.469 16.391 1 95.38 534 GLN B O 1
ATOM 9549 N N . ARG B 1 535 ? 16.75 19.984 18.547 1 96.56 535 ARG B N 1
ATOM 9550 C CA . ARG B 1 535 ? 15.367 20.469 18.484 1 96.56 535 ARG B CA 1
ATOM 9551 C C . ARG B 1 535 ? 15.328 21.984 18.266 1 96.56 535 ARG B C 1
ATOM 9553 O O . ARG B 1 535 ? 14.477 22.484 17.531 1 96.56 535 ARG B O 1
ATOM 9560 N N . LEU B 1 536 ? 16.234 22.688 18.891 1 97.38 536 LEU B N 1
ATOM 9561 C CA . LEU B 1 536 ? 16.328 24.125 18.688 1 97.38 536 LEU B CA 1
ATOM 9562 C C . LEU B 1 536 ? 16.703 24.438 17.25 1 97.38 536 LEU B C 1
ATOM 9564 O O . LEU B 1 536 ? 16.156 25.375 16.641 1 97.38 536 LEU B O 1
ATOM 9568 N N . THR B 1 537 ? 17.656 23.688 16.703 1 97.5 537 THR B N 1
ATOM 9569 C CA . THR B 1 537 ? 18.047 23.828 15.305 1 97.5 537 THR B CA 1
ATOM 9570 C C . THR B 1 537 ? 16.844 23.641 14.383 1 97.5 537 THR B C 1
ATOM 9572 O O . THR B 1 537 ? 16.641 24.422 13.445 1 97.5 537 THR B O 1
ATOM 9575 N N . GLN B 1 538 ? 16.109 22.656 14.664 1 97 538 GLN B N 1
ATOM 9576 C CA . GLN B 1 538 ? 14.953 22.312 13.844 1 97 538 GLN B CA 1
ATOM 9577 C C . GLN B 1 538 ? 13.914 23.422 13.859 1 97 538 GLN B C 1
ATOM 9579 O O . GLN B 1 538 ? 13.383 23.812 12.812 1 97 538 GLN B O 1
ATOM 9584 N N . VAL B 1 539 ? 13.672 23.969 15.008 1 96.88 539 VAL B N 1
ATOM 9585 C CA . VAL B 1 539 ? 12.641 25 15.156 1 96.88 539 VAL B CA 1
ATOM 9586 C C . VAL B 1 539 ? 13.094 26.281 14.469 1 96.88 539 VAL B C 1
ATOM 9588 O O . VAL B 1 539 ? 12.312 26.922 13.758 1 96.88 539 VAL B O 1
ATOM 9591 N N . LEU B 1 540 ? 14.297 26.672 14.641 1 96.81 540 LEU B N 1
ATOM 9592 C CA . LEU B 1 540 ? 14.812 27.891 14.047 1 96.81 540 LEU B CA 1
ATOM 9593 C C . LEU B 1 540 ? 14.844 27.797 12.523 1 96.81 540 LEU B C 1
ATOM 9595 O O . LEU B 1 540 ? 14.438 28.719 11.828 1 96.81 540 LEU B O 1
ATOM 9599 N N . ASN B 1 541 ? 15.289 26.688 12.055 1 97.31 541 ASN B N 1
ATOM 9600 C CA . ASN B 1 541 ? 15.344 26.484 10.609 1 97.31 541 ASN B CA 1
ATOM 9601 C C . ASN B 1 541 ? 13.945 26.406 10 1 97.31 541 ASN B C 1
ATOM 9603 O O . ASN B 1 541 ? 13.727 26.844 8.867 1 97.31 541 ASN B O 1
ATOM 9607 N N . THR B 1 542 ? 13.031 25.766 10.727 1 97.38 542 THR B N 1
ATOM 9608 C CA . THR B 1 542 ? 11.664 25.672 10.234 1 97.38 542 THR B CA 1
ATOM 9609 C C . THR B 1 542 ? 11.055 27.062 10.047 1 97.38 542 THR B C 1
ATOM 9611 O O . THR B 1 542 ? 10.438 27.344 9.023 1 97.38 542 THR B O 1
ATOM 9614 N N . TYR B 1 543 ? 11.281 27.891 11.031 1 95.88 543 TYR B N 1
ATOM 9615 C CA . TYR B 1 543 ? 10.75 29.25 10.945 1 95.88 543 TYR B CA 1
ATOM 9616 C C . TYR B 1 543 ? 11.445 30.031 9.836 1 95.88 543 TYR B C 1
ATOM 9618 O O . TYR B 1 543 ? 10.805 30.781 9.102 1 95.88 543 TYR B O 1
ATOM 9626 N N . TYR B 1 544 ? 12.672 29.891 9.75 1 94.38 544 TYR B N 1
ATOM 9627 C CA . TYR B 1 544 ? 13.422 30.594 8.711 1 94.38 544 TYR B CA 1
ATOM 9628 C C . TYR B 1 544 ? 13.008 30.125 7.324 1 94.38 544 TYR B C 1
ATOM 9630 O O . TYR B 1 544 ? 12.789 30.953 6.43 1 94.38 544 TYR B O 1
ATOM 9638 N N . MET B 1 545 ? 12.906 28.859 7.156 1 94.19 545 MET B N 1
ATOM 9639 C CA . MET B 1 545 ? 12.492 28.297 5.875 1 94.19 545 MET B CA 1
ATOM 9640 C C . MET B 1 545 ? 11.109 28.797 5.48 1 94.19 545 MET B C 1
ATOM 9642 O O . MET B 1 545 ? 10.875 29.125 4.32 1 94.19 545 MET B O 1
ATOM 9646 N N . ALA B 1 546 ? 10.266 28.812 6.434 1 92.94 546 ALA B N 1
ATOM 9647 C CA . ALA B 1 546 ? 8.898 29.266 6.191 1 92.94 546 ALA B CA 1
ATOM 9648 C C . ALA B 1 546 ? 8.875 30.719 5.754 1 92.94 546 ALA B C 1
ATOM 9650 O O . ALA B 1 546 ? 7.973 31.141 5.027 1 92.94 546 ALA B O 1
ATOM 9651 N N . SER B 1 547 ? 9.867 31.516 6.141 1 90.56 547 SER B N 1
ATOM 9652 C CA . SER B 1 547 ? 9.883 32.938 5.879 1 90.56 547 SER B CA 1
ATOM 9653 C C . SER B 1 547 ? 10.414 33.25 4.48 1 90.56 547 SER B C 1
ATOM 9655 O O . SER B 1 547 ? 10.188 34.344 3.945 1 90.56 547 SER B O 1
ATOM 9657 N N . LEU B 1 548 ? 11.109 32.312 3.891 1 89 548 LEU B N 1
ATOM 9658 C CA . LEU B 1 548 ? 11.781 32.594 2.625 1 89 548 LEU B CA 1
ATOM 9659 C C . LEU B 1 548 ? 10.766 32.844 1.51 1 89 548 LEU B C 1
ATOM 9661 O O . LEU B 1 548 ? 10.859 33.812 0.78 1 89 548 LEU B O 1
ATOM 9665 N N . PHE B 1 549 ? 9.82 31.953 1.392 1 88.62 549 PHE B N 1
ATOM 9666 C CA . PHE B 1 549 ? 8.812 32.062 0.346 1 88.62 549 PHE B CA 1
ATOM 9667 C C . PHE B 1 549 ? 7.621 31.156 0.658 1 88.62 549 PHE B C 1
ATOM 9669 O O . PHE B 1 549 ? 7.488 30.062 0.086 1 88.62 549 PHE B O 1
ATOM 9676 N N . PRO B 1 550 ? 6.715 31.562 1.483 1 88.38 550 PRO B N 1
ATOM 9677 C CA . PRO B 1 550 ? 5.621 30.734 1.977 1 88.38 550 PRO B CA 1
ATOM 9678 C C . PRO B 1 550 ? 4.816 30.094 0.85 1 88.38 550 PRO B C 1
ATOM 9680 O O . PRO B 1 550 ? 4.504 28.891 0.914 1 88.38 550 PRO B O 1
ATOM 9683 N N . SER B 1 551 ? 4.492 30.781 -0.239 1 86.75 551 SER B N 1
ATOM 9684 C CA . SER B 1 551 ? 3.688 30.219 -1.319 1 86.75 551 SER B CA 1
ATOM 9685 C C . SER B 1 551 ? 4.434 29.094 -2.043 1 86.75 551 SER B C 1
ATOM 9687 O O . SER B 1 551 ? 3.818 28.156 -2.553 1 86.75 551 SER B O 1
ATOM 9689 N N . ALA B 1 552 ? 5.727 29.172 -2.07 1 89.44 552 ALA B N 1
ATOM 9690 C CA . ALA B 1 552 ? 6.535 28.125 -2.711 1 89.44 552 ALA B CA 1
ATOM 9691 C C . ALA B 1 552 ? 6.496 26.828 -1.913 1 89.44 552 ALA B C 1
ATOM 9693 O O . ALA B 1 552 ? 6.621 25.75 -2.48 1 89.44 552 ALA B O 1
ATOM 9694 N N . MET B 1 553 ? 6.281 26.938 -0.604 1 91.69 553 MET B N 1
ATOM 9695 C CA . MET B 1 553 ? 6.328 25.766 0.277 1 91.69 553 MET B CA 1
ATOM 9696 C C . MET B 1 553 ? 5.07 24.922 0.125 1 91.69 553 MET B C 1
ATOM 9698 O O . MET B 1 553 ? 5.062 23.734 0.491 1 91.69 553 MET B O 1
ATOM 9702 N N . VAL B 1 554 ? 4.027 25.5 -0.378 1 88.75 554 VAL B N 1
ATOM 9703 C CA . VAL B 1 554 ? 2.766 24.781 -0.438 1 88.75 554 VAL B CA 1
ATOM 9704 C C . VAL B 1 554 ? 2.434 24.438 -1.89 1 88.75 554 VAL B C 1
ATOM 9706 O O . VAL B 1 554 ? 1.263 24.391 -2.273 1 88.75 554 VAL B O 1
ATOM 9709 N N . GLY B 1 555 ? 3.438 24.328 -2.775 1 83.5 555 GLY B N 1
ATOM 9710 C CA . GLY B 1 555 ? 3.219 23.891 -4.148 1 83.5 555 GLY B CA 1
ATOM 9711 C C . GLY B 1 555 ? 3.449 25 -5.164 1 83.5 555 GLY B C 1
ATOM 9712 O O . GLY B 1 555 ? 3.182 24.828 -6.352 1 83.5 555 GLY B O 1
ATOM 9713 N N . GLY B 1 556 ? 3.938 26.047 -4.762 1 74.69 556 GLY B N 1
ATOM 9714 C CA . GLY B 1 556 ? 4.094 27.203 -5.629 1 74.69 556 GLY B CA 1
ATOM 9715 C C . GLY B 1 556 ? 5.23 27.062 -6.621 1 74.69 556 GLY B C 1
ATOM 9716 O O . GLY B 1 556 ? 5.391 27.891 -7.52 1 74.69 556 GLY B O 1
ATOM 9717 N N . LEU B 1 557 ? 5.926 26 -6.469 1 85.38 557 LEU B N 1
ATOM 9718 C CA . LEU B 1 557 ? 7.008 25.812 -7.43 1 85.38 557 LEU B CA 1
ATOM 9719 C C . LEU B 1 557 ? 6.473 25.312 -8.766 1 85.38 557 LEU B C 1
ATOM 9721 O O . LEU B 1 557 ? 7.047 25.609 -9.82 1 85.38 557 LEU B O 1
ATOM 9725 N N . ASP B 1 558 ? 5.434 24.609 -8.719 1 82.06 558 ASP B N 1
ATOM 9726 C CA . ASP B 1 558 ? 4.848 24.031 -9.93 1 82.06 558 ASP B CA 1
ATOM 9727 C C . ASP B 1 558 ? 3.75 24.938 -10.492 1 82.06 558 ASP B C 1
ATOM 9729 O O . ASP B 1 558 ? 3.373 24.812 -11.656 1 82.06 558 ASP B O 1
ATOM 9733 N N . THR B 1 559 ? 3.287 25.781 -9.625 1 81.31 559 THR B N 1
ATOM 9734 C CA . THR B 1 559 ? 2.209 26.656 -10.039 1 81.31 559 THR B CA 1
ATOM 9735 C C . THR B 1 559 ? 2.756 28.031 -10.422 1 81.31 559 THR B C 1
ATOM 9737 O O . THR B 1 559 ? 3.727 28.516 -9.828 1 81.31 559 THR B O 1
ATOM 9740 N N . LYS B 1 560 ? 2.193 28.578 -11.445 1 79.44 560 LYS B N 1
ATOM 9741 C CA . LYS B 1 560 ? 2.578 29.938 -11.828 1 7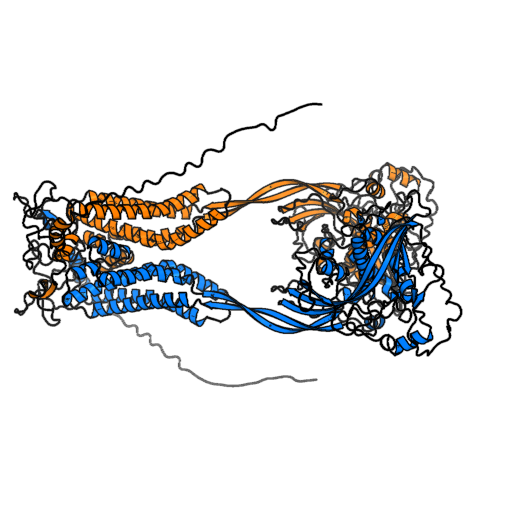9.44 560 LYS B CA 1
ATOM 9742 C C . LYS B 1 560 ? 2.084 30.953 -10.812 1 79.44 560 LYS B C 1
ATOM 9744 O O . LYS B 1 560 ? 0.877 31.094 -10.602 1 79.44 560 LYS B O 1
ATOM 9749 N N . LEU B 1 561 ? 3.035 31.562 -10.148 1 80.38 561 LEU B N 1
ATOM 9750 C CA . LEU B 1 561 ? 2.707 32.594 -9.164 1 80.38 561 LEU B CA 1
ATOM 9751 C C . LEU B 1 561 ? 2.689 33.969 -9.812 1 80.38 561 LEU B C 1
ATOM 9753 O O . LEU B 1 561 ? 3.463 34.25 -10.734 1 80.38 561 LEU B O 1
ATOM 9757 N N . PRO B 1 562 ? 1.775 34.781 -9.352 1 76.12 562 PRO B N 1
ATOM 9758 C CA . PRO B 1 562 ? 1.782 36.125 -9.875 1 76.12 562 PRO B CA 1
ATOM 9759 C C . PRO B 1 562 ? 3.109 36.844 -9.641 1 76.12 562 PRO B C 1
ATOM 9761 O O . PRO B 1 562 ? 3.738 36.656 -8.594 1 76.12 562 PRO B O 1
ATOM 9764 N N . GLU B 1 563 ? 3.428 37.656 -10.602 1 76.81 563 GLU B N 1
ATOM 9765 C CA . GLU B 1 563 ? 4.699 38.344 -10.562 1 76.81 563 GLU B CA 1
ATOM 9766 C C . GLU B 1 563 ? 4.797 39.25 -9.32 1 76.81 563 GLU B C 1
ATOM 9768 O O . GLU B 1 563 ? 5.871 39.375 -8.734 1 76.81 563 GLU B O 1
ATOM 9773 N N . TYR B 1 564 ? 3.711 39.781 -9.016 1 72.75 564 TYR B N 1
ATOM 9774 C CA . TYR B 1 564 ? 3.689 40.656 -7.848 1 72.75 564 TYR B CA 1
ATOM 9775 C C . TYR B 1 564 ? 4.082 39.875 -6.59 1 72.75 564 TYR B C 1
ATOM 9777 O O . TYR B 1 564 ? 4.816 40.406 -5.746 1 72.75 564 TYR B O 1
ATOM 9785 N N . THR B 1 565 ? 3.611 38.688 -6.477 1 73.69 565 THR B N 1
ATOM 9786 C CA . THR B 1 565 ? 3.932 37.875 -5.324 1 73.69 565 THR B CA 1
ATOM 9787 C C . THR B 1 565 ? 5.414 37.5 -5.312 1 73.69 565 THR B C 1
ATOM 9789 O O . THR B 1 565 ? 6.059 37.531 -4.262 1 73.69 565 THR B O 1
ATOM 9792 N N . ILE B 1 566 ? 5.922 37.219 -6.453 1 77.44 566 ILE B N 1
ATOM 9793 C CA . ILE B 1 566 ? 7.324 36.812 -6.559 1 77.44 566 ILE B CA 1
ATOM 9794 C C . ILE B 1 566 ? 8.219 38 -6.188 1 77.44 566 ILE B C 1
ATOM 9796 O O . ILE B 1 566 ? 9.148 37.875 -5.391 1 77.44 566 ILE B O 1
ATOM 9800 N N . ARG B 1 567 ? 7.93 39.156 -6.676 1 73.88 567 ARG B N 1
ATOM 9801 C CA . ARG B 1 567 ? 8.742 40.344 -6.453 1 73.88 567 ARG B CA 1
ATOM 9802 C C . ARG B 1 567 ? 8.68 40.781 -4.996 1 73.88 567 ARG B C 1
ATOM 9804 O O . ARG B 1 567 ? 9.625 41.375 -4.48 1 73.88 567 ARG B O 1
ATOM 9811 N N . MET B 1 568 ? 7.605 40.406 -4.438 1 69.94 568 MET B N 1
ATOM 9812 C CA . MET B 1 568 ? 7.438 40.812 -3.037 1 69.94 568 MET B CA 1
ATOM 9813 C C . MET B 1 568 ? 8.352 40 -2.135 1 69.94 568 MET B C 1
ATOM 9815 O O . MET B 1 568 ? 8.82 40.469 -1.104 1 69.94 568 MET B O 1
ATOM 9819 N N . TYR B 1 569 ? 8.641 38.875 -2.582 1 72.56 569 TYR B N 1
ATOM 9820 C CA . TYR B 1 569 ? 9.406 38 -1.688 1 72.56 569 TYR B CA 1
ATOM 9821 C C . TYR B 1 569 ? 10.883 38 -2.064 1 72.56 569 TYR B C 1
ATOM 9823 O O . TYR B 1 569 ? 11.75 37.938 -1.193 1 72.56 569 TYR B O 1
ATOM 9831 N N . THR B 1 570 ? 11.094 37.969 -3.381 1 72.44 570 THR B N 1
ATOM 9832 C CA . THR B 1 570 ? 12.516 37.875 -3.697 1 72.44 570 THR B CA 1
ATOM 9833 C C . THR B 1 570 ? 12.797 38.438 -5.086 1 72.44 570 THR B C 1
ATOM 9835 O O . THR B 1 570 ? 11.922 38.438 -5.949 1 72.44 570 THR B O 1
ATOM 9838 N N . GLU B 1 571 ? 13.914 38.969 -5.141 1 70.62 571 GLU B N 1
ATOM 9839 C CA . GLU B 1 571 ? 14.445 39.375 -6.441 1 70.62 571 GLU B CA 1
ATOM 9840 C C . GLU B 1 571 ? 15.344 38.281 -7.027 1 70.62 571 GLU B C 1
ATOM 9842 O O . GLU B 1 571 ? 15.602 38.25 -8.234 1 70.62 571 GLU B O 1
ATOM 9847 N N . ASP B 1 572 ? 15.734 37.375 -6.137 1 74.31 572 ASP B N 1
ATOM 9848 C CA . ASP B 1 572 ? 16.594 36.281 -6.543 1 74.31 572 ASP B CA 1
ATOM 9849 C C . ASP B 1 572 ? 15.797 35.156 -7.203 1 74.31 572 ASP B C 1
ATOM 9851 O O . ASP B 1 572 ? 14.594 35 -6.941 1 74.31 572 ASP B O 1
ATOM 9855 N N . PRO B 1 573 ? 16.469 34.5 -8.133 1 84.69 573 PRO B N 1
ATOM 9856 C CA . PRO B 1 573 ? 15.781 33.312 -8.633 1 84.69 573 PRO B CA 1
ATOM 9857 C C . PRO B 1 573 ? 15.5 32.281 -7.531 1 84.69 573 PRO B C 1
ATOM 9859 O O . PRO B 1 573 ? 16.438 31.781 -6.902 1 84.69 573 PRO B O 1
ATOM 9862 N N . PHE B 1 574 ? 14.266 32 -7.297 1 89.12 574 PHE B N 1
ATOM 9863 C CA . PHE B 1 574 ? 13.914 31.125 -6.184 1 89.12 574 PHE B CA 1
ATOM 9864 C C . PHE B 1 574 ? 13.852 29.672 -6.633 1 89.12 574 PHE B C 1
ATOM 9866 O O . PHE B 1 574 ? 13.672 28.766 -5.816 1 89.12 574 PHE B O 1
ATOM 9873 N N . LYS B 1 575 ? 14.062 29.438 -7.914 1 90.88 575 LYS B N 1
ATOM 9874 C CA . LYS B 1 575 ? 14.117 28.094 -8.461 1 90.88 575 LYS B CA 1
ATOM 9875 C C . LYS B 1 575 ? 15.531 27.75 -8.938 1 90.88 575 LYS B C 1
ATOM 9877 O O . LYS B 1 575 ? 16.188 28.562 -9.586 1 90.88 575 LYS B O 1
ATOM 9882 N N . ARG B 1 576 ? 16 26.609 -8.523 1 92.88 576 ARG B N 1
ATOM 9883 C CA . ARG B 1 576 ? 17.266 26.062 -9.023 1 92.88 576 ARG B CA 1
ATOM 9884 C C . ARG B 1 576 ? 17.031 24.891 -9.953 1 92.88 576 ARG B C 1
ATOM 9886 O O . ARG B 1 576 ? 16.297 23.953 -9.602 1 92.88 576 ARG B O 1
ATOM 9893 N N . ARG B 1 577 ? 17.656 24.922 -11.094 1 93.44 577 ARG B N 1
ATOM 9894 C CA . ARG B 1 577 ? 17.531 23.828 -12.055 1 93.44 577 ARG B CA 1
ATOM 9895 C C . ARG B 1 577 ? 18.531 22.719 -11.773 1 93.44 577 ARG B C 1
ATOM 9897 O O . ARG B 1 577 ? 19.719 22.984 -11.57 1 93.44 577 ARG B O 1
ATOM 9904 N N . VAL B 1 578 ? 18.062 21.562 -11.68 1 94.19 578 VAL B N 1
ATOM 9905 C CA . VAL B 1 578 ? 18.906 20.406 -11.477 1 94.19 578 VAL B CA 1
ATOM 9906 C C . VAL B 1 578 ? 18.531 19.312 -12.484 1 94.19 578 VAL B C 1
ATOM 9908 O O . VAL B 1 578 ? 17.375 19.203 -12.898 1 94.19 578 VAL B O 1
ATOM 9911 N N . MET B 1 579 ? 19.516 18.578 -12.867 1 93.94 579 MET B N 1
ATOM 9912 C CA . MET B 1 579 ? 19.266 17.469 -13.797 1 93.94 579 MET B CA 1
ATOM 9913 C C . MET B 1 579 ? 19.031 16.172 -13.039 1 93.94 579 MET B C 1
ATOM 9915 O O . MET B 1 579 ? 19.844 15.758 -12.211 1 93.94 579 MET B O 1
ATOM 9919 N N . GLY B 1 580 ? 17.859 15.555 -13.273 1 93.75 580 GLY B N 1
ATOM 9920 C CA . GLY B 1 580 ? 17.531 14.273 -12.672 1 93.75 580 GLY B CA 1
ATOM 9921 C C . GLY B 1 580 ? 17.578 13.125 -13.664 1 93.75 580 GLY B C 1
ATOM 9922 O O . GLY B 1 580 ? 17.359 13.32 -14.859 1 93.75 580 GLY B O 1
ATOM 9923 N N . THR B 1 581 ? 17.984 12 -13.195 1 93.81 581 THR B N 1
ATOM 9924 C CA . THR B 1 581 ? 17.922 10.766 -13.969 1 93.81 581 THR B CA 1
ATOM 9925 C C . THR B 1 581 ? 16.625 10 -13.68 1 93.81 581 THR B C 1
ATOM 9927 O O . THR B 1 581 ? 16.344 9.656 -12.531 1 93.81 581 THR B O 1
ATOM 9930 N N . VAL B 1 582 ? 15.82 9.758 -14.648 1 91.62 582 VAL B N 1
ATOM 9931 C CA . VAL B 1 582 ? 14.531 9.086 -14.508 1 91.62 582 VAL B CA 1
ATOM 9932 C C . VAL B 1 582 ? 14.625 7.664 -15.055 1 91.62 582 VAL B C 1
ATOM 9934 O O . VAL B 1 582 ? 15.008 7.457 -16.203 1 91.62 582 VAL B O 1
ATOM 9937 N N . THR B 1 583 ? 14.359 6.711 -14.211 1 89.25 583 THR B N 1
ATOM 9938 C CA . THR B 1 583 ? 14.266 5.309 -14.602 1 89.25 583 THR B CA 1
ATOM 9939 C C . THR B 1 583 ? 12.812 4.844 -14.625 1 89.25 583 THR B C 1
ATOM 9941 O O . THR B 1 583 ? 12.148 4.824 -13.578 1 89.25 583 THR B O 1
ATOM 9944 N N . SER B 1 584 ? 12.219 4.605 -15.625 1 86.06 584 SER B N 1
ATOM 9945 C CA . SER B 1 584 ? 10.812 4.211 -15.734 1 86.06 584 SER B CA 1
ATOM 9946 C C . SER B 1 584 ? 10.68 2.822 -16.344 1 86.06 584 SER B C 1
ATOM 9948 O O . SER B 1 584 ? 11.5 2.424 -17.188 1 86.06 584 SER B O 1
ATOM 9950 N N . LEU B 1 585 ? 9.68 2.09 -15.703 1 79.12 585 LEU B N 1
ATOM 9951 C CA . LEU B 1 585 ? 9.32 0.81 -16.297 1 79.12 585 LEU B CA 1
ATOM 9952 C C . LEU B 1 585 ? 8.555 1.016 -17.609 1 79.12 585 LEU B C 1
ATOM 9954 O O . LEU B 1 585 ? 7.484 1.624 -17.609 1 79.12 585 LEU B O 1
ATOM 9958 N N . GLU B 1 586 ? 9.102 0.72 -18.656 1 76.31 586 GLU B N 1
ATOM 9959 C CA . GLU B 1 586 ? 8.445 0.922 -19.953 1 76.31 586 GLU B CA 1
ATOM 9960 C C . GLU B 1 586 ? 7.496 -0.226 -20.281 1 76.31 586 GLU B C 1
ATOM 9962 O O . GLU B 1 586 ? 6.309 -0.005 -20.531 1 76.31 586 GLU B O 1
ATOM 9967 N N . TYR B 1 587 ? 8.039 -1.465 -20.438 1 80.25 587 TYR B N 1
ATOM 9968 C CA . TYR B 1 587 ? 7.242 -2.648 -20.75 1 80.25 587 TYR B CA 1
ATOM 9969 C C . TYR B 1 587 ? 7.852 -3.896 -20.125 1 80.25 587 TYR B C 1
ATOM 9971 O O . TYR B 1 587 ? 9.008 -3.883 -19.703 1 80.25 587 TYR B O 1
ATOM 9979 N N . HIS B 1 588 ? 6.922 -4.84 -19.859 1 87.38 588 HIS B N 1
ATOM 9980 C CA . HIS B 1 588 ? 7.43 -6.18 -19.578 1 87.38 588 HIS B CA 1
ATOM 9981 C C . HIS B 1 588 ? 7.824 -6.898 -20.859 1 87.38 588 HIS B C 1
ATOM 9983 O O . HIS B 1 588 ? 7.145 -6.773 -21.891 1 87.38 588 HIS B O 1
ATOM 9989 N N . LEU B 1 589 ? 8.945 -7.48 -20.766 1 91.5 589 LEU B N 1
ATOM 9990 C CA . LEU B 1 589 ? 9.438 -8.227 -21.922 1 91.5 589 LEU B CA 1
ATOM 9991 C C . LEU B 1 589 ? 9.344 -9.734 -21.672 1 91.5 589 LEU B C 1
ATOM 9993 O O . LEU B 1 589 ? 9.453 -10.18 -20.516 1 91.5 589 LEU B O 1
ATOM 9997 N N . TYR B 1 590 ? 9.078 -10.453 -22.797 1 93.5 590 TYR B N 1
ATOM 9998 C CA . TYR B 1 590 ? 9.195 -11.906 -22.734 1 93.5 590 TYR B CA 1
ATOM 9999 C C . TYR B 1 590 ? 10.656 -12.328 -22.641 1 93.5 590 TYR B C 1
ATOM 10001 O O . TYR B 1 590 ? 11.508 -11.844 -23.391 1 93.5 590 TYR B O 1
ATOM 10009 N N . ALA B 1 591 ? 10.898 -13.102 -21.578 1 93.44 591 ALA B N 1
ATOM 10010 C CA . ALA B 1 591 ? 12.242 -13.656 -21.438 1 93.44 591 ALA B CA 1
ATOM 10011 C C . ALA B 1 591 ? 12.211 -15.18 -21.484 1 93.44 591 ALA B C 1
ATOM 10013 O O . ALA B 1 591 ? 11.664 -15.828 -20.594 1 93.44 591 ALA B O 1
ATOM 10014 N N . THR B 1 592 ? 12.805 -15.672 -22.578 1 93.88 592 THR B N 1
ATOM 10015 C CA . THR B 1 592 ? 12.828 -17.125 -22.75 1 93.88 592 THR B CA 1
ATOM 10016 C C . THR B 1 592 ? 14.094 -17.719 -22.141 1 93.88 592 THR B C 1
ATOM 10018 O O . THR B 1 592 ? 15.164 -17.094 -22.188 1 93.88 592 THR B O 1
ATOM 10021 N N . ASN B 1 593 ? 13.93 -18.844 -21.422 1 93.81 593 ASN B N 1
ATOM 10022 C CA . ASN B 1 593 ? 15.086 -19.609 -20.969 1 93.81 593 ASN B CA 1
ATOM 10023 C C . ASN B 1 593 ? 15.648 -20.484 -22.094 1 93.81 593 ASN B C 1
ATOM 10025 O O . ASN B 1 593 ? 15.016 -21.469 -22.484 1 93.81 593 ASN B O 1
ATOM 10029 N N . PRO B 1 594 ? 16.797 -20.141 -22.547 1 93.5 594 PRO B N 1
ATOM 10030 C CA . PRO B 1 594 ? 17.312 -20.859 -23.719 1 93.5 594 PRO B CA 1
ATOM 10031 C C . PRO B 1 594 ? 17.562 -22.344 -23.438 1 93.5 594 PRO B C 1
ATOM 10033 O O . PRO B 1 594 ? 17.359 -23.172 -24.328 1 93.5 594 PRO B O 1
ATOM 10036 N N . ALA B 1 595 ? 17.922 -22.688 -22.203 1 93.5 595 ALA B N 1
ATOM 10037 C CA . ALA B 1 595 ? 18.188 -24.094 -21.875 1 93.5 595 ALA B CA 1
ATOM 10038 C C . ALA B 1 595 ? 16.906 -24.922 -21.922 1 93.5 595 ALA B C 1
ATOM 10040 O O . ALA B 1 595 ? 16.844 -25.938 -22.609 1 93.5 595 ALA B O 1
ATOM 10041 N N . TRP B 1 596 ? 15.938 -24.469 -21.328 1 93.38 596 TRP B N 1
ATOM 10042 C CA . TRP B 1 596 ? 14.672 -25.188 -21.266 1 93.38 596 TRP B CA 1
ATOM 10043 C C . TRP B 1 596 ? 13.969 -25.172 -22.625 1 93.38 596 TRP B C 1
ATOM 10045 O O . TRP B 1 596 ? 13.312 -26.141 -23.016 1 93.38 596 TRP B O 1
ATOM 10055 N N . LEU B 1 597 ? 14.133 -24.078 -23.312 1 95.44 597 LEU B N 1
ATOM 10056 C CA . LEU B 1 597 ? 13.539 -24 -24.656 1 95.44 597 LEU B CA 1
ATOM 10057 C C . LEU B 1 597 ? 14.203 -24.969 -25.609 1 95.44 597 LEU B C 1
ATOM 10059 O O . LEU B 1 597 ? 13.523 -25.625 -26.406 1 95.44 597 LEU B O 1
ATOM 10063 N N . THR B 1 598 ? 15.484 -25.078 -25.469 1 95.12 598 THR B N 1
ATOM 10064 C CA . THR B 1 598 ? 16.219 -26 -26.328 1 95.12 598 THR B CA 1
ATOM 10065 C C . THR B 1 598 ? 15.805 -27.453 -26.047 1 95.12 598 THR B C 1
ATOM 10067 O O . THR B 1 598 ? 15.57 -28.234 -26.969 1 95.12 598 THR B O 1
ATOM 10070 N N . VAL B 1 599 ? 15.727 -27.781 -24.797 1 94.81 599 VAL B N 1
ATOM 10071 C CA . VAL B 1 599 ? 15.312 -29.125 -24.406 1 94.81 599 VAL B CA 1
ATOM 10072 C C . VAL B 1 599 ? 13.906 -29.406 -24.922 1 94.81 599 VAL B C 1
ATOM 10074 O O . VAL B 1 599 ? 13.641 -30.469 -25.484 1 94.81 599 VAL B O 1
ATOM 10077 N N . PHE B 1 600 ? 13.047 -28.438 -24.797 1 95.62 600 PHE B N 1
ATOM 10078 C CA . PHE B 1 600 ? 11.664 -28.594 -25.219 1 95.62 600 PHE B CA 1
ATOM 10079 C C . PHE B 1 600 ? 11.578 -28.766 -26.734 1 95.62 600 PHE B C 1
ATOM 10081 O O . PHE B 1 600 ? 10.844 -29.625 -27.234 1 95.62 600 PHE B O 1
ATOM 10088 N N . LEU B 1 601 ? 12.344 -28.094 -27.469 1 95.56 601 LEU B N 1
ATOM 10089 C CA . LEU B 1 601 ? 12.32 -28.156 -28.922 1 95.56 601 LEU B CA 1
ATOM 10090 C C . LEU B 1 601 ? 12.977 -29.453 -29.422 1 95.56 601 LEU B C 1
ATOM 10092 O O . LEU B 1 601 ? 12.469 -30.078 -30.344 1 95.56 601 LEU B O 1
ATOM 10096 N N . ILE B 1 602 ? 14.062 -29.828 -28.734 1 95.5 602 ILE B N 1
ATOM 10097 C CA . ILE B 1 602 ? 14.742 -31.047 -29.141 1 95.5 602 ILE B CA 1
ATOM 10098 C C . ILE B 1 602 ? 13.836 -32.25 -28.875 1 95.5 602 ILE B C 1
ATOM 10100 O O . ILE B 1 602 ? 13.688 -33.125 -29.734 1 95.5 602 ILE B O 1
ATOM 10104 N N . THR B 1 603 ? 13.242 -32.25 -27.719 1 95.69 603 THR B N 1
ATOM 10105 C CA . THR B 1 603 ? 12.375 -33.375 -27.391 1 95.69 603 THR B CA 1
ATOM 10106 C C . THR B 1 603 ? 11.148 -33.375 -28.312 1 95.69 603 THR B C 1
ATOM 10108 O O . THR B 1 603 ? 10.703 -34.469 -28.734 1 95.69 603 THR B O 1
ATOM 10111 N N . SER B 1 604 ? 10.664 -32.25 -28.641 1 95.56 604 SER B N 1
ATOM 10112 C CA . SER B 1 604 ? 9.531 -32.188 -29.547 1 95.56 604 SER B CA 1
ATOM 10113 C C . SER B 1 604 ? 9.938 -32.562 -30.969 1 95.56 604 SER B C 1
ATOM 10115 O O . SER B 1 604 ? 9.172 -33.25 -31.672 1 95.56 604 SER B O 1
ATOM 10117 N N . ALA B 1 605 ? 11.094 -32.25 -31.359 1 95.5 605 ALA B N 1
ATOM 10118 C CA . ALA B 1 605 ? 11.594 -32.656 -32.656 1 95.5 605 ALA B CA 1
ATOM 10119 C C . ALA B 1 605 ? 11.812 -34.156 -32.75 1 95.5 605 ALA B C 1
ATOM 10121 O O . ALA B 1 605 ? 11.484 -34.781 -33.75 1 95.5 605 ALA B O 1
ATOM 10122 N N . ILE B 1 606 ? 12.375 -34.594 -31.656 1 95.44 606 ILE B N 1
ATOM 10123 C CA . ILE B 1 606 ? 12.586 -36.031 -31.625 1 95.44 606 ILE B CA 1
ATOM 10124 C C . ILE B 1 606 ? 11.25 -36.781 -31.719 1 95.44 606 ILE B C 1
ATOM 10126 O O . ILE B 1 606 ? 11.133 -37.781 -32.438 1 95.44 606 ILE B O 1
ATOM 10130 N N . MET B 1 607 ? 10.297 -36.219 -31.078 1 95.62 607 MET B N 1
ATOM 10131 C CA . MET B 1 607 ? 8.961 -36.812 -31.141 1 95.62 607 MET B CA 1
ATOM 10132 C C . MET B 1 607 ? 8.406 -36.719 -32.562 1 95.62 607 MET B C 1
ATOM 10134 O O . MET B 1 607 ? 7.84 -37.688 -33.062 1 95.62 607 MET B O 1
ATOM 10138 N N . LEU B 1 608 ? 8.602 -35.625 -33.219 1 95.62 608 LEU B N 1
ATOM 10139 C CA . LEU B 1 608 ? 8.133 -35.469 -34.594 1 95.62 608 LEU B CA 1
ATOM 10140 C C . LEU B 1 608 ? 8.867 -36.406 -35.531 1 95.62 608 LEU B C 1
ATOM 10142 O O . LEU B 1 608 ? 8.25 -37.062 -36.375 1 95.62 608 LEU B O 1
ATOM 10146 N N . PHE B 1 609 ? 10.133 -36.531 -35.375 1 95.62 609 PHE B N 1
ATOM 10147 C CA . PHE B 1 609 ? 10.93 -37.438 -36.219 1 95.62 609 PHE B CA 1
ATOM 10148 C C . PHE B 1 609 ? 10.539 -38.906 -36 1 95.62 609 PHE B C 1
ATOM 10150 O O . PHE B 1 609 ? 10.5 -39.688 -36.938 1 95.62 609 PHE B O 1
ATOM 10157 N N . ALA B 1 610 ? 10.281 -39.156 -34.719 1 94.88 610 ALA B N 1
ATOM 10158 C CA . ALA B 1 610 ? 9.836 -40.5 -34.406 1 94.88 610 ALA B CA 1
ATOM 10159 C C . ALA B 1 610 ? 8.492 -40.812 -35.062 1 94.88 610 ALA B C 1
ATOM 10161 O O . ALA B 1 610 ? 8.281 -41.938 -35.531 1 94.88 610 ALA B O 1
ATOM 10162 N N . ALA B 1 611 ? 7.652 -39.812 -35.125 1 94.56 611 ALA B N 1
ATOM 10163 C CA . ALA B 1 611 ? 6.355 -40 -35.75 1 94.56 611 ALA B CA 1
ATOM 10164 C C . ALA B 1 611 ? 6.516 -40.219 -37.25 1 94.56 611 ALA B C 1
ATOM 10166 O O . ALA B 1 611 ? 5.875 -41.094 -37.844 1 94.56 611 ALA B O 1
ATOM 10167 N N . ILE B 1 612 ? 7.402 -39.594 -37.875 1 94.69 612 ILE B N 1
ATOM 10168 C CA . ILE B 1 612 ? 7.664 -39.719 -39.281 1 94.69 612 ILE B CA 1
ATOM 10169 C C . ILE B 1 612 ? 8.336 -41.062 -39.562 1 94.69 612 ILE B C 1
ATOM 10171 O O . ILE B 1 612 ? 7.926 -41.781 -40.469 1 94.69 612 ILE B O 1
ATOM 10175 N N . ALA B 1 613 ? 9.305 -41.312 -38.75 1 94.38 613 ALA B N 1
ATOM 10176 C CA . ALA B 1 613 ? 10.016 -42.562 -38.938 1 94.38 613 ALA B CA 1
ATOM 10177 C C . ALA B 1 613 ? 9.07 -43.75 -38.781 1 94.38 613 ALA B C 1
ATOM 10179 O O . ALA B 1 613 ? 9.172 -44.75 -39.531 1 94.38 613 ALA B O 1
ATOM 10180 N N . SER B 1 614 ? 8.188 -43.625 -37.812 1 92.94 614 SER B N 1
ATOM 10181 C CA . SER B 1 614 ? 7.215 -44.688 -37.594 1 92.94 614 SER B CA 1
ATOM 10182 C C . SER B 1 614 ? 6.324 -44.906 -38.812 1 92.94 614 SER B C 1
ATOM 10184 O O . SER B 1 614 ? 6.07 -46.031 -39.219 1 92.94 614 SER B O 1
ATOM 10186 N N . SER B 1 615 ? 5.938 -43.844 -39.438 1 91.06 615 SER B N 1
ATOM 10187 C CA . SER B 1 615 ? 5.082 -43.906 -40.625 1 91.06 615 SER B CA 1
ATOM 10188 C C . SER B 1 615 ? 5.848 -44.438 -41.812 1 91.06 615 SER B C 1
ATOM 10190 O O . SER B 1 615 ? 5.316 -45.25 -42.594 1 91.06 615 SER B O 1
ATOM 10192 N N . LEU B 1 616 ? 7.078 -44.156 -42 1 92.62 616 LEU B N 1
ATOM 10193 C CA . LEU B 1 616 ? 7.891 -44.594 -43.125 1 92.62 616 LEU B CA 1
ATOM 10194 C C . LEU B 1 616 ? 8.227 -46.094 -43 1 92.62 616 LEU B C 1
ATOM 10196 O O . LEU B 1 616 ? 8.18 -46.812 -44 1 92.62 616 LEU B O 1
ATOM 10200 N N . LEU B 1 617 ? 8.539 -46.438 -41.781 1 92.44 617 LEU B N 1
ATOM 10201 C CA . LEU B 1 617 ? 8.844 -47.844 -41.562 1 92.44 617 LEU B CA 1
ATOM 10202 C C . LEU B 1 617 ? 7.629 -48.719 -41.875 1 92.44 617 LEU B C 1
ATOM 10204 O O . LEU B 1 617 ? 7.762 -49.781 -42.469 1 92.44 617 LEU B O 1
ATOM 10208 N N . ALA B 1 618 ? 6.465 -48.219 -41.469 1 86.88 618 ALA B N 1
ATOM 10209 C CA . ALA B 1 618 ? 5.234 -48.969 -41.75 1 86.88 618 ALA B CA 1
ATOM 10210 C C . ALA B 1 618 ? 4.98 -49.062 -43.25 1 86.88 618 ALA B C 1
ATOM 10212 O O . ALA B 1 618 ? 4.473 -50.062 -43.75 1 86.88 618 ALA B O 1
ATOM 10213 N N . PHE B 1 619 ? 5.414 -48.031 -43.969 1 85 619 PHE B N 1
ATOM 10214 C CA . PHE B 1 619 ? 5.199 -48 -45.406 1 85 619 PHE B CA 1
ATOM 10215 C C . PHE B 1 619 ? 6.172 -48.906 -46.125 1 85 619 PHE B C 1
ATOM 10217 O O . PHE B 1 619 ? 5.805 -49.531 -47.125 1 85 619 PHE B O 1
ATOM 10224 N N . PHE B 1 620 ? 7.355 -49.094 -45.594 1 88.06 620 PHE B N 1
ATOM 10225 C CA . PHE B 1 620 ? 8.383 -49.875 -46.281 1 88.06 620 PHE B CA 1
ATOM 10226 C C . PHE B 1 620 ? 8.367 -51.312 -45.844 1 88.06 620 PHE B C 1
ATOM 10228 O O . PHE B 1 620 ? 9.125 -52.156 -46.344 1 88.06 620 PHE B O 1
ATOM 10235 N N . THR B 1 621 ? 7.562 -51.625 -44.906 1 88.19 621 THR B N 1
ATOM 10236 C CA . THR B 1 621 ? 7.441 -53 -44.469 1 88.19 621 THR B CA 1
ATOM 10237 C C . THR B 1 621 ? 6.367 -53.719 -45.25 1 88.19 621 THR B C 1
ATOM 10239 O O . THR B 1 621 ? 5.258 -53.219 -45.438 1 88.19 621 THR B O 1
ATOM 10242 N N . HIS B 1 622 ? 6.715 -54.906 -45.781 1 87.44 622 HIS B N 1
ATOM 10243 C CA . HIS B 1 622 ? 5.805 -55.625 -46.656 1 87.44 622 HIS B CA 1
ATOM 10244 C C . HIS B 1 622 ? 5.148 -56.812 -45.938 1 87.44 622 HIS B C 1
ATOM 10246 O O . HIS B 1 622 ? 4.059 -57.25 -46.312 1 87.44 622 HIS B O 1
ATOM 10252 N N . ILE B 1 623 ? 5.801 -57.281 -44.906 1 88.69 623 ILE B N 1
ATOM 10253 C CA . ILE B 1 623 ? 5.254 -58.406 -44.188 1 88.69 623 ILE B CA 1
ATOM 10254 C C . ILE B 1 623 ? 4.086 -57.938 -43.312 1 88.69 623 ILE B C 1
ATOM 10256 O O . ILE B 1 623 ? 3.996 -56.781 -42.938 1 88.69 623 ILE B O 1
ATOM 10260 N N . PRO B 1 624 ? 3.148 -58.75 -43.125 1 88.5 624 PRO B N 1
ATOM 10261 C CA . PRO B 1 624 ? 2.062 -58.406 -42.219 1 88.5 624 PRO B CA 1
ATOM 10262 C C . PRO B 1 624 ? 2.533 -58.219 -40.781 1 88.5 624 PRO B C 1
ATOM 10264 O O . PRO B 1 624 ? 3.533 -58.844 -40.375 1 88.5 624 PRO B O 1
ATOM 10267 N N . ASP B 1 625 ? 1.839 -57.438 -40.094 1 87.69 625 ASP B N 1
ATOM 10268 C CA . ASP B 1 625 ? 2.143 -57.219 -38.688 1 87.69 625 ASP B CA 1
ATOM 10269 C C . ASP B 1 625 ? 1.591 -58.344 -37.844 1 87.69 625 ASP B C 1
ATOM 10271 O O . ASP B 1 625 ? 0.382 -58.438 -37.625 1 87.69 625 ASP B O 1
ATOM 10275 N N . VAL B 1 626 ? 2.453 -59.156 -37.312 1 90.81 626 VAL B N 1
ATOM 10276 C CA . VAL B 1 626 ? 2.006 -60.344 -36.562 1 90.81 626 VAL B CA 1
ATOM 10277 C C . VAL B 1 626 ? 2.52 -60.281 -35.125 1 90.81 626 VAL B C 1
ATOM 10279 O O . VAL B 1 626 ? 2.18 -61.125 -34.312 1 90.81 626 VAL B O 1
ATOM 10282 N N . LEU B 1 627 ? 3.242 -59.25 -34.844 1 90.31 627 LEU B N 1
ATOM 10283 C CA . LEU B 1 627 ? 3.893 -59.188 -33.531 1 90.31 627 LEU B CA 1
ATOM 10284 C C . LEU B 1 627 ? 2.947 -58.625 -32.469 1 90.31 627 LEU B C 1
ATOM 10286 O O . LEU B 1 627 ? 2.246 -57.656 -32.719 1 90.31 627 LEU B O 1
ATOM 10290 N N . GLY B 1 628 ? 2.967 -59.312 -31.359 1 85.44 628 GLY B N 1
ATOM 10291 C CA . GLY B 1 628 ? 2.285 -58.781 -30.188 1 85.44 628 GLY B CA 1
ATOM 10292 C C . GLY B 1 628 ? 0.804 -59.125 -30.156 1 85.44 628 GLY B C 1
ATOM 10293 O O . GLY B 1 628 ? 0.068 -58.625 -29.297 1 85.44 628 GLY B O 1
ATOM 10294 N N . TYR B 1 629 ? 0.339 -59.906 -31.094 1 89.88 629 TYR B N 1
ATOM 10295 C CA . TYR B 1 629 ? -1.072 -60.281 -31.156 1 89.88 629 TYR B CA 1
ATOM 10296 C C . TYR B 1 629 ? -1.276 -61.719 -30.703 1 89.88 629 TYR B C 1
ATOM 10298 O O . TYR B 1 629 ? -0.431 -62.562 -30.969 1 89.88 629 TYR B O 1
ATOM 10306 N N . ALA B 1 630 ? -2.336 -61.938 -30.062 1 90.75 630 ALA B N 1
ATOM 10307 C CA . ALA B 1 630 ? -2.658 -63.312 -29.641 1 90.75 630 ALA B CA 1
ATOM 10308 C C . ALA B 1 630 ? -3.023 -64.188 -30.828 1 90.75 630 ALA B C 1
ATOM 10310 O O . ALA B 1 630 ? -2.719 -65.375 -30.844 1 90.75 630 ALA B O 1
ATOM 10311 N N . SER B 1 631 ? -3.566 -63.562 -31.828 1 89.81 631 SER B N 1
ATOM 10312 C CA . SER B 1 631 ? -3.988 -64.312 -33 1 89.81 631 SER B CA 1
ATOM 10313 C C . SER B 1 631 ? -2.789 -64.875 -33.75 1 89.81 631 SER B C 1
ATOM 10315 O O . SER B 1 631 ? -2.92 -65.875 -34.5 1 89.81 631 SER B O 1
ATOM 10317 N N . SER B 1 632 ? -1.648 -64.312 -33.5 1 90.19 632 SER B N 1
ATOM 10318 C CA . SER B 1 632 ? -0.45 -64.812 -34.188 1 90.19 632 SER B CA 1
ATOM 10319 C C . SER B 1 632 ? -0.001 -66.125 -33.656 1 90.19 632 SER B C 1
ATOM 10321 O O . SER B 1 632 ? 0.739 -66.875 -34.344 1 90.19 632 SER B O 1
ATOM 10323 N N . LEU B 1 633 ? -0.505 -66.562 -32.562 1 90.25 633 LEU B N 1
ATOM 10324 C CA . LEU B 1 633 ? -0.168 -67.875 -32.031 1 90.25 633 LEU B CA 1
ATOM 10325 C C . LEU B 1 633 ? -0.909 -68.938 -32.781 1 90.25 633 LEU B C 1
ATOM 10327 O O . LEU B 1 633 ? -0.548 -70.125 -32.656 1 90.25 633 LEU B O 1
ATOM 10331 N N . THR B 1 634 ? -1.922 -68.562 -33.531 1 89.25 634 THR B N 1
ATOM 10332 C CA . THR B 1 634 ? -2.67 -69.562 -34.312 1 89.25 634 THR B CA 1
ATOM 10333 C C . THR B 1 634 ? -1.989 -69.812 -35.656 1 89.25 634 THR B C 1
ATOM 10335 O O . THR B 1 634 ? -2.291 -70.75 -36.344 1 89.25 634 THR B O 1
ATOM 10338 N N . ARG B 1 635 ? -1.014 -68.938 -35.75 1 86.38 635 ARG B N 1
ATOM 10339 C CA . ARG B 1 635 ? -0.292 -69 -37 1 86.38 635 ARG B CA 1
ATOM 10340 C C . ARG B 1 635 ? 0.737 -70.125 -36.938 1 86.38 635 ARG B C 1
ATOM 10342 O O . ARG B 1 635 ? 1.452 -70.312 -35.969 1 86.38 635 ARG B O 1
ATOM 10349 N N . ASP B 1 636 ? 0.866 -71 -37.781 1 82.75 636 ASP B N 1
ATOM 10350 C CA . ASP B 1 636 ? 1.886 -72.062 -37.938 1 82.75 636 ASP B CA 1
ATOM 10351 C C . ASP B 1 636 ? 1.732 -73.125 -36.844 1 82.75 636 ASP B C 1
ATOM 10353 O O . ASP B 1 636 ? 2.686 -73.812 -36.531 1 82.75 636 ASP B O 1
ATOM 10357 N N . SER B 1 637 ? 0.595 -72.938 -36.156 1 86.19 637 SER B N 1
ATOM 10358 C CA . SER B 1 637 ? 0.375 -73.938 -35.094 1 86.19 637 SER B CA 1
ATOM 10359 C C . SER B 1 637 ? -0.117 -75.25 -35.594 1 86.19 637 SER B C 1
ATOM 10361 O O . SER B 1 637 ? -0.924 -75.312 -36.531 1 86.19 637 SER B O 1
ATOM 10363 N N . VAL B 1 638 ? 0.376 -76.312 -35.031 1 83.19 638 VAL B N 1
ATOM 10364 C CA . VAL B 1 638 ? -0.004 -77.688 -35.406 1 83.19 638 VAL B CA 1
ATOM 10365 C C . VAL B 1 638 ? -1.411 -78 -34.906 1 83.19 638 VAL B C 1
ATOM 10367 O O . VAL B 1 638 ? -2.088 -78.875 -35.438 1 83.19 638 VAL B O 1
ATOM 10370 N N . HIS B 1 639 ? -1.886 -77.188 -34.094 1 84.44 639 HIS B N 1
ATOM 10371 C CA . HIS B 1 639 ? -3.133 -77.5 -33.406 1 84.44 639 HIS B CA 1
ATOM 10372 C C . HIS B 1 639 ? -4.301 -76.688 -34 1 84.44 639 HIS B C 1
ATOM 10374 O O . HIS B 1 639 ? -5.422 -76.75 -33.5 1 84.44 639 HIS B O 1
ATOM 10380 N N . PHE B 1 640 ? -4.051 -75.938 -35 1 85.44 640 PHE B N 1
ATOM 10381 C CA . PHE B 1 640 ? -5.117 -75.188 -35.656 1 85.44 640 PHE B CA 1
ATOM 10382 C C . PHE B 1 640 ? -5.234 -75.625 -37.125 1 85.44 640 PHE B C 1
ATOM 10384 O O . PHE B 1 640 ? -4.223 -75.75 -37.812 1 85.44 640 PHE B O 1
ATOM 10391 N N . SER B 1 641 ? -6.418 -76 -37.562 1 74.5 641 SER B N 1
ATOM 10392 C CA . SER B 1 641 ? -6.668 -76.5 -38.906 1 74.5 641 SER B CA 1
ATOM 10393 C C . SER B 1 641 ? -6.348 -75.438 -39.969 1 74.5 641 SER B C 1
ATOM 10395 O O . SER B 1 641 ? -5.93 -75.75 -41.094 1 74.5 641 SER B O 1
ATOM 10397 N N . HIS B 1 642 ? -6.535 -74.25 -39.656 1 68.56 642 HIS B N 1
ATOM 10398 C CA . HIS B 1 642 ? -6.359 -73.188 -40.625 1 68.56 642 HIS B CA 1
ATOM 10399 C C . HIS B 1 642 ? -4.941 -72.625 -40.594 1 68.56 642 HIS B C 1
ATOM 10401 O O . HIS B 1 642 ? -4.695 -71.5 -41.062 1 68.56 642 HIS B O 1
ATOM 10407 N N . SER B 1 643 ? -3.98 -73.438 -40.156 1 65.88 643 SER B N 1
ATOM 10408 C CA . SER B 1 643 ? -2.625 -72.938 -39.938 1 65.88 643 SER B CA 1
ATOM 10409 C C . SER B 1 643 ? -1.909 -72.688 -41.25 1 65.88 643 SER B C 1
ATOM 10411 O O . SER B 1 643 ? -1.098 -71.75 -41.375 1 65.88 643 SER B O 1
ATOM 10413 N N . ALA B 1 644 ? -2.332 -73.375 -42.188 1 67.69 644 ALA B N 1
ATOM 10414 C CA . ALA B 1 644 ? -1.604 -73.25 -43.438 1 67.69 644 ALA B CA 1
ATOM 10415 C C . ALA B 1 644 ? -2.264 -72.25 -44.375 1 67.69 644 ALA B C 1
ATOM 10417 O O . ALA B 1 644 ? -1.717 -71.938 -45.438 1 67.69 644 ALA B O 1
ATOM 10418 N N . GLU B 1 645 ? -3.369 -71.688 -43.875 1 78.69 645 GLU B N 1
ATOM 10419 C CA . GLU B 1 645 ? -4.098 -70.75 -44.688 1 78.69 645 GLU B CA 1
ATOM 10420 C C . GLU B 1 645 ? -4.035 -69.312 -44.094 1 78.69 645 GLU B C 1
ATOM 10422 O O . GLU B 1 645 ? -3.844 -69.188 -42.875 1 78.69 645 GLU B O 1
ATOM 10427 N N . GLY B 1 646 ? -3.969 -68.312 -44.906 1 82.75 646 GLY B N 1
ATOM 10428 C CA . GLY B 1 646 ? -4.027 -66.938 -44.469 1 82.75 646 GLY B CA 1
ATOM 10429 C C . GLY B 1 646 ? -2.703 -66.438 -43.938 1 82.75 646 GLY B C 1
ATOM 10430 O O . GLY B 1 646 ? -2.662 -65.75 -42.938 1 82.75 646 GLY B O 1
ATOM 10431 N N . SER B 1 647 ? -1.615 -66.812 -44.469 1 86.31 647 SER B N 1
ATOM 10432 C CA . SER B 1 647 ? -0.288 -66.375 -44 1 86.31 647 SER B CA 1
ATOM 10433 C C . SER B 1 647 ? -0.051 -64.938 -44.25 1 86.31 647 SER B C 1
ATOM 10435 O O . SER B 1 647 ? 0.823 -64.312 -43.625 1 86.31 647 SER B O 1
ATOM 10437 N N . VAL B 1 648 ? -0.889 -64.25 -45.062 1 87.31 648 VAL B N 1
ATOM 10438 C CA . VAL B 1 648 ? -0.697 -62.875 -45.438 1 87.31 648 VAL B CA 1
ATOM 10439 C C . VAL B 1 648 ? -1.521 -61.969 -44.5 1 87.31 648 VAL B C 1
ATOM 10441 O O . VAL B 1 648 ? -1.349 -60.75 -44.5 1 87.31 648 VAL B O 1
ATOM 10444 N N . LEU B 1 649 ? -2.309 -62.531 -43.656 1 86.38 649 LEU B N 1
ATOM 10445 C CA . LEU B 1 649 ? -3.191 -61.75 -42.781 1 86.38 649 LEU B CA 1
ATOM 10446 C C . LEU B 1 649 ? -2.42 -61.156 -41.625 1 86.38 649 LEU B C 1
ATOM 10448 O O . LEU B 1 649 ? -1.592 -61.812 -41 1 86.38 649 LEU B O 1
ATOM 10452 N N . ASP B 1 650 ? -2.713 -59.875 -41.406 1 87.94 650 ASP B N 1
ATOM 10453 C CA . ASP B 1 650 ? -2.166 -59.219 -40.219 1 87.94 650 ASP B CA 1
ATOM 10454 C C . ASP B 1 650 ? -2.775 -59.781 -38.938 1 87.94 650 ASP B C 1
ATOM 10456 O O . ASP B 1 650 ? -3.85 -60.406 -38.969 1 87.94 650 ASP B O 1
ATOM 10460 N N . GLY B 1 651 ? -1.949 -59.656 -37.906 1 85.06 651 GLY B N 1
ATOM 10461 C CA . GLY B 1 651 ? -2.439 -60.125 -36.625 1 85.06 651 GLY B CA 1
ATOM 10462 C C . GLY B 1 651 ? -3.805 -59.594 -36.25 1 85.06 651 GLY B C 1
ATOM 10463 O O . GLY B 1 651 ? -4.652 -60.312 -35.719 1 85.06 651 GLY B O 1
ATOM 10464 N N . LEU B 1 652 ? -4.035 -58.438 -36.562 1 84.31 652 LEU B N 1
ATOM 10465 C CA . LEU B 1 652 ? -5.293 -57.781 -36.219 1 84.31 652 LEU B CA 1
ATOM 10466 C C . LEU B 1 652 ? -6.43 -58.281 -37.094 1 84.31 652 LEU B C 1
ATOM 10468 O O . LEU B 1 652 ? -7.539 -58.531 -36.625 1 84.31 652 LEU B O 1
ATOM 10472 N N . VAL B 1 653 ? -6.227 -58.375 -38.375 1 83.62 653 VAL B N 1
ATOM 10473 C CA . VAL B 1 653 ? -7.242 -58.875 -39.281 1 83.62 653 VAL B CA 1
ATOM 10474 C C . VAL B 1 653 ? -7.566 -60.344 -38.969 1 83.62 653 VAL B C 1
ATOM 10476 O O . VAL B 1 653 ? -8.727 -60.75 -39 1 83.62 653 VAL B O 1
ATOM 10479 N N . ARG B 1 654 ? -6.531 -61 -38.656 1 88.12 654 ARG B N 1
ATOM 10480 C CA . ARG B 1 654 ? -6.73 -62.406 -38.25 1 88.12 654 ARG B CA 1
ATOM 10481 C C . ARG B 1 654 ? -7.57 -62.5 -36.969 1 88.12 654 ARG B C 1
ATOM 10483 O O . ARG B 1 654 ? -8.438 -63.344 -36.875 1 88.12 654 ARG B O 1
ATOM 10490 N N . SER B 1 655 ? -7.301 -61.625 -36.094 1 88.06 655 SER B N 1
ATOM 10491 C CA . SER B 1 655 ? -8.07 -61.594 -34.875 1 88.06 655 SER B CA 1
ATOM 10492 C C . SER B 1 655 ? -9.531 -61.25 -35.125 1 88.06 655 SER B C 1
ATOM 10494 O O . SER B 1 655 ? -10.43 -61.781 -34.469 1 88.06 655 SER B O 1
ATOM 10496 N N . ARG B 1 656 ? -9.797 -60.375 -36.031 1 86.38 656 ARG B N 1
ATOM 10497 C CA . ARG B 1 656 ? -11.164 -59.969 -36.375 1 86.38 656 ARG B CA 1
ATOM 10498 C C . ARG B 1 656 ? -11.922 -61.156 -37 1 86.38 656 ARG B C 1
ATOM 10500 O O . ARG B 1 656 ? -13.109 -61.344 -36.688 1 86.38 656 ARG B O 1
ATOM 10507 N N . ARG B 1 657 ? -11.242 -61.938 -37.75 1 86.81 657 ARG B N 1
ATOM 10508 C CA . ARG B 1 657 ? -11.883 -63.031 -38.469 1 86.81 657 ARG B CA 1
ATOM 10509 C C . ARG B 1 657 ? -12.109 -64.25 -37.531 1 86.81 657 ARG B C 1
ATOM 10511 O O . ARG B 1 657 ? -13.078 -65 -37.688 1 86.81 657 ARG B O 1
ATOM 10518 N N . LEU B 1 658 ? -11.195 -64.312 -36.594 1 89.25 658 LEU B N 1
ATOM 10519 C CA . LEU B 1 658 ? -11.305 -65.438 -35.656 1 89.25 658 LEU B CA 1
ATOM 10520 C C . LEU B 1 658 ? -11.844 -64.938 -34.312 1 89.25 658 LEU B C 1
ATOM 10522 O O . LEU B 1 658 ? -11.609 -65.562 -33.281 1 89.25 658 LEU B O 1
ATOM 10526 N N . LYS B 1 659 ? -12.531 -63.906 -34.281 1 88.31 659 LYS B N 1
ATOM 10527 C CA . LYS B 1 659 ? -12.906 -63.219 -33.031 1 88.31 659 LYS B CA 1
ATOM 10528 C C . LYS B 1 659 ? -13.789 -64.125 -32.156 1 88.31 659 LYS B C 1
ATOM 10530 O O . LYS B 1 659 ? -13.711 -64.062 -30.938 1 88.31 659 LYS B O 1
ATOM 10535 N N . ASP B 1 660 ? -14.578 -65 -32.688 1 88.12 660 ASP B N 1
ATOM 10536 C CA . ASP B 1 660 ? -15.562 -65.75 -31.922 1 88.12 660 ASP B CA 1
ATOM 10537 C C . ASP B 1 660 ? -15.023 -67.125 -31.547 1 88.12 660 ASP B C 1
ATOM 10539 O O . ASP B 1 660 ? -15.664 -67.875 -30.797 1 88.12 660 ASP B O 1
ATOM 10543 N N . LYS B 1 661 ? -13.852 -67.438 -32.062 1 91.19 661 LYS B N 1
ATOM 10544 C CA . LYS B 1 661 ? -13.25 -68.75 -31.703 1 91.19 661 LY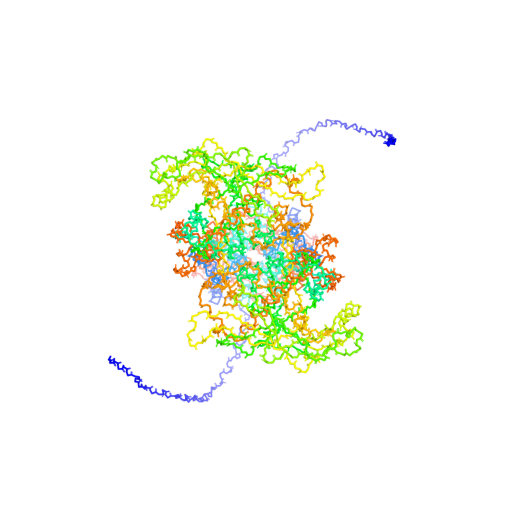S B CA 1
ATOM 10545 C C . LYS B 1 661 ? -12.734 -68.75 -30.281 1 91.19 661 LYS B C 1
ATOM 10547 O O . LYS B 1 661 ? -12.039 -67.812 -29.859 1 91.19 661 LYS B O 1
ATOM 10552 N N . ARG B 1 662 ? -13.102 -69.75 -29.562 1 94.62 662 ARG B N 1
ATOM 10553 C CA . ARG B 1 662 ? -12.648 -69.875 -28.172 1 94.62 662 ARG B CA 1
ATOM 10554 C C . ARG B 1 662 ? -11.328 -70.625 -28.094 1 94.62 662 ARG B C 1
ATOM 10556 O O . ARG B 1 662 ? -11.18 -71.688 -28.672 1 94.62 662 ARG B O 1
ATOM 10563 N N . VAL B 1 663 ? -10.367 -70 -27.422 1 93.56 663 VAL B N 1
ATOM 10564 C CA . VAL B 1 663 ? -9.023 -70.562 -27.375 1 93.56 663 VAL B CA 1
ATOM 10565 C C . VAL B 1 663 ? -8.602 -70.75 -25.922 1 93.56 663 VAL B C 1
ATOM 10567 O O . VAL B 1 663 ? -9.172 -70.125 -25.016 1 93.56 663 VAL B O 1
ATOM 10570 N N . ARG B 1 664 ? -7.688 -71.625 -25.688 1 94.12 664 ARG B N 1
ATOM 10571 C CA . ARG B 1 664 ? -7.117 -71.875 -24.375 1 94.12 664 ARG B CA 1
ATOM 10572 C C . ARG B 1 664 ? -5.691 -72.375 -24.484 1 94.12 664 ARG B C 1
ATOM 10574 O O . ARG B 1 664 ? -5.328 -73 -25.484 1 94.12 664 ARG B O 1
ATOM 10581 N N . LEU B 1 665 ? -4.84 -71.938 -23.562 1 93.56 665 LEU B N 1
ATOM 10582 C CA . LEU B 1 665 ? -3.561 -72.562 -23.375 1 93.56 665 LEU B CA 1
ATOM 10583 C C . LEU B 1 665 ? -3.691 -73.75 -22.375 1 93.56 665 LEU B C 1
ATOM 10585 O O . LEU B 1 665 ? -3.746 -73.5 -21.156 1 93.56 665 LEU B O 1
ATOM 10589 N N . GLY B 1 666 ? -3.809 -74.875 -22.953 1 91.19 666 GLY B N 1
ATOM 10590 C CA . GLY B 1 666 ? -4.07 -76.062 -22.125 1 91.19 666 GLY B CA 1
ATOM 10591 C C . GLY B 1 666 ? -3.324 -77.312 -22.578 1 91.19 666 GLY B C 1
ATOM 10592 O O . GLY B 1 666 ? -2.416 -77.188 -23.406 1 91.19 666 GLY B O 1
ATOM 10593 N N . ASP B 1 667 ? -3.646 -78.375 -21.906 1 92.12 667 ASP B N 1
ATOM 10594 C CA . ASP B 1 667 ? -3.004 -79.625 -22.172 1 92.12 667 ASP B CA 1
ATOM 10595 C C . ASP B 1 667 ? -3.66 -80.375 -23.359 1 92.12 667 ASP B C 1
ATOM 10597 O O . ASP B 1 667 ? -4.797 -80.812 -23.25 1 92.12 667 ASP B O 1
ATOM 10601 N N . VAL B 1 668 ? -2.926 -80.438 -24.5 1 91.06 668 VAL B N 1
ATOM 10602 C CA . VAL B 1 668 ? -3.445 -81.062 -25.703 1 91.06 668 VAL B CA 1
ATOM 10603 C C . VAL B 1 668 ? -3.287 -82.625 -25.594 1 91.06 668 VAL B C 1
ATOM 10605 O O . VAL B 1 668 ? -3.957 -83.375 -26.297 1 91.06 668 VAL B O 1
ATOM 10608 N N . GLN B 1 669 ? -2.4 -83.062 -24.703 1 90.31 669 GLN B N 1
ATOM 10609 C CA . GLN B 1 669 ? -2.209 -84.438 -24.422 1 90.31 669 GLN B CA 1
ATOM 10610 C C . GLN B 1 669 ? -2.697 -84.812 -23.031 1 90.31 669 GLN B C 1
ATOM 10612 O O . GLN B 1 669 ? -1.924 -85.312 -22.203 1 90.31 669 GLN B O 1
ATOM 10617 N N . SER B 1 670 ? -3.955 -84.688 -22.844 1 87.06 670 SER B N 1
ATOM 10618 C CA . SER B 1 670 ? -4.52 -84.875 -21.516 1 87.06 670 SER B CA 1
ATOM 10619 C C . SER B 1 670 ? -4.578 -86.312 -21.094 1 87.06 670 SER B C 1
ATOM 10621 O O . SER B 1 670 ? -4.555 -86.625 -19.906 1 87.06 670 SER B O 1
ATOM 10623 N N . THR B 1 671 ? -4.547 -87.125 -22.062 1 86.38 671 THR B N 1
ATOM 10624 C CA . THR B 1 671 ? -4.719 -88.562 -21.766 1 86.38 671 THR B CA 1
ATOM 10625 C C . THR B 1 671 ? -3.377 -89.25 -21.469 1 86.38 671 THR B C 1
ATOM 10627 O O . THR B 1 671 ? -3.33 -90.312 -20.922 1 86.38 671 THR B O 1
ATOM 10630 N N . GLU B 1 672 ? -2.35 -88.562 -21.75 1 88.69 672 GLU B N 1
ATOM 10631 C CA . GLU B 1 672 ? -1.018 -89.125 -21.516 1 88.69 672 GLU B CA 1
ATOM 10632 C C . GLU B 1 672 ? -0.5 -88.75 -20.141 1 88.69 672 GLU B C 1
ATOM 10634 O O . GLU B 1 672 ? -1.043 -87.812 -19.5 1 88.69 672 GLU B O 1
ATOM 10639 N N . ARG B 1 673 ? 0.479 -89.5 -19.609 1 87.38 673 ARG B N 1
ATOM 10640 C CA . ARG B 1 673 ? 1.07 -89.188 -18.297 1 87.38 673 ARG B CA 1
ATOM 10641 C C . ARG B 1 673 ? 1.819 -87.875 -18.312 1 87.38 673 ARG B C 1
ATOM 10643 O O . ARG B 1 673 ? 1.747 -87.062 -17.359 1 87.38 673 ARG B O 1
ATOM 10650 N N . VAL B 1 674 ? 2.516 -87.688 -19.375 1 89.25 674 VAL B N 1
ATOM 10651 C CA . VAL B 1 674 ? 3.201 -86.438 -19.562 1 89.25 674 VAL B CA 1
ATOM 10652 C C . VAL B 1 674 ? 2.404 -85.5 -20.516 1 89.25 674 VAL B C 1
ATOM 10654 O O . VAL B 1 674 ? 2.064 -85.938 -21.625 1 89.25 674 VAL B O 1
ATOM 10657 N N . GLY B 1 675 ? 1.98 -84.375 -20 1 88.81 675 GLY B N 1
ATOM 10658 C CA . GLY B 1 675 ? 1.157 -83.5 -20.797 1 88.81 675 GLY B CA 1
ATOM 10659 C C . GLY B 1 675 ? 1.97 -82.562 -21.688 1 88.81 675 GLY B C 1
ATOM 10660 O O . GLY B 1 675 ? 3.199 -82.562 -21.609 1 88.81 675 GLY B O 1
ATOM 10661 N N . LEU B 1 676 ? 1.314 -81.938 -22.625 1 89.56 676 LEU B N 1
ATOM 10662 C CA . LEU B 1 676 ? 1.879 -80.875 -23.5 1 89.56 676 LEU B CA 1
ATOM 10663 C C . LEU B 1 676 ? 0.994 -79.688 -23.531 1 89.56 676 LEU B C 1
ATOM 10665 O O . LEU B 1 676 ? -0.175 -79.75 -23.922 1 89.56 676 LEU B O 1
ATOM 10669 N N . LEU B 1 677 ? 1.585 -78.562 -23.016 1 91.5 677 LEU B N 1
ATOM 10670 C CA . LEU B 1 677 ? 0.841 -77.312 -23.047 1 91.5 677 LEU B CA 1
ATOM 10671 C C . LEU B 1 677 ? 0.954 -76.625 -24.406 1 91.5 677 LEU B C 1
ATOM 10673 O O . LEU B 1 677 ? 2.059 -76.438 -24.922 1 91.5 677 LEU B O 1
ATOM 10677 N N . ALA B 1 678 ? -0.183 -76.312 -25.016 1 91.19 678 ALA B N 1
ATOM 10678 C CA . ALA B 1 678 ? -0.187 -75.688 -26.328 1 91.19 678 ALA B CA 1
ATOM 10679 C C . ALA B 1 678 ? -1.382 -74.75 -26.469 1 91.19 678 ALA B C 1
ATOM 10681 O O . ALA B 1 678 ? -2.373 -74.875 -25.75 1 91.19 678 ALA B O 1
ATOM 10682 N N . PHE B 1 679 ? -1.179 -73.688 -27.234 1 91.94 679 PHE B N 1
ATOM 10683 C CA . PHE B 1 679 ? -2.264 -72.812 -27.609 1 91.94 679 PHE B CA 1
ATOM 10684 C C . PHE B 1 679 ? -3.191 -73.438 -28.609 1 91.94 679 PHE B C 1
ATOM 10686 O O . PHE B 1 679 ? -2.77 -73.812 -29.719 1 91.94 679 PHE B O 1
ATOM 10693 N N . SER B 1 680 ? -4.367 -73.875 -28.203 1 92.5 680 SER B N 1
ATOM 10694 C CA . SER B 1 680 ? -5.285 -74.625 -29.062 1 92.5 680 SER B CA 1
ATOM 10695 C C . SER B 1 680 ? -6.73 -74.188 -28.828 1 92.5 680 SER B C 1
ATOM 10697 O O . SER B 1 680 ? -6.996 -73.312 -28 1 92.5 680 SER B O 1
ATOM 10699 N N . GLU B 1 681 ? -7.621 -74.625 -29.688 1 92.38 681 GLU B N 1
ATOM 10700 C CA . GLU B 1 681 ? -9.047 -74.438 -29.469 1 92.38 681 GLU B CA 1
ATOM 10701 C C . GLU B 1 681 ? -9.508 -75 -28.156 1 92.38 681 GLU B C 1
ATOM 10703 O O . GLU B 1 681 ? -8.992 -76.062 -27.719 1 92.38 681 GLU B O 1
ATOM 10708 N N . MET B 1 682 ? -10.398 -74.375 -27.547 1 91.62 682 MET B N 1
ATOM 10709 C CA . MET B 1 682 ? -10.828 -74.75 -26.188 1 91.62 682 MET B CA 1
ATOM 10710 C C . MET B 1 682 ? -11.25 -76.188 -26.109 1 91.62 682 MET B C 1
ATOM 10712 O O . MET B 1 682 ? -10.969 -76.875 -25.109 1 91.62 682 MET B O 1
ATOM 10716 N N . ASP B 1 683 ? -11.836 -76.688 -27.141 1 87.75 683 ASP B N 1
ATOM 10717 C CA . ASP B 1 683 ? -12.391 -78 -27.109 1 87.75 683 ASP B CA 1
ATOM 10718 C C . ASP B 1 683 ? -11.297 -79.062 -27.312 1 87.75 683 ASP B C 1
ATOM 10720 O O . ASP B 1 683 ? -11.461 -80.25 -26.922 1 87.75 683 ASP B O 1
ATOM 10724 N N . SER B 1 684 ? -10.125 -78.688 -27.797 1 89.38 684 SER B N 1
ATOM 10725 C CA . SER B 1 684 ? -9.062 -79.688 -28.109 1 89.38 684 SER B CA 1
ATOM 10726 C C . SER B 1 684 ? -8.031 -79.75 -26.984 1 89.38 684 SER B C 1
ATOM 10728 O O . SER B 1 684 ? -7.133 -80.562 -27.016 1 89.38 684 SER B O 1
ATOM 10730 N N . ALA B 1 685 ? -8.141 -78.875 -25.969 1 92.19 685 ALA B N 1
ATOM 10731 C CA . ALA B 1 685 ? -7.156 -78.875 -24.891 1 92.19 685 ALA B CA 1
ATOM 10732 C C . ALA B 1 685 ? -7.84 -78.812 -23.531 1 92.19 685 ALA B C 1
ATOM 10734 O O . ALA B 1 685 ? -8.82 -78.125 -23.344 1 92.19 685 ALA B O 1
ATOM 10735 N N . ALA B 1 686 ? -7.352 -79.625 -22.625 1 91.75 686 ALA B N 1
ATOM 10736 C CA . ALA B 1 686 ? -7.863 -79.625 -21.25 1 91.75 686 ALA B CA 1
ATOM 10737 C C . ALA B 1 686 ? -7.141 -78.562 -20.406 1 91.75 686 ALA B C 1
ATOM 10739 O O . ALA B 1 686 ? -6.039 -78.125 -20.75 1 91.75 686 ALA B O 1
ATOM 10740 N N . ARG B 1 687 ? -7.789 -78.188 -19.359 1 91.69 687 ARG B N 1
ATOM 10741 C CA . ARG B 1 687 ? -7.203 -77.188 -18.453 1 91.69 687 ARG B CA 1
ATOM 10742 C C . ARG B 1 687 ? -5.949 -77.75 -17.781 1 91.69 687 ARG B C 1
ATOM 10744 O O . ARG B 1 687 ? -5.898 -78.938 -17.422 1 91.69 687 ARG B O 1
ATOM 10751 N N . ALA B 1 688 ? -4.953 -76.812 -17.656 1 89.62 688 ALA B N 1
ATOM 10752 C CA . ALA B 1 688 ? -3.676 -77.25 -17.078 1 89.62 688 ALA B CA 1
ATOM 10753 C C . ALA B 1 688 ? -3.828 -77.625 -15.594 1 89.62 688 ALA B C 1
ATOM 10755 O O . ALA B 1 688 ? -4.562 -76.938 -14.867 1 89.62 688 ALA B O 1
ATOM 10756 N N . GLU B 1 689 ? -3.24 -78.75 -15.227 1 86.88 689 GLU B N 1
ATOM 10757 C CA . GLU B 1 689 ? -3.24 -79.188 -13.828 1 86.88 689 GLU B CA 1
ATOM 10758 C C . GLU B 1 689 ? -1.881 -78.938 -13.18 1 86.88 689 GLU B C 1
ATOM 10760 O O . GLU B 1 689 ? -0.841 -79.188 -13.773 1 86.88 689 GLU B O 1
ATOM 10765 N N . LYS B 1 690 ? -1.821 -78.438 -12.016 1 81.75 690 LYS B N 1
ATOM 10766 C CA . LYS B 1 690 ? -0.62 -78.062 -11.289 1 81.75 690 LYS B CA 1
ATOM 10767 C C . LYS B 1 690 ? 0.267 -79.25 -10.984 1 81.75 690 LYS B C 1
ATOM 10769 O O . LYS B 1 690 ? 1.495 -79.125 -10.984 1 81.75 690 LYS B O 1
ATOM 10774 N N . GLN B 1 691 ? -0.245 -80.438 -10.789 1 81.25 691 GLN B N 1
ATOM 10775 C CA . GLN B 1 691 ? 0.513 -81.562 -10.305 1 81.25 691 GLN B CA 1
ATOM 10776 C C . GLN B 1 691 ? 1.002 -82.438 -11.461 1 81.25 691 GLN B C 1
ATOM 10778 O O . GLN B 1 691 ? 1.839 -83.312 -11.266 1 81.25 691 GLN B O 1
ATOM 10783 N N . LYS B 1 692 ? 0.636 -82.062 -12.625 1 87 692 LYS B N 1
ATOM 10784 C CA . LYS B 1 692 ? 1.025 -82.875 -13.789 1 87 692 LYS B CA 1
ATOM 10785 C C . LYS B 1 692 ? 2.318 -82.375 -14.406 1 87 692 LYS B C 1
ATOM 10787 O O . LYS B 1 692 ? 2.625 -81.188 -14.297 1 87 692 LYS B O 1
ATOM 10792 N N . LEU B 1 693 ? 3.145 -83.312 -14.906 1 89.06 693 LEU B N 1
ATOM 10793 C CA . LEU B 1 693 ? 4.375 -82.938 -15.586 1 89.06 693 LEU B CA 1
ATOM 10794 C C . LEU B 1 693 ? 4.109 -82.625 -17.062 1 89.06 693 LEU B C 1
ATOM 10796 O O . LEU B 1 693 ? 3.283 -83.312 -17.703 1 89.06 693 LEU B O 1
ATOM 10800 N N . TYR B 1 694 ? 4.711 -81.688 -17.469 1 89.5 694 TYR B N 1
ATOM 10801 C CA . TYR B 1 694 ? 4.531 -81.25 -18.859 1 89.5 694 TYR B CA 1
ATOM 10802 C C . TYR B 1 694 ? 5.863 -81.25 -19.594 1 89.5 694 TYR B C 1
ATOM 10804 O O . TYR B 1 694 ? 6.914 -81 -19 1 89.5 694 TYR B O 1
ATOM 10812 N N . GLN B 1 695 ? 5.785 -81.438 -20.906 1 87.12 695 GLN B N 1
ATOM 10813 C CA . GLN B 1 6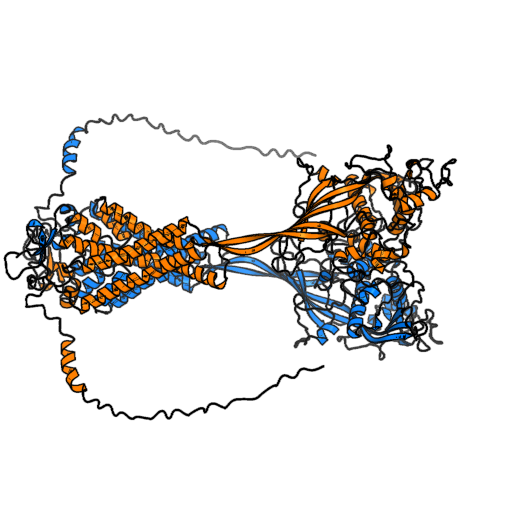95 ? 6.98 -81.5 -21.75 1 87.12 695 GLN B CA 1
ATOM 10814 C C . GLN B 1 695 ? 7.531 -80.062 -21.938 1 87.12 695 GLN B C 1
ATOM 10816 O O . GLN B 1 695 ? 6.77 -79.062 -21.969 1 87.12 695 GLN B O 1
#

Sequence (1390 aa):
MEHTRTIHSGTDPLPGHRPTLSENSSTTSVSSLESSTELLDESRRSPKWPKRPLPLKRGTAGFVIRSLIDILLLLATTPFLGLGTYTAVKNGKPVNEQEWSYLQVGMKTAVTTFPIIFAAVMGRLTRNLATWRLERGISLGHLEQLLGSSSVFGTFSTQVLMGSFNMLAIGLLCLWALSPLGGQSSLHIVKTIPSVSITSKEIYTFNTEISSPFNAMRQPLAFVGPQLNGLYITSLMAPPDTKSSPTDIWGNLKVPLMSHLASNHTANETGWYNFDAFAEDIAYSSLIGIPIGGLPWNGNTTFTMESSYFDNDCFTLSAAPHVPITENSTAPPGTDLSMTTSKEAPRLLQIPNNTFYGQTDTQSSFKFGIDSSVDWRPGYLTKLWDEGMSSFIPNVTNNEKTFFDKKQTFLFESRLPGFPGIKNPATVAYCNIRRLYVESAVHCIGNSSATNKPQCAVTATRATRKQHPPTDITPFLFRPVLDKFTSLLATSQGLNETSRYSLMEKYLNNTDAPLLVPEVGLSLYTLDKIVFSQRLTQVLNTYYMASLFPSAMVGGLDTKLPEYTIRMYTEDPFKRRVMGTVTSLEYHLYATNPAWLTVFLITSAIMLFAAIASSLLAFFTHIPDVLGYASSLTRDSVHFSHSAEGSVLDGLVRSRRLKDKRVRLGDVQSTERVGLLAFSEMDSAARAEKQKLYQMEHTRTIHSGTDPLPGHRPTLSENSSTTSVSSLESSTELLDESRRSPKWPKRPLPLKRGTAGFVIRSLIDILLLLATTPFLGLGTYTAVKNGKPVNEQEWSYLQVGMKTAVTTFPIIFAAVMGRLTRNLATWRLERGISLGHLEQLLGSSSVFGTFSTQVLMGSFNMLAIGLLCLWALSPLGGQSSLHIVKTIPSVSITSKEIYTFNTEISSPFNAMRQPLAFVGPQLNGLYITSLMAPPDTKSSPTDIWGNLKVPLMSHLASNHTANETGWYNFDAFAEDIAYSSLIGIPIGGLPWNGNTTFTMESSYFDNDCFTLSAAPHVPITENSTAPPGTDLSMTTSKEAPRLLQIPNNTFYGQTDTQSSFKFGIDSSVDWRPGYLTKLWDEGMSSFIPNVTNNEKTFFDKKQTFLFESRLPGFPGIKNPATVAYCNIRRLYVESAVHCIGNSSATNKPQCAVTATRATRKQHPPTDITPFLFRPVLDKFTSLLATSQGLNETSRYSLMEKYLNNTDAPLLVPEVGLSLYTLDKIVFSQRLTQVLNTYYMASLFPSAMVGGLDTKLPEYTIRMYTEDPFKRRVMGTVTSLEYHLYATNPAWLTVFLITSAIMLFAAIASSLLAFFTHIPDVLGYASSLTRDSVHFSHSAEGSVLDGLVRSRRLKDKRVRLGDVQSTERVGLLAFSEMDSAARAEKQKLYQ